Protein AF-A0A5C7UWZ4-F1 (afdb_monomer_lite)

Structure (mmCIF, N/CA/C/O backbone):
data_AF-A0A5C7UWZ4-F1
#
_entry.id   AF-A0A5C7UWZ4-F1
#
loop_
_atom_site.group_PDB
_atom_site.id
_atom_site.type_symbol
_atom_site.label_atom_id
_atom_site.label_alt_id
_atom_site.label_comp_id
_atom_site.label_asym_id
_atom_site.label_entity_id
_atom_site.label_seq_id
_atom_site.pdbx_PDB_ins_code
_atom_site.Cartn_x
_atom_site.Cartn_y
_atom_site.Cartn_z
_atom_site.occupancy
_atom_site.B_iso_or_equiv
_atom_site.auth_seq_id
_atom_site.auth_comp_id
_atom_site.auth_asym_id
_atom_site.auth_atom_id
_atom_site.pdbx_PDB_model_num
ATOM 1 N N . MET A 1 1 ? 68.567 -6.580 -58.707 1.00 51.47 1 MET A N 1
ATOM 2 C CA . MET A 1 1 ? 67.190 -7.127 -58.571 1.00 51.47 1 MET A CA 1
ATOM 3 C C . MET A 1 1 ? 66.677 -7.305 -57.125 1.00 51.47 1 MET A C 1
ATOM 5 O O . MET A 1 1 ? 65.548 -7.750 -56.970 1.00 51.47 1 MET A O 1
ATOM 9 N N . LYS A 1 2 ? 67.411 -6.923 -56.058 1.00 48.00 2 LYS A N 1
ATOM 10 C CA . LYS A 1 2 ? 66.908 -6.986 -54.661 1.00 48.00 2 LYS A CA 1
ATOM 11 C C . LYS A 1 2 ? 66.293 -5.674 -54.131 1.00 48.00 2 LYS A C 1
ATOM 13 O O . LYS A 1 2 ? 65.442 -5.738 -53.254 1.00 48.00 2 LYS A O 1
ATOM 18 N N . HIS A 1 3 ? 66.622 -4.516 -54.712 1.00 48.28 3 HIS A N 1
ATOM 19 C CA . HIS A 1 3 ? 66.069 -3.218 -54.284 1.00 48.28 3 HIS A CA 1
ATOM 20 C C . HIS A 1 3 ? 64.680 -2.884 -54.862 1.00 48.28 3 HIS A C 1
ATOM 22 O O . HIS A 1 3 ? 63.931 -2.142 -54.240 1.00 48.28 3 HIS A O 1
ATOM 28 N N . MET A 1 4 ? 64.275 -3.507 -55.976 1.00 47.12 4 MET A N 1
ATOM 29 C CA . MET A 1 4 ? 62.946 -3.289 -56.575 1.00 47.12 4 MET A CA 1
ATOM 30 C C . MET A 1 4 ? 61.809 -3.976 -55.788 1.00 47.12 4 MET A C 1
ATOM 32 O O . MET A 1 4 ? 60.672 -3.523 -55.819 1.00 47.12 4 MET A O 1
ATOM 36 N N . ARG A 1 5 ? 62.109 -5.057 -55.049 1.00 51.84 5 ARG A N 1
ATOM 37 C CA . ARG A 1 5 ? 61.116 -5.801 -54.247 1.00 51.84 5 ARG A CA 1
ATOM 38 C C . ARG A 1 5 ? 60.760 -5.111 -52.924 1.00 51.84 5 ARG A C 1
ATOM 40 O O . ARG A 1 5 ? 59.634 -5.247 -52.469 1.00 51.84 5 ARG A O 1
ATOM 47 N N . TRP A 1 6 ? 61.679 -4.340 -52.338 1.00 52.22 6 TRP A N 1
ATOM 48 C CA . TRP A 1 6 ? 61.420 -3.594 -51.098 1.00 52.22 6 TRP A CA 1
ATOM 49 C C . TRP A 1 6 ? 60.595 -2.323 -51.331 1.00 52.22 6 TRP A C 1
ATOM 51 O O . TRP A 1 6 ? 59.713 -2.018 -50.534 1.00 52.22 6 TRP A O 1
ATOM 61 N N . LEU A 1 7 ? 60.806 -1.638 -52.459 1.00 52.78 7 LEU A N 1
ATOM 62 C CA . LEU A 1 7 ? 59.995 -0.481 -52.852 1.00 52.78 7 LEU A CA 1
ATOM 63 C C . LEU A 1 7 ? 58.559 -0.872 -53.237 1.00 52.78 7 LEU A C 1
ATOM 65 O O . LEU A 1 7 ? 57.635 -0.140 -52.900 1.00 52.78 7 LEU A O 1
ATOM 69 N N . LEU A 1 8 ? 58.343 -2.050 -53.843 1.00 54.28 8 LEU A N 1
ATOM 70 C CA . LEU A 1 8 ? 56.986 -2.550 -54.104 1.00 54.28 8 LEU A CA 1
ATOM 71 C C . LEU A 1 8 ? 56.241 -2.967 -52.824 1.00 54.28 8 LEU A C 1
ATOM 73 O O . LEU A 1 8 ? 55.056 -2.675 -52.712 1.00 54.28 8 LEU A O 1
ATOM 77 N N . CYS A 1 9 ? 56.906 -3.583 -51.838 1.00 52.25 9 CYS A N 1
ATOM 78 C CA . CYS A 1 9 ? 56.262 -3.916 -50.557 1.00 52.25 9 CYS A CA 1
ATOM 79 C C . CYS A 1 9 ? 55.959 -2.673 -49.699 1.00 52.25 9 CYS A C 1
ATOM 81 O O . CYS A 1 9 ? 54.923 -2.633 -49.041 1.00 52.25 9 CYS A O 1
ATOM 83 N N . ALA A 1 10 ? 56.810 -1.639 -49.737 1.00 51.25 10 ALA A N 1
ATOM 84 C CA . ALA A 1 10 ? 56.544 -0.366 -49.062 1.00 51.25 10 ALA A CA 1
ATOM 85 C C . ALA A 1 10 ? 55.435 0.450 -49.759 1.00 51.25 10 ALA A C 1
ATOM 87 O O . ALA A 1 10 ? 54.615 1.066 -49.084 1.00 51.25 10 ALA A O 1
ATOM 88 N N . ALA A 1 11 ? 55.346 0.397 -51.094 1.00 51.34 11 ALA A N 1
ATOM 89 C CA . ALA A 1 11 ? 54.250 1.011 -51.847 1.00 51.34 11 ALA A CA 1
ATOM 90 C C . ALA A 1 11 ? 52.908 0.275 -51.655 1.00 51.34 11 ALA A C 1
ATOM 92 O O . ALA A 1 11 ? 51.866 0.919 -51.598 1.00 51.34 11 ALA A O 1
ATOM 93 N N . LEU A 1 12 ? 52.920 -1.054 -51.481 1.00 47.16 12 LEU A N 1
ATOM 94 C CA . LEU A 1 12 ? 51.721 -1.845 -51.160 1.00 47.16 12 LEU A CA 1
ATOM 95 C C . LEU A 1 12 ? 51.214 -1.617 -49.725 1.00 47.16 12 LEU A C 1
ATOM 97 O O . LEU A 1 12 ? 50.009 -1.674 -49.504 1.00 47.16 12 LEU A O 1
ATOM 101 N N . LEU A 1 13 ? 52.092 -1.288 -48.769 1.00 44.56 13 LEU A N 1
ATOM 102 C CA . LEU A 1 13 ? 51.699 -0.871 -47.412 1.00 44.56 13 LEU A CA 1
ATOM 103 C C . LEU A 1 13 ? 51.212 0.589 -47.339 1.00 44.56 13 LEU A C 1
ATOM 105 O O . LEU A 1 13 ? 50.428 0.913 -46.454 1.00 44.56 13 LEU A O 1
ATOM 109 N N . LEU A 1 14 ? 51.609 1.452 -48.283 1.00 42.88 14 LEU A N 1
ATOM 110 C CA . LEU A 1 14 ? 51.090 2.825 -48.420 1.00 42.88 14 LEU A CA 1
ATOM 111 C C . LEU A 1 14 ? 49.786 2.916 -49.239 1.00 42.88 14 LEU A C 1
ATOM 113 O O . LEU A 1 14 ? 49.142 3.961 -49.237 1.00 42.88 14 LEU A O 1
ATOM 117 N N . LEU A 1 15 ? 49.380 1.833 -49.911 1.00 42.22 15 LEU A N 1
ATOM 118 C CA . LEU A 1 15 ? 48.117 1.730 -50.661 1.00 42.22 15 LEU A CA 1
ATOM 119 C C . LEU A 1 15 ? 46.964 1.119 -49.853 1.00 42.22 15 LEU A C 1
ATOM 121 O O . LEU A 1 15 ? 45.820 1.155 -50.306 1.00 42.22 15 LEU A O 1
ATOM 125 N N . VAL A 1 16 ? 47.221 0.621 -48.640 1.00 42.59 16 VAL A N 1
ATOM 126 C CA . VAL A 1 16 ? 46.149 0.353 -47.675 1.00 42.59 16 VAL A CA 1
ATOM 127 C C . VAL A 1 16 ? 45.827 1.675 -46.989 1.00 42.59 16 VAL A C 1
ATOM 129 O O . VAL A 1 16 ? 46.252 1.943 -45.868 1.00 42.59 16 VAL A O 1
ATOM 132 N N . GLY A 1 17 ? 45.096 2.541 -47.694 1.00 42.06 17 GLY A N 1
ATOM 133 C CA . GLY A 1 17 ? 44.403 3.636 -47.034 1.00 42.06 17 GLY A CA 1
ATOM 134 C C . GLY A 1 17 ? 43.567 3.025 -45.917 1.00 42.06 17 GLY A C 1
ATOM 135 O O . GLY A 1 17 ? 42.716 2.177 -46.184 1.00 42.06 17 GLY A O 1
ATOM 136 N N . VAL A 1 18 ? 43.850 3.388 -44.665 1.00 45.47 18 VAL A N 1
ATOM 137 C CA . VAL A 1 18 ? 42.987 3.025 -43.542 1.00 45.47 18 VAL A CA 1
ATOM 138 C C . VAL A 1 18 ? 41.633 3.636 -43.875 1.00 45.47 18 VAL A C 1
ATOM 140 O O . VAL A 1 18 ? 41.477 4.855 -43.818 1.00 45.47 18 VAL A O 1
ATOM 143 N N . ALA A 1 19 ? 40.696 2.812 -44.346 1.00 62.25 19 ALA A N 1
ATOM 144 C CA . ALA A 1 19 ? 39.367 3.271 -44.704 1.00 62.25 19 ALA A CA 1
ATOM 145 C C . ALA A 1 19 ? 38.763 3.892 -43.444 1.00 62.25 19 ALA A C 1
ATOM 147 O O . ALA A 1 19 ? 38.513 3.196 -42.459 1.00 62.25 19 ALA A O 1
ATOM 148 N N . ARG A 1 20 ? 38.624 5.221 -43.449 1.00 82.31 20 ARG A N 1
ATOM 149 C CA . ARG A 1 20 ? 38.040 5.960 -42.335 1.00 82.31 20 ARG A CA 1
ATOM 150 C C . ARG A 1 20 ? 36.621 5.433 -42.125 1.00 82.31 20 ARG A C 1
ATOM 152 O O . ARG A 1 20 ? 35.856 5.354 -43.083 1.00 82.31 20 ARG A O 1
ATOM 159 N N . ALA A 1 21 ? 36.292 5.071 -40.887 1.00 87.62 21 ALA A N 1
ATOM 160 C CA . ALA A 1 21 ? 34.932 4.687 -40.540 1.00 87.62 21 ALA A CA 1
ATOM 161 C C . ALA A 1 21 ? 33.978 5.864 -40.800 1.00 87.62 21 ALA A C 1
ATOM 163 O O . ALA A 1 21 ? 34.313 7.013 -40.499 1.00 87.62 21 ALA A O 1
ATOM 164 N N . ALA A 1 22 ? 32.807 5.580 -41.366 1.00 93.94 22 ALA A N 1
ATOM 165 C CA . ALA A 1 22 ? 31.787 6.595 -41.584 1.00 93.94 22 ALA A CA 1
ATOM 166 C C . ALA A 1 22 ? 31.208 7.041 -40.233 1.00 93.94 22 ALA A C 1
ATOM 168 O O . ALA A 1 22 ? 30.812 6.203 -39.424 1.00 93.94 22 ALA A O 1
ATOM 169 N N . SER A 1 23 ? 31.154 8.348 -39.986 1.00 96.12 23 SER A N 1
ATOM 170 C CA . SER A 1 23 ? 30.637 8.937 -38.749 1.00 96.12 23 SER A CA 1
ATOM 171 C C . SER A 1 23 ? 29.131 9.163 -38.867 1.00 96.12 23 SER A C 1
ATOM 173 O O . SER A 1 23 ? 28.674 9.986 -39.664 1.00 96.12 23 SER A O 1
ATOM 175 N N . VAL A 1 24 ? 28.348 8.445 -38.062 1.00 97.69 24 VAL A N 1
ATOM 176 C CA . VAL A 1 24 ? 26.884 8.539 -38.034 1.00 97.69 24 VAL A CA 1
ATOM 177 C C . VAL A 1 24 ? 26.436 9.147 -36.713 1.00 97.69 24 VAL A C 1
ATOM 179 O O . VAL A 1 24 ? 26.690 8.590 -35.646 1.00 97.69 24 VAL A O 1
ATOM 182 N N . LEU A 1 25 ? 25.743 10.284 -36.785 1.00 97.38 25 LEU A N 1
ATOM 183 C CA . LEU A 1 25 ? 25.257 11.011 -35.614 1.00 97.38 25 LEU A CA 1
ATOM 184 C C . LEU A 1 25 ? 23.773 10.732 -35.359 1.00 97.38 25 LEU A C 1
ATOM 186 O O . LEU A 1 25 ? 22.934 10.966 -36.223 1.00 97.38 25 LEU A O 1
ATOM 190 N N . PHE A 1 26 ? 23.441 10.332 -34.139 1.00 97.25 26 PHE A N 1
ATOM 191 C CA . PHE A 1 26 ? 22.078 10.269 -33.630 1.00 97.25 26 PHE A CA 1
ATOM 192 C C . PHE A 1 26 ? 21.781 11.464 -32.724 1.00 97.25 26 PHE A C 1
ATOM 194 O O . PHE A 1 26 ? 22.539 11.766 -31.800 1.00 97.25 26 PHE A O 1
ATOM 201 N N . ILE A 1 27 ? 20.647 12.116 -32.956 1.00 96.06 27 ILE A N 1
ATOM 202 C CA . ILE A 1 27 ? 20.051 13.075 -32.027 1.00 96.06 27 ILE A CA 1
ATOM 203 C C . ILE A 1 27 ? 18.934 12.361 -31.276 1.00 96.06 27 ILE A C 1
ATOM 205 O O . ILE A 1 27 ? 18.006 11.857 -31.906 1.00 96.06 27 ILE A O 1
ATOM 209 N N . ALA A 1 28 ? 19.020 12.325 -29.947 1.00 94.50 28 ALA A N 1
ATOM 210 C CA . ALA A 1 28 ? 18.060 11.624 -29.098 1.00 94.50 28 ALA A CA 1
ATOM 211 C C . ALA A 1 28 ? 17.505 12.512 -27.978 1.00 94.50 28 ALA A C 1
ATOM 213 O O . ALA A 1 28 ? 18.140 13.477 -27.555 1.00 94.50 28 ALA A O 1
ATOM 214 N N . THR A 1 29 ? 16.329 12.179 -27.455 1.00 90.69 29 THR A N 1
ATOM 215 C CA . THR A 1 29 ? 15.738 12.833 -26.271 1.00 90.69 29 THR A CA 1
ATOM 216 C C . THR A 1 29 ? 15.932 11.992 -25.010 1.00 90.69 29 THR A C 1
ATOM 218 O O . THR A 1 29 ? 16.250 10.806 -25.075 1.00 90.69 29 THR A O 1
ATOM 221 N N . GLY A 1 30 ? 15.750 12.596 -23.829 1.00 81.12 30 GLY A N 1
ATOM 222 C CA . GLY A 1 30 ? 16.047 11.953 -22.536 1.00 81.12 30 GLY A CA 1
ATOM 223 C C . GLY A 1 30 ? 15.207 10.707 -22.203 1.00 81.12 30 GLY A C 1
ATOM 224 O O . GLY A 1 30 ? 15.515 9.992 -21.254 1.00 81.12 30 GLY A O 1
ATOM 225 N N . ASN A 1 31 ? 14.158 10.426 -22.975 1.00 78.62 31 ASN A N 1
ATOM 226 C CA . ASN A 1 31 ? 13.347 9.210 -22.882 1.00 78.62 31 ASN A CA 1
ATOM 227 C C . ASN A 1 31 ? 13.943 8.004 -23.640 1.00 78.62 31 ASN A C 1
ATOM 229 O O . ASN A 1 31 ? 13.460 6.887 -23.450 1.00 78.62 31 ASN A O 1
ATOM 233 N N . VAL A 1 32 ? 14.973 8.196 -24.473 1.00 85.75 32 VAL A N 1
ATOM 234 C CA . VAL A 1 32 ? 15.658 7.111 -25.191 1.00 85.75 32 VAL A CA 1
ATOM 235 C C . VAL A 1 32 ? 16.798 6.545 -24.330 1.00 85.75 32 VAL A C 1
ATOM 237 O O . VAL A 1 32 ? 17.709 7.296 -23.968 1.00 85.75 32 VAL A O 1
ATOM 240 N N . PRO A 1 33 ? 16.806 5.233 -24.018 1.00 84.19 33 PRO A N 1
ATOM 241 C CA . PRO A 1 33 ? 17.840 4.633 -23.174 1.00 84.19 33 PRO A CA 1
ATOM 242 C C . PRO A 1 33 ? 19.248 4.765 -23.767 1.00 84.19 33 PRO A C 1
ATOM 244 O O . PRO A 1 33 ? 19.465 4.402 -24.922 1.00 84.19 33 PRO A O 1
ATOM 247 N N . GLN A 1 34 ? 20.221 5.196 -22.959 1.00 87.12 34 GLN A N 1
ATOM 248 C CA . GLN A 1 34 ? 21.621 5.342 -23.389 1.00 87.12 34 GLN A CA 1
ATOM 249 C C . GLN A 1 34 ? 22.245 4.016 -23.833 1.00 87.12 34 GLN A C 1
ATOM 251 O O . GLN A 1 34 ? 22.913 3.971 -24.867 1.00 87.12 34 GLN A O 1
ATOM 256 N N . GLY A 1 35 ? 21.940 2.910 -23.145 1.00 87.94 35 GLY A N 1
ATOM 257 C CA . GLY A 1 35 ? 22.492 1.592 -23.486 1.00 87.94 35 GLY A CA 1
ATOM 258 C C . GLY A 1 35 ? 22.102 1.084 -24.872 1.00 87.94 35 GLY A C 1
ATOM 259 O O . GLY A 1 35 ? 22.798 0.241 -25.435 1.00 87.94 35 GLY A O 1
ATOM 260 N N . LYS A 1 36 ? 21.052 1.657 -25.484 1.00 92.00 36 LYS A N 1
ATOM 261 C CA . LYS A 1 36 ? 20.721 1.412 -26.894 1.00 92.00 36 LYS A CA 1
ATOM 262 C C . LYS A 1 36 ? 21.903 1.770 -27.798 1.00 92.00 36 LYS A C 1
ATOM 264 O O . LYS A 1 36 ? 22.273 0.981 -28.661 1.00 92.00 36 LYS A O 1
ATOM 269 N N . PHE A 1 37 ? 22.513 2.938 -27.599 1.00 93.62 37 PHE A N 1
ATOM 270 C CA . PHE A 1 37 ? 23.573 3.442 -28.477 1.00 93.62 37 PHE A CA 1
ATOM 271 C C . PHE A 1 37 ? 24.890 2.682 -28.311 1.00 93.62 37 PHE A C 1
ATOM 273 O O . PHE A 1 37 ? 25.613 2.524 -29.292 1.00 93.62 37 PHE A O 1
ATOM 280 N N . HIS A 1 38 ? 25.158 2.125 -27.127 1.00 91.62 38 HIS A N 1
ATOM 281 C CA . HIS A 1 38 ? 26.280 1.204 -26.926 1.00 91.62 38 HIS A CA 1
ATOM 282 C C . HIS A 1 38 ? 26.133 -0.059 -27.784 1.00 91.62 38 HIS A C 1
ATOM 284 O O . HIS A 1 38 ? 27.073 -0.452 -28.474 1.00 91.62 38 HIS A O 1
ATOM 290 N N . GLN A 1 39 ? 24.933 -0.646 -27.815 1.00 91.88 39 GLN A N 1
ATOM 291 C CA . GLN A 1 39 ? 24.650 -1.798 -28.671 1.00 91.88 39 GLN A CA 1
ATOM 292 C C . GLN A 1 39 ? 24.683 -1.432 -30.161 1.00 91.88 39 GLN A C 1
ATOM 294 O O . GLN A 1 39 ? 25.250 -2.169 -30.965 1.00 91.88 39 GLN A O 1
ATOM 299 N N . LEU A 1 40 ? 24.126 -0.277 -30.544 1.00 95.12 40 LEU A N 1
ATOM 300 C CA . LEU A 1 40 ? 24.199 0.198 -31.929 1.00 95.12 40 LEU A CA 1
ATOM 301 C C . LEU A 1 40 ? 25.650 0.385 -32.385 1.00 95.12 40 LEU A C 1
ATOM 303 O O . LEU A 1 40 ? 25.980 -0.017 -33.494 1.00 95.12 40 LEU A O 1
ATOM 307 N N . ALA A 1 41 ? 26.522 0.936 -31.538 1.00 94.69 41 ALA A N 1
ATOM 308 C CA . ALA A 1 41 ? 27.940 1.096 -31.850 1.00 94.69 41 ALA A CA 1
ATOM 309 C C . ALA A 1 41 ? 28.656 -0.252 -32.044 1.00 94.69 41 ALA A C 1
ATOM 311 O O . ALA A 1 41 ? 29.503 -0.379 -32.928 1.00 94.69 41 ALA A O 1
ATOM 312 N N . GLU A 1 42 ? 28.315 -1.270 -31.248 1.00 93.75 42 GLU A N 1
ATOM 313 C CA . GLU A 1 42 ? 28.838 -2.630 -31.426 1.00 93.75 42 GLU A CA 1
ATOM 314 C C . GLU A 1 42 ? 28.400 -3.231 -32.767 1.00 93.75 42 GLU A C 1
ATOM 316 O O . GLU A 1 42 ? 29.239 -3.743 -33.508 1.00 93.75 42 GLU A O 1
ATOM 321 N N . ILE A 1 43 ? 27.111 -3.115 -33.100 1.00 96.25 43 ILE A N 1
ATOM 322 C CA . ILE A 1 43 ? 26.530 -3.646 -34.341 1.00 96.25 43 ILE A CA 1
ATOM 323 C C . ILE A 1 43 ? 27.049 -2.894 -35.573 1.00 96.25 43 ILE A C 1
ATOM 325 O O . ILE A 1 43 ? 27.263 -3.497 -36.618 1.00 96.25 43 ILE A O 1
ATOM 329 N N . ALA A 1 44 ? 27.282 -1.587 -35.467 1.00 96.62 44 ALA A N 1
ATOM 330 C CA . ALA A 1 44 ? 27.763 -0.754 -36.565 1.00 96.62 44 ALA A CA 1
ATOM 331 C C . ALA A 1 44 ? 29.237 -1.009 -36.923 1.00 96.62 44 ALA A C 1
ATOM 333 O O . ALA A 1 44 ? 29.635 -0.851 -38.082 1.00 96.62 44 ALA A O 1
ATOM 334 N N . ARG A 1 45 ? 30.056 -1.427 -35.946 1.00 95.25 45 ARG A N 1
ATOM 335 C CA . ARG A 1 45 ? 31.516 -1.540 -36.089 1.00 95.25 45 ARG A CA 1
ATOM 336 C C . ARG A 1 45 ? 31.955 -2.460 -37.243 1.00 95.25 45 ARG A C 1
ATOM 338 O O . ARG A 1 45 ? 32.800 -2.019 -38.024 1.00 95.25 45 ARG A O 1
ATOM 345 N N . PRO A 1 46 ? 31.397 -3.675 -37.439 1.00 95.25 46 PRO A N 1
ATOM 346 C CA . PRO A 1 46 ? 31.723 -4.525 -38.591 1.00 95.25 46 PRO A CA 1
ATOM 347 C C . PRO A 1 46 ? 31.390 -3.899 -39.953 1.00 95.25 46 PRO A C 1
ATOM 349 O O . PRO A 1 46 ? 31.990 -4.266 -40.960 1.00 95.25 46 PRO A O 1
ATOM 352 N N . HIS A 1 47 ? 30.468 -2.934 -39.997 1.00 95.06 47 HIS A N 1
ATOM 353 C CA . HIS A 1 47 ? 30.095 -2.221 -41.221 1.00 95.06 47 HIS A CA 1
ATOM 354 C C . HIS A 1 47 ? 31.000 -1.014 -41.518 1.00 95.06 47 HIS A C 1
ATOM 356 O O . HIS A 1 47 ? 30.822 -0.352 -42.544 1.00 95.06 47 HIS A O 1
ATOM 362 N N . GLY A 1 48 ? 31.997 -0.749 -40.664 1.00 95.06 48 GLY A N 1
ATOM 363 C CA . GLY A 1 48 ? 32.879 0.411 -40.781 1.00 95.06 48 GLY A CA 1
ATOM 364 C C . GLY A 1 48 ? 32.162 1.721 -40.459 1.00 95.06 48 GLY A C 1
ATOM 365 O O . GLY A 1 48 ? 32.463 2.740 -41.073 1.00 95.06 48 GLY A O 1
ATOM 366 N N . ILE A 1 49 ? 31.192 1.681 -39.544 1.00 96.88 49 ILE A N 1
ATOM 367 C CA . ILE A 1 49 ? 30.429 2.844 -39.090 1.00 96.88 49 ILE A CA 1
ATOM 368 C C . ILE A 1 49 ? 30.750 3.109 -37.617 1.00 96.88 49 ILE A C 1
ATOM 370 O O . ILE A 1 49 ? 30.694 2.206 -36.782 1.00 96.88 49 ILE A O 1
ATOM 374 N N . GLU A 1 50 ? 31.060 4.361 -37.305 1.00 97.00 50 GLU A N 1
ATOM 375 C CA . GLU A 1 50 ? 31.181 4.879 -35.948 1.00 97.00 50 GLU A CA 1
ATOM 376 C C . GLU A 1 50 ? 29.873 5.576 -35.557 1.00 97.00 50 GLU A C 1
ATOM 378 O O . GLU A 1 50 ? 29.394 6.468 -36.260 1.00 97.00 50 GLU A O 1
ATOM 383 N N . VAL A 1 51 ? 29.279 5.146 -34.442 1.00 96.75 51 VAL A N 1
ATOM 384 C CA . VAL A 1 51 ? 28.022 5.697 -33.924 1.00 96.75 51 VAL A CA 1
ATOM 385 C C . VAL A 1 51 ? 28.326 6.745 -32.866 1.00 96.75 51 VAL A C 1
ATOM 387 O O . VAL A 1 51 ? 28.919 6.445 -31.832 1.00 96.75 51 VAL A O 1
ATOM 390 N N . GLU A 1 52 ? 27.838 7.957 -33.092 1.00 95.94 52 GLU A N 1
ATOM 391 C CA . GLU A 1 52 ? 27.835 9.034 -32.112 1.00 95.94 52 GLU A CA 1
ATOM 392 C C . GLU A 1 52 ? 26.404 9.397 -31.736 1.00 95.94 52 GLU A C 1
ATOM 394 O O . GLU A 1 52 ? 25.514 9.407 -32.579 1.00 95.94 52 GLU A O 1
ATOM 399 N N . VAL A 1 53 ? 26.178 9.748 -30.472 1.00 95.81 53 VAL A N 1
ATOM 400 C CA . VAL A 1 53 ? 24.884 10.248 -30.000 1.00 95.81 53 VAL A CA 1
ATOM 401 C C . VAL A 1 53 ? 25.052 11.602 -29.318 1.00 95.81 53 VAL A C 1
ATOM 403 O O . VAL A 1 53 ? 26.051 11.860 -28.635 1.00 95.81 53 VAL A O 1
ATOM 406 N N . ARG A 1 54 ? 24.080 12.493 -29.511 1.00 95.12 54 ARG A N 1
ATOM 407 C CA . ARG A 1 54 ? 23.911 13.723 -28.732 1.00 95.12 54 ARG A CA 1
ATOM 408 C C . ARG A 1 54 ? 22.484 13.794 -28.218 1.00 95.12 54 ARG A C 1
ATOM 410 O O . ARG A 1 54 ? 21.529 13.709 -28.987 1.00 95.12 54 ARG A O 1
ATOM 417 N N . TYR A 1 55 ? 22.355 13.959 -26.908 1.00 94.31 55 TYR A N 1
ATOM 418 C CA . TYR A 1 55 ? 21.057 14.123 -26.273 1.00 94.31 55 TYR A CA 1
ATOM 419 C C . TYR A 1 55 ? 20.619 15.584 -26.326 1.00 94.31 55 TYR A C 1
ATOM 421 O O . TYR A 1 55 ? 21.427 16.478 -26.076 1.00 94.31 55 TYR A O 1
ATOM 429 N N . LEU A 1 56 ? 19.345 15.831 -26.619 1.00 92.75 56 LEU A N 1
ATOM 430 C CA . LEU A 1 56 ? 18.801 17.167 -26.858 1.00 92.75 56 LEU A CA 1
ATOM 431 C C . LEU A 1 56 ? 19.073 18.141 -25.701 1.00 92.75 56 LEU A C 1
ATOM 433 O O . LEU A 1 56 ? 19.478 19.280 -25.916 1.00 92.75 56 LEU A O 1
ATOM 437 N N . ASN A 1 57 ? 18.924 17.657 -24.467 1.00 88.31 57 ASN A N 1
ATOM 438 C CA . ASN A 1 57 ? 19.171 18.414 -23.240 1.00 88.31 57 ASN A CA 1
ATOM 439 C C . ASN A 1 57 ? 20.656 18.728 -22.987 1.00 88.31 57 ASN A C 1
ATOM 441 O O . ASN A 1 57 ? 20.957 19.639 -22.223 1.00 88.31 57 ASN A O 1
ATOM 445 N N . SER A 1 58 ? 21.578 17.996 -23.617 1.00 90.81 58 SER A N 1
ATOM 446 C CA . SER A 1 58 ? 23.021 18.261 -23.533 1.00 90.81 58 SER A CA 1
ATOM 447 C C . SER A 1 58 ? 23.502 19.292 -24.558 1.00 90.81 58 SER A C 1
ATOM 449 O O . SER A 1 58 ? 24.629 19.777 -24.464 1.00 90.81 58 SER A O 1
ATOM 451 N N . LEU A 1 59 ? 22.666 19.628 -25.545 1.00 91.12 59 LEU A N 1
ATOM 452 C CA . LEU A 1 59 ? 22.998 20.614 -26.567 1.00 91.12 59 LEU A CA 1
ATOM 453 C C . LEU A 1 59 ? 22.740 22.040 -26.054 1.00 91.12 59 LEU A C 1
ATOM 455 O O . LEU A 1 59 ? 21.736 22.256 -25.370 1.00 91.12 59 LEU A O 1
ATOM 459 N N . PRO A 1 60 ? 23.581 23.030 -26.411 1.00 89.00 60 PRO A N 1
ATOM 460 C CA . PRO A 1 60 ? 23.312 24.446 -26.156 1.00 89.00 60 PRO A CA 1
ATOM 461 C C . PRO A 1 60 ? 21.987 24.914 -26.769 1.00 89.00 60 PRO A C 1
ATOM 463 O O . PRO A 1 60 ? 21.504 24.343 -27.747 1.00 89.00 60 PRO A O 1
ATOM 466 N N . ALA A 1 61 ? 21.393 25.967 -26.204 1.00 85.00 61 ALA A N 1
ATOM 467 C CA . ALA A 1 61 ? 20.131 26.526 -26.703 1.00 85.00 61 ALA A CA 1
ATOM 468 C C . ALA A 1 61 ? 20.250 27.212 -28.063 1.00 85.00 61 ALA A C 1
ATOM 470 O O . ALA A 1 61 ? 19.268 27.338 -28.786 1.00 85.00 61 ALA A O 1
ATOM 471 N N . ASP A 1 62 ? 21.456 27.635 -28.403 1.00 86.88 62 ASP A N 1
ATOM 472 C CA . ASP A 1 62 ? 21.828 28.356 -29.607 1.00 86.88 62 ASP A CA 1
ATOM 473 C C . ASP A 1 62 ? 22.664 27.499 -30.570 1.00 86.88 62 ASP A C 1
ATOM 475 O O . ASP A 1 62 ? 23.343 28.050 -31.434 1.00 86.88 62 ASP A O 1
ATOM 479 N N . VAL A 1 63 ? 22.603 26.167 -30.441 1.00 92.88 63 VAL A N 1
ATOM 480 C CA . VAL A 1 63 ? 23.349 25.230 -31.293 1.00 92.88 63 VAL A CA 1
ATOM 481 C C . VAL A 1 63 ? 23.112 25.504 -32.787 1.00 92.88 63 VAL A C 1
ATOM 483 O O . VAL A 1 63 ? 21.976 25.652 -33.243 1.00 92.88 63 VAL A O 1
ATOM 486 N N . ASP A 1 64 ? 24.201 25.584 -33.553 1.00 93.81 64 ASP A N 1
ATOM 487 C CA . ASP A 1 64 ? 24.201 25.970 -34.965 1.00 93.81 64 ASP A CA 1
ATOM 488 C C . ASP A 1 64 ? 24.517 24.793 -35.910 1.00 93.81 64 ASP A C 1
ATOM 490 O O . ASP A 1 64 ? 24.661 23.635 -35.503 1.00 93.81 64 ASP A O 1
ATOM 494 N N . ALA A 1 65 ? 24.628 25.085 -37.210 1.00 93.00 65 ALA A N 1
ATOM 495 C CA . ALA A 1 65 ? 24.926 24.091 -38.243 1.00 93.00 65 ALA A CA 1
ATOM 496 C C . ALA A 1 65 ? 26.304 23.410 -38.087 1.00 93.00 65 ALA A C 1
ATOM 498 O O . ALA A 1 65 ? 26.563 22.392 -38.733 1.00 93.00 65 ALA A O 1
ATOM 499 N N . GLY A 1 66 ? 27.187 23.924 -37.221 1.00 93.00 66 GLY A N 1
ATOM 500 C CA . GLY A 1 66 ? 28.453 23.285 -36.867 1.00 93.00 66 GLY A CA 1
ATOM 501 C C . GLY A 1 66 ? 28.275 21.882 -36.282 1.00 93.00 66 GLY A C 1
ATOM 502 O O . GLY A 1 66 ? 29.177 21.055 -36.426 1.00 93.00 66 GLY A O 1
ATOM 503 N N . LEU A 1 67 ? 27.096 21.581 -35.724 1.00 94.44 67 LEU A N 1
ATOM 504 C CA . LEU A 1 67 ? 26.715 20.255 -35.226 1.00 94.44 67 LEU A CA 1
ATOM 505 C C . LEU A 1 67 ? 26.856 19.140 -36.284 1.00 94.44 67 LEU A C 1
ATOM 507 O O . LEU A 1 67 ? 27.172 17.999 -35.939 1.00 94.44 67 LEU A O 1
ATOM 511 N N . TRP A 1 68 ? 26.670 19.466 -37.568 1.00 95.25 68 TRP A N 1
ATOM 512 C CA . TRP A 1 68 ? 26.673 18.499 -38.677 1.00 95.25 68 TRP A CA 1
ATOM 513 C C . TRP A 1 68 ? 28.041 18.303 -39.333 1.00 95.25 68 TRP A C 1
ATOM 515 O O . TRP A 1 68 ? 28.191 17.459 -40.218 1.00 95.25 68 TRP A O 1
ATOM 525 N N . ARG A 1 69 ? 29.051 19.088 -38.945 1.00 92.44 69 ARG A N 1
ATOM 526 C CA . ARG A 1 69 ? 30.355 19.078 -39.615 1.00 92.44 69 ARG A CA 1
ATOM 527 C C . ARG A 1 69 ? 31.047 17.723 -39.442 1.00 92.44 69 ARG A C 1
ATOM 529 O O . ARG A 1 69 ? 31.252 17.263 -38.324 1.00 92.44 69 ARG A O 1
ATOM 536 N N . GLY A 1 70 ? 31.461 17.121 -40.560 1.00 89.31 70 GLY A N 1
ATOM 537 C CA . GLY A 1 70 ? 32.208 15.858 -40.572 1.00 89.31 70 GLY A CA 1
ATOM 538 C C . GLY A 1 70 ? 31.365 14.608 -40.302 1.00 89.31 70 GLY A C 1
ATOM 539 O O . GLY A 1 70 ? 31.946 13.579 -39.961 1.00 89.31 70 GLY A O 1
ATOM 540 N N . ARG A 1 71 ? 30.032 14.706 -40.425 1.00 95.19 71 ARG A N 1
ATOM 541 C CA . ARG A 1 71 ? 29.087 13.586 -40.299 1.00 95.19 71 ARG A CA 1
ATOM 542 C C . ARG A 1 71 ? 28.710 13.056 -41.677 1.00 95.19 71 ARG A C 1
ATOM 544 O O . ARG A 1 71 ? 28.338 13.838 -42.548 1.00 95.19 71 ARG A O 1
ATOM 551 N N . ASP A 1 72 ? 28.768 11.741 -41.843 1.00 96.50 72 ASP A N 1
ATOM 552 C CA . ASP A 1 72 ? 28.417 11.047 -43.084 1.00 96.50 72 ASP A CA 1
ATOM 553 C C . ASP A 1 72 ? 26.916 10.718 -43.155 1.00 96.50 72 ASP A C 1
ATOM 555 O O . ASP A 1 72 ? 26.358 10.623 -44.244 1.00 96.50 72 ASP A O 1
ATOM 559 N N . ALA A 1 73 ? 26.238 10.594 -42.007 1.00 97.50 73 ALA A N 1
ATOM 560 C CA . ALA A 1 73 ? 24.777 10.551 -41.916 1.00 97.50 73 ALA A CA 1
ATOM 561 C C . ALA A 1 73 ? 24.277 11.060 -40.552 1.00 97.50 73 ALA A C 1
ATOM 563 O O . ALA A 1 73 ? 25.010 11.026 -39.558 1.00 97.50 73 ALA A O 1
ATOM 564 N N . VAL A 1 74 ? 23.021 11.515 -40.498 1.00 97.44 74 VAL A N 1
ATOM 565 C CA . VAL A 1 74 ? 22.379 12.027 -39.274 1.00 97.44 74 VAL A CA 1
ATOM 566 C C . VAL A 1 74 ? 20.987 11.428 -39.091 1.00 97.44 74 VAL A C 1
ATOM 568 O O . VAL A 1 74 ? 20.178 11.431 -40.010 1.00 97.44 74 VAL A O 1
ATOM 571 N N . PHE A 1 75 ? 20.659 10.962 -37.892 1.00 97.25 75 PHE A N 1
ATOM 572 C CA . PHE A 1 75 ? 19.353 10.381 -37.598 1.00 97.25 75 PHE A CA 1
ATOM 573 C C . PHE A 1 75 ? 18.728 10.959 -36.331 1.00 97.25 75 PHE A C 1
ATOM 575 O O . PHE A 1 75 ? 19.419 11.204 -35.344 1.00 97.25 75 PHE A O 1
ATOM 582 N N . PHE A 1 76 ? 17.406 11.134 -36.340 1.00 95.19 76 PHE A N 1
ATOM 583 C CA . PHE A 1 76 ? 16.652 11.666 -35.201 1.00 95.19 76 PHE A CA 1
ATOM 584 C C . PHE A 1 76 ? 15.840 10.550 -34.531 1.00 95.19 76 PHE A C 1
ATOM 586 O O . PHE A 1 76 ? 14.865 10.049 -35.099 1.00 95.19 76 PHE A O 1
ATOM 593 N N . ASP A 1 77 ? 16.255 10.162 -33.325 1.00 92.75 77 ASP A N 1
ATOM 594 C CA . ASP A 1 77 ? 15.628 9.154 -32.467 1.00 92.75 77 ASP A CA 1
ATOM 595 C C . ASP A 1 77 ? 14.829 9.844 -31.350 1.00 92.75 77 ASP A C 1
ATOM 597 O O . ASP A 1 77 ? 15.326 10.092 -30.251 1.00 92.75 77 ASP A O 1
ATOM 601 N N . SER A 1 78 ? 13.583 10.213 -31.649 1.00 88.44 78 SER A N 1
ATOM 602 C CA . SER A 1 78 ? 12.677 10.785 -30.656 1.00 88.44 78 SER A CA 1
ATOM 603 C C . SER A 1 78 ? 11.214 10.640 -31.063 1.00 88.44 78 SER A C 1
ATOM 605 O O . SER A 1 78 ? 10.880 10.709 -32.239 1.00 88.44 78 SER A O 1
ATOM 607 N N . TYR A 1 79 ? 10.322 10.499 -30.083 1.00 83.56 79 TYR A N 1
ATOM 608 C CA . TYR A 1 79 ? 8.883 10.721 -30.282 1.00 83.56 79 TYR A CA 1
ATOM 609 C C . TYR A 1 79 ? 8.490 12.201 -30.094 1.00 83.56 79 TYR A C 1
ATOM 611 O O . TYR A 1 79 ? 7.406 12.603 -30.501 1.00 83.56 79 TYR A O 1
ATOM 619 N N . GLN A 1 80 ? 9.362 13.019 -29.492 1.00 85.50 80 GLN A N 1
ATOM 620 C CA . GLN A 1 80 ? 9.166 14.448 -29.210 1.00 85.50 80 GLN A CA 1
ATOM 621 C C . GLN A 1 80 ? 9.749 15.298 -30.347 1.00 85.50 80 GLN A C 1
ATOM 623 O O . GLN A 1 80 ? 10.624 16.138 -30.144 1.00 85.50 80 GLN A O 1
ATOM 628 N N . GLN A 1 81 ? 9.301 15.040 -31.575 1.00 85.12 81 GLN A N 1
ATOM 629 C CA . GLN A 1 81 ? 9.927 15.629 -32.760 1.00 85.12 81 GLN A CA 1
ATOM 630 C C . GLN A 1 81 ? 9.808 17.155 -32.804 1.00 85.12 81 GLN A C 1
ATOM 632 O O . GLN A 1 81 ? 10.748 17.813 -33.240 1.00 85.12 81 GLN A O 1
ATOM 637 N N . ASP A 1 82 ? 8.704 17.718 -32.314 1.00 87.88 82 ASP A N 1
ATOM 638 C CA . ASP A 1 82 ? 8.512 19.171 -32.263 1.00 87.88 82 ASP A CA 1
ATOM 639 C C . ASP A 1 82 ? 9.533 19.837 -31.332 1.00 87.88 82 ASP A C 1
ATOM 641 O O . ASP A 1 82 ? 10.196 20.790 -31.727 1.00 87.88 82 ASP A O 1
ATOM 645 N N . GLU A 1 83 ? 9.780 19.255 -30.154 1.00 88.50 83 GLU A N 1
ATOM 646 C CA . GLU A 1 83 ? 10.806 19.739 -29.221 1.00 88.50 83 GLU A CA 1
ATOM 647 C C . GLU A 1 83 ? 12.207 19.691 -29.851 1.00 88.50 83 GLU A C 1
ATOM 649 O O . GLU A 1 83 ? 12.997 20.631 -29.727 1.00 88.50 83 GLU A O 1
ATOM 654 N N . VAL A 1 84 ? 12.513 18.609 -30.576 1.00 90.88 84 VAL A N 1
ATOM 655 C CA . VAL A 1 84 ? 13.780 18.471 -31.305 1.00 90.88 84 VAL A CA 1
ATOM 656 C C . VAL A 1 84 ? 13.897 19.532 -32.402 1.00 90.88 84 VAL A C 1
ATOM 658 O O . VAL A 1 84 ? 14.956 20.147 -32.542 1.00 90.88 84 VAL A O 1
ATOM 661 N N . ARG A 1 85 ? 12.826 19.773 -33.171 1.00 91.56 85 ARG A N 1
ATOM 662 C CA . ARG A 1 85 ? 12.789 20.786 -34.238 1.00 91.56 85 ARG A CA 1
ATOM 663 C C . ARG A 1 85 ? 12.985 22.190 -33.680 1.00 91.56 85 ARG A C 1
ATOM 665 O O . ARG A 1 85 ? 13.823 22.923 -34.204 1.00 91.56 85 ARG A O 1
ATOM 672 N N . ASP A 1 86 ? 12.291 22.526 -32.600 1.00 91.12 86 ASP A N 1
ATOM 673 C CA . ASP A 1 86 ? 12.382 23.831 -31.946 1.00 91.12 86 ASP A CA 1
ATOM 674 C C . ASP A 1 86 ? 13.789 24.081 -31.401 1.00 91.12 86 ASP A C 1
ATOM 676 O O . ASP A 1 86 ? 14.390 25.132 -31.641 1.00 91.12 86 ASP A O 1
ATOM 680 N N . ARG A 1 87 ? 14.370 23.083 -30.726 1.00 92.50 87 ARG A N 1
ATOM 681 C CA . ARG A 1 87 ? 15.727 23.187 -30.176 1.00 92.50 87 ARG A CA 1
ATOM 682 C C . ARG A 1 87 ? 16.796 23.313 -31.259 1.00 92.50 87 ARG A C 1
ATOM 684 O O . ARG A 1 87 ? 17.816 23.956 -31.029 1.00 92.50 87 ARG A O 1
ATOM 691 N N . LEU A 1 88 ? 16.584 22.696 -32.420 1.00 94.00 88 LEU A N 1
ATOM 692 C CA . LEU A 1 88 ? 17.551 22.660 -33.519 1.00 94.00 88 LEU A CA 1
ATOM 693 C C . LEU A 1 88 ? 17.217 23.624 -34.662 1.00 94.00 88 LEU A C 1
ATOM 695 O O . LEU A 1 88 ? 17.812 23.515 -35.735 1.00 94.00 88 LEU A O 1
ATOM 699 N N . VAL A 1 89 ? 16.322 24.592 -34.449 1.00 94.38 89 VAL A N 1
ATOM 700 C CA . VAL A 1 89 ? 15.832 25.510 -35.493 1.00 94.38 89 VAL A CA 1
ATOM 701 C C . VAL A 1 89 ? 16.954 26.247 -36.241 1.00 94.38 89 VAL A C 1
ATOM 703 O O . VAL A 1 89 ? 16.844 26.488 -37.441 1.00 94.38 89 VAL A O 1
ATOM 706 N N . ARG A 1 90 ? 18.071 26.557 -35.563 1.00 93.81 90 ARG A N 1
ATOM 707 C CA . ARG A 1 90 ? 19.256 27.205 -36.162 1.00 93.81 90 ARG A CA 1
ATOM 708 C C . ARG A 1 90 ? 20.216 26.227 -36.839 1.00 93.81 90 ARG A C 1
ATOM 710 O O . ARG A 1 90 ? 20.927 26.615 -37.762 1.00 93.81 90 ARG A O 1
ATOM 717 N N . ALA A 1 91 ? 20.244 24.973 -36.397 1.00 94.81 91 ALA A N 1
ATOM 718 C CA . ALA A 1 91 ? 21.129 23.949 -36.935 1.00 94.81 91 ALA A CA 1
ATOM 719 C C . ALA A 1 91 ? 20.527 23.271 -38.174 1.00 94.81 91 ALA A C 1
ATOM 721 O O . ALA A 1 91 ? 21.217 23.126 -39.183 1.00 94.81 91 ALA A O 1
ATOM 722 N N . LEU A 1 92 ? 19.248 22.878 -38.126 1.00 94.56 92 LEU A N 1
ATOM 723 C CA . LEU A 1 92 ? 18.573 22.071 -39.155 1.00 94.56 92 LEU A CA 1
ATOM 724 C C . LEU A 1 92 ? 18.715 22.596 -40.596 1.00 94.56 92 LEU A C 1
ATOM 726 O O . LEU A 1 92 ? 18.973 21.768 -41.470 1.00 94.56 92 LEU A O 1
ATOM 730 N N . PRO A 1 93 ? 18.628 23.913 -40.886 1.00 94.44 93 PRO A N 1
ATOM 731 C CA . PRO A 1 93 ? 18.796 24.417 -42.253 1.00 94.44 93 PRO A CA 1
ATOM 732 C C . PRO A 1 93 ? 20.154 24.080 -42.891 1.00 94.44 93 PRO A C 1
ATOM 734 O O . PRO A 1 93 ? 20.255 24.019 -44.113 1.00 94.44 93 PRO A O 1
ATOM 737 N N . GLY A 1 94 ? 21.196 23.853 -42.084 1.00 93.12 94 GLY A N 1
ATOM 738 C CA . GLY A 1 94 ? 22.532 23.478 -42.554 1.00 93.12 94 GLY A CA 1
ATOM 739 C C . GLY A 1 94 ? 22.764 21.971 -42.716 1.00 93.12 94 GLY A C 1
ATOM 740 O O . GLY A 1 94 ? 23.889 21.566 -43.014 1.00 93.12 94 GLY A O 1
ATOM 741 N N . LEU A 1 95 ? 21.755 21.123 -42.486 1.00 95.50 95 LEU A N 1
ATOM 742 C CA . LEU A 1 95 ? 21.899 19.668 -42.561 1.00 95.50 95 LEU A CA 1
ATOM 743 C C . LEU A 1 95 ? 21.836 19.170 -44.016 1.00 95.50 95 LEU A C 1
ATOM 745 O O . LEU A 1 95 ? 20.760 18.955 -44.569 1.00 95.50 95 LEU A O 1
ATOM 749 N N . ALA A 1 96 ? 23.007 18.947 -44.619 1.00 93.50 96 ALA A N 1
ATOM 750 C CA . ALA A 1 96 ? 23.136 18.421 -45.984 1.00 93.50 96 ALA A CA 1
ATOM 751 C C . ALA A 1 96 ? 23.432 16.910 -46.060 1.00 93.50 96 ALA A C 1
ATOM 753 O O . ALA A 1 96 ? 23.216 16.304 -47.106 1.00 93.50 96 ALA A O 1
ATOM 754 N N . ALA A 1 97 ? 23.928 16.300 -44.977 1.00 94.94 97 ALA A N 1
ATOM 755 C CA . ALA A 1 97 ? 24.229 14.868 -44.932 1.00 94.94 97 ALA A CA 1
ATOM 756 C C . ALA A 1 97 ? 22.943 14.016 -45.020 1.00 94.94 97 ALA A C 1
ATOM 758 O O . ALA A 1 97 ? 21.897 14.471 -44.532 1.00 94.94 97 ALA A O 1
ATOM 759 N N . PRO A 1 98 ? 23.001 12.790 -45.584 1.00 96.50 98 PRO A N 1
ATOM 760 C CA . PRO A 1 98 ? 21.888 11.844 -45.581 1.00 96.50 98 PRO A CA 1
ATOM 761 C C . PRO A 1 98 ? 21.252 11.731 -44.198 1.00 96.50 98 PRO A C 1
ATOM 763 O O . PRO A 1 98 ? 21.948 11.492 -43.208 1.00 96.50 98 PRO A O 1
ATOM 766 N N . ASN A 1 99 ? 19.937 11.934 -44.115 1.00 96.31 99 ASN A N 1
ATOM 767 C CA . ASN A 1 99 ? 19.257 11.957 -42.826 1.00 96.31 99 ASN A CA 1
ATOM 768 C C . ASN A 1 99 ? 17.834 11.415 -42.854 1.00 96.31 99 ASN A C 1
ATOM 770 O O . ASN A 1 99 ? 17.176 11.454 -43.892 1.00 96.31 99 ASN A O 1
ATOM 774 N N . ALA A 1 100 ? 17.366 10.926 -41.702 1.00 95.88 100 ALA A N 1
ATOM 775 C CA . ALA A 1 100 ? 15.988 10.484 -41.511 1.00 95.88 100 ALA A CA 1
ATOM 776 C C . ALA A 1 100 ? 15.491 10.669 -40.066 1.00 95.88 100 ALA A C 1
ATOM 778 O O . ALA A 1 100 ? 16.251 10.570 -39.098 1.00 95.88 100 ALA A O 1
ATOM 779 N N . TRP A 1 101 ? 14.184 10.892 -39.943 1.00 94.25 101 TRP A N 1
ATOM 780 C CA . TRP A 1 101 ? 13.445 11.007 -38.688 1.00 94.25 101 TRP A CA 1
ATOM 781 C C . TRP A 1 101 ? 12.762 9.669 -38.383 1.00 94.25 101 TRP A C 1
ATOM 783 O O . TRP A 1 101 ? 11.883 9.231 -39.125 1.00 94.25 101 TRP A O 1
ATOM 793 N N . LEU A 1 102 ? 13.206 8.983 -37.326 1.00 90.81 102 LEU A N 1
ATOM 794 C CA . LEU A 1 102 ? 13.028 7.529 -37.196 1.00 90.81 102 LEU A CA 1
ATOM 795 C C . LEU A 1 102 ? 11.703 7.089 -36.549 1.00 90.81 102 LEU A C 1
ATOM 797 O O . LEU A 1 102 ? 11.277 5.959 -36.769 1.00 90.81 102 LEU A O 1
ATOM 801 N N . TYR A 1 103 ? 11.040 7.967 -35.790 1.00 82.75 103 TYR A N 1
ATOM 802 C CA . TYR A 1 103 ? 9.784 7.674 -35.072 1.00 82.75 103 TYR A CA 1
ATOM 803 C C . TYR A 1 103 ? 8.658 8.688 -35.359 1.00 82.75 103 TYR A C 1
ATOM 805 O O . TYR A 1 103 ? 7.722 8.829 -34.575 1.00 82.75 103 TYR A O 1
ATOM 813 N N . ASP A 1 104 ? 8.744 9.423 -36.468 1.00 72.25 104 ASP A N 1
ATOM 814 C CA . ASP A 1 104 ? 7.727 10.406 -36.862 1.00 72.25 104 ASP A CA 1
ATOM 815 C C . ASP A 1 104 ? 6.488 9.707 -37.467 1.00 72.25 104 ASP A C 1
ATOM 817 O O . ASP A 1 104 ? 6.606 8.736 -38.218 1.00 72.25 104 ASP A O 1
ATOM 821 N N . ALA A 1 105 ? 5.289 10.212 -37.157 1.00 68.62 105 ALA A N 1
ATOM 822 C CA . ALA A 1 105 ? 4.036 9.746 -37.755 1.00 68.62 105 ALA A CA 1
ATOM 823 C C . ALA A 1 105 ? 4.017 9.957 -39.278 1.00 68.62 105 ALA A C 1
ATOM 825 O O . ALA A 1 105 ? 3.358 9.210 -40.008 1.00 68.62 105 ALA A O 1
ATOM 826 N N . ARG A 1 106 ? 4.754 10.966 -39.761 1.00 78.50 106 ARG A N 1
ATOM 827 C CA . ARG A 1 106 ? 5.050 11.191 -41.178 1.00 78.50 106 ARG A CA 1
ATOM 828 C C . ARG A 1 106 ? 6.566 11.310 -41.333 1.00 78.50 106 ARG A C 1
ATOM 830 O O . ARG A 1 106 ? 7.084 12.423 -41.307 1.00 78.50 106 ARG A O 1
ATOM 837 N N . PRO A 1 107 ? 7.281 10.181 -41.481 1.00 79.00 107 PRO A N 1
ATOM 838 C CA . PRO A 1 107 ? 8.734 10.180 -41.543 1.00 79.00 107 PRO A CA 1
ATOM 839 C C . PRO A 1 107 ? 9.255 11.155 -42.592 1.00 79.00 107 PRO A C 1
ATOM 841 O O . PRO A 1 107 ? 8.847 11.103 -43.751 1.00 79.00 107 PRO A O 1
ATOM 844 N N . ALA A 1 108 ? 10.158 12.034 -42.170 1.00 88.94 108 ALA A N 1
ATOM 845 C CA . ALA A 1 108 ? 10.903 12.920 -43.049 1.00 88.94 108 ALA A CA 1
ATOM 846 C C . ALA A 1 108 ? 12.320 12.371 -43.258 1.00 88.94 108 ALA A C 1
ATOM 848 O O . ALA A 1 108 ? 12.893 11.730 -42.374 1.00 88.94 108 ALA A O 1
ATOM 849 N N . TRP A 1 109 ? 12.898 12.635 -44.424 1.00 94.88 109 TRP A N 1
ATOM 850 C CA . TRP A 1 109 ? 14.288 12.321 -44.748 1.00 94.88 109 TRP A CA 1
ATOM 851 C C . TRP A 1 109 ? 14.844 13.358 -45.724 1.00 94.88 109 TRP A C 1
ATOM 853 O O . TRP A 1 109 ? 14.091 14.101 -46.355 1.00 94.88 109 TRP A O 1
ATOM 863 N N . GLY A 1 110 ? 16.167 13.428 -45.835 1.00 94.06 110 GLY A N 1
ATOM 864 C CA . GLY A 1 110 ? 16.842 14.434 -46.647 1.00 94.06 110 GLY A CA 1
ATOM 865 C C . GLY A 1 110 ? 18.301 14.098 -46.930 1.00 94.06 110 GLY A C 1
ATOM 866 O O . GLY A 1 110 ? 18.754 12.973 -46.717 1.00 94.06 110 GLY A O 1
ATOM 867 N N . GLY A 1 111 ? 19.036 15.084 -47.450 1.00 91.19 111 GLY A N 1
ATOM 868 C CA . GLY A 1 111 ? 20.476 14.961 -47.704 1.00 91.19 111 GLY A CA 1
ATOM 869 C C . GLY A 1 111 ? 20.849 13.937 -48.779 1.00 91.19 111 GLY A C 1
ATOM 870 O O . GLY A 1 111 ? 21.873 13.274 -48.672 1.00 91.19 111 GLY A O 1
ATOM 871 N N . GLY A 1 112 ? 19.993 13.763 -49.792 1.00 89.25 112 GLY A N 1
ATOM 872 C CA . GLY A 1 112 ? 20.240 12.842 -50.908 1.00 89.25 112 GLY A CA 1
ATOM 873 C C . GLY A 1 112 ? 19.924 11.370 -50.625 1.00 89.25 112 GLY A C 1
ATOM 874 O O . GLY A 1 112 ? 20.258 10.520 -51.446 1.00 89.25 112 GLY A O 1
ATOM 875 N N . LEU A 1 113 ? 19.273 11.050 -49.500 1.00 94.25 113 LEU A N 1
ATOM 876 C CA . LEU A 1 113 ? 18.841 9.688 -49.182 1.00 94.25 113 LEU A CA 1
ATOM 877 C C . LEU A 1 113 ? 17.652 9.262 -50.077 1.00 94.25 113 LEU A C 1
ATOM 879 O O . LEU A 1 113 ? 16.598 9.903 -50.006 1.00 94.25 113 LEU A O 1
ATOM 883 N N . PRO A 1 114 ? 17.769 8.199 -50.904 1.00 95.19 114 PRO A N 1
ATOM 884 C CA . PRO A 1 114 ? 16.666 7.737 -51.749 1.00 95.19 114 PRO A CA 1
ATOM 885 C C . PRO A 1 114 ? 15.469 7.272 -50.916 1.00 95.19 114 PRO A C 1
ATOM 887 O O . PRO A 1 114 ? 15.650 6.610 -49.896 1.00 95.19 114 PRO A O 1
ATOM 890 N N . GLU A 1 115 ? 14.242 7.546 -51.370 1.00 94.69 115 GLU A N 1
ATOM 891 C CA . GLU A 1 115 ? 13.017 7.242 -50.611 1.00 94.69 115 GLU A CA 1
ATOM 892 C C . GLU A 1 115 ? 12.914 5.768 -50.188 1.00 94.69 115 GLU A C 1
ATOM 894 O O . GLU A 1 115 ? 12.636 5.483 -49.024 1.00 94.69 115 GLU A O 1
ATOM 899 N N . ALA A 1 116 ? 13.171 4.825 -51.100 1.00 94.75 116 ALA A N 1
ATOM 900 C CA . ALA A 1 116 ? 13.095 3.397 -50.787 1.00 94.75 116 ALA A CA 1
ATOM 901 C C . ALA A 1 116 ? 14.092 2.994 -49.684 1.00 94.75 116 ALA A C 1
ATOM 903 O O . ALA A 1 116 ? 13.745 2.247 -48.769 1.00 94.75 116 ALA A O 1
ATOM 904 N N . VAL A 1 117 ? 15.309 3.548 -49.727 1.00 95.62 117 VAL A N 1
ATOM 905 C CA . VAL A 1 117 ? 16.351 3.313 -48.718 1.00 95.62 117 VAL A CA 1
ATOM 906 C C . VAL A 1 117 ? 15.968 3.969 -47.394 1.00 95.62 117 VAL A C 1
ATOM 908 O O . VAL A 1 117 ? 16.045 3.322 -46.353 1.00 95.62 117 VAL A O 1
ATOM 911 N N . ALA A 1 118 ? 15.485 5.215 -47.418 1.00 95.50 118 ALA A N 1
ATOM 912 C CA . ALA A 1 118 ? 15.025 5.926 -46.229 1.00 95.50 118 ALA A CA 1
ATOM 913 C C . ALA A 1 118 ? 13.918 5.151 -45.504 1.00 95.50 118 ALA A C 1
ATOM 915 O O . ALA A 1 118 ? 14.037 4.873 -44.311 1.00 95.50 118 ALA A O 1
ATOM 916 N N . ARG A 1 119 ? 12.875 4.729 -46.230 1.00 94.44 119 ARG A N 1
ATOM 917 C CA . ARG A 1 119 ? 11.766 3.938 -45.674 1.00 94.44 119 ARG A CA 1
ATOM 918 C C . ARG A 1 119 ? 12.247 2.621 -45.075 1.00 94.44 119 ARG A C 1
ATOM 920 O O . ARG A 1 119 ? 11.783 2.240 -43.999 1.00 94.44 119 ARG A O 1
ATOM 927 N N . ARG A 1 120 ? 13.193 1.945 -45.730 1.00 95.06 120 ARG A N 1
ATOM 928 C CA . ARG A 1 120 ? 13.770 0.695 -45.229 1.00 95.06 120 ARG A CA 1
ATOM 929 C C . ARG A 1 120 ? 14.575 0.906 -43.945 1.00 95.06 120 ARG A C 1
ATOM 931 O O . ARG A 1 120 ? 14.353 0.187 -42.974 1.00 95.06 120 ARG A O 1
ATOM 938 N N . LEU A 1 121 ? 15.433 1.927 -43.901 1.00 96.19 121 LEU A N 1
ATOM 939 C CA . LEU A 1 121 ? 16.181 2.315 -42.698 1.00 96.19 121 LEU A CA 1
ATOM 940 C C . LEU A 1 121 ? 15.241 2.675 -41.538 1.00 96.19 121 LEU A C 1
ATOM 942 O O . LEU A 1 121 ? 15.411 2.167 -40.432 1.00 96.19 121 LEU A O 1
ATOM 946 N N . ILE A 1 122 ? 14.209 3.482 -41.794 1.00 94.81 122 ILE A N 1
ATOM 947 C CA . ILE A 1 122 ? 13.186 3.823 -40.795 1.00 94.81 122 ILE A CA 1
ATOM 948 C C . ILE A 1 122 ? 12.498 2.554 -40.279 1.00 94.81 122 ILE A C 1
ATOM 950 O O . ILE A 1 122 ? 12.354 2.385 -39.072 1.00 94.81 122 ILE A O 1
ATOM 954 N N . THR A 1 123 ? 12.127 1.627 -41.166 1.00 92.81 123 THR A N 1
ATOM 955 C CA . THR A 1 123 ? 11.425 0.390 -40.784 1.00 92.81 123 THR A CA 1
ATOM 956 C C . THR A 1 123 ? 12.298 -0.528 -39.930 1.00 92.81 123 THR A C 1
ATOM 958 O O . THR A 1 123 ? 11.826 -1.024 -38.904 1.00 92.81 123 THR A O 1
ATOM 961 N N . TYR A 1 124 ? 13.571 -0.725 -40.297 1.00 94.31 124 TYR A N 1
ATOM 962 C CA . TYR A 1 124 ? 14.519 -1.458 -39.456 1.00 94.31 124 TYR A CA 1
ATOM 963 C C . TYR A 1 124 ? 14.637 -0.821 -38.074 1.00 94.31 124 TYR A C 1
ATOM 965 O O . TYR A 1 124 ? 14.518 -1.504 -37.059 1.00 94.31 124 TYR A O 1
ATOM 973 N N . TYR A 1 125 ? 14.845 0.494 -38.027 1.00 93.44 125 TYR A N 1
ATOM 974 C CA . TYR A 1 125 ? 15.095 1.179 -36.769 1.00 93.44 125 TYR A CA 1
ATOM 975 C C . TYR A 1 125 ? 13.869 1.194 -35.851 1.00 93.44 125 TYR A C 1
ATOM 977 O O . TYR A 1 125 ? 13.986 0.943 -34.652 1.00 93.44 125 TYR A O 1
ATOM 985 N N . ALA A 1 126 ? 12.688 1.455 -36.415 1.00 89.38 126 ALA A N 1
ATOM 986 C CA . ALA A 1 126 ? 11.432 1.473 -35.676 1.00 89.38 126 ALA A CA 1
ATOM 987 C C . ALA A 1 126 ? 11.064 0.085 -35.135 1.00 89.38 126 ALA A C 1
ATOM 989 O O . ALA A 1 126 ? 10.567 -0.027 -34.014 1.00 89.38 126 ALA A O 1
ATOM 990 N N . SER A 1 127 ? 11.353 -0.970 -35.903 1.00 88.62 127 SER A N 1
ATOM 991 C CA . SER A 1 127 ? 11.155 -2.352 -35.456 1.00 88.62 127 SER A CA 1
ATOM 992 C C . SER A 1 127 ? 12.167 -2.739 -34.373 1.00 88.62 127 SER A C 1
ATOM 994 O O . SER A 1 127 ? 11.800 -3.355 -33.375 1.00 88.62 127 SER A O 1
ATOM 996 N N . GLY A 1 128 ? 13.423 -2.313 -34.523 1.00 90.75 128 GLY A N 1
ATOM 997 C CA . GLY A 1 128 ? 14.495 -2.541 -33.559 1.00 90.75 128 GLY A CA 1
ATOM 998 C C . GLY A 1 128 ? 14.880 -4.016 -33.398 1.00 90.75 128 GLY A C 1
ATOM 999 O O . GLY A 1 128 ? 14.427 -4.888 -34.136 1.00 90.75 128 GLY A O 1
ATOM 1000 N N . GLY A 1 129 ? 15.736 -4.309 -32.423 1.00 91.06 129 GLY A N 1
ATOM 1001 C CA . GLY A 1 129 ? 16.337 -5.628 -32.232 1.00 91.06 129 GLY A CA 1
ATOM 1002 C C . GLY A 1 129 ? 17.561 -5.856 -33.125 1.00 91.06 129 GLY A C 1
ATOM 1003 O O . GLY A 1 129 ? 17.752 -5.188 -34.142 1.00 91.06 129 GLY A O 1
ATOM 1004 N N . ARG A 1 130 ? 18.412 -6.811 -32.729 1.00 91.69 130 ARG A N 1
ATOM 1005 C CA . ARG A 1 130 ? 19.749 -7.007 -33.317 1.00 91.69 130 ARG A CA 1
ATOM 1006 C C . ARG A 1 130 ? 19.720 -7.196 -34.834 1.00 91.69 130 ARG A C 1
ATOM 1008 O O . ARG A 1 130 ? 20.383 -6.443 -35.534 1.00 91.69 130 ARG A O 1
ATOM 1015 N N . GLN A 1 131 ? 18.892 -8.115 -35.335 1.00 92.06 131 GLN A N 1
ATOM 1016 C CA . GLN A 1 131 ? 18.782 -8.398 -36.772 1.00 92.06 131 GLN A CA 1
ATOM 1017 C C . GLN A 1 131 ? 18.381 -7.158 -37.585 1.00 92.06 131 GLN A C 1
ATOM 1019 O O . GLN A 1 131 ? 18.925 -6.911 -38.660 1.00 92.06 131 GLN A O 1
ATOM 1024 N N . ASN A 1 132 ? 17.439 -6.358 -37.079 1.00 94.62 132 ASN A N 1
ATOM 1025 C CA . ASN A 1 132 ? 17.020 -5.154 -37.781 1.00 94.62 132 ASN A CA 1
ATOM 1026 C C . ASN A 1 132 ? 18.099 -4.070 -37.738 1.00 94.62 132 ASN A C 1
ATOM 1028 O O . ASN A 1 132 ? 18.306 -3.397 -38.740 1.00 94.62 132 ASN A O 1
ATOM 1032 N N . TYR A 1 133 ? 18.823 -3.906 -36.627 1.00 95.81 133 TYR A N 1
ATOM 1033 C CA . TYR A 1 133 ? 19.932 -2.951 -36.574 1.00 95.81 133 TYR A CA 1
ATOM 1034 C C . TYR A 1 133 ? 21.124 -3.374 -37.439 1.00 95.81 133 TYR A C 1
ATOM 1036 O O . TYR A 1 133 ? 21.735 -2.520 -38.077 1.00 95.81 133 TYR A O 1
ATOM 1044 N N . GLU A 1 134 ? 21.422 -4.670 -37.534 1.00 96.31 134 GLU A N 1
ATOM 1045 C CA . GLU A 1 134 ? 22.391 -5.200 -38.503 1.00 96.31 134 GLU A CA 1
ATOM 1046 C C . GLU A 1 134 ? 21.947 -4.867 -39.934 1.00 96.31 134 GLU A C 1
ATOM 1048 O O . GLU A 1 134 ? 22.720 -4.312 -40.713 1.00 96.31 134 GLU A O 1
ATOM 1053 N N . GLY A 1 135 ? 20.667 -5.093 -40.255 1.00 96.62 135 GLY A N 1
ATOM 1054 C CA . GLY A 1 135 ? 20.081 -4.694 -41.536 1.00 96.62 135 GLY A CA 1
ATOM 1055 C C . GLY A 1 135 ? 20.151 -3.185 -41.796 1.00 96.62 135 GLY A C 1
ATOM 1056 O O . GLY A 1 135 ? 20.494 -2.770 -42.905 1.00 96.62 135 GLY A O 1
ATOM 1057 N N . PHE A 1 136 ? 19.902 -2.361 -40.773 1.00 97.38 136 PHE A N 1
ATOM 1058 C CA . PHE A 1 136 ? 20.021 -0.903 -40.827 1.00 97.38 136 PHE A CA 1
ATOM 1059 C C . PHE A 1 136 ? 21.443 -0.477 -41.198 1.00 97.38 136 PHE A C 1
ATOM 1061 O O . PHE A 1 136 ? 21.630 0.263 -42.164 1.00 97.38 136 PHE A O 1
ATOM 1068 N N . PHE A 1 137 ? 22.455 -0.962 -40.471 1.00 98.00 137 PHE A N 1
ATOM 1069 C CA . PHE A 1 137 ? 23.842 -0.562 -40.709 1.00 98.00 137 PHE A CA 1
ATOM 1070 C C . PHE A 1 137 ? 24.420 -1.166 -41.990 1.00 98.00 137 PHE A C 1
ATOM 1072 O O . PHE A 1 137 ? 25.176 -0.478 -42.674 1.00 98.00 137 PHE A O 1
ATOM 1079 N N . ALA A 1 138 ? 24.022 -2.379 -42.382 1.00 97.31 138 ALA A N 1
ATOM 1080 C CA . ALA A 1 138 ? 24.380 -2.955 -43.678 1.00 97.31 138 ALA A CA 1
ATOM 1081 C C . ALA A 1 138 ? 23.825 -2.122 -44.846 1.00 97.31 138 ALA A C 1
ATOM 1083 O O . ALA A 1 138 ? 24.571 -1.752 -45.755 1.00 97.31 138 ALA A O 1
ATOM 1084 N N . THR A 1 139 ? 22.537 -1.765 -44.781 1.00 97.31 139 THR A N 1
ATOM 1085 C CA . THR A 1 139 ? 21.853 -0.924 -45.780 1.00 97.31 139 THR A CA 1
ATOM 1086 C C . THR A 1 139 ? 22.488 0.465 -45.853 1.00 97.31 139 THR A C 1
ATOM 1088 O O . THR A 1 139 ? 22.797 0.956 -46.939 1.00 97.31 139 THR A O 1
ATOM 1091 N N . LEU A 1 140 ? 22.742 1.092 -44.699 1.00 97.12 140 LEU A N 1
ATOM 1092 C CA . LEU A 1 140 ? 23.370 2.409 -44.624 1.00 97.12 140 LEU A CA 1
ATOM 1093 C C . LEU A 1 140 ? 24.809 2.384 -45.153 1.00 97.12 140 LEU A C 1
ATOM 1095 O O . LEU A 1 140 ? 25.186 3.250 -45.936 1.00 97.12 140 LEU A O 1
ATOM 1099 N N . ALA A 1 141 ? 25.608 1.385 -44.778 1.00 96.25 141 ALA A N 1
ATOM 1100 C CA . ALA A 1 141 ? 26.984 1.259 -45.250 1.00 96.25 141 ALA A CA 1
ATOM 1101 C C . ALA A 1 141 ? 27.055 1.054 -46.768 1.00 96.25 141 ALA A C 1
ATOM 1103 O O . ALA A 1 141 ? 27.928 1.629 -47.419 1.00 96.25 141 ALA A O 1
ATOM 1104 N N . ALA A 1 142 ? 26.143 0.264 -47.342 1.00 95.38 142 ALA A N 1
ATOM 1105 C CA . ALA A 1 142 ? 26.035 0.098 -48.788 1.00 95.38 142 ALA A CA 1
ATOM 1106 C C . ALA A 1 142 ? 25.641 1.415 -49.477 1.00 95.38 142 ALA A C 1
ATOM 1108 O O . ALA A 1 142 ? 26.292 1.801 -50.449 1.00 95.38 142 ALA A O 1
ATOM 1109 N N . GLN A 1 143 ? 24.668 2.149 -48.923 1.00 95.06 143 GLN A N 1
ATOM 1110 C CA . GLN A 1 143 ? 24.262 3.465 -49.424 1.00 95.06 143 GLN A CA 1
ATOM 1111 C C . GLN A 1 143 ? 25.420 4.475 -49.410 1.00 95.06 143 GLN A C 1
ATOM 1113 O O . GLN A 1 143 ? 25.652 5.155 -50.407 1.00 95.06 143 GLN A O 1
ATOM 1118 N N . LEU A 1 144 ? 26.174 4.558 -48.309 1.00 93.31 144 LEU A N 1
ATOM 1119 C CA . LEU A 1 144 ? 27.306 5.486 -48.173 1.00 93.31 144 LEU A CA 1
ATOM 1120 C C . LEU A 1 144 ? 28.479 5.135 -49.104 1.00 93.31 144 LEU A C 1
ATOM 1122 O O . LEU A 1 144 ? 29.239 6.017 -49.494 1.00 93.31 144 LEU A O 1
ATOM 1126 N N . LYS A 1 145 ? 28.614 3.862 -49.498 1.00 91.75 145 LYS A N 1
ATOM 1127 C CA . LYS A 1 145 ? 29.619 3.389 -50.469 1.00 91.75 145 LYS A CA 1
ATOM 1128 C C . LYS A 1 145 ? 29.148 3.469 -51.928 1.00 91.75 145 LYS A C 1
ATOM 1130 O O . LYS A 1 145 ? 29.915 3.109 -52.817 1.00 91.75 145 LYS A O 1
ATOM 1135 N N . GLY A 1 146 ? 27.910 3.904 -52.182 1.00 89.06 146 GLY A N 1
ATOM 1136 C CA . GLY A 1 146 ? 27.314 3.941 -53.522 1.00 89.06 146 GLY A CA 1
ATOM 1137 C C . GLY A 1 146 ? 26.979 2.561 -54.110 1.00 89.06 146 GLY A C 1
ATOM 1138 O O . GLY A 1 146 ? 26.910 2.426 -55.329 1.00 89.06 146 GLY A O 1
ATOM 1139 N N . GLY A 1 147 ? 26.820 1.534 -53.268 1.00 87.31 147 GLY A N 1
ATOM 1140 C CA . GLY A 1 147 ? 26.405 0.185 -53.670 1.00 87.31 147 GLY A CA 1
ATOM 1141 C C . GLY A 1 147 ? 24.882 -0.003 -53.685 1.00 87.31 147 GLY A C 1
ATOM 1142 O O . GLY A 1 147 ? 24.124 0.919 -53.387 1.00 87.31 147 GLY A O 1
ATOM 1143 N N . ASP A 1 148 ? 24.421 -1.219 -53.996 1.00 90.81 148 ASP A N 1
ATOM 1144 C CA . ASP A 1 148 ? 22.994 -1.568 -53.926 1.00 90.81 148 ASP A CA 1
ATOM 1145 C C . ASP A 1 148 ? 22.544 -1.734 -52.464 1.00 90.81 148 ASP A C 1
ATOM 1147 O O . ASP A 1 148 ? 22.706 -2.789 -51.846 1.00 90.81 148 ASP A O 1
ATOM 1151 N N . ALA A 1 149 ? 21.995 -0.658 -51.899 1.00 91.81 149 ALA A N 1
ATOM 1152 C CA . ALA A 1 149 ? 21.560 -0.613 -50.509 1.00 91.81 149 ALA A CA 1
ATOM 1153 C C . ALA A 1 149 ? 20.397 -1.571 -50.198 1.00 91.81 149 ALA A C 1
ATOM 1155 O O . ALA A 1 149 ? 20.326 -2.093 -49.088 1.00 91.81 149 ALA A O 1
ATOM 1156 N N . LEU A 1 150 ? 19.496 -1.834 -51.152 1.00 92.88 150 LEU A N 1
ATOM 1157 C CA . LEU A 1 150 ? 18.311 -2.668 -50.911 1.00 92.88 150 LEU A CA 1
ATOM 1158 C C . LEU A 1 150 ? 18.638 -4.167 -50.945 1.00 92.88 150 LEU A C 1
ATOM 1160 O O . LEU A 1 150 ? 17.956 -4.955 -50.288 1.00 92.88 150 LEU A O 1
ATOM 1164 N N . ALA A 1 151 ? 19.697 -4.563 -51.652 1.00 93.31 151 ALA A N 1
ATOM 1165 C CA . ALA A 1 151 ? 20.192 -5.939 -51.660 1.00 93.31 151 ALA A CA 1
ATOM 1166 C C . ALA A 1 151 ? 21.161 -6.259 -50.500 1.00 93.31 151 ALA A C 1
ATOM 1168 O O . ALA A 1 151 ? 21.523 -7.418 -50.304 1.00 93.31 151 ALA A O 1
ATOM 1169 N N . ALA A 1 152 ? 21.587 -5.256 -49.722 1.00 92.25 152 ALA A N 1
ATOM 1170 C CA . ALA A 1 152 ? 22.639 -5.402 -48.711 1.00 92.25 152 ALA A CA 1
ATOM 1171 C C . ALA A 1 152 ? 22.234 -6.223 -47.469 1.00 92.25 152 ALA A C 1
ATOM 1173 O O . ALA A 1 152 ? 23.105 -6.665 -46.719 1.00 92.25 152 ALA A O 1
ATOM 1174 N N . ALA A 1 153 ? 20.934 -6.417 -47.232 1.00 93.75 153 ALA A N 1
ATOM 1175 C CA . ALA A 1 153 ? 20.399 -7.156 -46.089 1.00 93.75 153 ALA A CA 1
ATOM 1176 C C . ALA A 1 153 ? 19.043 -7.824 -46.419 1.00 93.75 153 ALA A C 1
ATOM 1178 O O . ALA A 1 153 ? 18.406 -7.445 -47.402 1.00 93.75 153 ALA A O 1
ATOM 1179 N N . PRO A 1 154 ? 18.556 -8.790 -45.613 1.00 93.62 154 PRO A N 1
ATOM 1180 C CA . PRO A 1 154 ? 17.189 -9.329 -45.712 1.00 93.62 154 PRO A CA 1
ATOM 1181 C C . PRO A 1 154 ? 16.127 -8.300 -45.309 1.00 93.62 154 PRO A C 1
ATOM 1183 O O . PRO A 1 154 ? 16.444 -7.399 -44.545 1.00 93.62 154 PRO A O 1
ATOM 1186 N N . GLU A 1 155 ? 14.874 -8.433 -45.749 1.00 93.19 155 GLU A N 1
ATOM 1187 C CA . GLU A 1 155 ? 13.788 -7.496 -45.390 1.00 93.19 155 GLU A CA 1
ATOM 1188 C C . GLU A 1 155 ? 13.602 -7.303 -43.862 1.00 93.19 155 GLU A C 1
ATOM 1190 O O . GLU A 1 155 ? 13.857 -8.237 -43.094 1.00 93.19 155 GLU A O 1
ATOM 1195 N N . PRO A 1 156 ? 13.163 -6.110 -43.398 1.00 91.44 156 PRO A N 1
ATOM 1196 C CA . PRO A 1 156 ? 12.940 -5.841 -41.977 1.00 91.44 156 PRO A CA 1
ATOM 1197 C C . PRO A 1 156 ? 11.937 -6.797 -41.324 1.00 91.44 156 PRO A C 1
ATOM 1199 O O . PRO A 1 156 ? 10.856 -7.058 -41.854 1.00 91.44 156 PRO A O 1
ATOM 1202 N N . VAL A 1 157 ? 12.259 -7.253 -40.114 1.00 90.56 157 VAL A N 1
ATOM 1203 C CA . VAL A 1 157 ? 11.336 -8.014 -39.268 1.00 90.56 157 VAL A CA 1
ATOM 1204 C C . VAL A 1 157 ? 10.490 -7.030 -38.470 1.00 90.56 157 VAL A C 1
ATOM 1206 O O . VAL A 1 157 ? 10.986 -6.398 -37.540 1.00 90.56 157 VAL A O 1
ATOM 1209 N N . VAL A 1 158 ? 9.211 -6.904 -38.818 1.00 89.44 158 VAL A N 1
ATOM 1210 C CA . VAL A 1 158 ? 8.288 -5.973 -38.156 1.00 89.44 158 VAL A CA 1
ATOM 1211 C C . VAL A 1 158 ? 7.594 -6.660 -36.985 1.00 89.44 158 VAL A C 1
ATOM 1213 O O . VAL A 1 158 ? 6.841 -7.617 -37.170 1.00 89.44 158 VAL A O 1
ATOM 1216 N N . PHE A 1 159 ? 7.813 -6.152 -35.772 1.00 88.12 159 PHE A N 1
ATOM 1217 C CA . PHE A 1 159 ? 7.078 -6.629 -34.605 1.00 88.12 159 PHE A CA 1
ATOM 1218 C C . PHE A 1 159 ? 5.611 -6.168 -34.652 1.00 88.12 159 PHE A C 1
ATOM 1220 O O . PHE A 1 159 ? 5.335 -5.021 -35.017 1.00 88.12 159 PHE A O 1
ATOM 1227 N N . PRO A 1 160 ? 4.649 -7.027 -34.267 1.00 90.19 160 PRO A N 1
ATOM 1228 C CA . PRO A 1 160 ? 3.255 -6.618 -34.152 1.00 90.19 160 PRO A CA 1
ATOM 1229 C C . PRO A 1 160 ? 3.099 -5.524 -33.086 1.00 90.19 160 PRO A C 1
ATOM 1231 O O . PRO A 1 160 ? 3.888 -5.431 -32.154 1.00 90.19 160 PRO A O 1
ATOM 1234 N N . LYS A 1 161 ? 2.048 -4.699 -33.174 1.00 88.50 161 LYS A N 1
ATOM 1235 C CA . LYS A 1 161 ? 1.771 -3.654 -32.161 1.00 88.50 161 LYS A CA 1
ATOM 1236 C C . LYS A 1 161 ? 1.430 -4.226 -30.781 1.00 88.50 161 LYS A C 1
ATOM 1238 O O . LYS A 1 161 ? 1.627 -3.565 -29.766 1.00 88.50 161 LYS A O 1
ATOM 1243 N N . THR A 1 162 ? 0.903 -5.443 -30.766 1.00 93.19 162 THR A N 1
ATOM 1244 C CA . THR A 1 162 ? 0.583 -6.218 -29.573 1.00 93.19 162 THR A CA 1
ATOM 1245 C C . THR A 1 162 ? 1.190 -7.594 -29.751 1.00 93.19 162 THR A C 1
ATOM 1247 O O . THR A 1 162 ? 0.984 -8.220 -30.790 1.00 93.19 162 THR A O 1
ATOM 1250 N N . GLY A 1 163 ? 1.948 -8.053 -28.764 1.00 94.94 163 GLY A N 1
ATOM 1251 C CA . GLY A 1 163 ? 2.669 -9.307 -28.893 1.00 94.94 163 GLY A CA 1
ATOM 1252 C C . GLY A 1 163 ? 3.165 -9.848 -27.567 1.00 94.94 163 GLY A C 1
ATOM 1253 O O . GLY A 1 163 ? 3.158 -9.165 -26.540 1.00 94.94 163 GLY A O 1
ATOM 1254 N N . ILE A 1 164 ? 3.597 -11.098 -27.630 1.00 97.75 164 ILE A N 1
ATOM 1255 C CA . ILE A 1 164 ? 4.218 -11.837 -26.540 1.00 97.75 164 ILE A CA 1
ATOM 1256 C C . ILE A 1 164 ? 5.683 -11.974 -26.859 1.00 97.75 164 ILE A C 1
ATOM 1258 O O . ILE A 1 164 ? 6.035 -12.400 -27.956 1.00 97.75 164 ILE A O 1
ATOM 1262 N N . TYR A 1 165 ? 6.507 -11.611 -25.894 1.00 97.19 165 TYR A N 1
ATOM 1263 C CA . TYR A 1 165 ? 7.946 -11.732 -25.958 1.00 97.19 165 TYR A CA 1
ATOM 1264 C C . TYR A 1 165 ? 8.402 -12.934 -25.145 1.00 97.19 165 TYR A C 1
ATOM 1266 O O . TYR A 1 165 ? 7.923 -13.154 -24.036 1.00 97.19 165 TYR A O 1
ATOM 1274 N N . HIS A 1 166 ? 9.370 -13.681 -25.660 1.00 97.00 166 HIS A N 1
ATOM 1275 C CA . HIS A 1 166 ? 10.085 -14.658 -24.856 1.00 97.00 166 HIS A CA 1
ATOM 1276 C C . HIS A 1 166 ? 11.492 -14.883 -25.431 1.00 97.00 166 HIS A C 1
ATOM 1278 O O . HIS A 1 166 ? 11.611 -15.143 -26.632 1.00 97.00 166 HIS A O 1
ATOM 1284 N N . PRO A 1 167 ? 12.563 -14.861 -24.610 1.00 94.94 167 PRO A N 1
ATOM 1285 C CA . PRO A 1 167 ? 13.948 -14.908 -25.100 1.00 94.94 167 PRO A CA 1
ATOM 1286 C C . PRO A 1 167 ? 14.286 -16.195 -25.866 1.00 94.94 167 PRO A C 1
ATOM 1288 O O . PRO A 1 167 ? 15.192 -16.215 -26.693 1.00 94.94 167 PRO A O 1
ATOM 1291 N N . ARG A 1 168 ? 13.546 -17.281 -25.605 1.00 94.38 168 ARG A N 1
ATOM 1292 C CA . ARG A 1 168 ? 13.709 -18.582 -26.282 1.00 94.38 168 ARG A CA 1
ATOM 1293 C C . ARG A 1 168 ? 12.685 -18.843 -27.393 1.00 94.38 168 ARG A C 1
ATOM 1295 O O . ARG A 1 168 ? 12.679 -19.934 -27.956 1.00 94.38 168 ARG A O 1
ATOM 1302 N N . TRP A 1 169 ? 11.783 -17.900 -27.677 1.00 93.88 169 TRP A N 1
ATOM 1303 C CA . TRP A 1 169 ? 10.804 -18.071 -28.752 1.00 93.88 169 TRP A CA 1
ATOM 1304 C C . TRP A 1 169 ? 11.439 -17.770 -30.118 1.00 93.88 169 TRP A C 1
ATOM 1306 O O . TRP A 1 169 ? 12.165 -16.779 -30.234 1.00 93.88 169 TRP A O 1
ATOM 1316 N N . PRO A 1 170 ? 11.178 -18.572 -31.168 1.00 88.88 170 PRO A N 1
ATOM 1317 C CA . PRO A 1 170 ? 11.670 -18.281 -32.513 1.00 88.88 170 PRO A CA 1
ATOM 1318 C C . PRO A 1 170 ? 11.233 -16.889 -32.991 1.00 88.88 170 PRO A C 1
ATOM 1320 O O . PRO A 1 170 ? 10.045 -16.582 -33.019 1.00 88.88 170 PRO A O 1
ATOM 1323 N N . GLY A 1 171 ? 12.194 -16.034 -33.350 1.00 85.19 171 GLY A N 1
ATOM 1324 C CA . GLY A 1 171 ? 11.917 -14.643 -33.735 1.00 85.19 171 GLY A CA 1
ATOM 1325 C C . GLY A 1 171 ? 11.551 -13.710 -32.571 1.00 85.19 171 GLY A C 1
ATOM 1326 O O . GLY A 1 171 ? 11.115 -12.589 -32.819 1.00 85.19 171 GLY A O 1
ATOM 1327 N N . LEU A 1 172 ? 11.734 -14.151 -31.317 1.00 90.25 172 LEU A N 1
ATOM 1328 C CA . LEU A 1 172 ? 11.493 -13.445 -30.044 1.00 90.25 172 LEU A CA 1
ATOM 1329 C C . LEU A 1 172 ? 10.038 -13.080 -29.733 1.00 90.25 172 LEU A C 1
ATOM 1331 O O . LEU A 1 172 ? 9.679 -13.009 -28.557 1.00 90.25 172 LEU A O 1
ATOM 1335 N N . VAL A 1 173 ? 9.212 -12.831 -30.751 1.00 94.12 173 VAL A N 1
ATOM 1336 C CA . VAL A 1 173 ? 7.859 -12.294 -30.603 1.00 94.12 173 VAL A CA 1
ATOM 1337 C C . VAL A 1 173 ? 6.832 -13.115 -31.380 1.00 94.12 173 VAL A C 1
ATOM 1339 O O . VAL A 1 173 ? 7.056 -13.482 -32.530 1.00 94.12 173 VAL A O 1
ATOM 1342 N N . THR A 1 174 ? 5.663 -13.335 -30.778 1.00 94.75 174 THR A N 1
ATOM 1343 C CA . THR A 1 174 ? 4.467 -13.859 -31.457 1.00 94.75 174 THR A CA 1
ATOM 1344 C C . THR A 1 174 ? 3.233 -13.013 -31.151 1.00 94.75 174 THR A C 1
ATOM 1346 O O . THR A 1 174 ? 3.100 -12.465 -30.058 1.00 94.75 174 THR A O 1
ATOM 1349 N N . GLY A 1 175 ? 2.323 -12.900 -32.121 1.00 93.75 175 GLY A N 1
ATOM 1350 C CA . GLY A 1 175 ? 1.011 -12.267 -31.939 1.00 93.75 175 GLY A CA 1
ATOM 1351 C C . GLY A 1 175 ? -0.083 -13.223 -31.445 1.00 93.75 175 GLY A C 1
ATOM 1352 O O . GLY A 1 175 ? -1.167 -12.766 -31.097 1.00 93.75 175 GLY A O 1
ATOM 1353 N N . ASP A 1 176 ? 0.176 -14.536 -31.409 1.00 94.19 176 ASP A N 1
ATOM 1354 C CA . ASP A 1 176 ? -0.812 -15.551 -31.020 1.00 94.19 176 ASP A CA 1
ATOM 1355 C C . ASP A 1 176 ? -0.558 -16.057 -29.591 1.00 94.19 176 ASP A C 1
ATOM 1357 O O . ASP A 1 176 ? 0.301 -16.911 -29.344 1.00 94.19 176 ASP A O 1
ATOM 1361 N N . VAL A 1 177 ? -1.347 -15.535 -28.645 1.00 95.38 177 VAL A N 1
ATOM 1362 C CA . VAL A 1 177 ? -1.296 -15.924 -27.228 1.00 95.38 177 VAL A CA 1
ATOM 1363 C C . VAL A 1 177 ? -1.687 -17.369 -26.977 1.00 95.38 177 VAL A C 1
ATOM 1365 O O . VAL A 1 177 ? -1.095 -18.030 -26.124 1.00 95.38 177 VAL A O 1
ATOM 1368 N N . HIS A 1 178 ? -2.638 -17.899 -27.738 1.00 94.38 178 HIS A N 1
ATOM 1369 C CA . HIS A 1 178 ? -3.086 -19.268 -27.545 1.00 94.38 178 HIS A CA 1
ATOM 1370 C C . HIS A 1 178 ? -2.053 -20.261 -28.080 1.00 94.38 178 HIS A C 1
ATOM 1372 O O . HIS A 1 178 ? -1.810 -21.281 -27.437 1.00 94.38 178 HIS A O 1
ATOM 1378 N N . ALA A 1 179 ? -1.404 -19.967 -29.212 1.00 94.88 179 ALA A N 1
ATOM 1379 C CA . ALA A 1 179 ? -0.291 -20.776 -29.707 1.00 94.88 179 ALA A CA 1
ATOM 1380 C C . ALA A 1 179 ? 0.896 -20.760 -28.741 1.00 94.88 179 ALA A C 1
ATOM 1382 O O . ALA A 1 179 ? 1.456 -21.821 -28.463 1.00 94.88 179 ALA A O 1
ATOM 1383 N N . TYR A 1 180 ? 1.230 -19.591 -28.186 1.00 96.69 180 TYR A N 1
ATOM 1384 C CA . TYR A 1 180 ? 2.270 -19.477 -27.167 1.00 96.69 180 TYR A CA 1
ATOM 1385 C C . TYR A 1 180 ? 1.960 -20.350 -25.942 1.00 96.69 180 TYR A C 1
ATOM 1387 O O . TYR A 1 180 ? 2.762 -21.203 -25.574 1.00 96.69 180 TYR A O 1
ATOM 1395 N N . LEU A 1 181 ? 0.771 -20.205 -25.346 1.00 96.50 181 LEU A N 1
ATOM 1396 C CA . LEU A 1 181 ? 0.388 -20.972 -24.155 1.00 96.50 181 LEU A CA 1
ATOM 1397 C C . LEU A 1 181 ? 0.345 -22.485 -24.417 1.00 96.50 181 LEU A C 1
ATOM 1399 O O . LEU A 1 181 ? 0.854 -23.253 -23.599 1.00 96.50 181 LEU A O 1
ATOM 1403 N N . ARG A 1 182 ? -0.166 -22.922 -25.578 1.00 94.75 182 ARG A N 1
ATOM 1404 C CA . ARG A 1 182 ? -0.132 -24.341 -25.976 1.00 94.75 182 ARG A CA 1
ATOM 1405 C C . ARG A 1 182 ? 1.297 -24.874 -26.076 1.00 94.75 182 ARG A C 1
ATOM 1407 O O . ARG A 1 182 ? 1.565 -25.962 -25.576 1.00 94.75 182 ARG A O 1
ATOM 1414 N N . ALA A 1 183 ? 2.216 -24.110 -26.667 1.00 95.25 183 ALA A N 1
ATOM 1415 C CA . ALA A 1 183 ? 3.626 -24.492 -26.761 1.00 95.25 183 ALA A CA 1
ATOM 1416 C C . ALA A 1 183 ? 4.310 -24.589 -25.383 1.00 95.25 183 ALA A C 1
ATOM 1418 O O . ALA A 1 183 ? 5.221 -25.393 -25.206 1.00 95.25 183 ALA A O 1
ATOM 1419 N N . GLN A 1 184 ? 3.829 -23.830 -24.394 1.00 94.94 184 GLN A N 1
ATOM 1420 C CA . GLN A 1 184 ? 4.274 -23.912 -22.996 1.00 94.94 184 GLN A CA 1
ATOM 1421 C C . GLN A 1 184 ? 3.583 -25.036 -22.192 1.00 94.94 184 GLN A C 1
ATOM 1423 O O . GLN A 1 184 ? 3.849 -25.221 -20.998 1.00 94.94 184 GLN A O 1
ATOM 1428 N N . GLY A 1 185 ? 2.698 -25.810 -22.832 1.00 93.25 185 GLY A N 1
ATOM 1429 C CA . GLY A 1 185 ? 1.934 -26.885 -22.198 1.00 93.25 185 GLY A CA 1
ATOM 1430 C C . GLY A 1 185 ? 0.824 -26.383 -21.273 1.00 93.25 185 GLY A C 1
ATOM 1431 O O . GLY A 1 185 ? 0.493 -27.056 -20.297 1.00 93.25 185 GLY A O 1
ATOM 1432 N N . VAL A 1 186 ? 0.279 -25.192 -21.536 1.00 93.69 186 VAL A N 1
ATOM 1433 C CA . VAL A 1 186 ? -0.852 -24.624 -20.793 1.00 93.69 186 VAL A CA 1
ATOM 1434 C C . VAL A 1 186 ? -2.134 -24.828 -21.587 1.00 93.69 186 VAL A C 1
ATOM 1436 O O . VAL A 1 186 ? -2.356 -24.185 -22.612 1.00 93.69 186 VAL A O 1
ATOM 1439 N N . ASP A 1 187 ? -3.009 -25.676 -21.057 1.00 87.19 187 ASP A N 1
ATOM 1440 C CA . ASP A 1 187 ? -4.424 -25.700 -21.409 1.00 87.19 187 ASP A CA 1
ATOM 1441 C C . ASP A 1 187 ? -5.219 -25.064 -20.263 1.00 87.19 187 ASP A C 1
ATOM 1443 O O . ASP A 1 187 ? -5.305 -25.625 -19.173 1.00 87.19 187 ASP A O 1
ATOM 1447 N N . ARG A 1 188 ? -5.784 -23.873 -20.494 1.00 84.00 188 ARG A N 1
ATOM 1448 C CA . ARG A 1 188 ? -6.557 -23.141 -19.474 1.00 84.00 188 ARG A CA 1
ATOM 1449 C C . ARG A 1 188 ? -7.866 -23.843 -19.102 1.00 84.00 188 ARG A C 1
ATOM 1451 O O . ARG A 1 188 ? -8.420 -23.520 -18.056 1.00 84.00 188 ARG A O 1
ATOM 1458 N N . ALA A 1 189 ? -8.357 -24.774 -19.922 1.00 80.75 189 ALA A N 1
ATOM 1459 C CA . ALA A 1 189 ? -9.531 -25.578 -19.592 1.00 80.75 189 ALA A CA 1
ATOM 1460 C C . ALA A 1 189 ? -9.189 -26.777 -18.686 1.00 80.75 189 ALA A C 1
ATOM 1462 O O . ALA A 1 189 ? -10.077 -27.322 -18.030 1.00 80.75 189 ALA A O 1
ATOM 1463 N N . ALA A 1 190 ? -7.917 -27.185 -18.620 1.00 84.19 190 ALA A N 1
ATOM 1464 C CA . ALA A 1 190 ? -7.494 -28.326 -17.822 1.00 84.19 190 ALA A CA 1
ATOM 1465 C C . ALA A 1 190 ? -7.434 -27.986 -16.324 1.00 84.19 190 ALA A C 1
ATOM 1467 O O . ALA A 1 190 ? -6.820 -27.001 -15.902 1.00 84.19 190 ALA A O 1
ATOM 1468 N N . ALA A 1 191 ? -8.016 -28.853 -15.493 1.00 80.69 191 ALA A N 1
ATOM 1469 C CA . ALA A 1 191 ? -7.866 -28.765 -14.046 1.00 80.69 191 ALA A CA 1
ATOM 1470 C C . ALA A 1 191 ? -6.382 -28.905 -13.658 1.00 80.69 191 ALA A C 1
ATOM 1472 O O . ALA A 1 191 ? -5.693 -29.817 -14.111 1.00 80.69 191 ALA A O 1
ATOM 1473 N N . GLY A 1 192 ? -5.883 -27.998 -12.814 1.00 82.75 192 GLY A N 1
ATOM 1474 C CA . GLY A 1 192 ? -4.495 -28.046 -12.346 1.00 82.75 192 GLY A CA 1
ATOM 1475 C C . GLY A 1 192 ? -3.443 -27.615 -13.376 1.00 82.75 192 GLY A C 1
ATOM 1476 O O . GLY A 1 192 ? -2.271 -27.936 -13.194 1.00 82.75 192 GLY A O 1
ATOM 1477 N N . HIS A 1 193 ? -3.821 -26.873 -14.427 1.00 89.69 193 HIS A N 1
ATOM 1478 C CA . HIS A 1 193 ? -2.869 -26.301 -15.389 1.00 89.69 193 HIS A CA 1
ATOM 1479 C C . HIS A 1 193 ? -1.723 -25.544 -14.696 1.00 89.69 193 HIS A C 1
ATOM 1481 O O . HIS A 1 193 ? -1.903 -24.977 -13.610 1.00 89.69 193 HIS A O 1
ATOM 1487 N N . LYS A 1 194 ? -0.552 -25.467 -15.344 1.00 93.94 194 LYS A N 1
ATOM 1488 C CA . LYS A 1 194 ? 0.576 -24.673 -14.830 1.00 93.94 194 LYS A CA 1
ATOM 1489 C C . LYS A 1 194 ? 0.148 -23.219 -14.594 1.00 93.94 194 LYS A C 1
ATOM 1491 O O . LYS A 1 194 ? -0.613 -22.682 -15.408 1.00 93.94 194 LYS A O 1
ATOM 1496 N N . PRO A 1 195 ? 0.603 -22.581 -13.505 1.00 96.19 195 PRO A N 1
ATOM 1497 C CA . PRO A 1 195 ? 0.285 -21.187 -13.268 1.00 96.19 195 PRO A CA 1
A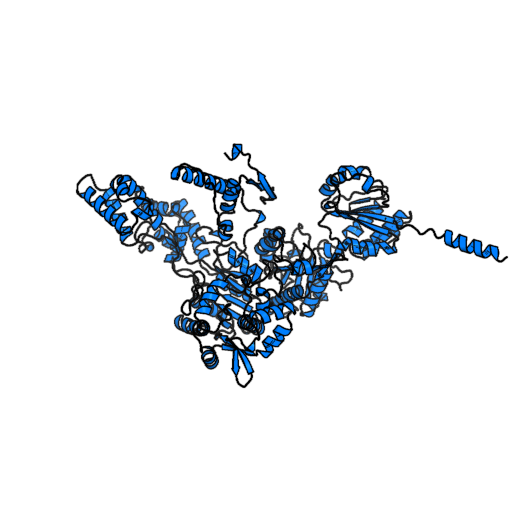TOM 1498 C C . PRO A 1 195 ? 0.883 -20.283 -14.330 1.00 96.19 195 PRO A C 1
ATOM 1500 O O . PRO A 1 195 ? 1.974 -20.558 -14.819 1.00 96.19 195 PRO A O 1
ATOM 1503 N N . VAL A 1 196 ? 0.169 -19.216 -14.682 1.00 98.06 196 VAL A N 1
ATOM 1504 C CA . VAL A 1 196 ? 0.621 -18.245 -15.687 1.00 98.06 196 VAL A CA 1
ATOM 1505 C C . VAL A 1 196 ? 0.816 -16.887 -15.025 1.00 98.06 196 VAL A C 1
ATOM 1507 O O . VAL A 1 196 ? -0.139 -16.307 -14.506 1.00 98.06 196 VAL A O 1
ATOM 1510 N N . ILE A 1 197 ? 2.046 -16.373 -15.068 1.00 98.69 197 ILE A N 1
ATOM 1511 C CA . ILE A 1 197 ? 2.395 -15.030 -14.593 1.00 98.69 197 ILE A CA 1
ATOM 1512 C C . ILE A 1 197 ? 2.605 -14.140 -15.812 1.00 98.69 197 ILE A C 1
ATOM 1514 O O . ILE A 1 197 ? 3.564 -14.313 -16.567 1.00 98.69 197 ILE A O 1
ATOM 1518 N N . ALA A 1 198 ? 1.705 -13.182 -16.002 1.00 98.69 198 ALA A N 1
ATOM 1519 C CA . ALA A 1 198 ? 1.860 -12.168 -17.029 1.00 98.69 198 ALA A CA 1
ATOM 1520 C C . ALA A 1 198 ? 2.907 -11.132 -16.602 1.00 98.69 198 ALA A C 1
ATOM 1522 O O . ALA A 1 198 ? 2.952 -10.737 -15.439 1.00 98.69 198 ALA A O 1
ATOM 1523 N N . ILE A 1 199 ? 3.739 -10.677 -17.539 1.00 98.75 199 ILE A N 1
ATOM 1524 C CA . ILE A 1 199 ? 4.744 -9.632 -17.308 1.00 98.75 199 ILE A CA 1
ATOM 1525 C C . ILE A 1 199 ? 4.498 -8.533 -18.344 1.00 98.75 199 ILE A C 1
ATOM 1527 O O . ILE A 1 199 ? 4.792 -8.722 -19.521 1.00 98.75 199 ILE A O 1
ATOM 1531 N N . ALA A 1 200 ? 3.920 -7.402 -17.941 1.00 97.31 200 ALA A N 1
ATOM 1532 C CA . ALA A 1 200 ? 3.660 -6.294 -18.863 1.00 97.31 200 ALA A CA 1
ATOM 1533 C C . ALA A 1 200 ? 4.927 -5.457 -19.058 1.00 97.31 200 ALA A C 1
ATOM 1535 O O . ALA A 1 200 ? 5.404 -4.864 -18.094 1.00 97.31 200 ALA A O 1
ATOM 1536 N N . LEU A 1 201 ? 5.440 -5.356 -20.288 1.00 95.50 201 LEU A N 1
ATOM 1537 C CA . LEU A 1 201 ? 6.651 -4.595 -20.630 1.00 95.50 201 LEU A CA 1
ATOM 1538 C C . LEU A 1 201 ? 6.415 -3.595 -21.768 1.00 95.50 201 LEU A C 1
ATOM 1540 O O . LEU A 1 201 ? 5.440 -3.694 -22.511 1.00 95.50 201 LEU A O 1
ATOM 1544 N N . HIS A 1 202 ? 7.308 -2.621 -21.939 1.00 91.50 202 HIS A N 1
ATOM 1545 C CA . HIS A 1 202 ? 7.300 -1.777 -23.134 1.00 91.50 202 HIS A CA 1
ATOM 1546 C C . HIS A 1 202 ? 8.005 -2.495 -24.293 1.00 91.50 202 HIS A C 1
ATOM 1548 O O . HIS A 1 202 ? 9.131 -2.963 -24.136 1.00 91.50 202 HIS A O 1
ATOM 1554 N N . GLN A 1 203 ? 7.392 -2.511 -25.483 1.00 91.69 203 GLN A N 1
ATOM 1555 C CA . GLN A 1 203 ? 7.997 -3.075 -26.703 1.00 91.69 203 GLN A CA 1
ATOM 1556 C C . GLN A 1 203 ? 9.364 -2.455 -27.022 1.00 91.69 203 GLN A C 1
ATOM 1558 O O . GLN A 1 203 ? 10.249 -3.133 -27.543 1.00 91.69 203 GLN A O 1
ATOM 1563 N N . GLN A 1 204 ? 9.574 -1.199 -26.617 1.00 88.25 204 GLN A N 1
ATOM 1564 C CA . GLN A 1 204 ? 10.858 -0.518 -26.738 1.00 88.25 204 GLN A CA 1
ATOM 1565 C C . GLN A 1 204 ? 12.005 -1.281 -26.055 1.00 88.25 204 GLN A C 1
ATOM 1567 O O . GLN A 1 204 ? 13.124 -1.210 -26.556 1.00 88.25 204 GLN A O 1
ATOM 1572 N N . TYR A 1 205 ? 11.779 -2.049 -24.980 1.00 90.81 205 TYR A N 1
ATOM 1573 C CA . TYR A 1 205 ? 12.849 -2.848 -24.364 1.00 90.81 205 TYR A CA 1
ATOM 1574 C C . TYR A 1 205 ? 13.378 -3.919 -25.316 1.00 90.81 205 TYR A C 1
ATOM 1576 O O . TYR A 1 205 ? 14.588 -4.085 -25.433 1.00 90.81 205 TYR A O 1
ATOM 1584 N N . ILE A 1 206 ? 12.494 -4.558 -26.081 1.00 92.12 206 ILE A N 1
ATOM 1585 C CA . ILE A 1 206 ? 12.871 -5.522 -27.122 1.00 92.12 206 ILE A CA 1
ATOM 1586 C C . ILE A 1 206 ? 13.587 -4.784 -28.254 1.00 92.12 206 ILE A C 1
ATOM 1588 O O . ILE A 1 206 ? 14.710 -5.126 -28.625 1.00 92.12 206 ILE A O 1
ATOM 1592 N N . GLY A 1 207 ? 12.960 -3.714 -28.754 1.00 90.00 207 GLY A N 1
ATOM 1593 C CA . GLY A 1 207 ? 13.493 -2.916 -29.853 1.00 90.00 207 GLY A CA 1
ATOM 1594 C C . GLY A 1 207 ? 14.877 -2.338 -29.554 1.00 90.00 207 GLY A C 1
ATOM 1595 O O . GLY A 1 207 ? 15.727 -2.314 -30.432 1.00 90.00 207 GLY A O 1
ATOM 1596 N N . SER A 1 208 ? 15.155 -1.908 -28.325 1.00 89.62 208 SER A N 1
ATOM 1597 C CA . SER A 1 208 ? 16.454 -1.349 -27.912 1.00 89.62 208 SER A CA 1
ATOM 1598 C C . SER A 1 208 ? 17.443 -2.378 -27.352 1.00 89.62 208 SER A C 1
ATOM 1600 O O . SER A 1 208 ? 18.534 -1.980 -26.954 1.00 89.62 208 SER A O 1
ATOM 1602 N N . MET A 1 209 ? 17.090 -3.671 -27.342 1.00 92.25 209 MET A N 1
ATOM 1603 C CA . MET A 1 209 ? 17.893 -4.754 -26.748 1.00 92.25 209 MET A CA 1
ATOM 1604 C C . MET A 1 209 ? 18.262 -4.475 -25.281 1.00 92.25 209 MET A C 1
ATOM 1606 O O . MET A 1 209 ? 19.406 -4.620 -24.856 1.00 92.25 209 MET A O 1
ATOM 1610 N N . GLN A 1 210 ? 17.263 -4.033 -24.524 1.00 92.25 210 GLN A N 1
ATOM 1611 C CA . GLN A 1 210 ? 17.307 -3.705 -23.098 1.00 92.25 210 GLN A CA 1
ATOM 1612 C C . GLN A 1 210 ? 16.425 -4.693 -22.316 1.00 92.25 210 GLN A C 1
ATOM 1614 O O . GLN A 1 210 ? 15.576 -4.302 -21.516 1.00 92.25 210 GLN A O 1
ATOM 1619 N N . THR A 1 211 ? 16.553 -5.989 -22.616 1.00 93.44 211 THR A N 1
ATOM 1620 C CA . THR A 1 211 ? 15.665 -7.045 -22.101 1.00 93.44 211 THR A CA 1
ATOM 1621 C C . THR A 1 211 ? 16.230 -7.800 -20.908 1.00 93.44 211 THR A C 1
ATOM 1623 O O . THR A 1 211 ? 15.485 -8.565 -20.311 1.00 93.44 211 THR A O 1
ATOM 1626 N N . ALA A 1 212 ? 17.486 -7.574 -20.507 1.00 95.06 212 ALA A N 1
ATOM 1627 C CA . ALA A 1 212 ? 18.171 -8.400 -19.507 1.00 95.06 212 AL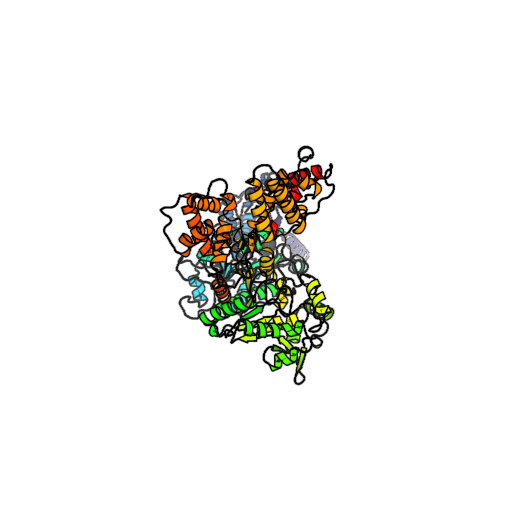A A CA 1
ATOM 1628 C C . ALA A 1 212 ? 17.378 -8.574 -18.196 1.00 95.06 212 ALA A C 1
ATOM 1630 O O . ALA A 1 212 ? 17.286 -9.677 -17.663 1.00 95.06 212 ALA A O 1
ATOM 1631 N N . TYR A 1 213 ? 16.746 -7.507 -17.702 1.00 95.94 213 TYR A N 1
ATOM 1632 C CA . TYR A 1 213 ? 15.843 -7.577 -16.552 1.00 95.94 213 TYR A CA 1
ATOM 1633 C C . TYR A 1 213 ? 14.562 -8.397 -16.811 1.00 95.94 213 TYR A C 1
ATOM 1635 O O . TYR A 1 213 ? 14.150 -9.180 -15.956 1.00 95.94 213 TYR A O 1
ATOM 1643 N N . ILE A 1 214 ? 13.937 -8.250 -17.982 1.00 97.75 214 ILE A N 1
ATOM 1644 C CA . ILE A 1 214 ? 12.753 -9.037 -18.360 1.00 97.75 214 ILE A CA 1
ATOM 1645 C C . ILE A 1 214 ? 13.122 -10.517 -18.496 1.00 97.75 214 ILE A C 1
ATOM 1647 O O . ILE A 1 214 ? 12.393 -11.372 -18.001 1.00 97.75 214 ILE A O 1
ATOM 1651 N N . ASP A 1 215 ? 14.267 -10.814 -19.107 1.00 98.12 215 ASP A N 1
ATOM 1652 C CA . ASP A 1 215 ? 14.776 -12.172 -19.296 1.00 98.12 215 ASP A CA 1
ATOM 1653 C C . ASP A 1 215 ? 15.084 -12.849 -17.947 1.00 98.12 215 ASP A C 1
ATOM 1655 O O . ASP A 1 215 ? 14.725 -14.010 -17.744 1.00 98.12 215 ASP A O 1
ATOM 1659 N N . ASP A 1 216 ? 15.667 -12.116 -16.989 1.00 98.38 216 ASP A N 1
ATOM 1660 C CA . ASP A 1 216 ? 15.867 -12.587 -15.610 1.00 98.38 216 ASP A CA 1
ATOM 1661 C C . ASP A 1 216 ? 14.531 -12.857 -14.897 1.00 98.38 216 ASP A C 1
ATOM 1663 O O . ASP A 1 216 ? 14.363 -13.913 -14.285 1.00 98.38 216 ASP A O 1
ATOM 1667 N N . MET A 1 217 ? 13.547 -11.958 -15.019 1.00 98.62 217 MET A N 1
ATOM 1668 C CA . MET A 1 217 ? 12.225 -12.160 -14.416 1.00 98.62 217 MET A CA 1
ATOM 1669 C C . MET A 1 217 ? 11.504 -13.379 -15.013 1.00 98.62 217 MET A C 1
ATOM 1671 O O . MET A 1 217 ? 10.929 -14.174 -14.269 1.00 98.62 217 MET A O 1
ATOM 1675 N N . VAL A 1 218 ? 11.586 -13.571 -16.336 1.00 98.69 218 VAL A N 1
ATOM 1676 C CA . VAL A 1 218 ? 11.101 -14.781 -17.024 1.00 98.69 218 VAL A CA 1
ATOM 1677 C C . VAL A 1 218 ? 11.761 -16.022 -16.435 1.00 98.69 218 VAL A C 1
ATOM 1679 O O . VAL A 1 218 ? 11.058 -16.933 -16.000 1.00 98.69 218 VAL A O 1
ATOM 1682 N N . ALA A 1 219 ? 13.092 -16.040 -16.346 1.00 98.69 219 ALA A N 1
ATOM 1683 C CA . ALA A 1 219 ? 13.831 -17.187 -15.830 1.00 98.69 219 ALA A CA 1
ATOM 1684 C C . ALA A 1 219 ? 13.456 -17.521 -14.375 1.00 98.69 219 ALA A C 1
ATOM 1686 O O . ALA A 1 219 ? 13.314 -18.694 -14.032 1.00 98.69 219 ALA A O 1
ATOM 1687 N N . ARG A 1 220 ? 13.244 -16.513 -13.516 1.00 98.50 220 ARG A N 1
ATOM 1688 C CA . ARG A 1 220 ? 12.808 -16.714 -12.120 1.00 98.50 220 ARG A CA 1
ATOM 1689 C C . ARG A 1 220 ? 11.404 -17.296 -12.026 1.00 98.50 220 ARG A C 1
ATOM 1691 O O . ARG A 1 220 ? 11.176 -18.207 -11.232 1.00 98.50 220 ARG A O 1
ATOM 1698 N N . VAL A 1 221 ? 10.477 -16.781 -12.831 1.00 98.56 221 VAL A N 1
ATOM 1699 C CA . VAL A 1 221 ? 9.102 -17.289 -12.919 1.00 98.56 221 VAL A CA 1
ATOM 1700 C C . VAL A 1 221 ? 9.097 -18.753 -13.369 1.00 98.56 221 VAL A C 1
ATOM 1702 O O . VAL A 1 221 ? 8.462 -19.589 -12.724 1.00 98.56 221 VAL A O 1
ATOM 1705 N N . GLU A 1 222 ? 9.857 -19.077 -14.418 1.00 98.12 222 GLU A N 1
ATOM 1706 C CA . GLU A 1 222 ? 9.980 -20.441 -14.945 1.00 98.12 222 GLU A CA 1
ATOM 1707 C C . GLU A 1 222 ? 10.647 -21.396 -13.947 1.00 98.12 222 GLU A C 1
ATOM 1709 O O . GLU A 1 222 ? 10.162 -22.511 -13.737 1.00 98.12 222 GLU A O 1
ATOM 1714 N N . ALA A 1 223 ? 11.709 -20.955 -13.266 1.00 98.12 223 ALA A N 1
ATOM 1715 C CA . ALA A 1 223 ? 12.369 -21.729 -12.213 1.00 98.12 223 ALA A CA 1
ATOM 1716 C C . ALA A 1 223 ? 11.445 -21.999 -11.011 1.00 98.12 223 ALA A C 1
ATOM 1718 O O . ALA A 1 223 ? 11.584 -23.022 -10.341 1.00 98.12 223 ALA A O 1
ATOM 1719 N N . GLY A 1 224 ? 10.476 -21.113 -10.763 1.00 97.06 224 GLY A N 1
ATOM 1720 C CA . GLY A 1 224 ? 9.413 -21.290 -9.774 1.00 97.06 224 GLY A CA 1
ATOM 1721 C C . GLY A 1 224 ? 8.292 -22.249 -10.194 1.00 97.06 224 GLY A C 1
ATOM 1722 O O . GLY A 1 224 ? 7.355 -22.454 -9.424 1.00 97.06 224 GLY A O 1
ATOM 1723 N N . GLY A 1 225 ? 8.358 -22.830 -11.398 1.00 96.00 225 GLY A N 1
ATOM 1724 C CA . GLY A 1 225 ? 7.368 -23.779 -11.917 1.00 96.00 225 GLY A CA 1
ATOM 1725 C C . GLY A 1 225 ? 6.142 -23.140 -12.580 1.00 96.00 225 GLY A C 1
ATOM 1726 O O . GLY A 1 225 ? 5.196 -23.853 -12.924 1.00 96.00 225 GLY A O 1
ATOM 1727 N N . ALA A 1 226 ? 6.146 -21.819 -12.778 1.00 97.69 226 ALA A N 1
ATOM 1728 C CA . ALA A 1 226 ? 5.110 -21.090 -13.504 1.00 97.69 226 ALA A CA 1
ATOM 1729 C C . ALA A 1 226 ? 5.515 -20.837 -14.965 1.00 97.69 226 ALA A C 1
ATOM 1731 O O . ALA A 1 226 ? 6.684 -20.892 -15.330 1.00 97.69 226 ALA A O 1
ATOM 1732 N N . VAL A 1 227 ? 4.539 -20.548 -15.820 1.00 98.25 227 VAL A N 1
ATOM 1733 C CA . VAL A 1 227 ? 4.754 -20.087 -17.192 1.00 98.25 227 VAL A CA 1
ATOM 1734 C C . VAL A 1 227 ? 4.790 -18.567 -17.190 1.00 98.25 227 VAL A C 1
ATOM 1736 O O . VAL A 1 227 ? 3.829 -17.916 -16.773 1.00 98.25 227 VAL A O 1
ATOM 1739 N N . ALA A 1 228 ? 5.888 -17.995 -17.674 1.00 98.56 228 ALA A N 1
ATOM 1740 C CA . ALA A 1 228 ? 5.972 -16.564 -17.912 1.00 98.56 228 ALA A CA 1
ATOM 1741 C C . ALA A 1 228 ? 5.209 -16.202 -19.195 1.00 98.56 228 ALA A C 1
ATOM 1743 O O . ALA A 1 228 ? 5.381 -16.843 -20.235 1.00 98.56 228 ALA A O 1
ATOM 1744 N N . LEU A 1 229 ? 4.404 -15.143 -19.141 1.00 98.56 229 LEU A N 1
ATOM 1745 C CA . LEU A 1 229 ? 3.739 -14.537 -20.296 1.00 98.56 229 LEU A CA 1
ATOM 1746 C C . LEU A 1 229 ? 4.157 -13.059 -20.411 1.00 98.56 229 LEU A C 1
ATOM 1748 O O . LEU A 1 229 ? 3.396 -12.175 -20.009 1.00 98.56 229 LEU A O 1
ATOM 1752 N N . PRO A 1 230 ? 5.370 -12.753 -20.909 1.00 98.44 230 PRO A N 1
ATOM 1753 C CA . PRO A 1 230 ? 5.784 -11.378 -21.149 1.00 98.44 230 PRO A CA 1
ATOM 1754 C C . PRO A 1 230 ? 5.043 -10.820 -22.354 1.00 98.44 230 PRO A C 1
ATOM 1756 O O . PRO A 1 230 ? 5.116 -11.382 -23.443 1.00 98.44 230 PRO A O 1
ATOM 1759 N N . PHE A 1 231 ? 4.330 -9.718 -22.181 1.00 98.00 231 PHE A N 1
ATOM 1760 C CA . PHE A 1 231 ? 3.529 -9.133 -23.247 1.00 98.00 231 PHE A CA 1
ATOM 1761 C C . PHE A 1 231 ? 3.631 -7.614 -23.269 1.00 98.00 231 PHE A C 1
ATOM 1763 O O . PHE A 1 231 ? 3.999 -6.966 -22.287 1.00 98.00 231 PHE A O 1
ATOM 1770 N N . TYR A 1 232 ? 3.270 -7.040 -24.410 1.00 95.81 232 TYR A N 1
ATOM 1771 C CA . TYR A 1 232 ? 3.161 -5.601 -24.574 1.00 95.81 232 TYR A CA 1
ATOM 1772 C C . TYR A 1 232 ? 1.936 -5.237 -25.410 1.00 95.81 232 TYR A C 1
ATOM 1774 O O . TYR A 1 232 ? 1.512 -5.968 -26.308 1.00 95.81 232 TYR A O 1
ATOM 1782 N N . THR A 1 233 ? 1.396 -4.057 -25.130 1.00 93.00 233 THR A N 1
ATOM 1783 C CA . THR A 1 233 ? 0.356 -3.392 -25.917 1.00 93.00 233 THR A CA 1
ATOM 1784 C C . THR A 1 233 ? 0.729 -1.917 -26.070 1.00 93.00 233 THR A C 1
ATOM 1786 O O . THR A 1 233 ? 1.501 -1.400 -25.255 1.00 93.00 233 THR A O 1
ATOM 1789 N N . PRO A 1 234 ? 0.207 -1.201 -27.080 1.00 87.06 234 PRO A N 1
ATOM 1790 C CA . PRO A 1 234 ? 0.400 0.242 -27.156 1.00 87.06 234 PRO A CA 1
ATOM 1791 C C . PRO A 1 234 ? -0.219 0.914 -25.923 1.00 87.06 234 PRO A C 1
ATOM 1793 O O . PRO A 1 234 ? -1.347 0.593 -25.560 1.00 87.06 234 PRO A O 1
ATOM 1796 N N . MET A 1 235 ? 0.501 1.849 -25.298 1.00 78.25 235 MET A N 1
ATOM 1797 C CA . MET A 1 235 ? 0.053 2.521 -24.065 1.00 78.25 235 MET A CA 1
ATOM 1798 C C . MET A 1 235 ? -1.226 3.346 -24.246 1.00 78.25 235 MET A C 1
ATOM 1800 O O . MET A 1 235 ? -2.003 3.451 -23.310 1.00 78.25 235 MET A O 1
ATOM 1804 N N . MET A 1 236 ? -1.423 3.914 -25.440 1.00 73.81 236 MET A N 1
ATOM 1805 C CA . MET A 1 236 ? -2.581 4.746 -25.806 1.00 73.81 236 MET A CA 1
ATOM 1806 C C . MET A 1 236 ? -3.449 4.064 -26.880 1.00 73.81 236 MET A C 1
ATOM 1808 O O . MET A 1 236 ? -4.138 4.727 -27.648 1.00 73.81 236 MET A O 1
ATOM 1812 N N . GLY A 1 237 ? -3.322 2.742 -27.034 1.00 72.56 237 GLY A N 1
ATOM 1813 C CA . GLY A 1 237 ? -4.096 1.977 -28.010 1.00 72.56 237 GLY A CA 1
ATOM 1814 C C . GLY A 1 237 ? -5.383 1.436 -27.401 1.00 72.56 237 GLY A C 1
ATOM 1815 O O . GLY A 1 237 ? -5.415 1.087 -26.225 1.00 72.56 237 GLY A O 1
ATOM 1816 N N . GLU A 1 238 ? -6.427 1.286 -28.215 1.00 74.38 238 GLU A N 1
ATOM 1817 C CA . GLU A 1 238 ? -7.696 0.716 -27.754 1.00 74.38 238 GLU A CA 1
ATOM 1818 C C . GLU A 1 238 ? -7.505 -0.676 -27.128 1.00 74.38 238 GLU A C 1
ATOM 1820 O O . GLU A 1 238 ? -6.736 -1.492 -27.642 1.00 74.38 238 GLU A O 1
ATOM 1825 N N . GLY A 1 239 ? -8.237 -0.980 -26.055 1.00 76.25 239 GLY A N 1
ATOM 1826 C CA . GLY A 1 239 ? -8.395 -2.327 -25.491 1.00 76.25 239 GLY A CA 1
ATOM 1827 C C . GLY A 1 239 ? -7.273 -2.862 -24.588 1.00 76.25 239 GLY A C 1
ATOM 1828 O O . GLY A 1 239 ? -7.470 -3.939 -24.025 1.00 76.25 239 GLY A O 1
ATOM 1829 N N . GLY A 1 240 ? -6.147 -2.148 -24.453 1.00 89.12 240 GLY A N 1
ATOM 1830 C CA . GLY A 1 240 ? -5.122 -2.335 -23.412 1.00 89.12 240 GLY A CA 1
ATOM 1831 C C . GLY A 1 240 ? -4.735 -3.778 -23.063 1.00 89.12 240 GLY A C 1
ATOM 1832 O O . GLY A 1 240 ? -4.651 -4.640 -23.940 1.00 89.12 240 GLY A O 1
ATOM 1833 N N . PHE A 1 241 ? -4.475 -4.063 -21.781 1.00 93.94 241 PHE A N 1
ATOM 1834 C CA . PHE A 1 241 ? -4.049 -5.403 -21.337 1.00 93.94 241 PHE A CA 1
ATOM 1835 C C . PHE A 1 241 ? -5.056 -6.521 -21.630 1.00 93.94 241 PHE A C 1
ATOM 1837 O O . PHE A 1 241 ? -4.623 -7.624 -21.996 1.00 93.94 241 PHE A O 1
ATOM 1844 N N . PRO A 1 242 ? -6.380 -6.289 -21.541 1.00 94.38 242 PRO A N 1
ATOM 1845 C CA . PRO A 1 242 ? -7.337 -7.337 -21.842 1.00 94.38 242 PRO A CA 1
ATOM 1846 C C . PRO A 1 242 ? -7.281 -7.872 -23.279 1.00 94.38 242 PRO A C 1
ATOM 1848 O O . PRO A 1 242 ? -7.685 -9.012 -23.487 1.00 94.38 242 PRO A O 1
ATOM 1851 N N . LYS A 1 243 ? -6.721 -7.137 -24.254 1.00 92.88 243 LYS A N 1
ATOM 1852 C CA . LYS A 1 243 ? -6.472 -7.680 -25.608 1.00 92.88 243 LYS A CA 1
ATOM 1853 C C . LYS A 1 243 ? -5.577 -8.919 -25.616 1.00 92.88 243 LYS A C 1
ATOM 1855 O O . LYS A 1 243 ? -5.729 -9.760 -26.495 1.00 92.88 243 LYS A O 1
ATOM 1860 N N . VAL A 1 244 ? -4.650 -9.026 -24.665 1.00 95.19 244 VAL A N 1
ATOM 1861 C CA . VAL A 1 244 ? -3.750 -10.184 -24.545 1.00 95.19 244 VAL A CA 1
ATOM 1862 C C . VAL A 1 244 ? -4.241 -11.146 -23.477 1.00 95.19 244 VAL A C 1
ATOM 1864 O O . VAL A 1 244 ? -4.219 -12.354 -23.682 1.00 95.19 244 VAL A O 1
ATOM 1867 N N . LEU A 1 245 ? -4.686 -10.620 -22.334 1.00 96.12 245 LEU A N 1
ATOM 1868 C CA . LEU A 1 245 ? -5.012 -11.445 -21.172 1.00 96.12 245 LEU A CA 1
ATOM 1869 C C . LEU A 1 245 ? -6.427 -12.032 -21.222 1.00 96.12 245 LEU A C 1
ATOM 1871 O O . LEU A 1 245 ? -6.689 -13.021 -20.548 1.00 96.12 245 LEU A O 1
ATOM 1875 N N . GLN A 1 246 ? -7.331 -11.461 -22.017 1.00 95.12 246 GLN A N 1
ATOM 1876 C CA . GLN A 1 246 ? -8.698 -11.949 -22.197 1.00 95.12 246 GLN A CA 1
ATOM 1877 C C . GLN A 1 246 ? -9.192 -11.638 -23.629 1.00 95.12 246 GLN A C 1
ATOM 1879 O O . GLN A 1 246 ? -10.145 -10.869 -23.807 1.00 95.12 246 GLN A O 1
ATOM 1884 N N . PRO A 1 247 ? -8.541 -12.203 -24.668 1.00 93.31 247 PRO A N 1
ATOM 1885 C CA . PRO A 1 247 ? -8.798 -11.857 -26.071 1.00 93.31 247 PRO A CA 1
ATOM 1886 C C . PRO A 1 247 ? -10.226 -12.191 -26.529 1.00 93.31 247 PRO A C 1
ATOM 1888 O O . PRO A 1 247 ? -10.733 -11.556 -27.448 1.00 93.31 247 PRO A O 1
ATOM 1891 N N . GLY A 1 248 ? -10.898 -13.145 -25.872 1.00 91.75 248 GLY A N 1
ATOM 1892 C CA . GLY A 1 248 ? -12.299 -13.489 -26.131 1.00 91.75 248 GLY A CA 1
ATOM 1893 C C . GLY A 1 248 ? -13.322 -12.498 -25.558 1.00 91.75 248 GLY A C 1
ATOM 1894 O O . GLY A 1 248 ? -14.516 -12.660 -25.791 1.00 91.75 248 GLY A O 1
ATOM 1895 N N . GLY A 1 249 ? -12.876 -11.474 -24.821 1.00 91.94 249 GLY A N 1
ATOM 1896 C CA . GLY A 1 249 ? -13.736 -10.458 -24.214 1.00 91.94 249 GLY A CA 1
ATOM 1897 C C . GLY A 1 249 ? -14.325 -10.855 -22.851 1.00 91.94 249 GLY A C 1
ATOM 1898 O O . GLY A 1 249 ? -14.007 -11.924 -22.312 1.00 91.94 249 GLY A O 1
ATOM 1899 N N . PRO A 1 250 ? -15.152 -9.974 -22.254 1.00 90.69 250 PRO A N 1
ATOM 1900 C CA . PRO A 1 250 ? -15.804 -10.234 -20.972 1.00 90.69 250 PRO A CA 1
ATOM 1901 C C . PRO A 1 250 ? -16.580 -11.558 -20.969 1.00 90.69 250 PRO A C 1
ATOM 1903 O O . PRO A 1 250 ? -17.235 -11.907 -21.946 1.00 90.69 250 PRO A O 1
ATOM 1906 N N . GLY A 1 251 ? -16.494 -12.302 -19.865 1.00 88.81 251 GLY A N 1
ATOM 1907 C CA . GLY A 1 251 ? -17.114 -13.626 -19.718 1.00 88.81 251 GLY A CA 1
ATOM 1908 C C . GLY A 1 251 ? -16.266 -14.800 -20.222 1.00 88.81 251 GLY A C 1
ATOM 1909 O O . GLY A 1 251 ? -16.596 -15.946 -19.928 1.00 88.81 251 GLY A O 1
ATOM 1910 N N . THR A 1 252 ? -15.150 -14.545 -20.915 1.00 91.62 252 THR A N 1
ATOM 1911 C CA . THR A 1 252 ? -14.183 -15.598 -21.273 1.00 91.62 252 THR A CA 1
ATOM 1912 C C . THR A 1 252 ? -13.080 -15.743 -20.217 1.00 91.62 252 THR A C 1
ATOM 1914 O O . THR A 1 252 ? -12.807 -14.782 -19.487 1.00 91.62 252 THR A O 1
ATOM 1917 N N . PRO A 1 253 ? -12.429 -16.918 -20.100 1.00 90.56 253 PRO A N 1
ATOM 1918 C CA . PRO A 1 253 ? -11.368 -17.120 -19.119 1.00 90.56 253 PRO A CA 1
ATOM 1919 C C . PRO A 1 253 ? -10.208 -16.143 -19.309 1.00 90.56 253 PRO A C 1
ATOM 1921 O O . PRO A 1 253 ? -9.692 -15.971 -20.413 1.00 90.56 253 PRO A O 1
ATOM 1924 N N . VAL A 1 254 ? -9.755 -15.548 -18.208 1.00 94.19 254 VAL A N 1
ATOM 1925 C CA . VAL A 1 254 ? -8.514 -14.773 -18.196 1.00 94.19 254 VAL A CA 1
ATOM 1926 C C . VAL A 1 254 ? -7.330 -15.739 -18.279 1.00 94.19 254 VAL A C 1
ATOM 1928 O O . VAL A 1 254 ? -7.325 -16.795 -17.641 1.00 94.19 254 VAL A O 1
ATOM 1931 N N . LEU A 1 255 ? -6.343 -15.408 -19.110 1.00 95.25 255 LEU A N 1
ATOM 1932 C CA . LEU A 1 255 ? -5.233 -16.290 -19.478 1.00 95.25 255 LEU A CA 1
ATOM 1933 C C . LEU A 1 255 ? -4.071 -16.283 -18.472 1.00 95.25 255 LEU A C 1
ATOM 1935 O O . LEU A 1 255 ? -3.168 -17.109 -18.593 1.00 95.25 255 LEU A O 1
ATOM 1939 N N . ALA A 1 256 ? -4.104 -15.388 -17.483 1.00 96.50 256 ALA A N 1
ATOM 1940 C CA . ALA A 1 256 ? -3.102 -15.253 -16.429 1.00 96.50 256 ALA A CA 1
ATOM 1941 C C . ALA A 1 256 ? -3.727 -15.361 -15.032 1.00 96.50 256 ALA A C 1
ATOM 1943 O O . ALA A 1 256 ? -4.902 -15.050 -14.848 1.00 96.50 256 ALA A O 1
ATOM 1944 N N . ASP A 1 257 ? -2.918 -15.780 -14.059 1.00 96.69 257 ASP A N 1
ATOM 1945 C CA . ASP A 1 257 ? -3.302 -15.898 -12.646 1.00 96.69 257 ASP A CA 1
ATOM 1946 C C . ASP A 1 257 ? -2.813 -14.688 -11.817 1.00 96.69 257 ASP A C 1
ATOM 1948 O O . ASP A 1 257 ? -3.366 -14.374 -10.763 1.00 96.69 257 ASP A O 1
ATOM 1952 N N . LEU A 1 258 ? -1.772 -13.994 -12.297 1.00 98.19 258 LEU A N 1
ATOM 1953 C CA . LEU A 1 258 ? -1.175 -12.799 -11.693 1.00 98.19 258 LEU A CA 1
ATOM 1954 C C . LEU A 1 258 ? -0.474 -11.955 -12.767 1.00 98.19 258 LEU A C 1
ATOM 1956 O O . LEU A 1 258 ? 0.015 -12.496 -13.763 1.00 98.19 258 LEU A O 1
ATOM 1960 N N . LEU A 1 259 ? -0.397 -10.641 -12.547 1.00 98.62 259 LEU A N 1
ATOM 1961 C CA . LEU A 1 259 ? 0.325 -9.702 -13.403 1.00 98.62 259 LEU A CA 1
ATOM 1962 C C . LEU A 1 259 ? 1.462 -9.006 -12.646 1.00 98.62 259 LEU A C 1
ATOM 1964 O O . LEU A 1 259 ? 1.244 -8.372 -11.617 1.00 98.62 259 LEU A O 1
ATOM 1968 N N . ILE A 1 260 ? 2.669 -9.077 -13.204 1.00 98.69 260 ILE A N 1
ATOM 1969 C CA . ILE A 1 260 ? 3.809 -8.239 -12.837 1.00 98.69 260 ILE A CA 1
ATOM 1970 C C . ILE A 1 260 ? 3.855 -7.067 -13.819 1.00 98.69 260 ILE A C 1
ATOM 1972 O O . ILE A 1 260 ? 4.146 -7.235 -15.005 1.00 98.69 260 ILE A O 1
ATOM 1976 N N . ASN A 1 261 ? 3.566 -5.866 -13.330 1.00 97.19 261 ASN A N 1
ATOM 1977 C CA . ASN A 1 261 ? 3.707 -4.642 -14.098 1.00 97.19 261 ASN A CA 1
ATOM 1978 C C . ASN A 1 261 ? 5.156 -4.134 -14.042 1.00 97.19 261 ASN A C 1
ATOM 1980 O O . ASN A 1 261 ? 5.709 -3.895 -12.968 1.00 97.19 261 ASN A O 1
ATOM 1984 N N . THR A 1 262 ? 5.757 -3.933 -15.210 1.00 95.62 262 THR A N 1
ATOM 1985 C CA . THR A 1 262 ? 7.096 -3.348 -15.383 1.00 95.62 262 THR A CA 1
ATOM 1986 C C . THR A 1 262 ? 7.027 -1.942 -16.000 1.00 95.62 262 THR A C 1
ATOM 1988 O O . THR A 1 262 ? 8.062 -1.300 -16.186 1.00 95.62 262 THR A O 1
ATOM 1991 N N . GLN A 1 263 ? 5.826 -1.459 -16.326 1.00 91.31 263 GLN A N 1
ATOM 1992 C CA . GLN A 1 263 ? 5.581 -0.187 -17.002 1.00 91.31 263 GLN A CA 1
ATOM 1993 C C . GLN A 1 263 ? 5.256 0.938 -16.008 1.00 91.31 263 GLN A C 1
ATOM 1995 O O . GLN A 1 263 ? 4.826 0.705 -14.877 1.00 91.31 263 GLN A O 1
ATOM 2000 N N . ILE A 1 264 ? 5.403 2.181 -16.465 1.00 88.38 264 ILE A N 1
ATOM 2001 C CA . ILE A 1 264 ? 4.825 3.353 -15.797 1.00 88.38 264 ILE A CA 1
ATOM 2002 C C . ILE A 1 264 ? 3.290 3.275 -15.815 1.00 88.38 264 ILE A C 1
ATOM 2004 O O . ILE A 1 264 ? 2.702 2.891 -16.828 1.00 88.38 264 ILE A O 1
ATOM 2008 N N . THR A 1 265 ? 2.629 3.679 -14.725 1.00 88.00 265 THR A N 1
ATOM 2009 C CA . THR A 1 265 ? 1.163 3.767 -14.709 1.00 88.00 265 THR A CA 1
ATOM 2010 C C . THR A 1 265 ? 0.729 5.146 -15.188 1.00 88.00 265 THR A C 1
ATOM 2012 O O . THR A 1 265 ? 0.922 6.158 -14.515 1.00 88.00 265 THR A O 1
ATOM 2015 N N . LEU A 1 266 ? 0.147 5.170 -16.383 1.00 82.00 266 LEU A N 1
ATOM 2016 C CA . LEU A 1 266 ? -0.535 6.322 -16.967 1.00 82.00 266 LEU A CA 1
ATOM 2017 C C . LEU A 1 266 ? -2.026 5.993 -17.074 1.00 82.00 266 LEU A C 1
ATOM 2019 O O . LEU A 1 266 ? -2.371 4.821 -17.219 1.00 82.00 266 LEU A O 1
ATOM 2023 N N . ASN A 1 267 ? -2.873 7.023 -17.020 1.00 83.19 267 ASN A N 1
ATOM 2024 C CA . ASN A 1 267 ? -4.332 6.910 -17.094 1.00 83.19 267 ASN A CA 1
ATOM 2025 C C . ASN A 1 267 ? -4.905 5.867 -16.118 1.00 83.19 267 ASN A C 1
ATOM 2027 O O . ASN A 1 267 ? -5.373 4.795 -16.505 1.00 83.19 267 ASN A O 1
ATOM 2031 N N . ALA A 1 268 ? -4.790 6.151 -14.821 1.00 87.19 268 ALA A N 1
ATOM 2032 C CA . ALA A 1 268 ? -5.089 5.154 -13.806 1.00 87.19 268 ALA A CA 1
ATOM 2033 C C . ALA A 1 268 ? -6.574 4.751 -13.752 1.00 87.19 268 ALA A C 1
ATOM 2035 O O . ALA A 1 268 ? -6.852 3.648 -13.298 1.00 87.19 268 ALA A O 1
ATOM 2036 N N . ASP A 1 269 ? -7.499 5.563 -14.274 1.00 88.12 269 ASP A N 1
ATOM 2037 C CA . ASP A 1 269 ? -8.919 5.210 -14.432 1.00 88.12 269 ASP A CA 1
ATOM 2038 C C . ASP A 1 269 ? -9.130 4.044 -15.398 1.00 88.12 269 ASP A C 1
ATOM 2040 O O . ASP A 1 269 ? -9.719 3.025 -15.035 1.00 88.12 269 ASP A O 1
ATOM 2044 N N . GLU A 1 270 ? -8.589 4.150 -16.614 1.00 89.25 270 GLU A N 1
ATOM 2045 C CA . GLU A 1 270 ? -8.639 3.053 -17.585 1.00 89.25 270 GLU A CA 1
ATOM 2046 C C . GLU A 1 270 ? -7.934 1.815 -17.033 1.00 89.25 270 GLU A C 1
ATOM 2048 O O . GLU A 1 270 ? -8.457 0.702 -17.114 1.00 89.25 270 GLU A O 1
ATOM 2053 N N . ARG A 1 271 ? -6.773 2.009 -16.396 1.00 91.75 271 ARG A N 1
ATOM 2054 C CA . ARG A 1 271 ? -6.002 0.905 -15.825 1.00 91.75 271 ARG A CA 1
ATOM 2055 C C . ARG A 1 271 ? -6.746 0.192 -14.697 1.00 91.75 271 ARG A C 1
ATOM 2057 O O . ARG A 1 271 ? -6.724 -1.035 -14.624 1.00 91.75 271 ARG A O 1
ATOM 2064 N N . ARG A 1 272 ? -7.431 0.953 -13.846 1.00 93.31 272 ARG A N 1
ATOM 2065 C CA . ARG A 1 272 ? -8.299 0.433 -12.791 1.00 93.31 272 ARG A CA 1
ATOM 2066 C C . ARG A 1 272 ? -9.421 -0.415 -13.380 1.00 93.31 272 ARG A C 1
ATOM 2068 O O . ARG A 1 272 ? -9.601 -1.549 -12.947 1.00 93.31 272 ARG A O 1
ATOM 2075 N N . ALA A 1 273 ? -10.120 0.096 -14.394 1.00 92.88 273 ALA A N 1
ATOM 2076 C CA . ALA A 1 273 ? -11.197 -0.633 -15.061 1.00 92.88 273 ALA A CA 1
ATOM 2077 C C . ALA A 1 273 ? -10.696 -1.936 -15.714 1.00 92.88 273 ALA A C 1
ATOM 2079 O O . ALA A 1 273 ? -11.373 -2.965 -15.655 1.00 92.88 273 ALA A O 1
ATOM 2080 N N . GLU A 1 274 ? -9.492 -1.929 -16.297 1.00 93.06 274 GLU A N 1
ATOM 2081 C CA . GLU A 1 274 ? -8.843 -3.141 -16.811 1.00 93.06 274 GLU A CA 1
ATOM 2082 C C . GLU A 1 274 ? -8.585 -4.167 -15.704 1.00 93.06 274 GLU A C 1
ATOM 2084 O O . GLU A 1 274 ? -8.905 -5.344 -15.876 1.00 93.06 274 GLU A O 1
ATOM 2089 N N . PHE A 1 275 ? -8.014 -3.746 -14.573 1.00 95.00 275 PHE A N 1
ATOM 2090 C CA . PHE A 1 275 ? -7.678 -4.653 -13.474 1.00 95.00 275 PHE A CA 1
ATOM 2091 C C . PHE A 1 275 ? -8.923 -5.191 -12.764 1.00 95.00 275 PHE A C 1
ATOM 2093 O O . PHE A 1 275 ? -8.991 -6.393 -12.508 1.00 95.00 275 PHE A O 1
ATOM 2100 N N . GLU A 1 276 ? -9.937 -4.351 -12.540 1.00 94.31 276 GLU A N 1
ATOM 2101 C CA . GLU A 1 276 ? -11.246 -4.766 -12.018 1.00 94.31 276 GLU A CA 1
ATOM 2102 C C . GLU A 1 276 ? -11.907 -5.802 -12.937 1.00 94.31 276 GLU A C 1
ATOM 2104 O O . GLU A 1 276 ? -12.388 -6.833 -12.466 1.00 94.31 276 GLU A O 1
ATOM 2109 N N . ARG A 1 277 ? -11.862 -5.586 -14.259 1.00 93.00 277 ARG A N 1
ATOM 2110 C CA . ARG A 1 277 ? -12.381 -6.539 -15.251 1.00 93.00 277 ARG A CA 1
ATOM 2111 C C . ARG A 1 277 ? -11.621 -7.867 -15.248 1.00 93.00 277 ARG A C 1
ATOM 2113 O O . ARG A 1 277 ? -12.234 -8.919 -15.425 1.00 93.00 277 ARG A O 1
ATOM 2120 N N . LEU A 1 278 ? -10.293 -7.824 -15.137 1.00 94.69 278 LEU A N 1
ATOM 2121 C CA . LEU A 1 278 ? -9.444 -9.018 -15.177 1.00 94.69 278 LEU A CA 1
ATOM 2122 C C . LEU A 1 278 ? -9.481 -9.809 -13.860 1.00 94.69 278 LEU A C 1
ATOM 2124 O O . LEU A 1 278 ? -9.280 -11.021 -13.880 1.00 94.69 278 LEU A O 1
ATOM 2128 N N . GLY A 1 279 ? -9.718 -9.145 -12.724 1.00 93.56 279 GLY A N 1
ATOM 2129 C CA . GLY A 1 279 ? -9.887 -9.778 -11.412 1.00 93.56 279 GLY A CA 1
ATOM 2130 C C . GLY A 1 279 ? -8.638 -10.470 -10.844 1.00 93.56 279 GLY A C 1
ATOM 2131 O O . GLY A 1 279 ? -8.740 -11.207 -9.861 1.00 93.56 279 GLY A O 1
ATOM 2132 N N . LEU A 1 280 ? -7.460 -10.249 -11.435 1.00 94.19 280 LEU A N 1
ATOM 2133 C CA . LEU A 1 280 ? -6.189 -10.855 -11.024 1.00 94.19 280 LEU A CA 1
ATOM 2134 C C . LEU A 1 280 ? -5.307 -9.865 -10.251 1.00 94.19 280 LEU A C 1
ATOM 2136 O O . LEU A 1 280 ? -5.308 -8.673 -10.566 1.00 94.19 280 LEU A O 1
ATOM 2140 N N . PRO A 1 281 ? -4.543 -10.325 -9.244 1.00 97.00 281 PRO A N 1
ATOM 2141 C CA . PRO A 1 281 ? -3.640 -9.459 -8.498 1.00 97.00 281 PRO A CA 1
ATOM 2142 C C . PRO A 1 281 ? -2.574 -8.860 -9.420 1.00 97.00 281 PRO A C 1
ATOM 2144 O O . PRO A 1 281 ? -1.981 -9.557 -10.251 1.00 97.00 281 PRO A O 1
ATOM 2147 N N . VAL A 1 282 ? -2.303 -7.571 -9.228 1.00 98.12 282 VAL A N 1
ATOM 2148 C CA . VAL A 1 282 ? -1.263 -6.842 -9.953 1.00 98.12 282 VAL A CA 1
ATOM 2149 C C . VAL A 1 282 ? -0.201 -6.382 -8.963 1.00 98.12 282 VAL A C 1
ATOM 2151 O O . VAL A 1 282 ? -0.511 -5.646 -8.022 1.00 98.12 282 VAL A O 1
ATOM 2154 N N . ILE A 1 283 ? 1.041 -6.815 -9.178 1.00 98.31 283 ILE A N 1
ATOM 2155 C CA . ILE A 1 283 ? 2.221 -6.324 -8.453 1.00 98.31 283 ILE A CA 1
ATOM 2156 C C . ILE A 1 283 ? 3.136 -5.543 -9.389 1.00 98.31 283 ILE A C 1
ATOM 2158 O O . ILE A 1 283 ? 3.013 -5.676 -10.607 1.00 98.31 283 ILE A O 1
ATOM 2162 N N . GLN A 1 284 ? 4.056 -4.735 -8.861 1.00 97.12 284 GLN A N 1
ATOM 2163 C CA . GLN A 1 284 ? 4.923 -3.912 -9.707 1.00 97.12 284 GLN A CA 1
ATOM 2164 C C . GLN A 1 284 ? 6.400 -4.066 -9.391 1.00 97.12 284 GLN A C 1
ATOM 2166 O O . GLN A 1 284 ? 6.830 -4.079 -8.242 1.00 97.12 284 GLN A O 1
ATOM 2171 N N . ALA A 1 285 ? 7.173 -4.125 -10.467 1.00 97.25 285 ALA A N 1
ATOM 2172 C CA . ALA A 1 285 ? 8.597 -4.366 -10.448 1.00 97.25 285 ALA A CA 1
ATOM 2173 C C . ALA A 1 285 ? 9.275 -3.304 -11.325 1.00 97.25 285 ALA A C 1
ATOM 2175 O O . ALA A 1 285 ? 9.456 -3.475 -12.532 1.00 97.25 285 ALA A O 1
ATOM 2176 N N . MET A 1 286 ? 9.563 -2.155 -10.714 1.00 93.94 286 MET A N 1
ATOM 2177 C CA . MET A 1 286 ? 9.992 -0.938 -11.402 1.00 93.94 286 MET A CA 1
ATOM 2178 C C . MET A 1 286 ? 11.514 -0.818 -11.508 1.00 93.94 286 MET A C 1
ATOM 2180 O O . MET A 1 286 ? 12.262 -1.316 -10.666 1.00 93.94 286 MET A O 1
ATOM 2184 N N . THR A 1 287 ? 11.973 -0.081 -12.516 1.00 93.19 287 THR A N 1
ATOM 2185 C CA . THR A 1 287 ? 13.383 0.290 -12.672 1.00 93.19 287 THR A CA 1
ATOM 2186 C C . THR A 1 287 ? 13.698 1.563 -11.890 1.00 93.19 287 THR A C 1
ATOM 2188 O O . THR A 1 287 ? 12.974 2.555 -11.995 1.00 93.19 287 THR A O 1
ATOM 2191 N N . TYR A 1 288 ? 14.801 1.572 -11.144 1.00 93.81 288 TYR A N 1
ATOM 2192 C CA . TYR A 1 288 ? 15.377 2.785 -10.575 1.00 93.81 288 TYR A CA 1
ATOM 2193 C C . TYR A 1 288 ? 15.936 3.676 -11.689 1.00 93.81 288 TYR A C 1
ATOM 2195 O O . TYR A 1 288 ? 16.772 3.251 -12.483 1.00 93.81 288 TYR A O 1
ATOM 2203 N N . ARG A 1 289 ? 15.456 4.922 -11.761 1.00 84.06 289 ARG A N 1
ATOM 2204 C CA . ARG A 1 289 ? 15.694 5.815 -12.912 1.00 84.06 289 ARG A CA 1
ATOM 2205 C C . ARG A 1 289 ? 16.750 6.893 -12.686 1.00 84.06 289 ARG A C 1
ATOM 2207 O O . ARG A 1 289 ? 16.974 7.707 -13.576 1.00 84.06 289 ARG A O 1
ATOM 2214 N N . ARG A 1 290 ? 17.351 6.956 -11.498 1.00 86.44 290 ARG A N 1
ATOM 2215 C CA . ARG A 1 290 ? 18.297 8.021 -11.122 1.00 86.44 290 ARG A CA 1
ATOM 2216 C C . ARG A 1 290 ? 19.750 7.562 -11.098 1.00 86.44 290 ARG A C 1
ATOM 2218 O O . ARG A 1 290 ? 20.595 8.332 -10.661 1.00 86.44 290 ARG A O 1
ATOM 2225 N N . GLY A 1 291 ? 20.024 6.340 -11.548 1.00 90.00 291 GLY A N 1
ATOM 2226 C CA . GLY A 1 291 ? 21.366 5.789 -11.517 1.00 90.00 291 GLY A CA 1
ATOM 2227 C C . GLY A 1 291 ? 21.411 4.267 -11.517 1.00 90.00 291 GLY A C 1
ATOM 2228 O O . GLY A 1 291 ? 20.477 3.593 -11.968 1.00 90.00 291 GLY A O 1
ATOM 2229 N N . ASP A 1 292 ? 22.510 3.758 -10.978 1.00 94.25 292 ASP A N 1
ATOM 2230 C CA . ASP A 1 292 ? 22.798 2.341 -10.816 1.00 94.25 292 ASP A CA 1
ATOM 2231 C C . ASP A 1 292 ? 22.308 1.751 -9.482 1.00 94.25 292 ASP A C 1
ATOM 2233 O O . ASP A 1 292 ? 21.678 2.416 -8.653 1.00 94.25 292 ASP A O 1
ATOM 2237 N N . GLU A 1 293 ? 22.558 0.452 -9.298 1.00 95.44 293 GLU A N 1
ATOM 2238 C CA . GLU A 1 293 ? 22.204 -0.276 -8.076 1.00 95.44 293 GLU A CA 1
ATOM 2239 C C . GLU A 1 293 ? 22.879 0.317 -6.832 1.00 95.44 293 GLU A C 1
ATOM 2241 O O . GLU A 1 293 ? 22.243 0.405 -5.781 1.00 95.44 293 GLU A O 1
ATOM 2246 N N . ALA A 1 294 ? 24.137 0.758 -6.936 1.00 95.38 294 ALA A N 1
ATOM 2247 C CA . ALA A 1 294 ? 24.874 1.322 -5.809 1.00 95.38 294 ALA A CA 1
ATOM 2248 C C . ALA A 1 294 ? 24.303 2.689 -5.395 1.00 95.38 294 ALA A C 1
ATOM 2250 O O . ALA A 1 294 ? 24.168 2.974 -4.203 1.00 95.38 294 ALA A O 1
ATOM 2251 N N . GLU A 1 295 ? 23.902 3.512 -6.363 1.00 95.88 295 GLU A N 1
ATOM 2252 C CA . GLU A 1 295 ? 23.248 4.803 -6.136 1.00 95.88 295 GLU A CA 1
ATOM 2253 C C . GLU A 1 295 ? 21.867 4.635 -5.492 1.00 95.88 295 GLU A C 1
ATOM 2255 O O . GLU A 1 295 ? 21.531 5.361 -4.553 1.00 95.88 295 GLU A O 1
ATOM 2260 N N . TRP A 1 296 ? 21.078 3.646 -5.923 1.00 96.00 296 TRP A N 1
ATOM 2261 C CA . TRP A 1 296 ? 19.830 3.300 -5.234 1.00 96.00 296 TRP A CA 1
ATOM 2262 C C . TRP A 1 296 ? 20.084 2.770 -3.816 1.00 96.00 296 TRP A C 1
ATOM 2264 O O . TRP A 1 296 ? 19.417 3.187 -2.861 1.00 96.00 296 TRP A O 1
ATOM 2274 N N . ALA A 1 297 ? 21.077 1.892 -3.647 1.00 94.50 297 ALA A N 1
ATOM 2275 C CA . ALA A 1 297 ? 21.440 1.332 -2.349 1.00 94.50 297 ALA A CA 1
ATOM 2276 C C . ALA A 1 297 ? 21.858 2.426 -1.350 1.00 94.50 297 ALA A C 1
ATOM 2278 O O . ALA A 1 297 ? 21.451 2.362 -0.189 1.00 94.50 297 ALA A O 1
ATOM 2279 N N . ALA A 1 298 ? 22.566 3.465 -1.801 1.00 94.00 298 ALA A N 1
ATOM 2280 C CA . ALA A 1 298 ? 22.965 4.612 -0.981 1.00 94.00 298 ALA A CA 1
ATOM 2281 C C . ALA A 1 298 ? 21.834 5.630 -0.721 1.00 94.00 298 ALA A C 1
ATOM 2283 O O . ALA A 1 298 ? 21.909 6.411 0.231 1.00 94.00 298 ALA A O 1
ATOM 2284 N N . SER A 1 299 ? 20.776 5.635 -1.538 1.00 94.19 299 SER A N 1
ATOM 2285 C CA . SER A 1 299 ? 19.666 6.587 -1.416 1.00 94.19 299 SER A CA 1
ATOM 2286 C C . SER A 1 299 ? 18.854 6.369 -0.136 1.00 94.19 299 SER A C 1
ATOM 2288 O O . SER A 1 299 ? 18.343 5.273 0.094 1.00 94.19 299 SER A O 1
ATOM 2290 N N . GLN A 1 300 ? 18.672 7.425 0.664 1.00 91.75 300 GLN A N 1
ATOM 2291 C CA . GLN A 1 300 ? 17.779 7.416 1.836 1.00 91.75 300 GLN A CA 1
ATOM 2292 C C . GLN A 1 300 ? 16.296 7.465 1.442 1.00 91.75 300 GLN A C 1
ATOM 2294 O O . GLN A 1 300 ? 15.438 6.946 2.149 1.00 91.75 300 GLN A O 1
ATOM 2299 N N . GLN A 1 301 ? 15.981 8.056 0.289 1.00 91.19 301 GLN A N 1
ATOM 2300 C CA . GLN A 1 301 ? 14.605 8.118 -0.205 1.00 91.19 301 GLN A CA 1
ATOM 2301 C C . GLN A 1 301 ? 14.200 6.821 -0.908 1.00 91.19 301 GLN A C 1
ATOM 2303 O O . GLN A 1 301 ? 13.043 6.431 -0.817 1.00 91.19 301 GLN A O 1
ATOM 2308 N N . GLY A 1 302 ? 15.138 6.167 -1.604 1.00 93.50 302 GLY A N 1
ATOM 2309 C CA . GLY A 1 302 ? 14.876 5.074 -2.541 1.00 93.50 302 GLY A CA 1
ATOM 2310 C C . GLY A 1 302 ? 14.258 5.598 -3.839 1.00 93.50 302 GLY A C 1
ATOM 2311 O O . GLY A 1 302 ? 14.993 5.915 -4.771 1.00 93.50 302 GLY A O 1
ATOM 2312 N N . ILE A 1 303 ? 12.930 5.733 -3.905 1.00 92.81 303 ILE A N 1
ATOM 2313 C CA . ILE A 1 303 ? 12.227 6.344 -5.055 1.00 92.81 303 ILE A CA 1
ATOM 2314 C C . ILE A 1 303 ? 12.217 7.874 -4.918 1.00 92.81 303 ILE A C 1
ATOM 2316 O O . ILE A 1 303 ? 11.833 8.409 -3.877 1.00 92.81 303 ILE A O 1
ATOM 2320 N N . ALA A 1 304 ? 12.595 8.584 -5.984 1.00 89.00 304 ALA A N 1
ATOM 2321 C CA . ALA A 1 304 ? 12.616 10.045 -5.998 1.00 89.00 304 ALA A CA 1
ATOM 2322 C C . ALA A 1 304 ? 11.198 10.642 -5.964 1.00 89.00 304 ALA A C 1
ATOM 2324 O O . ALA A 1 304 ? 10.274 10.115 -6.584 1.00 89.00 304 ALA A O 1
ATOM 2325 N N . THR A 1 305 ? 11.032 11.795 -5.310 1.00 86.00 305 THR A N 1
ATOM 2326 C CA . THR A 1 305 ? 9.728 12.471 -5.152 1.00 86.00 305 THR A CA 1
ATOM 2327 C C . THR A 1 305 ? 8.998 12.706 -6.477 1.00 86.00 305 THR A C 1
ATOM 2329 O O . THR A 1 305 ? 7.794 12.485 -6.558 1.00 86.00 305 THR A O 1
ATOM 2332 N N . MET A 1 306 ? 9.723 13.080 -7.536 1.00 83.44 306 MET A N 1
ATOM 2333 C CA . MET A 1 306 ? 9.145 13.313 -8.870 1.00 83.44 306 MET A CA 1
ATOM 2334 C C . MET A 1 306 ? 8.552 12.052 -9.516 1.00 83.44 306 MET A C 1
ATOM 2336 O O . MET A 1 306 ? 7.692 12.161 -10.384 1.00 83.44 306 MET A O 1
ATOM 2340 N N . ASP A 1 307 ? 8.990 10.863 -9.095 1.00 87.25 307 ASP A N 1
ATOM 2341 C CA . ASP A 1 307 ? 8.518 9.582 -9.627 1.00 87.25 307 ASP A CA 1
ATOM 2342 C C . ASP A 1 307 ? 7.292 9.053 -8.849 1.00 87.25 307 ASP A C 1
ATOM 2344 O O . ASP A 1 307 ? 6.585 8.164 -9.329 1.00 87.25 307 ASP A O 1
ATOM 2348 N N . VAL A 1 308 ? 6.993 9.621 -7.669 1.00 89.62 308 VAL A N 1
ATOM 2349 C CA . VAL A 1 308 ? 5.891 9.191 -6.786 1.00 89.62 308 VAL A CA 1
ATOM 2350 C C . VAL A 1 308 ? 4.520 9.249 -7.468 1.00 89.62 308 VAL A C 1
ATOM 2352 O O . VAL A 1 308 ? 3.809 8.246 -7.372 1.00 89.62 308 VAL A O 1
ATOM 2355 N N . PRO A 1 309 ? 4.121 10.333 -8.170 1.00 86.50 309 PRO A N 1
ATOM 2356 C CA . PRO A 1 309 ? 2.830 10.365 -8.855 1.00 86.50 309 PRO A CA 1
ATOM 2357 C C . PRO A 1 309 ? 2.654 9.185 -9.813 1.00 86.50 309 PRO A C 1
ATOM 2359 O O . PRO A 1 309 ? 1.620 8.532 -9.805 1.00 86.50 309 PRO A O 1
ATOM 2362 N N . PHE A 1 310 ? 3.686 8.861 -10.590 1.00 83.81 310 PHE A N 1
ATOM 2363 C CA . PHE A 1 310 ? 3.580 7.939 -11.720 1.00 83.81 310 PHE A CA 1
ATOM 2364 C C . PHE A 1 310 ? 3.772 6.465 -11.360 1.00 83.81 310 PHE A C 1
ATOM 2366 O O . PHE A 1 310 ? 3.167 5.591 -11.981 1.00 83.81 310 PHE A O 1
ATOM 2373 N N . TYR A 1 311 ? 4.638 6.180 -10.387 1.00 88.12 311 TYR A N 1
ATOM 2374 C CA . TYR A 1 311 ? 4.984 4.807 -10.021 1.00 88.12 311 TYR A CA 1
ATOM 2375 C C . TYR A 1 311 ? 4.352 4.349 -8.715 1.00 88.12 311 TYR A C 1
ATOM 2377 O O . TYR A 1 311 ? 4.257 3.143 -8.526 1.00 88.12 311 TYR A O 1
ATOM 2385 N N . LEU A 1 312 ? 3.915 5.268 -7.843 1.00 92.50 312 LEU A N 1
ATOM 2386 C CA . LEU A 1 312 ? 3.237 4.934 -6.589 1.00 92.50 312 LEU A CA 1
ATOM 2387 C C . LEU A 1 312 ? 1.771 5.362 -6.621 1.00 92.50 312 LEU A C 1
ATOM 2389 O O . LEU A 1 312 ? 0.910 4.500 -6.691 1.00 92.50 312 LEU A O 1
ATOM 2393 N N . ALA A 1 313 ? 1.463 6.660 -6.633 1.00 91.44 313 ALA A N 1
ATOM 2394 C CA . ALA A 1 313 ? 0.090 7.135 -6.422 1.00 91.44 313 ALA A CA 1
ATOM 2395 C C . ALA A 1 313 ? -0.895 6.649 -7.505 1.00 91.44 313 ALA A C 1
ATOM 2397 O O . ALA A 1 313 ? -1.939 6.087 -7.186 1.00 91.44 313 ALA A O 1
ATOM 2398 N N . GLN A 1 314 ? -0.549 6.805 -8.788 1.00 90.88 314 GLN A N 1
ATOM 2399 C CA . GLN A 1 314 ? -1.385 6.346 -9.908 1.00 90.88 314 GLN A CA 1
ATOM 2400 C C . GLN A 1 314 ? -1.451 4.808 -9.984 1.00 90.88 314 GLN A C 1
ATOM 2402 O O . GLN A 1 314 ? -2.484 4.241 -10.329 1.00 90.88 314 GLN A O 1
ATOM 2407 N N . ALA A 1 315 ? -0.374 4.114 -9.608 1.00 94.12 315 ALA A N 1
ATOM 2408 C CA . ALA A 1 315 ? -0.353 2.653 -9.521 1.00 94.12 315 ALA A CA 1
ATOM 2409 C C . ALA A 1 315 ? -1.281 2.143 -8.399 1.00 94.12 315 ALA A C 1
ATOM 2411 O O . ALA A 1 315 ? -2.099 1.249 -8.618 1.00 94.12 315 ALA A O 1
ATOM 2412 N N . GLU A 1 316 ? -1.205 2.754 -7.216 1.00 95.50 316 GLU A N 1
ATOM 2413 C CA . GLU A 1 316 ? -2.067 2.468 -6.065 1.00 95.50 316 GLU A CA 1
ATOM 2414 C C . GLU A 1 316 ? -3.539 2.734 -6.391 1.00 95.50 316 GLU A C 1
ATOM 2416 O O . GLU A 1 316 ? -4.384 1.913 -6.035 1.00 95.50 316 GLU A O 1
ATOM 2421 N N . TYR A 1 317 ? -3.831 3.831 -7.100 1.00 93.25 317 TYR A N 1
ATOM 2422 C CA . TYR A 1 317 ? -5.164 4.164 -7.610 1.00 93.25 317 TYR A CA 1
ATOM 2423 C C . TYR A 1 317 ? -5.722 3.070 -8.528 1.00 93.25 317 TYR A C 1
ATOM 2425 O O . TYR A 1 317 ? -6.859 2.628 -8.355 1.00 93.25 317 TYR A O 1
ATOM 2433 N N . ALA A 1 318 ? -4.902 2.592 -9.472 1.00 94.06 318 ALA A N 1
ATOM 2434 C CA . ALA A 1 318 ? -5.281 1.525 -10.395 1.00 94.06 318 ALA A CA 1
ATOM 2435 C C . ALA A 1 318 ? -5.522 0.176 -9.687 1.00 94.06 318 ALA A C 1
ATOM 2437 O O . ALA A 1 318 ? -6.236 -0.684 -10.200 1.00 94.06 318 ALA A O 1
ATOM 2438 N N . GLY A 1 319 ? -4.954 -0.017 -8.494 1.00 95.06 319 GLY A N 1
ATOM 2439 C CA . GLY A 1 319 ? -5.056 -1.256 -7.718 1.00 95.06 319 GLY A CA 1
ATOM 2440 C C . GLY A 1 319 ? -3.825 -2.146 -7.794 1.00 95.06 319 GLY A C 1
ATOM 2441 O O . GLY A 1 319 ? -3.897 -3.328 -7.460 1.00 95.06 319 GLY A O 1
ATOM 2442 N N . ILE A 1 320 ? -2.685 -1.581 -8.190 1.00 97.00 320 ILE A N 1
ATOM 2443 C CA . ILE A 1 320 ? -1.387 -2.235 -8.060 1.00 97.00 320 ILE A CA 1
ATOM 2444 C C . ILE A 1 320 ? -1.002 -2.289 -6.578 1.00 97.00 320 ILE A C 1
ATOM 2446 O O . ILE A 1 320 ? -1.139 -1.317 -5.830 1.00 97.00 320 ILE A O 1
ATOM 2450 N N . THR A 1 321 ? -0.501 -3.445 -6.157 1.00 96.31 321 THR A N 1
ATOM 2451 C CA . THR A 1 321 ? 0.028 -3.698 -4.811 1.00 96.31 321 THR A CA 1
ATOM 2452 C C . THR A 1 321 ? 1.513 -4.048 -4.889 1.00 96.31 321 THR A C 1
ATOM 2454 O O . THR A 1 321 ? 2.044 -4.228 -5.976 1.00 96.31 321 THR A O 1
ATOM 2457 N N . ASP A 1 322 ? 2.206 -4.103 -3.751 1.00 96.56 322 ASP A N 1
ATOM 2458 C CA . ASP A 1 322 ? 3.620 -4.500 -3.673 1.00 96.56 322 ASP A CA 1
ATOM 2459 C C . ASP A 1 322 ? 4.531 -3.868 -4.750 1.00 96.56 322 ASP A C 1
ATOM 2461 O O . ASP A 1 322 ? 5.071 -4.544 -5.626 1.00 96.56 322 ASP A O 1
ATOM 2465 N N . ILE A 1 323 ? 4.665 -2.541 -4.708 1.00 96.19 323 ILE A N 1
ATOM 2466 C CA . ILE A 1 323 ? 5.450 -1.789 -5.689 1.00 96.19 323 ILE A CA 1
ATOM 2467 C C . ILE A 1 323 ? 6.923 -1.775 -5.266 1.00 96.19 323 ILE A C 1
ATOM 2469 O O . ILE A 1 323 ? 7.299 -1.061 -4.335 1.00 96.19 323 ILE A O 1
ATOM 2473 N N . GLN A 1 324 ? 7.759 -2.544 -5.965 1.00 96.81 324 GLN A N 1
ATOM 2474 C CA . GLN A 1 324 ? 9.176 -2.726 -5.641 1.00 96.81 324 GLN A CA 1
ATOM 2475 C C . GLN A 1 324 ? 10.096 -2.194 -6.736 1.00 96.81 324 GLN A C 1
ATOM 2477 O O . GLN A 1 324 ? 9.871 -2.425 -7.924 1.00 96.81 324 GLN A O 1
ATOM 2482 N N . VAL A 1 325 ? 11.190 -1.544 -6.332 1.00 97.44 325 VAL A N 1
ATOM 2483 C CA . VAL A 1 325 ? 12.345 -1.335 -7.217 1.00 97.44 325 VAL A CA 1
ATOM 2484 C C . VAL A 1 325 ? 13.001 -2.693 -7.441 1.00 97.44 325 VAL A C 1
ATOM 2486 O O . VAL A 1 325 ? 13.396 -3.323 -6.468 1.00 97.44 325 VAL A O 1
ATOM 2489 N N . ALA A 1 326 ? 13.103 -3.140 -8.691 1.00 97.69 326 ALA A N 1
ATOM 2490 C CA . ALA A 1 326 ? 13.569 -4.480 -9.060 1.00 97.69 326 ALA A CA 1
ATOM 2491 C C . ALA A 1 326 ? 14.755 -4.480 -10.036 1.00 97.69 326 ALA A C 1
ATOM 2493 O O . ALA A 1 326 ? 15.439 -5.493 -10.175 1.00 97.69 326 ALA A O 1
ATOM 2494 N N . SER A 1 327 ? 15.023 -3.355 -10.698 1.00 97.19 327 SER A N 1
ATOM 2495 C CA . SER A 1 327 ? 16.142 -3.204 -11.629 1.00 97.19 327 SER A CA 1
ATOM 2496 C C . SER A 1 327 ? 16.754 -1.811 -11.556 1.00 97.19 327 SER A C 1
ATOM 2498 O O . SER A 1 327 ? 16.128 -0.873 -11.062 1.00 97.19 327 SER A O 1
ATOM 2500 N N . ALA A 1 328 ? 17.984 -1.676 -12.039 1.00 95.94 328 ALA A N 1
ATOM 2501 C CA . ALA A 1 328 ? 18.691 -0.408 -12.174 1.00 95.94 328 ALA A CA 1
ATOM 2502 C C . ALA A 1 328 ? 19.574 -0.432 -13.425 1.00 95.94 328 ALA A C 1
ATOM 2504 O O . ALA A 1 328 ? 19.772 -1.479 -14.046 1.00 95.94 328 ALA A O 1
ATOM 2505 N N . THR A 1 329 ? 20.094 0.729 -13.808 1.00 93.62 329 THR A N 1
ATOM 2506 C CA . THR A 1 329 ? 20.985 0.830 -14.969 1.00 93.62 329 THR A CA 1
ATOM 2507 C C . THR A 1 329 ? 22.405 0.441 -14.565 1.00 93.62 329 THR A C 1
ATOM 2509 O O . THR A 1 329 ? 22.889 0.880 -13.529 1.00 93.62 329 THR A O 1
ATOM 2512 N N . ARG A 1 330 ? 23.105 -0.382 -15.346 1.00 93.06 330 ARG A N 1
ATOM 2513 C CA . ARG A 1 330 ? 24.515 -0.700 -15.085 1.00 93.06 330 ARG A CA 1
ATOM 2514 C C . ARG A 1 330 ? 25.425 0.329 -15.751 1.00 93.06 330 ARG A C 1
ATOM 2516 O O . ARG A 1 330 ? 25.384 0.482 -16.967 1.00 93.06 330 ARG A O 1
ATOM 2523 N N . LYS A 1 331 ? 26.312 0.953 -14.971 1.00 89.38 331 LYS A N 1
ATOM 2524 C CA . LYS A 1 331 ? 27.338 1.859 -15.506 1.00 89.38 331 LYS A CA 1
ATOM 2525 C C . LYS A 1 331 ? 28.235 1.162 -16.528 1.00 89.38 331 LYS A C 1
ATOM 2527 O O . LYS A 1 331 ? 28.735 0.063 -16.282 1.00 89.38 331 LYS A O 1
ATOM 2532 N N . GLY A 1 332 ? 28.487 1.846 -17.639 1.00 86.44 332 GLY A N 1
ATOM 2533 C CA . GLY A 1 332 ? 29.460 1.450 -18.660 1.00 86.44 332 GLY A CA 1
ATOM 2534 C C . GLY A 1 332 ? 28.822 0.966 -19.959 1.00 86.44 332 GLY A C 1
ATOM 2535 O O . GLY A 1 332 ? 29.270 1.371 -21.028 1.00 86.44 332 GLY A O 1
ATOM 2536 N N . ASP A 1 333 ? 27.770 0.150 -19.879 1.00 86.31 333 ASP A N 1
ATOM 2537 C CA . ASP A 1 333 ? 26.962 -0.241 -21.044 1.00 86.31 333 ASP A CA 1
ATOM 2538 C C . ASP A 1 333 ? 25.492 0.181 -20.946 1.00 86.31 333 ASP A C 1
ATOM 2540 O O . ASP A 1 333 ? 24.722 -0.031 -21.885 1.00 86.31 333 ASP A O 1
ATOM 2544 N N . GLU A 1 334 ? 25.117 0.808 -19.829 1.00 89.88 334 GLU A N 1
ATOM 2545 C CA . GLU A 1 334 ? 23.808 1.401 -19.571 1.00 89.88 334 GLU A CA 1
ATOM 2546 C C . GLU A 1 334 ? 22.648 0.415 -19.817 1.00 89.88 334 GLU A C 1
ATOM 2548 O O . GLU A 1 334 ? 21.562 0.783 -20.281 1.00 89.88 334 GLU A O 1
ATOM 2553 N N . GLN A 1 335 ? 22.897 -0.869 -19.539 1.00 90.69 335 GLN A N 1
ATOM 2554 C CA . GLN A 1 335 ? 21.896 -1.930 -19.603 1.00 90.69 335 GLN A CA 1
ATOM 2555 C C . GLN A 1 335 ? 20.995 -1.910 -18.367 1.00 90.69 335 GLN A C 1
ATOM 2557 O O . GLN A 1 335 ? 21.470 -1.716 -17.246 1.00 90.69 335 GLN A O 1
ATOM 2562 N N . ILE A 1 336 ? 19.699 -2.161 -18.553 1.00 93.38 336 ILE A N 1
ATOM 2563 C CA . ILE A 1 336 ? 18.757 -2.333 -17.440 1.00 93.38 336 ILE A CA 1
ATOM 2564 C C . ILE A 1 336 ? 18.929 -3.741 -16.867 1.00 93.38 336 ILE A C 1
ATOM 2566 O O . ILE A 1 336 ? 18.502 -4.731 -17.466 1.00 93.38 336 ILE A O 1
ATOM 2570 N N . MET A 1 337 ? 19.537 -3.822 -15.686 1.00 95.69 337 MET A N 1
ATOM 2571 C CA . MET A 1 337 ? 19.888 -5.076 -15.025 1.00 95.69 337 MET A CA 1
ATOM 2572 C C . MET A 1 337 ? 19.031 -5.311 -13.778 1.00 95.69 337 MET A C 1
ATOM 2574 O O . MET A 1 337 ? 18.708 -4.355 -13.066 1.00 95.69 337 MET A O 1
ATOM 2578 N N . PRO A 1 338 ? 18.667 -6.571 -13.477 1.00 97.62 338 PRO A N 1
ATOM 2579 C CA . PRO A 1 338 ? 17.983 -6.901 -12.236 1.00 97.62 338 PRO A CA 1
ATOM 2580 C C . PRO A 1 338 ? 18.864 -6.553 -11.033 1.00 97.62 338 PRO A C 1
ATOM 2582 O O . PRO A 1 338 ? 20.041 -6.911 -10.984 1.00 97.62 338 PRO A O 1
ATOM 2585 N N . ILE A 1 339 ? 18.263 -5.938 -10.017 1.00 98.06 339 ILE A N 1
ATOM 2586 C CA . ILE A 1 339 ? 18.833 -5.927 -8.671 1.00 98.06 339 ILE A CA 1
ATOM 2587 C C . ILE A 1 339 ? 18.492 -7.288 -8.076 1.00 98.06 339 ILE A C 1
ATOM 2589 O O . ILE A 1 339 ? 17.341 -7.555 -7.726 1.00 98.06 339 ILE A O 1
ATOM 2593 N N . THR A 1 340 ? 19.487 -8.169 -8.006 1.00 97.19 340 THR A N 1
ATOM 2594 C CA . THR A 1 340 ? 19.282 -9.621 -7.843 1.00 97.19 340 THR A CA 1
ATOM 2595 C C . THR A 1 340 ? 18.338 -9.981 -6.690 1.00 97.19 340 THR A C 1
ATOM 2597 O O . THR A 1 340 ? 17.413 -10.772 -6.872 1.00 97.19 340 THR A O 1
ATOM 2600 N N . ALA A 1 341 ? 18.542 -9.393 -5.506 1.00 97.12 341 ALA A N 1
ATOM 2601 C CA . ALA A 1 341 ? 17.732 -9.696 -4.326 1.00 97.12 341 ALA A CA 1
ATOM 2602 C C . ALA A 1 341 ? 16.297 -9.141 -4.429 1.00 97.12 341 ALA A C 1
ATOM 2604 O O . ALA A 1 341 ? 15.349 -9.799 -4.003 1.00 97.12 341 ALA A O 1
ATOM 2605 N N . GLN A 1 342 ? 16.122 -7.972 -5.051 1.00 98.12 342 GLN A N 1
ATOM 2606 C CA . GLN A 1 342 ? 14.806 -7.364 -5.256 1.00 98.12 342 GLN A CA 1
ATOM 2607 C C . GLN A 1 342 ? 13.981 -8.125 -6.297 1.00 98.12 342 GLN A C 1
ATOM 2609 O O . GLN A 1 342 ? 12.818 -8.444 -6.059 1.00 98.12 342 GLN A O 1
ATOM 2614 N N . ALA A 1 343 ? 14.585 -8.450 -7.445 1.00 98.50 343 ALA A N 1
ATOM 2615 C CA . ALA A 1 343 ? 13.925 -9.215 -8.501 1.00 98.50 343 ALA A CA 1
ATOM 2616 C C . ALA A 1 343 ? 13.499 -10.606 -7.998 1.00 98.50 343 ALA A C 1
ATOM 2618 O O . ALA A 1 343 ? 12.401 -11.072 -8.310 1.00 98.50 343 ALA A O 1
ATOM 2619 N N . ALA A 1 344 ? 14.321 -11.238 -7.148 1.00 98.44 344 ALA A N 1
ATOM 2620 C CA . ALA A 1 344 ? 13.958 -12.475 -6.459 1.00 98.44 344 ALA A CA 1
ATOM 2621 C C . ALA A 1 344 ? 12.721 -12.308 -5.560 1.00 98.44 344 ALA A C 1
ATOM 2623 O O . ALA A 1 344 ? 11.815 -13.135 -5.632 1.00 98.44 344 ALA A O 1
ATOM 2624 N N . ALA A 1 345 ? 12.657 -11.238 -4.763 1.00 98.38 345 ALA A N 1
ATOM 2625 C CA . ALA A 1 345 ? 11.542 -10.964 -3.855 1.00 98.38 345 ALA A CA 1
ATOM 2626 C C . ALA A 1 345 ? 10.214 -10.691 -4.586 1.00 98.38 345 ALA A C 1
ATOM 2628 O O . ALA A 1 345 ? 9.148 -11.126 -4.143 1.00 98.38 345 ALA A O 1
ATOM 2629 N N . VAL A 1 346 ? 10.261 -10.013 -5.738 1.00 98.69 346 VAL A N 1
ATOM 2630 C CA . VAL A 1 346 ? 9.086 -9.822 -6.608 1.00 98.69 346 VAL A CA 1
ATOM 2631 C C . VAL A 1 346 ? 8.581 -11.169 -7.131 1.00 98.69 346 VAL A C 1
ATOM 2633 O O . VAL A 1 346 ? 7.398 -11.485 -6.981 1.00 98.69 346 VAL A O 1
ATOM 2636 N N . ALA A 1 347 ? 9.467 -11.986 -7.711 1.00 98.69 347 ALA A N 1
ATOM 2637 C CA . ALA A 1 347 ? 9.093 -13.299 -8.237 1.00 98.69 347 ALA A CA 1
ATOM 2638 C C . ALA A 1 347 ? 8.563 -14.225 -7.127 1.00 98.69 347 ALA A C 1
ATOM 2640 O O . ALA A 1 347 ? 7.544 -14.891 -7.303 1.00 98.69 347 ALA A O 1
ATOM 2641 N N . ALA A 1 348 ? 9.203 -14.222 -5.955 1.00 98.56 348 ALA A N 1
ATOM 2642 C CA . ALA A 1 348 ? 8.775 -15.002 -4.798 1.00 98.56 348 ALA A CA 1
ATOM 2643 C C . ALA A 1 348 ? 7.389 -14.575 -4.292 1.00 98.56 348 ALA A C 1
ATOM 2645 O O . ALA A 1 348 ? 6.547 -15.437 -4.036 1.00 98.56 348 ALA A O 1
ATOM 2646 N N . LYS A 1 349 ? 7.101 -13.266 -4.213 1.00 98.62 349 LYS A N 1
ATOM 2647 C CA . LYS A 1 349 ? 5.761 -12.773 -3.853 1.00 98.62 349 LYS A CA 1
ATOM 2648 C C . LYS A 1 349 ? 4.708 -13.229 -4.858 1.00 98.62 349 LYS A C 1
ATOM 2650 O O . LYS A 1 349 ? 3.655 -13.709 -4.443 1.00 98.62 349 LYS A O 1
ATOM 2655 N N . ALA A 1 350 ? 4.995 -13.120 -6.157 1.00 98.69 350 ALA A N 1
ATOM 2656 C CA . ALA A 1 350 ? 4.089 -13.577 -7.208 1.00 98.69 350 ALA A CA 1
ATOM 2657 C C . ALA A 1 350 ? 3.757 -15.073 -7.070 1.00 98.69 350 ALA A C 1
ATOM 2659 O O . ALA A 1 350 ? 2.589 -15.466 -7.089 1.00 98.69 350 ALA A O 1
ATOM 2660 N N . LEU A 1 351 ? 4.779 -15.905 -6.857 1.00 98.62 351 LEU A N 1
ATOM 2661 C CA . LEU A 1 351 ? 4.618 -17.346 -6.655 1.00 98.62 351 LEU A CA 1
ATOM 2662 C C . LEU A 1 351 ? 3.858 -17.668 -5.360 1.00 98.62 351 LEU A C 1
ATOM 2664 O O . LEU A 1 351 ? 3.008 -18.557 -5.361 1.00 98.62 351 LEU A O 1
ATOM 2668 N N . ASN A 1 352 ? 4.098 -16.930 -4.273 1.00 98.50 352 ASN A N 1
ATOM 2669 C CA . ASN A 1 352 ? 3.369 -17.108 -3.015 1.00 98.50 352 ASN A CA 1
ATOM 2670 C C . ASN A 1 352 ? 1.888 -16.720 -3.136 1.00 98.50 352 ASN A C 1
ATOM 2672 O O . ASN A 1 352 ? 1.038 -17.410 -2.577 1.00 98.50 352 ASN A O 1
ATOM 2676 N N . LEU A 1 353 ? 1.560 -15.668 -3.893 1.00 98.50 353 LEU A N 1
ATOM 2677 C CA . LEU A 1 353 ? 0.170 -15.303 -4.190 1.00 98.50 353 LEU A CA 1
ATOM 2678 C C . LEU A 1 353 ? -0.532 -16.398 -5.002 1.00 98.50 353 LEU A C 1
ATOM 2680 O O . LEU A 1 353 ? -1.639 -16.797 -4.658 1.00 98.50 353 LEU A O 1
ATOM 2684 N N . ILE A 1 354 ? 0.129 -16.959 -6.016 1.00 97.69 354 ILE A N 1
ATOM 2685 C CA . ILE A 1 354 ? -0.407 -18.088 -6.793 1.00 97.69 354 ILE A CA 1
ATOM 2686 C C . ILE A 1 354 ? -0.573 -19.344 -5.933 1.00 97.69 354 ILE A C 1
ATOM 2688 O O . ILE A 1 354 ? -1.581 -20.046 -6.040 1.00 97.69 354 ILE A O 1
ATOM 2692 N N . LYS A 1 355 ? 0.398 -19.636 -5.061 1.00 97.44 355 LYS A N 1
ATOM 2693 C CA . LYS A 1 355 ? 0.292 -20.732 -4.093 1.00 97.44 355 LYS A CA 1
ATOM 2694 C C . LYS A 1 355 ? -0.943 -20.534 -3.215 1.00 97.44 355 LYS A C 1
ATOM 2696 O O . LYS A 1 355 ? -1.695 -21.484 -3.021 1.00 97.44 355 LYS A O 1
ATOM 2701 N N . LEU A 1 356 ? -1.176 -19.311 -2.740 1.00 97.25 356 LEU A N 1
ATOM 2702 C CA . LEU A 1 356 ? -2.346 -18.959 -1.941 1.00 97.25 356 LEU A CA 1
ATOM 2703 C C . LEU A 1 356 ? -3.658 -19.114 -2.731 1.00 97.25 356 LEU A C 1
ATOM 2705 O O . LEU A 1 356 ? -4.596 -19.699 -2.204 1.00 97.25 356 LEU A O 1
ATOM 2709 N N . GLN A 1 357 ? -3.713 -18.689 -3.999 1.00 96.44 357 GLN A N 1
ATOM 2710 C CA . GLN A 1 357 ? -4.886 -18.867 -4.874 1.00 96.44 357 GLN A CA 1
ATOM 2711 C C . GLN A 1 357 ? -5.263 -20.340 -5.082 1.00 96.44 357 GLN A C 1
ATOM 2713 O O . GLN A 1 357 ? -6.440 -20.679 -5.186 1.00 96.44 357 GLN A O 1
ATOM 2718 N N . ARG A 1 358 ? -4.260 -21.219 -5.195 1.00 95.00 358 ARG A N 1
ATOM 2719 C CA . ARG A 1 358 ? -4.446 -22.631 -5.571 1.00 95.00 358 ARG A CA 1
ATOM 2720 C C . ARG A 1 358 ? -4.613 -23.565 -4.383 1.00 95.00 358 ARG A C 1
ATOM 2722 O O . ARG A 1 358 ? -5.104 -24.679 -4.552 1.00 95.00 358 ARG A O 1
ATOM 2729 N N . LYS A 1 359 ? -4.171 -23.151 -3.197 1.00 97.50 359 LYS A N 1
ATOM 2730 C CA . LYS A 1 359 ? -4.269 -23.965 -1.990 1.00 97.50 359 LYS A CA 1
ATOM 2731 C C . LYS A 1 359 ? -5.730 -24.023 -1.522 1.00 97.50 359 LYS A C 1
ATOM 2733 O O . LYS A 1 359 ? -6.334 -22.964 -1.360 1.00 97.50 359 LYS A O 1
ATOM 2738 N N . PRO A 1 360 ? -6.306 -25.212 -1.269 1.00 97.94 360 PRO A N 1
ATOM 2739 C CA . PRO A 1 360 ? -7.642 -25.317 -0.688 1.00 97.94 360 PRO A CA 1
ATOM 2740 C C . PRO A 1 360 ? -7.726 -24.580 0.652 1.00 97.94 360 PRO A C 1
ATOM 2742 O O . PRO A 1 360 ? -6.792 -24.654 1.452 1.00 97.94 360 PRO A O 1
ATOM 2745 N N . ASN A 1 361 ? -8.850 -23.911 0.934 1.00 98.56 361 ASN A N 1
ATOM 2746 C CA . ASN A 1 361 ? -9.026 -23.135 2.172 1.00 98.56 361 ASN A CA 1
ATOM 2747 C C . ASN A 1 361 ? -8.778 -23.968 3.438 1.00 98.56 361 ASN A C 1
ATOM 2749 O O . ASN A 1 361 ? -8.147 -23.480 4.373 1.00 98.56 361 ASN A O 1
ATOM 2753 N N . ALA A 1 362 ? -9.172 -25.244 3.436 1.00 98.50 362 ALA A N 1
ATOM 2754 C CA . ALA A 1 362 ? -8.946 -26.163 4.551 1.00 98.50 362 ALA A CA 1
ATOM 2755 C C . ALA A 1 362 ? -7.455 -26.347 4.899 1.00 98.50 362 ALA A C 1
ATOM 2757 O O . ALA A 1 362 ? -7.117 -26.593 6.059 1.00 98.50 362 ALA A O 1
ATOM 2758 N N . ASP A 1 363 ? -6.561 -26.175 3.922 1.00 98.50 363 ASP A N 1
ATOM 2759 C CA . ASP A 1 363 ? -5.119 -26.371 4.073 1.00 98.50 363 ASP A CA 1
ATOM 2760 C C . ASP A 1 363 ? -4.347 -25.056 4.253 1.00 98.50 363 ASP A C 1
ATOM 2762 O O . ASP A 1 363 ? -3.168 -25.083 4.626 1.00 98.50 363 ASP A O 1
ATOM 2766 N N . LYS A 1 364 ? -4.969 -23.902 3.971 1.00 98.75 364 LYS A N 1
ATOM 2767 C CA . LYS A 1 364 ? -4.341 -22.583 4.132 1.00 98.75 364 LYS A CA 1
ATOM 2768 C C . LYS A 1 364 ? -4.020 -22.325 5.602 1.00 98.75 364 LYS A C 1
ATOM 2770 O O . LYS A 1 364 ? -4.890 -22.446 6.460 1.00 98.75 364 LYS A O 1
ATOM 2775 N N . ARG A 1 365 ? -2.773 -21.933 5.868 1.00 98.81 365 ARG A N 1
ATOM 2776 C CA . ARG A 1 365 ? -2.308 -21.488 7.184 1.00 98.81 365 ARG A CA 1
ATOM 2777 C C . ARG A 1 365 ? -2.169 -19.979 7.197 1.00 98.81 365 ARG A C 1
ATOM 2779 O O . ARG A 1 365 ? -1.478 -19.429 6.337 1.00 98.81 365 ARG A O 1
ATOM 2786 N N . VAL A 1 366 ? -2.820 -19.317 8.144 1.00 98.81 366 VAL A N 1
ATOM 2787 C CA . VAL A 1 366 ? -2.862 -17.853 8.208 1.00 98.81 366 VAL A CA 1
ATOM 2788 C C . VAL A 1 366 ? -2.472 -17.400 9.603 1.00 98.81 366 VAL A C 1
ATOM 2790 O O . VAL A 1 366 ? -3.115 -17.768 10.584 1.00 98.81 366 VAL A O 1
ATOM 2793 N N . ALA A 1 367 ? -1.443 -16.562 9.679 1.00 98.75 367 ALA A N 1
ATOM 2794 C CA . ALA A 1 367 ? -1.107 -15.860 10.908 1.00 98.75 367 ALA A CA 1
ATOM 2795 C C . ALA A 1 367 ? -1.894 -14.551 10.981 1.00 98.75 367 ALA A C 1
ATOM 2797 O O . ALA A 1 367 ? -1.972 -13.831 9.990 1.00 98.75 367 ALA A O 1
ATOM 2798 N N . VAL A 1 368 ? -2.434 -14.221 12.147 1.00 98.50 368 VAL A N 1
ATOM 2799 C CA . VAL A 1 368 ? -3.157 -12.980 12.426 1.00 98.50 368 VAL A CA 1
ATOM 2800 C C . VAL A 1 368 ? -2.434 -12.253 13.554 1.00 98.50 368 VAL A C 1
ATOM 2802 O O . VAL A 1 368 ? -2.565 -12.605 14.729 1.00 98.50 368 VAL A O 1
ATOM 2805 N N . MET A 1 369 ? -1.635 -11.257 13.179 1.00 97.38 369 MET A N 1
ATOM 2806 C CA . MET A 1 369 ? -0.929 -10.387 14.112 1.00 97.38 369 MET A CA 1
ATOM 2807 C C . MET A 1 369 ? -1.856 -9.267 14.566 1.00 97.38 369 MET A C 1
ATOM 2809 O O . MET A 1 369 ? -2.199 -8.411 13.756 1.00 97.38 369 MET A O 1
ATOM 2813 N N . PHE A 1 370 ? -2.259 -9.270 15.835 1.00 94.31 370 PHE A N 1
ATOM 2814 C CA . PHE A 1 370 ? -3.131 -8.232 16.389 1.00 94.31 370 PHE A CA 1
ATOM 2815 C C . PHE A 1 370 ? -2.345 -7.165 17.153 1.00 94.31 370 PHE A C 1
ATOM 2817 O O . PHE A 1 370 ? -1.254 -7.420 17.678 1.00 94.31 370 PHE A O 1
ATOM 2824 N N . TRP A 1 371 ? -2.952 -5.981 17.249 1.00 83.75 371 TRP A N 1
ATOM 2825 C CA . TRP A 1 371 ? -2.421 -4.842 17.989 1.00 83.75 371 TRP A CA 1
ATOM 2826 C C . TRP A 1 371 ? -3.261 -4.469 19.191 1.00 83.75 371 TRP A C 1
ATOM 2828 O O . TRP A 1 371 ? -4.474 -4.670 19.233 1.00 83.75 371 TRP A O 1
ATOM 2838 N N . ASN A 1 372 ? -2.574 -3.880 20.160 1.00 78.94 372 ASN A N 1
ATOM 2839 C CA . ASN A 1 372 ? -3.166 -3.207 21.294 1.00 78.94 372 ASN A CA 1
ATOM 2840 C C . ASN A 1 372 ? -2.653 -1.767 21.345 1.00 78.94 372 ASN A C 1
ATOM 2842 O O . ASN A 1 372 ? -1.668 -1.475 22.023 1.00 78.94 372 ASN A O 1
ATOM 2846 N N . TYR A 1 373 ? -3.309 -0.859 20.623 1.00 72.06 373 TYR A N 1
ATOM 2847 C CA . TYR A 1 373 ? -2.986 0.564 20.687 1.00 72.06 373 TYR A CA 1
ATOM 2848 C C . TYR A 1 373 ? -4.204 1.396 21.122 1.00 72.06 373 TYR A C 1
ATOM 2850 O O . TYR A 1 373 ? -5.245 1.312 20.471 1.00 72.06 373 TYR A O 1
ATOM 2858 N N . PRO A 1 374 ? -4.097 2.231 22.181 1.00 73.81 374 PRO A N 1
ATOM 2859 C CA . PRO A 1 374 ? -2.909 2.492 23.012 1.00 73.81 374 PRO A CA 1
ATOM 2860 C C . PRO A 1 374 ? -2.367 1.267 23.767 1.00 73.81 374 PRO A C 1
ATOM 2862 O O . PRO A 1 374 ? -3.125 0.384 24.158 1.00 73.81 374 PRO A O 1
ATOM 2865 N N . ALA A 1 375 ? -1.053 1.214 23.996 1.00 77.00 375 ALA A N 1
ATOM 2866 C CA . ALA A 1 375 ? -0.411 0.057 24.620 1.00 77.00 375 ALA A CA 1
ATOM 2867 C C . ALA A 1 375 ? -0.978 -0.253 26.017 1.00 77.00 375 ALA A C 1
ATOM 2869 O O . ALA A 1 375 ? -1.022 0.607 26.898 1.00 77.00 375 ALA A O 1
ATOM 2870 N N . GLY A 1 376 ? -1.328 -1.515 26.256 1.00 80.25 376 GLY A N 1
ATOM 2871 C CA . GLY A 1 376 ? -1.728 -1.997 27.575 1.00 80.25 376 GLY A CA 1
ATOM 2872 C C . GLY A 1 376 ? -2.093 -3.476 27.569 1.00 80.25 376 GLY A C 1
ATOM 2873 O O . GLY A 1 376 ? -2.732 -3.944 26.635 1.00 80.25 376 GLY A O 1
ATOM 2874 N N . GLU A 1 377 ? -1.734 -4.200 28.635 1.00 83.00 377 GLU A N 1
ATOM 2875 C CA . GLU A 1 377 ? -2.044 -5.634 28.783 1.00 83.00 377 GLU A CA 1
ATOM 2876 C C . GLU A 1 377 ? -3.549 -5.903 28.669 1.00 83.00 377 GLU A C 1
ATOM 2878 O O . GLU A 1 377 ? -3.962 -6.895 28.087 1.00 83.00 377 GLU A O 1
ATOM 2883 N N . LYS A 1 378 ? -4.370 -4.992 29.207 1.00 85.62 378 LYS A N 1
ATOM 2884 C CA . LYS A 1 378 ? -5.833 -5.107 29.234 1.00 85.62 378 LYS A CA 1
ATOM 2885 C C . LYS A 1 378 ? -6.535 -4.386 28.083 1.00 85.62 378 LYS A C 1
ATOM 2887 O O . LYS A 1 378 ? -7.754 -4.488 27.987 1.00 85.62 378 LYS A O 1
ATOM 2892 N N . ASN A 1 379 ? -5.803 -3.644 27.251 1.00 83.75 379 ASN A N 1
ATOM 2893 C CA . ASN A 1 379 ? -6.394 -2.936 26.121 1.00 83.75 379 ASN A CA 1
ATOM 2894 C C . ASN A 1 379 ? -6.307 -3.814 24.869 1.00 83.75 379 ASN A C 1
ATOM 2896 O O . ASN A 1 379 ? -5.224 -4.261 24.515 1.00 83.75 379 ASN A O 1
ATOM 2900 N N . LEU A 1 380 ? -7.432 -4.051 24.201 1.00 86.75 380 LEU A N 1
ATOM 2901 C CA . LEU A 1 380 ? -7.509 -4.812 22.950 1.00 86.75 380 LEU A CA 1
ATOM 2902 C C . LEU A 1 380 ? -8.354 -4.014 21.951 1.00 86.75 380 LEU A C 1
ATOM 2904 O O . LEU A 1 380 ? -9.488 -4.365 21.633 1.00 86.75 380 LEU A O 1
ATOM 2908 N N . SER A 1 381 ? -7.801 -2.886 21.515 1.00 84.81 381 SER A N 1
ATOM 2909 C CA . SER A 1 381 ? -8.398 -1.982 20.533 1.00 84.81 381 SER A CA 1
ATOM 2910 C C . SER A 1 381 ? -7.339 -1.475 19.550 1.00 84.81 381 SER A C 1
ATOM 2912 O O . SER A 1 381 ? -6.138 -1.535 19.832 1.00 84.81 381 SER A O 1
ATOM 2914 N N . ALA A 1 382 ? -7.806 -1.019 18.388 1.00 86.81 382 ALA A N 1
ATOM 2915 C CA . ALA A 1 382 ? -6.980 -0.541 17.282 1.00 86.81 382 ALA A CA 1
ATOM 2916 C C . ALA A 1 382 ? -7.758 0.516 16.477 1.00 86.81 382 ALA A C 1
ATOM 2918 O O . ALA A 1 382 ? -8.632 0.149 15.701 1.00 86.81 382 ALA A O 1
ATOM 2919 N N . SER A 1 383 ? -7.522 1.813 16.728 1.00 86.56 383 SER A N 1
ATOM 2920 C CA . SER A 1 383 ? -8.265 2.954 16.138 1.00 86.56 383 SER A CA 1
ATOM 2921 C C . SER A 1 383 ? -9.766 2.692 15.983 1.00 86.56 383 SER A C 1
ATOM 2923 O O . SER A 1 383 ? -10.265 2.481 14.884 1.00 86.56 383 SER A O 1
ATOM 2925 N N . PHE A 1 384 ? -10.491 2.673 17.100 1.00 89.31 384 PHE A N 1
ATOM 2926 C CA . PHE A 1 384 ? -11.928 2.385 17.147 1.00 89.31 384 PHE A CA 1
ATOM 2927 C C . PHE A 1 384 ? -12.370 0.989 16.671 1.00 89.31 384 PHE A C 1
ATOM 2929 O O . PHE A 1 384 ? -13.567 0.728 16.640 1.00 89.31 384 PHE A O 1
ATOM 2936 N N . LEU A 1 385 ? -11.470 0.052 16.368 1.00 93.19 385 LEU A N 1
ATOM 2937 C CA . LEU A 1 385 ? -11.836 -1.347 16.133 1.00 93.19 385 LEU A CA 1
ATOM 2938 C C . LEU A 1 385 ? -11.933 -2.117 17.460 1.00 93.19 385 LEU A C 1
ATOM 2940 O O . LEU A 1 385 ? -10.987 -2.127 18.255 1.00 93.19 385 LEU A O 1
ATOM 2944 N N . ASN A 1 386 ? -13.045 -2.822 17.680 1.00 93.19 386 ASN A N 1
ATOM 2945 C CA . ASN A 1 386 ? -13.155 -3.848 18.718 1.00 93.19 386 ASN A CA 1
ATOM 2946 C C . ASN A 1 386 ? -12.415 -5.103 18.231 1.00 93.19 386 ASN 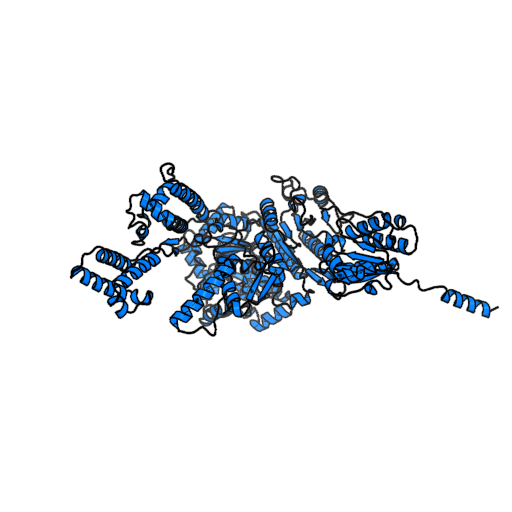A C 1
ATOM 2948 O O . ASN A 1 386 ? -12.968 -5.902 17.471 1.00 93.19 386 ASN A O 1
ATOM 2952 N N . VAL A 1 387 ? -11.157 -5.268 18.645 1.00 93.75 387 VAL A N 1
ATOM 2953 C CA . VAL A 1 387 ? -10.292 -6.358 18.167 1.00 93.75 387 VAL A CA 1
ATOM 2954 C C . VAL A 1 387 ? -10.854 -7.744 18.525 1.00 93.75 387 VAL A C 1
ATOM 2956 O O . VAL A 1 387 ? -11.012 -8.542 17.600 1.00 93.75 387 VAL A O 1
ATOM 2959 N N . PRO A 1 388 ? -11.221 -8.062 19.786 1.00 94.50 388 PRO A N 1
ATOM 2960 C CA . PRO A 1 388 ? -11.720 -9.393 20.142 1.00 94.50 388 PRO A CA 1
ATOM 2961 C C . PRO A 1 388 ? -12.965 -9.808 19.356 1.00 94.50 388 PRO A C 1
ATOM 2963 O O . PRO A 1 388 ? -12.984 -10.875 18.740 1.00 94.50 388 PRO A O 1
ATOM 2966 N N . ARG A 1 389 ? -13.989 -8.949 19.309 1.00 94.06 389 ARG A N 1
ATOM 2967 C CA . ARG A 1 389 ? -15.236 -9.267 18.604 1.00 94.06 389 ARG A CA 1
ATOM 2968 C C . ARG A 1 389 ? -15.020 -9.385 17.099 1.00 94.06 389 ARG A C 1
ATOM 2970 O O . ARG A 1 389 ? -15.582 -10.276 16.468 1.00 94.06 389 ARG A O 1
ATOM 2977 N N . SER A 1 390 ? -14.165 -8.534 16.535 1.00 96.06 390 SER A N 1
ATOM 2978 C CA . SER A 1 390 ? -13.812 -8.592 15.114 1.00 96.06 390 SER A CA 1
ATOM 2979 C C . SER A 1 390 ? -13.014 -9.856 14.763 1.00 96.06 390 SER A C 1
ATOM 2981 O O . SER A 1 390 ? -13.183 -10.421 13.685 1.00 96.06 390 SER A O 1
ATOM 2983 N N . LEU A 1 391 ? -12.160 -10.344 15.667 1.00 97.25 391 LEU A N 1
ATOM 2984 C CA . LEU A 1 391 ? -11.477 -11.626 15.486 1.00 97.25 391 LEU A CA 1
ATOM 2985 C C . LEU A 1 391 ? -12.473 -12.791 15.506 1.00 97.25 391 LEU A C 1
ATOM 2987 O O . LEU A 1 391 ? -12.371 -13.674 14.659 1.00 97.25 391 LEU A O 1
ATOM 2991 N N . GLN A 1 392 ? -13.473 -12.783 16.396 1.00 96.19 392 GLN A N 1
ATOM 2992 C CA . GLN A 1 392 ? -14.525 -13.808 16.386 1.00 96.19 392 GLN A CA 1
ATOM 2993 C C . GLN A 1 392 ? -15.327 -13.805 15.078 1.00 96.19 392 GLN A C 1
ATOM 2995 O O . GLN A 1 392 ? -15.537 -14.873 14.500 1.00 96.19 392 GLN A O 1
ATOM 3000 N N . THR A 1 393 ? -15.738 -12.633 14.574 1.00 96.06 393 THR A N 1
ATOM 3001 C CA . THR A 1 393 ? -16.455 -12.544 13.287 1.00 96.06 393 THR A CA 1
ATOM 3002 C C . THR A 1 393 ? -15.576 -12.983 12.118 1.00 96.06 393 THR A C 1
ATOM 3004 O O . THR A 1 393 ? -16.050 -13.695 11.232 1.00 96.06 393 THR A O 1
ATOM 3007 N N . THR A 1 394 ? -14.284 -12.645 12.146 1.00 97.94 394 THR A N 1
ATOM 3008 C CA . THR A 1 394 ? -13.303 -13.100 11.152 1.00 97.94 394 THR A CA 1
ATOM 3009 C C . THR A 1 394 ? -13.153 -14.618 11.163 1.00 97.94 394 THR A C 1
ATOM 3011 O O . THR A 1 394 ? -13.316 -15.247 10.120 1.00 97.94 394 THR A O 1
ATOM 3014 N N . LEU A 1 395 ? -12.910 -15.231 12.325 1.00 98.31 395 LEU A N 1
ATOM 3015 C CA . LEU A 1 395 ? -12.768 -16.685 12.457 1.00 98.31 395 LEU A CA 1
ATOM 3016 C C . LEU A 1 395 ? -14.040 -17.417 12.010 1.00 98.31 395 LEU A C 1
ATOM 3018 O O . LEU A 1 395 ? -13.952 -18.415 11.296 1.00 98.31 395 LEU A O 1
ATOM 3022 N N . ALA A 1 396 ? -15.222 -16.892 12.350 1.00 97.88 396 ALA A N 1
ATOM 3023 C CA . ALA A 1 396 ? -16.496 -17.446 11.899 1.00 97.88 396 ALA A CA 1
ATOM 3024 C C . ALA A 1 396 ? -16.657 -17.372 10.370 1.00 97.88 396 ALA A C 1
ATOM 3026 O O . ALA A 1 396 ? -17.056 -18.356 9.745 1.00 97.88 396 ALA A O 1
ATOM 3027 N N . ALA A 1 397 ? -16.298 -16.246 9.745 1.00 98.19 397 ALA A N 1
ATOM 3028 C CA . ALA A 1 397 ? -16.339 -16.101 8.289 1.00 98.19 397 ALA A CA 1
ATOM 3029 C C . ALA A 1 397 ? -15.315 -17.001 7.576 1.00 98.19 397 ALA A C 1
ATOM 3031 O O . ALA A 1 397 ? -15.615 -17.569 6.522 1.00 98.19 397 ALA A O 1
ATOM 3032 N N . MET A 1 398 ? -14.128 -17.182 8.161 1.00 98.62 398 MET A N 1
ATOM 3033 C CA . MET A 1 398 ? -13.121 -18.119 7.660 1.00 98.62 398 MET A CA 1
ATOM 3034 C C . MET A 1 398 ? -13.616 -19.568 7.762 1.00 98.62 398 MET A C 1
ATOM 3036 O O . MET A 1 398 ? -13.549 -20.298 6.772 1.00 98.62 398 MET A O 1
ATOM 3040 N N . ALA A 1 399 ? -14.186 -19.976 8.900 1.00 98.56 399 ALA A N 1
ATOM 3041 C CA . ALA A 1 399 ? -14.788 -21.301 9.066 1.00 98.56 399 ALA A CA 1
ATOM 3042 C C . ALA A 1 399 ? -15.908 -21.549 8.039 1.00 98.56 399 ALA A C 1
ATOM 3044 O O . ALA A 1 399 ? -15.907 -22.575 7.358 1.00 98.56 399 ALA A O 1
ATOM 3045 N N . ALA A 1 400 ? -16.810 -20.577 7.853 1.00 98.38 400 ALA A N 1
ATOM 3046 C CA . ALA A 1 400 ? -17.880 -20.641 6.853 1.00 98.38 400 ALA A CA 1
ATOM 3047 C C . ALA A 1 400 ? -17.352 -20.737 5.408 1.00 98.38 400 ALA A C 1
ATOM 3049 O O . ALA A 1 400 ? -18.003 -21.323 4.547 1.00 98.38 400 ALA A O 1
ATOM 3050 N N . SER A 1 401 ? -16.151 -20.211 5.154 1.00 98.06 401 SER A N 1
ATOM 3051 C CA . SER A 1 401 ? -15.460 -20.288 3.859 1.00 98.06 401 SER A CA 1
ATOM 3052 C C . SER A 1 401 ? -14.591 -21.545 3.705 1.00 98.06 401 SER A C 1
ATOM 3054 O O . SER A 1 401 ? -13.827 -21.658 2.744 1.00 98.06 401 SER A O 1
ATOM 3056 N N . GLY A 1 402 ? -14.680 -22.494 4.643 1.00 98.38 402 GLY A N 1
ATOM 3057 C CA . GLY A 1 402 ? -14.001 -23.788 4.584 1.00 98.38 402 GLY A CA 1
ATOM 3058 C C . GLY A 1 402 ? -12.566 -23.797 5.115 1.00 98.38 402 GLY A C 1
ATOM 3059 O O . GLY A 1 402 ? -11.853 -24.774 4.888 1.00 98.38 402 GLY A O 1
ATOM 3060 N N . TYR A 1 403 ? -12.117 -22.746 5.806 1.00 98.75 403 TYR A N 1
ATOM 3061 C CA . TYR A 1 403 ? -10.835 -22.785 6.512 1.00 98.75 403 TYR A CA 1
ATOM 3062 C C . TYR A 1 403 ? -10.925 -23.716 7.721 1.00 98.75 403 TYR A C 1
ATOM 3064 O O . TYR A 1 403 ? -11.917 -23.722 8.451 1.00 98.75 403 TYR A O 1
ATOM 3072 N N . ARG A 1 404 ? -9.853 -24.469 7.982 1.00 98.69 404 ARG A N 1
ATOM 3073 C CA . ARG A 1 404 ? -9.729 -25.230 9.227 1.00 98.69 404 ARG A CA 1
ATOM 3074 C C . ARG A 1 404 ? -9.431 -24.259 10.367 1.00 98.69 404 ARG A C 1
ATOM 3076 O O . ARG A 1 404 ? -8.288 -23.840 10.533 1.00 98.69 404 ARG A O 1
ATOM 3083 N N . THR A 1 405 ? -10.443 -23.918 11.153 1.00 98.38 405 THR A N 1
ATOM 3084 C CA . THR A 1 405 ? -10.284 -23.045 12.316 1.00 98.38 405 THR A CA 1
ATOM 3085 C C . THR A 1 405 ? -11.291 -23.345 13.418 1.00 98.38 405 THR A C 1
ATOM 3087 O O . THR A 1 405 ? -12.244 -24.094 13.211 1.00 98.38 405 THR A O 1
ATOM 3090 N N . GLU A 1 406 ? -11.056 -22.761 14.586 1.00 96.81 406 GLU A N 1
ATOM 3091 C CA . GLU A 1 406 ? -11.897 -22.862 15.771 1.00 96.81 406 GLU A CA 1
ATOM 3092 C C . GLU A 1 406 ? -12.351 -21.455 16.164 1.00 96.81 406 GLU A C 1
ATOM 3094 O O . GLU A 1 406 ? -11.552 -20.517 16.174 1.00 96.81 406 GLU A O 1
ATOM 3099 N N . VAL A 1 407 ? -13.637 -21.300 16.482 1.00 96.12 407 VAL A N 1
ATOM 3100 C CA . VAL A 1 407 ? -14.199 -20.028 16.946 1.00 96.12 407 VAL A CA 1
ATOM 3101 C C . VAL A 1 407 ? -14.345 -20.102 18.467 1.00 96.12 407 VAL A C 1
ATOM 3103 O O . VAL A 1 407 ? -15.108 -20.941 18.949 1.00 96.12 407 VAL A O 1
ATOM 3106 N N . PRO A 1 408 ? -13.636 -19.255 19.236 1.00 94.12 408 PRO A N 1
ATOM 3107 C CA . PRO A 1 408 ? -13.814 -19.169 20.681 1.00 94.12 408 PRO A CA 1
ATOM 3108 C C . PRO A 1 408 ? -15.287 -18.937 21.060 1.00 94.12 408 PRO A C 1
ATOM 3110 O O . PRO A 1 408 ? -15.949 -18.132 20.394 1.00 94.12 408 PRO A O 1
ATOM 3113 N N . PRO A 1 409 ? -15.793 -19.584 22.128 1.00 91.25 409 PRO A N 1
ATOM 3114 C CA . PRO A 1 409 ? -17.224 -19.622 22.446 1.00 91.25 409 PRO A CA 1
ATOM 3115 C C . PRO A 1 409 ? -17.817 -18.247 22.776 1.00 91.25 409 PRO A C 1
ATOM 3117 O O . PRO A 1 409 ? -18.980 -17.992 22.472 1.00 91.25 409 PRO A O 1
ATOM 3120 N N . ASP A 1 410 ? -17.024 -17.354 23.369 1.00 92.19 410 ASP A N 1
ATOM 3121 C CA . ASP A 1 410 ? -17.442 -16.007 23.741 1.00 92.19 410 ASP A CA 1
ATOM 3122 C C . ASP A 1 410 ? -16.260 -15.018 23.758 1.00 92.19 410 ASP A C 1
ATOM 3124 O O . ASP A 1 410 ? -15.083 -15.394 23.727 1.00 92.19 410 ASP A O 1
ATOM 3128 N N . GLU A 1 411 ? -16.599 -13.726 23.778 1.00 91.50 411 GLU A N 1
ATOM 3129 C CA . GLU A 1 411 ? -15.641 -12.616 23.733 1.00 91.50 411 GLU A CA 1
ATOM 3130 C C . GLU A 1 411 ? -14.718 -12.607 24.965 1.00 91.50 411 GLU A C 1
ATOM 3132 O O . GLU A 1 411 ? -13.528 -12.320 24.845 1.00 91.50 411 GLU A O 1
ATOM 3137 N N . THR A 1 412 ? -15.223 -12.983 26.145 1.00 94.25 412 THR A N 1
ATOM 3138 C CA . THR A 1 412 ? -14.449 -12.986 27.401 1.00 94.25 412 THR A CA 1
ATOM 3139 C C . THR A 1 412 ? -13.381 -14.076 27.401 1.00 94.25 412 THR A C 1
ATOM 3141 O O . THR A 1 412 ? -12.246 -13.839 27.834 1.00 94.25 412 THR A O 1
ATOM 3144 N N . HIS A 1 413 ? -13.701 -15.252 26.866 1.00 94.75 413 HIS A N 1
ATOM 3145 C CA . HIS A 1 413 ? -12.745 -16.334 26.685 1.00 94.75 413 HIS A CA 1
ATOM 3146 C C . HIS A 1 413 ? -11.604 -15.911 25.753 1.00 94.75 413 HIS A C 1
ATOM 3148 O O . HIS A 1 413 ? -10.430 -16.066 26.102 1.00 94.75 413 HIS A O 1
ATOM 3154 N N . LEU A 1 414 ? -11.931 -15.304 24.605 1.00 95.25 414 LEU A N 1
ATOM 3155 C CA . LEU A 1 414 ? -10.915 -14.809 23.676 1.00 95.25 414 LEU A CA 1
ATOM 3156 C C . LEU A 1 414 ? -10.069 -13.693 24.303 1.00 95.25 414 LEU A C 1
ATOM 3158 O O . LEU A 1 414 ? -8.845 -13.768 24.237 1.00 95.25 414 LEU A O 1
ATOM 3162 N N . ILE A 1 415 ? -10.683 -12.707 24.967 1.00 95.31 415 ILE A N 1
ATOM 3163 C CA . ILE A 1 415 ? -9.957 -11.645 25.687 1.00 95.31 415 ILE A CA 1
ATOM 3164 C C . ILE A 1 415 ? -8.951 -12.253 26.664 1.00 95.31 415 ILE A C 1
ATOM 3166 O O . ILE A 1 415 ? -7.787 -11.857 26.664 1.00 95.31 415 ILE A O 1
ATOM 3170 N N . THR A 1 416 ? -9.369 -13.248 27.447 1.00 95.31 416 THR A N 1
ATOM 3171 C CA . THR A 1 416 ? -8.494 -13.917 28.416 1.00 95.31 416 THR A CA 1
ATOM 3172 C C . THR A 1 416 ? -7.276 -14.531 27.726 1.00 95.31 416 THR A C 1
ATOM 3174 O O . THR A 1 416 ? -6.148 -14.314 28.165 1.00 95.31 416 THR A O 1
ATOM 3177 N N . LEU A 1 417 ? -7.469 -15.254 26.618 1.00 95.75 417 LEU A N 1
ATOM 3178 C CA . LEU A 1 417 ? -6.363 -15.845 25.861 1.00 95.75 417 LEU A CA 1
ATOM 3179 C C . LEU A 1 417 ? -5.437 -14.777 25.262 1.00 95.75 417 LEU A C 1
ATOM 3181 O O . LEU A 1 417 ? -4.223 -14.881 25.419 1.00 95.75 417 LEU A O 1
ATOM 3185 N N . LEU A 1 418 ? -5.980 -13.729 24.636 1.00 95.69 418 LEU A N 1
ATOM 3186 C CA . LEU A 1 418 ? -5.181 -12.653 24.034 1.00 95.69 418 LEU A CA 1
ATOM 3187 C C . LEU A 1 418 ? -4.352 -11.896 25.084 1.00 95.69 418 LEU A C 1
ATOM 3189 O O . LEU A 1 418 ? -3.174 -11.622 24.854 1.00 95.69 418 LEU A O 1
ATOM 3193 N N . GLN A 1 419 ? -4.921 -11.627 26.263 1.00 94.75 419 GLN A N 1
ATOM 3194 C CA . GLN A 1 419 ? -4.199 -11.015 27.384 1.00 94.75 419 GLN A CA 1
ATOM 3195 C C . GLN A 1 419 ? -3.048 -11.900 27.871 1.00 94.75 419 GLN A C 1
ATOM 3197 O O . GLN A 1 419 ? -1.965 -11.392 28.162 1.00 94.75 419 GLN A O 1
ATOM 3202 N N . ARG A 1 420 ? -3.231 -13.228 27.898 1.00 95.25 420 ARG A N 1
ATOM 3203 C CA . ARG A 1 420 ? -2.136 -14.159 28.214 1.00 95.25 420 ARG A CA 1
ATOM 3204 C C . ARG A 1 420 ? -0.997 -14.068 27.202 1.00 95.25 420 ARG A C 1
ATOM 3206 O O . ARG A 1 420 ? 0.157 -14.085 27.614 1.00 95.25 420 ARG A O 1
ATOM 3213 N N . LEU A 1 421 ? -1.297 -13.929 25.909 1.00 95.44 421 LEU A N 1
ATOM 3214 C CA . LEU A 1 421 ? -0.258 -13.762 24.884 1.00 95.44 421 LEU A CA 1
ATOM 3215 C C . LEU A 1 421 ? 0.509 -12.439 25.036 1.00 95.44 421 LEU A C 1
ATOM 3217 O O . LEU A 1 421 ? 1.701 -12.391 24.743 1.00 95.44 421 LEU A O 1
ATOM 3221 N N . LEU A 1 422 ? -0.161 -11.379 25.502 1.00 92.38 422 LEU A N 1
ATOM 3222 C CA . LEU A 1 422 ? 0.450 -10.073 25.771 1.00 92.38 422 LEU A CA 1
ATOM 3223 C C . LEU A 1 422 ? 1.243 -10.037 27.083 1.00 92.38 422 LEU A C 1
ATOM 3225 O O . LEU A 1 422 ? 2.189 -9.257 27.191 1.00 92.38 422 LEU A O 1
ATOM 3229 N N . ALA A 1 423 ? 0.882 -10.862 28.070 1.00 91.81 423 ALA A N 1
ATOM 3230 C CA . ALA A 1 423 ? 1.434 -10.826 29.423 1.00 91.81 423 ALA A CA 1
ATOM 3231 C C . ALA A 1 423 ? 2.973 -10.763 29.496 1.00 91.81 423 ALA A C 1
ATOM 3233 O O . ALA A 1 423 ? 3.459 -9.941 30.275 1.00 91.81 423 ALA A O 1
ATOM 3234 N N . PRO A 1 424 ? 3.763 -11.496 28.679 1.00 90.25 424 PRO A N 1
ATOM 3235 C CA . PRO A 1 424 ? 5.222 -11.382 28.708 1.00 90.25 424 PRO A CA 1
ATOM 3236 C C . PRO A 1 424 ? 5.740 -9.961 28.441 1.00 90.25 424 PRO A C 1
ATOM 3238 O O . PRO A 1 424 ? 6.737 -9.541 29.016 1.00 90.25 424 PRO A O 1
ATOM 3241 N N . ALA A 1 425 ? 5.059 -9.152 27.626 1.00 85.44 425 ALA A N 1
ATOM 3242 C CA . ALA A 1 425 ? 5.480 -7.767 27.404 1.00 85.44 425 ALA A CA 1
ATOM 3243 C C . ALA A 1 425 ? 5.321 -6.885 28.664 1.00 85.44 425 ALA A C 1
ATOM 3245 O O . ALA A 1 425 ? 5.997 -5.864 28.794 1.00 85.44 425 ALA A O 1
ATOM 3246 N N . TYR A 1 426 ? 4.466 -7.284 29.612 1.00 85.50 426 TYR A N 1
ATOM 3247 C CA . TYR A 1 426 ? 4.102 -6.502 30.800 1.00 85.50 426 TYR A CA 1
ATOM 3248 C C . TYR A 1 426 ? 4.571 -7.117 32.122 1.00 85.50 426 TYR A C 1
ATOM 3250 O O . TYR A 1 426 ? 4.701 -6.388 33.108 1.00 85.50 426 TYR A O 1
ATOM 3258 N N . ARG A 1 427 ? 4.873 -8.420 32.149 1.00 87.19 427 ARG A N 1
ATOM 3259 C CA . ARG A 1 427 ? 5.293 -9.172 33.337 1.00 87.19 427 ARG A CA 1
ATOM 3260 C C . ARG A 1 427 ? 6.423 -10.151 32.996 1.00 87.19 427 ARG A C 1
ATOM 3262 O O . ARG A 1 427 ? 6.402 -10.799 31.955 1.00 87.19 427 ARG A O 1
ATOM 3269 N N . GLY A 1 428 ? 7.411 -10.263 33.884 1.00 86.06 428 GLY A N 1
ATOM 3270 C CA . GLY A 1 428 ? 8.500 -11.238 33.749 1.00 86.06 428 GLY A CA 1
ATOM 3271 C C . GLY A 1 428 ? 8.067 -12.657 34.144 1.00 86.06 428 GLY A C 1
ATOM 3272 O O . GLY A 1 428 ? 7.158 -12.821 34.952 1.00 86.06 428 GLY A O 1
ATOM 3273 N N . GLY A 1 429 ? 8.739 -13.680 33.602 1.00 89.56 429 GLY A N 1
ATOM 3274 C CA . GLY A 1 429 ? 8.500 -15.093 33.951 1.00 89.56 429 GLY A CA 1
ATOM 3275 C C . GLY A 1 429 ? 7.274 -15.741 33.292 1.00 89.56 429 GLY A C 1
ATOM 3276 O O . GLY A 1 429 ? 6.861 -16.823 33.696 1.00 89.56 429 GLY A O 1
ATOM 3277 N N . GLU A 1 430 ? 6.681 -15.093 32.288 1.00 94.00 430 GLU A N 1
ATOM 3278 C CA . GLU A 1 430 ? 5.474 -15.579 31.598 1.00 94.00 430 GLU A CA 1
ATOM 3279 C C . GLU A 1 430 ? 5.778 -16.508 30.404 1.00 94.00 430 GLU A C 1
ATOM 3281 O O . GLU A 1 430 ? 4.872 -17.146 29.874 1.00 94.00 430 GLU A O 1
ATOM 3286 N N . LEU A 1 431 ? 7.042 -16.639 29.978 1.00 94.25 431 LEU A N 1
ATOM 3287 C CA . LEU A 1 431 ? 7.408 -17.437 28.798 1.00 94.25 431 LEU A CA 1
ATOM 3288 C C . LEU A 1 431 ? 7.240 -18.951 29.027 1.00 94.25 431 LEU A C 1
ATOM 3290 O O . LEU A 1 431 ? 6.640 -19.639 28.198 1.00 94.25 431 LEU A O 1
ATOM 3294 N N . GLU A 1 432 ? 7.726 -19.480 30.151 1.00 94.62 432 GLU A N 1
ATOM 3295 C CA . GLU A 1 432 ? 7.588 -20.893 30.519 1.00 94.62 432 GLU A CA 1
ATOM 3296 C C . GLU A 1 432 ? 6.119 -21.307 30.721 1.00 94.62 432 GLU A C 1
ATOM 3298 O O . GLU A 1 432 ? 5.725 -22.340 30.164 1.00 94.62 432 GLU A O 1
ATOM 3303 N N . PRO A 1 433 ? 5.277 -20.534 31.448 1.00 95.94 433 PRO A N 1
ATOM 3304 C CA . PRO A 1 433 ? 3.841 -20.794 31.521 1.00 95.94 433 PRO A CA 1
ATOM 3305 C C . PRO A 1 433 ? 3.156 -20.876 30.155 1.00 95.94 433 PRO A C 1
ATOM 3307 O O . PRO A 1 433 ? 2.349 -21.780 29.946 1.00 95.94 433 PRO A O 1
ATOM 3310 N N . LEU A 1 434 ? 3.474 -19.977 29.214 1.00 96.56 434 LEU A N 1
ATOM 3311 C CA . LEU A 1 434 ? 2.874 -20.019 27.877 1.00 96.56 434 LEU A CA 1
ATOM 3312 C C . LEU A 1 434 ? 3.243 -21.294 27.119 1.00 96.56 434 LEU A C 1
ATOM 3314 O O . LEU A 1 434 ? 2.374 -21.894 26.492 1.00 96.56 434 LEU A O 1
ATOM 3318 N N . LEU A 1 435 ? 4.500 -21.739 27.194 1.00 95.06 435 LEU A N 1
ATOM 3319 C CA . LEU A 1 435 ? 4.927 -22.980 26.542 1.00 95.06 435 LEU A CA 1
ATOM 3320 C C . LEU A 1 435 ? 4.235 -24.210 27.121 1.00 95.06 435 LEU A C 1
ATOM 3322 O O . LEU A 1 435 ? 3.746 -25.045 26.361 1.00 95.06 435 LEU A O 1
ATOM 3326 N N . ARG A 1 436 ? 4.171 -24.311 28.454 1.00 96.06 436 ARG A N 1
ATOM 3327 C CA . ARG A 1 436 ? 3.498 -25.423 29.140 1.00 96.06 436 ARG A CA 1
ATOM 3328 C C . ARG A 1 436 ? 2.031 -25.529 28.728 1.00 96.06 436 ARG A C 1
ATOM 3330 O O . ARG A 1 436 ? 1.526 -26.633 28.551 1.00 96.06 436 ARG A O 1
ATOM 3337 N N . ASP A 1 437 ? 1.380 -24.387 28.551 1.00 97.06 437 ASP A N 1
ATOM 3338 C CA . ASP A 1 437 ? -0.051 -24.315 28.280 1.00 97.06 437 ASP A CA 1
ATOM 3339 C C . ASP A 1 437 ? -0.360 -24.291 26.766 1.00 97.06 437 ASP A C 1
ATOM 3341 O O . ASP A 1 437 ? -1.500 -24.063 26.368 1.00 97.06 437 ASP A O 1
ATOM 3345 N N . GLY A 1 438 ? 0.644 -24.520 25.907 1.00 96.62 438 GLY A N 1
ATOM 3346 C CA . GLY A 1 438 ? 0.473 -24.600 24.453 1.00 96.62 438 GLY A CA 1
ATOM 3347 C C . GLY A 1 438 ? 0.209 -23.257 23.761 1.00 96.62 438 GLY A C 1
ATOM 3348 O O . GLY A 1 438 ? -0.230 -23.246 22.611 1.00 96.62 438 GLY A O 1
ATOM 3349 N N . LEU A 1 439 ? 0.494 -22.138 24.432 1.00 98.06 439 LEU A N 1
ATOM 3350 C CA . LEU A 1 439 ? 0.284 -20.758 23.975 1.00 98.06 439 LEU A CA 1
ATOM 3351 C C . LEU A 1 439 ? 1.563 -20.081 23.457 1.00 98.06 439 LEU A C 1
ATOM 3353 O O . LEU A 1 439 ? 1.638 -18.854 23.364 1.00 98.06 439 LEU A O 1
ATOM 3357 N N . ALA A 1 440 ? 2.589 -20.860 23.128 1.00 97.75 440 ALA A N 1
ATOM 3358 C CA . ALA A 1 440 ? 3.784 -20.356 22.474 1.00 97.75 440 ALA A CA 1
ATOM 3359 C C . ALA A 1 440 ? 4.360 -21.372 21.483 1.00 97.75 440 ALA A C 1
ATOM 3361 O O . ALA A 1 440 ? 4.285 -22.584 21.686 1.00 97.75 440 ALA A O 1
ATOM 3362 N N . ALA A 1 441 ? 4.949 -20.858 20.407 1.00 97.69 441 ALA A N 1
ATOM 3363 C CA . ALA A 1 441 ? 5.789 -21.609 19.488 1.00 97.69 441 ALA A CA 1
ATOM 3364 C C . ALA A 1 441 ? 7.273 -21.415 19.827 1.00 97.69 441 ALA A C 1
ATOM 3366 O O . ALA A 1 441 ? 7.656 -20.469 20.518 1.00 97.69 441 ALA A O 1
ATOM 3367 N N . LEU A 1 442 ? 8.107 -22.318 19.312 1.00 97.44 442 LEU A N 1
ATOM 3368 C CA . LEU A 1 442 ? 9.555 -22.284 19.473 1.00 97.44 442 LEU A CA 1
ATOM 3369 C C . LEU A 1 442 ? 10.231 -22.153 18.107 1.00 97.44 442 LEU A C 1
ATOM 3371 O O . LEU A 1 442 ? 9.927 -22.913 17.186 1.00 97.44 442 LEU A O 1
ATOM 3375 N N . LEU A 1 443 ? 11.189 -21.234 17.998 1.00 98.31 443 LEU A N 1
ATOM 3376 C CA . LEU A 1 443 ? 12.140 -21.185 16.887 1.00 98.31 443 LEU A CA 1
ATOM 3377 C C . LEU A 1 443 ? 13.548 -21.467 17.430 1.00 98.31 443 LEU A C 1
ATOM 3379 O O . LEU A 1 443 ? 14.040 -20.670 18.234 1.00 98.31 443 LEU A O 1
ATOM 3383 N N . PRO A 1 444 ? 14.228 -22.550 17.001 1.00 98.25 444 PRO A N 1
ATOM 3384 C CA . PRO A 1 444 ? 15.604 -22.803 17.413 1.00 98.25 444 PRO A CA 1
ATOM 3385 C C . PRO A 1 444 ? 16.503 -21.610 17.079 1.00 98.25 444 PRO A C 1
ATOM 3387 O O . PRO A 1 444 ? 16.546 -21.152 15.932 1.00 98.25 444 PRO A O 1
ATOM 3390 N N . VAL A 1 445 ? 17.284 -21.128 18.050 1.00 98.62 445 VAL A N 1
ATOM 3391 C CA . VAL A 1 445 ? 18.215 -20.006 17.821 1.00 98.62 445 VAL A CA 1
ATOM 3392 C C . VAL A 1 445 ? 19.248 -20.368 16.747 1.00 98.62 445 VAL A C 1
ATOM 3394 O O . VAL A 1 445 ? 19.655 -19.513 15.963 1.00 98.62 445 VAL A O 1
ATOM 3397 N N . LYS A 1 446 ? 19.605 -21.654 16.626 1.00 98.19 446 LYS A N 1
ATOM 3398 C CA . LYS A 1 446 ? 20.448 -22.177 15.538 1.00 98.19 446 LYS A CA 1
ATOM 3399 C C . LYS A 1 446 ? 19.873 -21.871 14.149 1.00 98.19 446 LYS A C 1
ATOM 3401 O O . LYS A 1 446 ? 20.619 -21.449 13.266 1.00 98.19 446 LYS A O 1
ATOM 3406 N N . ASP A 1 447 ? 18.567 -22.040 13.959 1.00 98.44 447 ASP A N 1
ATOM 3407 C CA . ASP A 1 447 ? 17.908 -21.815 12.667 1.00 98.44 447 ASP A CA 1
ATOM 3408 C C . ASP A 1 447 ? 17.798 -20.322 12.352 1.00 98.44 447 ASP A C 1
ATOM 3410 O O . ASP A 1 447 ? 17.934 -19.912 11.195 1.00 98.44 447 ASP A O 1
ATOM 3414 N N . TYR A 1 448 ? 17.595 -19.500 13.387 1.00 98.62 448 TYR A N 1
ATOM 3415 C CA . TYR A 1 448 ? 17.676 -18.046 13.278 1.00 98.62 448 TYR A CA 1
ATOM 3416 C C . TYR A 1 448 ? 19.091 -17.591 12.900 1.00 98.62 448 TYR A C 1
ATOM 3418 O O . TYR A 1 448 ? 19.252 -16.769 12.002 1.00 98.62 448 TYR A O 1
ATOM 3426 N N . ARG A 1 449 ? 20.131 -18.162 13.518 1.00 98.25 449 ARG A N 1
ATOM 3427 C CA . ARG A 1 449 ? 21.533 -17.865 13.185 1.00 98.25 449 ARG A CA 1
ATOM 3428 C C . ARG A 1 449 ? 21.897 -18.266 11.765 1.00 98.25 449 ARG A C 1
ATOM 3430 O O . ARG A 1 449 ? 22.598 -17.512 11.101 1.00 98.25 449 ARG A O 1
ATOM 3437 N N . ALA A 1 450 ? 21.412 -19.413 11.293 1.00 98.44 450 ALA A N 1
ATOM 3438 C CA . ALA A 1 450 ? 21.606 -19.831 9.907 1.00 98.44 450 ALA A CA 1
ATOM 3439 C C . ALA A 1 450 ? 20.967 -18.836 8.925 1.00 98.44 450 ALA A C 1
ATOM 3441 O O . ALA A 1 450 ? 21.568 -18.503 7.908 1.00 98.44 450 ALA A O 1
ATOM 3442 N N . TRP A 1 451 ? 19.782 -18.312 9.254 1.00 98.06 451 TRP A N 1
ATOM 3443 C CA . TRP A 1 451 ? 19.159 -17.241 8.478 1.00 98.06 451 TRP A CA 1
ATOM 3444 C C . TRP A 1 451 ? 19.960 -15.930 8.538 1.00 98.06 451 TRP A C 1
ATOM 3446 O O . TRP A 1 451 ? 20.240 -15.350 7.493 1.00 98.06 451 TRP A O 1
ATOM 3456 N N . LEU A 1 452 ? 20.369 -15.496 9.734 1.00 98.06 452 LEU A N 1
ATOM 3457 C CA . LEU A 1 452 ? 21.150 -14.274 9.948 1.00 98.06 452 LEU A CA 1
ATOM 3458 C C . LEU A 1 452 ? 22.476 -14.309 9.172 1.00 98.06 452 LEU A C 1
ATOM 3460 O O . LEU A 1 452 ? 22.837 -13.325 8.535 1.00 98.06 452 LEU A O 1
ATOM 3464 N N . ALA A 1 453 ? 23.158 -15.457 9.159 1.00 97.94 453 ALA A N 1
ATOM 3465 C CA . ALA A 1 453 ? 24.409 -15.656 8.427 1.00 97.94 453 ALA A CA 1
ATOM 3466 C C . ALA A 1 453 ? 24.252 -15.557 6.897 1.00 97.94 453 ALA A C 1
ATOM 3468 O O . ALA A 1 453 ? 25.236 -15.311 6.202 1.00 97.94 453 ALA A O 1
ATOM 3469 N N . GLY A 1 454 ? 23.032 -15.734 6.374 1.00 96.94 454 GLY A N 1
ATOM 3470 C CA . GLY A 1 454 ? 22.715 -15.568 4.954 1.00 96.94 454 GLY A CA 1
ATOM 3471 C C . GLY A 1 454 ? 22.449 -14.120 4.525 1.00 96.94 454 GLY A C 1
ATOM 3472 O O . GLY A 1 454 ? 22.281 -13.870 3.335 1.00 96.94 454 GLY A O 1
ATOM 3473 N N . LEU A 1 455 ? 22.385 -13.166 5.462 1.00 97.44 455 LEU A N 1
ATOM 3474 C CA . LEU A 1 455 ? 22.162 -11.748 5.155 1.00 97.44 455 LEU A CA 1
ATOM 3475 C C . LEU A 1 455 ? 23.456 -11.054 4.693 1.00 97.44 455 LEU A C 1
ATOM 3477 O O . LEU A 1 455 ? 24.549 -11.549 4.968 1.00 97.44 455 LEU A O 1
ATOM 3481 N N . PRO A 1 456 ? 23.389 -9.876 4.048 1.00 96.38 456 PRO A N 1
ATOM 3482 C CA . PRO A 1 456 ? 24.581 -9.090 3.752 1.00 96.38 456 PRO A CA 1
ATOM 3483 C C . PRO A 1 456 ? 25.378 -8.761 5.016 1.00 96.38 456 PRO A C 1
ATOM 3485 O O . PRO A 1 456 ? 24.812 -8.447 6.064 1.00 96.38 456 PRO A O 1
ATOM 3488 N N . ARG A 1 457 ? 26.710 -8.779 4.903 1.00 97.38 457 ARG A N 1
ATOM 3489 C CA . ARG A 1 457 ? 27.621 -8.513 6.025 1.00 97.38 457 ARG A CA 1
ATOM 3490 C C . ARG A 1 457 ? 27.321 -7.198 6.774 1.00 97.38 457 ARG A C 1
ATOM 3492 O O . ARG A 1 457 ? 27.249 -7.265 7.999 1.00 97.38 457 ARG A O 1
ATOM 3499 N N . PRO A 1 458 ? 27.040 -6.056 6.107 1.00 95.44 458 PRO A N 1
ATOM 3500 C CA . PRO A 1 458 ? 26.669 -4.827 6.814 1.00 95.44 458 PRO A CA 1
ATOM 3501 C C . PRO A 1 458 ? 25.404 -4.971 7.674 1.00 95.44 458 PRO A C 1
ATOM 3503 O O . PRO A 1 458 ? 25.339 -4.436 8.776 1.00 95.44 458 PRO A O 1
ATOM 3506 N N . THR A 1 459 ? 24.410 -5.735 7.209 1.00 95.62 459 THR A N 1
ATOM 3507 C CA . THR A 1 459 ? 23.180 -6.010 7.969 1.00 95.62 459 THR A CA 1
ATOM 3508 C C . THR A 1 459 ? 23.471 -6.861 9.205 1.00 95.62 459 THR A C 1
ATOM 3510 O O . THR A 1 459 ? 22.944 -6.584 10.281 1.00 95.62 459 THR A O 1
ATOM 3513 N N . GLN A 1 460 ? 24.332 -7.876 9.073 1.00 97.50 460 GLN A N 1
ATOM 3514 C CA . GLN A 1 460 ? 24.752 -8.713 10.202 1.00 97.50 460 GLN A CA 1
ATOM 3515 C C . GLN A 1 460 ? 25.489 -7.891 11.268 1.00 97.50 460 GLN A C 1
ATOM 3517 O O . GLN A 1 460 ? 25.170 -7.992 12.452 1.00 97.50 460 GLN A O 1
ATOM 3522 N N . GLU A 1 461 ? 26.444 -7.058 10.848 1.00 97.31 461 GLU A N 1
ATOM 3523 C CA . GLU A 1 461 ? 27.241 -6.205 11.736 1.00 97.31 461 GLU A CA 1
ATOM 3524 C C . GLU A 1 461 ? 26.372 -5.161 12.450 1.00 97.31 461 GLU A C 1
ATOM 3526 O O . GLU A 1 461 ? 26.514 -4.977 13.659 1.00 97.31 461 GLU A O 1
ATOM 3531 N N . ALA A 1 462 ? 25.418 -4.542 11.746 1.00 95.44 462 ALA A N 1
ATOM 3532 C CA . ALA A 1 462 ? 24.488 -3.582 12.338 1.00 95.44 462 ALA A CA 1
ATOM 3533 C C . ALA A 1 462 ? 23.607 -4.220 13.428 1.00 95.44 462 ALA A C 1
ATOM 3535 O O . ALA A 1 462 ? 23.471 -3.666 14.520 1.00 95.44 462 ALA A O 1
ATOM 3536 N N . LEU A 1 463 ? 23.058 -5.414 13.173 1.00 95.62 463 LEU A N 1
ATOM 3537 C CA . LEU A 1 463 ? 22.264 -6.148 14.164 1.00 95.62 463 LEU A CA 1
ATOM 3538 C C . LEU A 1 463 ? 23.113 -6.601 15.357 1.00 95.62 463 LEU A C 1
ATOM 3540 O O . LEU A 1 463 ? 22.680 -6.453 16.498 1.00 95.62 463 LEU A O 1
ATOM 3544 N N . ALA A 1 464 ? 24.327 -7.102 15.114 1.00 95.44 464 ALA A N 1
ATOM 3545 C CA . ALA A 1 464 ? 25.245 -7.507 16.178 1.00 95.44 464 ALA A CA 1
ATOM 3546 C C . ALA A 1 464 ? 25.682 -6.316 17.047 1.00 95.44 464 ALA A C 1
ATOM 3548 O O . ALA A 1 464 ? 25.771 -6.448 18.266 1.00 95.44 464 ALA A O 1
ATOM 3549 N N . SER A 1 465 ? 25.915 -5.147 16.442 1.00 95.25 465 SER A N 1
ATOM 3550 C CA . SER A 1 465 ? 26.251 -3.920 17.171 1.00 95.25 465 SER A CA 1
ATOM 3551 C C . SER A 1 465 ? 25.081 -3.404 18.006 1.00 95.25 465 SER A C 1
ATOM 3553 O O . SER A 1 465 ? 25.306 -2.889 19.098 1.00 95.25 465 SER A O 1
ATOM 3555 N N . ALA A 1 466 ? 23.850 -3.513 17.500 1.00 92.06 466 ALA A N 1
ATOM 3556 C CA . ALA A 1 466 ? 22.663 -3.038 18.205 1.00 92.06 466 ALA A CA 1
ATOM 3557 C C . ALA A 1 466 ? 22.230 -3.987 19.336 1.00 92.06 466 ALA A C 1
ATOM 3559 O O . ALA A 1 466 ? 21.834 -3.526 20.403 1.00 92.06 466 ALA A O 1
ATOM 3560 N N . TRP A 1 467 ? 22.311 -5.305 19.116 1.00 93.38 467 TRP A N 1
ATOM 3561 C CA . TRP A 1 467 ? 21.636 -6.296 19.967 1.00 93.38 467 TRP A CA 1
ATOM 3562 C C . TRP A 1 467 ? 22.529 -7.432 20.480 1.00 93.38 467 TRP A C 1
ATOM 3564 O O . TRP A 1 467 ? 22.091 -8.232 21.309 1.00 93.38 467 TRP A O 1
ATOM 3574 N N . GLY A 1 468 ? 23.788 -7.504 20.048 1.00 94.62 468 GLY A N 1
ATOM 3575 C CA . GLY A 1 468 ? 24.723 -8.542 20.467 1.00 94.62 468 GLY A CA 1
ATOM 3576 C C . GLY A 1 468 ? 24.399 -9.921 19.887 1.00 94.62 468 GLY A C 1
ATOM 3577 O O . GLY A 1 468 ? 24.044 -10.062 18.722 1.00 94.62 468 GLY A O 1
ATOM 3578 N N . ALA A 1 469 ? 24.600 -10.967 20.693 1.00 96.06 469 ALA A N 1
ATOM 3579 C CA . ALA A 1 469 ? 24.356 -12.347 20.276 1.00 96.06 469 ALA A CA 1
ATOM 3580 C C . ALA A 1 469 ? 22.861 -12.711 20.414 1.00 96.06 469 ALA A C 1
ATOM 3582 O O . ALA A 1 469 ? 22.287 -12.432 21.472 1.00 96.06 469 ALA A O 1
ATOM 3583 N N . PRO A 1 470 ? 22.240 -13.392 19.428 1.00 96.69 470 PRO A N 1
ATOM 3584 C CA . PRO A 1 470 ? 20.828 -13.786 19.482 1.00 96.69 470 PRO A CA 1
ATOM 3585 C C . PRO A 1 470 ? 20.441 -14.585 20.734 1.00 96.69 470 PRO A C 1
ATOM 3587 O O . PRO A 1 470 ? 19.358 -14.384 21.277 1.00 96.69 470 PRO A O 1
ATOM 3590 N N . GLU A 1 471 ? 21.340 -15.440 21.225 1.00 95.94 471 GLU A N 1
ATOM 3591 C CA . GLU A 1 471 ? 21.168 -16.275 22.421 1.00 95.94 471 GLU A CA 1
ATOM 3592 C C . GLU A 1 471 ? 20.978 -15.457 23.704 1.00 95.94 471 GLU A C 1
ATOM 3594 O O . GLU A 1 471 ? 20.410 -15.953 24.671 1.00 95.94 471 GLU A O 1
ATOM 3599 N N . LYS A 1 472 ? 21.453 -14.205 23.728 1.00 94.25 472 LYS A N 1
ATOM 3600 C CA . LYS A 1 472 ? 21.315 -13.304 24.883 1.00 94.25 472 LYS A CA 1
ATOM 3601 C C . LYS A 1 472 ? 19.982 -12.560 24.900 1.00 94.25 472 LYS A C 1
ATOM 3603 O O . LYS A 1 472 ? 19.751 -11.757 25.801 1.00 94.25 472 LYS A O 1
ATOM 3608 N N . SER A 1 473 ? 19.122 -12.775 23.904 1.00 94.00 473 SER A N 1
ATOM 3609 C CA . SER A 1 473 ? 17.811 -12.143 23.876 1.00 94.00 473 SER A CA 1
ATOM 3610 C C . SER A 1 473 ? 16.979 -12.588 25.085 1.00 94.00 473 SER A C 1
ATOM 3612 O O . SER A 1 473 ? 16.921 -13.780 25.377 1.00 94.00 473 SER A O 1
ATOM 3614 N N . PRO A 1 474 ? 16.263 -11.671 25.757 1.00 91.44 474 PRO A N 1
ATOM 3615 C CA . PRO A 1 474 ? 15.452 -12.022 26.922 1.00 91.44 474 PRO A CA 1
ATOM 3616 C C . PRO A 1 474 ? 14.172 -12.805 26.567 1.00 91.44 474 PRO A C 1
ATOM 3618 O O . PRO A 1 474 ? 13.402 -13.162 27.451 1.00 91.44 474 PRO A O 1
ATOM 3621 N N . TRP A 1 475 ? 13.948 -13.071 25.277 1.00 94.50 475 TRP A N 1
ATOM 3622 C CA . TRP A 1 475 ? 12.880 -13.926 24.748 1.00 94.50 475 TRP A CA 1
ATOM 3623 C C . TRP A 1 475 ? 13.366 -15.345 24.418 1.00 94.50 475 TRP A C 1
ATOM 3625 O O . TRP A 1 475 ? 12.651 -16.109 23.766 1.00 94.50 475 TRP A O 1
ATOM 3635 N N . VAL A 1 476 ? 14.593 -15.689 24.819 1.00 96.12 476 VAL A N 1
ATOM 3636 C CA . VAL A 1 476 ? 15.179 -17.013 24.617 1.00 96.12 476 VAL A CA 1
ATOM 3637 C C . VAL A 1 476 ? 15.066 -17.841 25.888 1.00 96.12 476 VAL A C 1
ATOM 3639 O O . VAL A 1 476 ? 15.455 -17.396 26.964 1.00 96.12 476 VAL A O 1
ATOM 3642 N N . LEU A 1 477 ? 14.584 -19.074 25.740 1.00 95.50 477 LEU A N 1
ATOM 3643 C CA . LEU A 1 477 ? 14.621 -20.094 26.782 1.00 95.50 477 LEU A CA 1
ATOM 3644 C C . LEU A 1 477 ? 15.476 -21.277 26.345 1.00 95.50 477 LEU A C 1
ATOM 3646 O O . LEU A 1 477 ? 15.476 -21.673 25.177 1.00 95.50 477 LEU A O 1
ATOM 3650 N N . ARG A 1 478 ? 16.166 -21.882 27.313 1.00 95.00 478 ARG A N 1
ATOM 3651 C CA . ARG A 1 478 ? 16.936 -23.107 27.104 1.00 95.00 478 ARG A CA 1
ATOM 3652 C C . ARG A 1 478 ? 16.118 -24.318 27.533 1.00 95.00 478 ARG A C 1
ATOM 3654 O O . ARG A 1 478 ? 15.780 -24.454 28.705 1.00 95.00 478 ARG A O 1
ATOM 3661 N N . GLN A 1 479 ? 15.847 -25.226 26.601 1.00 91.75 479 GLN A N 1
ATOM 3662 C CA . GLN A 1 479 ? 15.186 -26.504 26.870 1.00 91.75 479 GLN A CA 1
ATOM 3663 C C . GLN A 1 479 ? 16.047 -27.655 26.359 1.00 91.75 479 GLN A C 1
ATOM 3665 O O . GLN A 1 479 ? 16.461 -27.663 25.201 1.00 91.75 479 GLN A O 1
ATOM 3670 N N . ASN A 1 480 ? 16.334 -28.631 27.226 1.00 91.31 480 ASN A N 1
ATOM 3671 C CA . ASN A 1 480 ? 17.133 -29.820 26.894 1.00 91.31 480 ASN A CA 1
ATOM 3672 C C . ASN A 1 480 ? 18.477 -29.490 26.214 1.00 91.31 480 ASN A C 1
ATOM 3674 O O . ASN A 1 480 ? 18.911 -30.169 25.289 1.00 91.31 480 ASN A O 1
ATOM 3678 N N . GLY A 1 481 ? 19.128 -28.409 26.656 1.00 93.06 481 GLY A N 1
ATOM 3679 C CA . GLY A 1 481 ? 20.411 -27.963 26.109 1.00 93.06 481 GLY A CA 1
ATOM 3680 C C . GLY A 1 481 ? 20.333 -27.182 24.791 1.00 93.06 481 GLY A C 1
ATOM 3681 O O . GLY A 1 481 ? 21.383 -26.802 24.278 1.00 93.06 481 GLY A O 1
ATOM 3682 N N . VAL A 1 482 ? 19.134 -26.913 24.267 1.00 96.56 482 VAL A N 1
ATOM 3683 C CA . VAL A 1 482 ? 18.911 -26.134 23.041 1.00 96.56 482 VAL A CA 1
ATOM 3684 C C . VAL A 1 482 ? 18.248 -24.802 23.386 1.00 96.56 482 VAL A C 1
ATOM 3686 O O . VAL A 1 482 ? 17.305 -24.762 24.175 1.00 96.56 482 VAL A O 1
ATOM 3689 N N . ASP A 1 483 ? 18.745 -23.719 22.793 1.00 98.12 483 ASP A N 1
ATOM 3690 C CA . ASP A 1 483 ? 18.201 -22.372 22.964 1.00 98.12 483 ASP A CA 1
ATOM 3691 C C . ASP A 1 483 ? 17.125 -22.094 21.902 1.00 98.12 483 ASP A C 1
ATOM 3693 O O . ASP A 1 483 ? 17.343 -22.313 20.702 1.00 98.12 483 ASP A O 1
ATOM 3697 N N . TYR A 1 484 ? 15.970 -21.590 22.335 1.00 98.31 484 TYR A N 1
ATOM 3698 C CA . TYR A 1 484 ? 14.826 -21.281 21.477 1.00 98.31 484 TYR A CA 1
ATOM 3699 C C . TYR A 1 484 ? 14.309 -19.873 21.731 1.00 98.31 484 TYR A C 1
ATOM 3701 O O . TYR A 1 484 ? 14.099 -19.497 22.881 1.00 98.31 484 TYR A O 1
ATOM 3709 N N . PHE A 1 485 ? 14.001 -19.138 20.663 1.00 98.00 485 PHE A N 1
ATOM 3710 C CA . PHE A 1 485 ? 13.098 -17.996 20.765 1.00 98.00 485 PHE A CA 1
ATOM 3711 C C . PHE A 1 485 ? 11.687 -18.494 21.076 1.00 98.00 485 PHE A C 1
ATOM 3713 O O . PHE A 1 485 ? 11.170 -19.363 20.367 1.00 98.00 485 PHE A O 1
ATOM 3720 N N . VAL A 1 486 ? 11.073 -17.924 22.110 1.00 97.62 486 VAL A N 1
ATOM 3721 C CA . VAL A 1 486 ? 9.685 -18.191 22.498 1.00 97.62 486 VAL A CA 1
ATOM 3722 C C . VAL A 1 486 ? 8.776 -17.168 21.835 1.00 97.62 486 VAL A C 1
ATOM 3724 O O . VAL A 1 486 ? 8.980 -15.964 21.978 1.00 97.62 486 VAL A O 1
ATOM 3727 N N . ILE A 1 487 ? 7.771 -17.652 21.113 1.00 97.62 487 ILE A N 1
ATOM 3728 C CA . ILE A 1 487 ? 6.865 -16.825 20.316 1.00 97.62 487 ILE A CA 1
ATOM 3729 C C . ILE A 1 487 ? 5.443 -17.021 20.849 1.00 97.62 487 ILE A C 1
ATOM 3731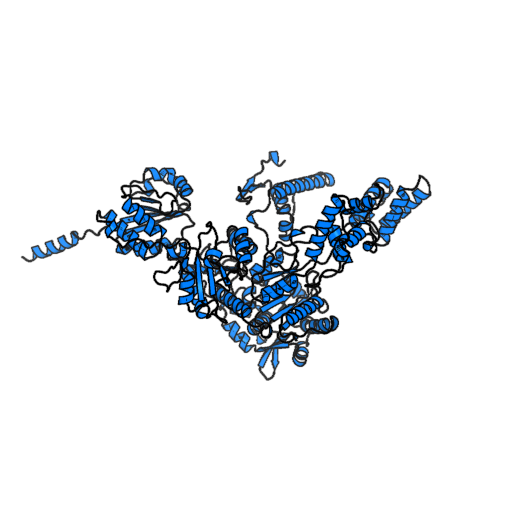 O O . ILE A 1 487 ? 4.838 -18.049 20.538 1.00 97.62 487 ILE A O 1
ATOM 3735 N N . PRO A 1 488 ? 4.897 -16.088 21.654 1.00 97.56 488 PRO A N 1
ATOM 3736 C CA . PRO A 1 488 ? 3.518 -16.167 22.131 1.00 97.56 488 PRO A CA 1
ATOM 3737 C C . PRO A 1 488 ? 2.534 -16.272 20.967 1.00 97.56 488 PRO A C 1
ATOM 3739 O O . PRO A 1 488 ? 2.541 -15.429 20.072 1.00 97.56 488 PRO A O 1
ATOM 3742 N N . ARG A 1 489 ? 1.704 -17.316 20.965 1.00 97.94 489 ARG A N 1
ATOM 3743 C CA . ARG A 1 489 ? 0.730 -17.575 19.901 1.00 97.94 489 ARG A CA 1
ATOM 3744 C C . ARG A 1 489 ? -0.374 -18.534 20.340 1.00 97.94 489 ARG A C 1
ATOM 3746 O O . ARG A 1 489 ? -0.111 -19.554 20.977 1.00 97.94 489 ARG A O 1
ATOM 3753 N N . LEU A 1 490 ? -1.593 -18.277 19.893 1.00 98.25 490 LEU A N 1
ATOM 3754 C CA . LEU A 1 490 ? -2.740 -19.173 20.009 1.00 98.25 490 LEU A CA 1
ATOM 3755 C C . LEU A 1 490 ? -2.997 -19.842 18.652 1.00 98.25 490 LEU A C 1
ATOM 3757 O O . LEU A 1 490 ? -3.202 -19.147 17.664 1.00 98.25 490 LEU A O 1
ATOM 3761 N N . GLU A 1 491 ? -2.992 -21.175 18.599 1.00 98.00 491 GLU A N 1
ATOM 3762 C CA . GLU A 1 491 ? -3.401 -21.928 17.399 1.00 98.00 491 GLU A CA 1
ATOM 3763 C C . GLU A 1 491 ? -4.880 -22.281 17.493 1.00 98.00 491 GLU A C 1
ATOM 3765 O O . GLU A 1 491 ? -5.315 -22.852 18.490 1.00 98.00 491 GLU A O 1
ATOM 3770 N N . LEU A 1 492 ? -5.625 -21.977 16.435 1.00 98.00 492 LEU A N 1
ATOM 3771 C CA . LEU A 1 492 ? -7.037 -22.300 16.249 1.00 98.00 492 LEU A CA 1
ATOM 3772 C C . LEU A 1 492 ? -7.161 -23.027 14.905 1.00 98.00 492 LEU A C 1
ATOM 3774 O O . LEU A 1 492 ? -7.454 -22.422 13.867 1.00 98.00 492 LEU A O 1
ATOM 3778 N N . GLY A 1 493 ? -6.853 -24.326 14.900 1.00 97.56 493 GLY A N 1
ATOM 3779 C CA . GLY A 1 493 ? -6.725 -25.128 13.681 1.00 97.56 493 GLY A CA 1
ATOM 3780 C C . GLY A 1 493 ? -5.499 -24.743 12.842 1.00 97.56 493 GLY A C 1
ATOM 3781 O O . GLY A 1 493 ? -4.368 -25.045 13.210 1.00 97.56 493 GLY A O 1
ATOM 3782 N N . HIS A 1 494 ? -5.724 -24.136 11.676 1.00 98.62 494 HIS A N 1
ATOM 3783 C CA . HIS A 1 494 ? -4.683 -23.591 10.794 1.00 98.62 494 HIS A CA 1
ATOM 3784 C C . HIS A 1 494 ? -4.582 -22.057 10.866 1.00 98.62 494 HIS A C 1
ATOM 3786 O O . HIS A 1 494 ? -3.856 -21.451 10.076 1.00 98.62 494 HIS A O 1
ATOM 3792 N N . ILE A 1 495 ? -5.310 -21.426 11.790 1.00 98.69 495 ILE A N 1
ATOM 3793 C CA . ILE A 1 495 ? -5.256 -19.983 12.016 1.00 98.69 495 ILE A CA 1
ATOM 3794 C C . ILE A 1 495 ? -4.507 -19.722 13.312 1.00 98.69 495 ILE A C 1
ATOM 3796 O O . ILE A 1 495 ? -4.907 -20.199 14.372 1.00 98.69 495 ILE A O 1
ATOM 3800 N N . THR A 1 496 ? -3.433 -18.948 13.229 1.00 98.69 496 THR A N 1
ATOM 3801 C CA . THR A 1 496 ? -2.612 -18.604 14.386 1.00 98.69 496 THR A CA 1
ATOM 3802 C C . THR A 1 496 ? -2.851 -17.150 14.773 1.00 98.69 496 THR A C 1
ATOM 3804 O O . THR A 1 496 ? -2.559 -16.258 13.984 1.00 98.69 496 THR A O 1
ATOM 3807 N N . LEU A 1 497 ? -3.312 -16.881 15.995 1.00 98.50 497 LEU A N 1
ATOM 3808 C CA . LEU A 1 497 ? -3.361 -15.524 16.549 1.00 98.50 497 LEU A CA 1
ATOM 3809 C C . LEU A 1 497 ? -2.089 -15.248 17.353 1.00 98.50 497 LEU A C 1
ATOM 3811 O O . LEU A 1 497 ? -1.689 -16.067 18.181 1.00 98.50 497 LEU A O 1
ATOM 3815 N N . LEU A 1 498 ? -1.464 -14.092 17.157 1.00 97.62 498 LEU A N 1
ATOM 3816 C CA . LEU A 1 498 ? -0.285 -13.683 17.922 1.00 97.62 498 LEU A CA 1
ATOM 3817 C C . LEU A 1 498 ? -0.207 -12.158 18.059 1.00 97.62 498 LEU A C 1
ATOM 3819 O O . LEU A 1 498 ? -0.628 -11.450 17.147 1.00 97.62 498 LEU A O 1
ATOM 3823 N N . PRO A 1 499 ? 0.315 -11.619 19.171 1.00 94.88 499 PRO A N 1
ATOM 3824 C CA . PRO A 1 499 ? 0.604 -10.196 19.255 1.00 94.88 499 PRO A CA 1
ATOM 3825 C C . PRO A 1 499 ? 1.783 -9.857 18.338 1.00 94.88 499 PRO A C 1
ATOM 3827 O O . PRO A 1 499 ? 2.705 -10.663 18.170 1.00 94.88 499 PRO A O 1
ATOM 3830 N N . GLN A 1 500 ? 1.796 -8.653 17.768 1.00 93.06 500 GLN A N 1
ATOM 3831 C CA . GLN A 1 500 ? 3.023 -8.168 17.138 1.00 93.06 500 GLN A CA 1
ATOM 3832 C C . GLN A 1 500 ? 4.123 -8.013 18.214 1.00 93.06 500 GLN A C 1
ATOM 3834 O O . GLN A 1 500 ? 3.853 -7.445 19.275 1.00 93.06 500 GLN A O 1
ATOM 3839 N N . PRO A 1 501 ? 5.355 -8.508 17.983 1.00 91.69 501 PRO A N 1
ATOM 3840 C CA . PRO A 1 501 ? 6.440 -8.374 18.955 1.00 91.69 501 PRO A CA 1
ATOM 3841 C C . PRO A 1 501 ? 6.829 -6.903 19.169 1.00 91.69 501 PRO A C 1
ATOM 3843 O O . PRO A 1 501 ? 6.792 -6.104 18.234 1.00 91.69 501 PRO A O 1
ATOM 3846 N N . GLY A 1 502 ? 7.245 -6.562 20.391 1.00 87.75 502 GLY A N 1
ATOM 3847 C CA . GLY A 1 502 ? 7.711 -5.215 20.737 1.00 87.75 502 GLY A CA 1
ATOM 3848 C C . GLY A 1 502 ? 9.090 -4.879 20.156 1.00 87.75 502 GLY A C 1
ATOM 3849 O O . GLY A 1 502 ? 9.919 -5.754 19.890 1.00 87.75 502 GLY A O 1
ATOM 3850 N N . ARG A 1 503 ? 9.365 -3.588 19.974 1.00 89.00 503 ARG A N 1
ATOM 3851 C CA . ARG A 1 503 ? 10.605 -3.054 19.391 1.00 89.00 503 ARG A CA 1
ATOM 3852 C C . ARG A 1 503 ? 11.697 -2.764 20.418 1.00 89.00 503 ARG A C 1
ATOM 3854 O O . ARG A 1 503 ? 12.858 -2.685 20.034 1.00 89.00 503 ARG A O 1
ATOM 3861 N N . SER A 1 504 ? 11.366 -2.607 21.701 1.00 80.00 504 SER A N 1
ATOM 3862 C CA . SER A 1 504 ? 12.320 -2.130 22.721 1.00 80.00 504 SER A CA 1
ATOM 3863 C C . SER A 1 504 ? 13.532 -3.041 22.939 1.00 80.00 504 SER A C 1
ATOM 3865 O O . SER A 1 504 ? 14.562 -2.578 23.424 1.00 80.00 504 SER A O 1
ATOM 3867 N N . GLY A 1 505 ? 13.415 -4.339 22.640 1.00 71.00 505 GLY A N 1
ATOM 3868 C CA . GLY A 1 505 ? 14.479 -5.330 22.860 1.00 71.00 505 GLY A CA 1
ATOM 3869 C C . GLY A 1 505 ? 14.823 -5.584 24.333 1.00 71.00 505 GLY A C 1
ATOM 3870 O O . GLY A 1 505 ? 15.658 -6.440 24.626 1.00 71.00 505 GLY A O 1
ATOM 3871 N N . MET A 1 506 ? 14.166 -4.874 25.251 1.00 77.25 506 MET A N 1
ATOM 3872 C CA . MET A 1 506 ? 14.349 -4.986 26.691 1.00 77.25 506 MET A CA 1
ATOM 3873 C C . MET A 1 506 ? 13.652 -6.225 27.258 1.00 77.25 506 MET A C 1
ATOM 3875 O O . MET A 1 506 ? 12.834 -6.872 26.600 1.00 77.25 506 MET A O 1
ATOM 3879 N N . ALA A 1 507 ? 14.010 -6.570 28.496 1.00 71.62 507 ALA A N 1
ATOM 3880 C CA . ALA A 1 507 ? 13.466 -7.738 29.169 1.00 71.62 507 ALA A CA 1
ATOM 3881 C C . ALA A 1 507 ? 11.930 -7.656 29.331 1.00 71.62 507 ALA A C 1
ATOM 3883 O O . ALA A 1 507 ? 11.425 -6.597 29.721 1.00 71.62 507 ALA A O 1
ATOM 3884 N N . PRO A 1 508 ? 11.207 -8.772 29.090 1.00 71.25 508 PRO A N 1
ATOM 3885 C CA . PRO A 1 508 ? 9.794 -8.953 29.416 1.00 71.25 508 PRO A CA 1
ATOM 3886 C C . PRO A 1 508 ? 9.391 -8.318 30.758 1.00 71.25 508 PRO A C 1
ATOM 3888 O O . PRO A 1 508 ? 9.972 -8.617 31.802 1.00 71.25 508 PRO A O 1
ATOM 3891 N N . GLY A 1 509 ? 8.404 -7.418 30.726 1.00 63.69 509 GLY A N 1
ATOM 3892 C CA . GLY A 1 509 ? 7.809 -6.791 31.909 1.00 63.69 509 GLY A CA 1
ATOM 3893 C C . GLY A 1 509 ? 8.586 -5.666 32.598 1.00 63.69 509 GLY A C 1
ATOM 3894 O O . GLY A 1 509 ? 8.175 -5.228 33.677 1.00 63.69 509 GLY A O 1
ATOM 3895 N N . SER A 1 510 ? 9.670 -5.145 32.012 1.00 73.06 510 SER A N 1
ATOM 3896 C CA . SER A 1 510 ? 10.367 -3.989 32.595 1.00 73.06 510 SER A CA 1
ATOM 3897 C C . SER A 1 510 ? 9.586 -2.673 32.392 1.00 73.06 510 SER A C 1
ATOM 3899 O O . SER A 1 510 ? 8.921 -2.451 31.376 1.00 73.06 510 SER A O 1
ATOM 3901 N N . LYS A 1 511 ? 9.633 -1.760 33.377 1.00 68.94 511 LYS A N 1
ATOM 3902 C CA . LYS A 1 511 ? 9.023 -0.419 33.239 1.00 68.94 511 LYS A CA 1
ATOM 3903 C C . LYS A 1 511 ? 9.705 0.396 32.136 1.00 68.94 511 LYS A C 1
ATOM 3905 O O . LYS A 1 511 ? 9.015 1.091 31.393 1.00 68.94 511 LYS A O 1
ATOM 3910 N N . ASP A 1 512 ? 11.017 0.235 31.999 1.00 72.06 512 ASP A N 1
ATOM 3911 C CA . ASP A 1 512 ? 11.834 0.921 30.999 1.00 72.06 512 ASP A CA 1
ATOM 3912 C C . ASP A 1 512 ? 11.501 0.460 29.574 1.00 72.06 512 ASP A C 1
ATOM 3914 O O . ASP A 1 512 ? 11.453 1.288 28.667 1.00 72.06 512 ASP A O 1
ATOM 3918 N N . ALA A 1 513 ? 11.147 -0.821 29.382 1.00 71.50 513 ALA A N 1
ATOM 3919 C CA . ALA A 1 513 ? 10.719 -1.351 28.087 1.00 71.50 513 ALA A CA 1
ATOM 3920 C C . ALA A 1 513 ? 9.506 -0.592 27.543 1.00 71.50 513 ALA A C 1
ATOM 3922 O O . ALA A 1 513 ? 9.481 -0.222 26.376 1.00 71.50 513 ALA A O 1
ATOM 3923 N N . ARG A 1 514 ? 8.516 -0.302 28.398 1.00 71.19 514 ARG A N 1
ATOM 3924 C CA . ARG A 1 514 ? 7.293 0.413 27.994 1.00 71.19 514 ARG A CA 1
ATOM 3925 C C . ARG A 1 514 ? 7.556 1.872 27.641 1.00 71.19 514 ARG A C 1
ATOM 3927 O O . ARG A 1 514 ? 6.991 2.373 26.673 1.00 71.19 514 ARG A O 1
ATOM 3934 N N . ALA A 1 515 ? 8.395 2.548 28.425 1.00 75.81 515 ALA A N 1
ATOM 3935 C CA . ALA A 1 515 ? 8.800 3.917 28.124 1.00 75.81 515 ALA A CA 1
ATOM 3936 C C . ALA A 1 515 ? 9.556 3.973 26.789 1.00 75.81 515 ALA A C 1
ATOM 3938 O O . ALA A 1 515 ? 9.225 4.796 25.935 1.00 75.81 515 ALA A O 1
ATOM 3939 N N . LYS A 1 516 ? 10.488 3.035 26.578 1.00 78.38 516 LYS A N 1
ATOM 3940 C CA . LYS A 1 516 ? 11.254 2.935 25.336 1.00 78.38 516 LYS A CA 1
ATOM 3941 C C . LYS A 1 516 ? 10.370 2.594 24.138 1.00 78.38 516 LYS A C 1
ATOM 3943 O O . LYS A 1 516 ? 10.534 3.209 23.096 1.00 78.38 516 LYS A O 1
ATOM 3948 N N . GLU A 1 517 ? 9.403 1.685 24.278 1.00 81.00 517 GLU A N 1
ATOM 3949 C CA . GLU A 1 517 ? 8.455 1.330 23.208 1.00 81.00 517 GLU A CA 1
ATOM 3950 C C . GLU A 1 517 ? 7.670 2.554 22.716 1.00 81.00 517 GLU A C 1
ATOM 3952 O O . GLU A 1 517 ? 7.532 2.767 21.513 1.00 81.00 517 GLU A O 1
ATOM 3957 N N . LYS A 1 518 ? 7.208 3.399 23.649 1.00 79.25 518 LYS A N 1
ATOM 3958 C CA . LYS A 1 518 ? 6.517 4.653 23.324 1.00 79.25 518 LYS A CA 1
ATOM 3959 C C . LYS A 1 518 ? 7.437 5.643 22.604 1.00 79.25 518 LYS A C 1
ATOM 3961 O O . LYS A 1 518 ? 6.994 6.311 21.677 1.00 79.25 518 LYS A O 1
ATOM 3966 N N . GLU A 1 519 ? 8.693 5.741 23.031 1.00 82.06 519 GLU A N 1
ATOM 3967 C CA . GLU A 1 519 ? 9.701 6.616 22.421 1.00 82.06 519 GLU A CA 1
ATOM 3968 C C . GLU A 1 519 ? 10.017 6.205 20.975 1.00 82.06 519 GLU A C 1
ATOM 3970 O O . GLU A 1 519 ? 10.095 7.058 20.094 1.00 82.06 519 GLU A O 1
ATOM 3975 N N . ILE A 1 520 ? 10.160 4.901 20.714 1.00 82.19 520 ILE A N 1
ATOM 3976 C CA . ILE A 1 520 ? 10.629 4.390 19.416 1.00 82.19 520 ILE A CA 1
ATOM 3977 C C . ILE A 1 520 ? 9.511 3.936 18.478 1.00 82.19 520 ILE A C 1
ATOM 3979 O O . ILE A 1 520 ? 9.809 3.387 17.417 1.00 82.19 520 ILE A O 1
ATOM 3983 N N . TYR A 1 521 ? 8.242 4.152 18.834 1.00 75.56 521 TYR A N 1
ATOM 3984 C CA . TYR A 1 521 ? 7.090 3.607 18.107 1.00 75.56 521 TYR A CA 1
ATOM 3985 C C . TYR A 1 521 ? 7.147 3.912 16.600 1.00 75.56 521 TYR A C 1
ATOM 3987 O O . TYR A 1 521 ? 7.025 3.007 15.772 1.00 75.56 521 TYR A O 1
ATOM 3995 N N . HIS A 1 522 ? 7.463 5.167 16.260 1.00 73.31 522 HIS A N 1
ATOM 3996 C CA . HIS A 1 522 ? 7.670 5.650 14.890 1.00 73.31 522 HIS A CA 1
ATOM 3997 C C . HIS A 1 522 ? 9.148 5.935 14.562 1.00 73.31 522 HIS A C 1
ATOM 3999 O O . HIS A 1 522 ? 9.438 6.651 13.605 1.00 73.31 522 HIS A O 1
ATOM 4005 N N . SER A 1 523 ? 10.097 5.408 15.348 1.00 80.31 523 SER A N 1
ATOM 4006 C CA . SER A 1 523 ? 11.525 5.641 15.104 1.00 80.31 523 SER A CA 1
ATOM 4007 C C . SER A 1 523 ? 11.964 5.002 13.794 1.00 80.31 523 SER A C 1
ATOM 4009 O O . SER A 1 523 ? 11.795 3.798 13.586 1.00 80.31 523 SER A O 1
ATOM 4011 N N . THR A 1 524 ? 12.594 5.801 12.939 1.00 78.56 524 THR A N 1
ATOM 4012 C CA . THR A 1 524 ? 13.158 5.363 11.660 1.00 78.56 524 THR A CA 1
ATOM 4013 C C . THR A 1 524 ? 14.635 4.980 11.765 1.00 78.56 524 THR A C 1
ATOM 4015 O O . THR A 1 524 ? 15.262 4.732 10.737 1.00 78.56 524 THR A O 1
ATOM 4018 N N . THR A 1 525 ? 15.205 4.931 12.975 1.00 84.12 525 THR A N 1
ATOM 4019 C CA . THR A 1 525 ? 16.632 4.638 13.213 1.00 84.12 525 THR A CA 1
ATOM 4020 C C . THR A 1 525 ? 16.869 3.438 14.132 1.00 84.12 525 THR A C 1
ATOM 4022 O O . THR A 1 525 ? 17.868 2.743 13.965 1.00 84.12 525 THR A O 1
ATOM 4025 N N . ASP A 1 526 ? 15.955 3.138 15.060 1.00 87.25 526 ASP A N 1
ATOM 4026 C CA . ASP A 1 526 ? 16.096 2.014 15.997 1.00 87.25 526 ASP A CA 1
ATOM 4027 C C . ASP A 1 526 ? 15.777 0.662 15.332 1.00 87.25 526 ASP A C 1
ATOM 4029 O O . ASP A 1 526 ? 14.615 0.362 15.021 1.00 87.25 526 ASP A O 1
ATOM 4033 N N . LEU A 1 527 ? 16.818 -0.153 15.107 1.00 92.56 527 LEU A N 1
ATOM 4034 C CA . LEU A 1 527 ? 16.717 -1.480 14.485 1.00 92.56 527 LEU A CA 1
ATOM 4035 C C . LEU A 1 527 ? 15.867 -2.443 15.324 1.00 92.56 527 LEU A C 1
ATOM 4037 O O . LEU A 1 527 ? 15.987 -2.444 16.545 1.00 92.56 527 LEU A O 1
ATOM 4041 N N . PRO A 1 528 ? 15.078 -3.339 14.704 1.00 94.19 528 PRO A N 1
ATOM 4042 C CA . PRO A 1 528 ? 14.314 -4.330 15.450 1.00 94.19 528 PRO A CA 1
ATOM 4043 C C . PRO A 1 528 ? 15.241 -5.335 16.165 1.00 94.19 528 PRO A C 1
ATOM 4045 O O . PRO A 1 528 ? 16.239 -5.773 15.582 1.00 94.19 528 PRO A O 1
ATOM 4048 N N . PRO A 1 529 ? 14.910 -5.758 17.396 1.00 95.12 529 PRO A N 1
ATOM 4049 C CA . PRO A 1 529 ? 15.675 -6.753 18.142 1.00 95.12 529 PRO A CA 1
ATOM 4050 C C . PRO A 1 529 ? 15.537 -8.159 17.545 1.00 95.12 529 PRO A C 1
ATOM 4052 O O . PRO A 1 529 ? 14.597 -8.463 16.807 1.00 95.12 529 PRO A O 1
ATOM 4055 N N . HIS A 1 530 ? 16.443 -9.069 17.921 1.00 97.06 530 HIS A N 1
ATOM 4056 C CA . HIS A 1 530 ? 16.454 -10.438 17.389 1.00 97.06 530 HIS A CA 1
ATOM 4057 C C . HIS A 1 530 ? 15.121 -11.184 17.558 1.00 97.06 530 HIS A C 1
ATOM 4059 O O . HIS A 1 530 ? 14.705 -11.868 16.629 1.00 97.06 530 HIS A O 1
ATOM 4065 N N . HIS A 1 531 ? 14.417 -11.019 18.684 1.00 96.06 531 HIS A N 1
ATOM 4066 C CA . HIS A 1 531 ? 13.125 -11.678 18.916 1.00 96.06 531 HIS A CA 1
ATOM 4067 C C . HIS A 1 531 ? 12.013 -11.186 17.970 1.00 96.06 531 HIS A C 1
ATOM 4069 O O . HIS A 1 531 ? 11.170 -11.978 17.544 1.00 96.06 531 HIS A O 1
ATOM 4075 N N . TYR A 1 532 ? 12.043 -9.904 17.582 1.00 97.06 532 TYR A N 1
ATOM 4076 C CA . TYR A 1 532 ? 11.131 -9.336 16.590 1.00 97.06 532 TYR A CA 1
ATOM 4077 C C . TYR A 1 532 ? 11.344 -10.031 15.243 1.00 97.06 532 TYR A C 1
ATOM 4079 O O . TYR A 1 532 ? 10.421 -10.606 14.667 1.00 97.06 532 TYR A O 1
ATOM 4087 N N . LEU A 1 533 ? 12.597 -10.069 14.778 1.00 98.25 533 LEU A N 1
ATOM 4088 C CA . LEU A 1 533 ? 12.968 -10.732 13.526 1.00 98.25 533 LEU A CA 1
ATOM 4089 C C . LEU A 1 533 ? 12.701 -12.245 13.566 1.00 98.25 533 LEU A C 1
ATOM 4091 O O . LEU A 1 533 ? 12.233 -12.806 12.580 1.00 98.25 533 LEU A O 1
ATOM 4095 N N . ALA A 1 534 ? 12.960 -12.906 14.695 1.00 98.38 534 ALA A N 1
ATOM 4096 C CA . ALA A 1 534 ? 12.683 -14.326 14.898 1.00 98.38 534 ALA A CA 1
ATOM 4097 C C . ALA A 1 534 ? 11.184 -14.641 14.788 1.00 98.38 534 ALA A C 1
ATOM 4099 O O . ALA A 1 534 ? 10.809 -15.606 14.124 1.00 98.38 534 ALA A O 1
ATOM 4100 N N . THR A 1 535 ? 10.327 -13.799 15.370 1.00 98.25 535 THR A N 1
ATOM 4101 C CA . THR A 1 535 ? 8.865 -13.952 15.310 1.00 98.25 535 THR A CA 1
ATOM 4102 C C . THR A 1 535 ? 8.350 -13.849 13.875 1.00 98.25 535 THR A C 1
ATOM 4104 O O . THR A 1 535 ? 7.579 -14.701 13.429 1.00 98.25 535 THR A O 1
ATOM 4107 N N . TYR A 1 536 ? 8.819 -12.864 13.103 1.00 98.44 536 TYR A N 1
ATOM 4108 C CA . TYR A 1 536 ? 8.458 -12.750 11.687 1.00 98.44 536 TYR A CA 1
ATOM 4109 C C . TYR A 1 536 ? 9.052 -13.871 10.826 1.00 98.44 536 TYR A C 1
ATOM 4111 O O . TYR A 1 536 ? 8.371 -14.395 9.943 1.00 98.44 536 TYR A O 1
ATOM 4119 N N . LEU A 1 537 ? 10.291 -14.293 11.104 1.00 98.56 537 LEU A N 1
ATOM 4120 C CA . LEU A 1 537 ? 10.923 -15.416 10.412 1.00 98.56 537 LEU A CA 1
ATOM 4121 C C . LEU A 1 537 ? 10.138 -16.715 10.619 1.00 98.56 537 LEU A C 1
ATOM 4123 O O . LEU A 1 537 ? 9.926 -17.456 9.661 1.00 98.56 537 LEU A O 1
ATOM 4127 N N . TRP A 1 538 ? 9.701 -16.982 11.850 1.00 98.56 538 TRP A N 1
ATOM 4128 C CA . TRP A 1 538 ? 8.812 -18.098 12.158 1.00 98.56 538 TRP A CA 1
ATOM 4129 C C . TRP A 1 538 ? 7.483 -17.943 11.412 1.00 98.56 538 TRP A C 1
ATOM 4131 O O . TRP A 1 538 ? 7.088 -18.834 10.660 1.00 98.56 538 TRP A O 1
ATOM 4141 N N . THR A 1 539 ? 6.853 -16.771 11.514 1.00 98.44 539 THR A N 1
ATOM 4142 C CA . THR A 1 539 ? 5.564 -16.482 10.871 1.00 98.44 539 THR A CA 1
ATOM 4143 C C . THR A 1 539 ? 5.594 -16.810 9.379 1.00 98.44 539 THR A C 1
ATOM 4145 O O . THR A 1 539 ? 4.773 -17.602 8.916 1.00 98.44 539 THR A O 1
ATOM 4148 N N . ARG A 1 540 ? 6.583 -16.293 8.637 1.00 96.38 540 ARG A N 1
ATOM 4149 C CA . ARG A 1 540 ? 6.681 -16.497 7.182 1.00 96.38 540 ARG A CA 1
ATOM 4150 C C . ARG A 1 540 ? 7.118 -17.900 6.754 1.00 96.38 540 ARG A C 1
ATOM 4152 O O . ARG A 1 540 ? 6.972 -18.247 5.588 1.00 96.38 540 ARG A O 1
ATOM 4159 N N . ARG A 1 541 ? 7.687 -18.700 7.662 1.00 97.19 541 ARG A N 1
ATOM 4160 C CA . ARG A 1 541 ? 8.060 -20.102 7.393 1.00 97.19 541 ARG A CA 1
ATOM 4161 C C . ARG A 1 541 ? 6.908 -21.073 7.639 1.00 97.19 541 ARG A C 1
ATOM 4163 O O . ARG A 1 541 ? 6.876 -22.130 7.017 1.00 97.19 541 ARG A O 1
ATOM 4170 N N . HIS A 1 542 ? 5.989 -20.729 8.540 1.00 97.31 542 HIS A N 1
ATOM 4171 C CA . HIS A 1 542 ? 4.919 -21.625 8.982 1.00 97.31 542 HIS A CA 1
ATOM 4172 C C . HIS A 1 542 ? 3.534 -21.291 8.410 1.00 97.31 542 HIS A C 1
ATOM 4174 O O . HIS A 1 542 ? 2.634 -22.128 8.513 1.00 97.31 542 HIS A O 1
ATOM 4180 N N . ASN A 1 543 ? 3.371 -20.124 7.777 1.00 98.50 543 ASN A N 1
ATOM 4181 C CA . ASN A 1 543 ? 2.091 -19.630 7.267 1.00 98.50 543 ASN A CA 1
ATOM 4182 C C . ASN A 1 543 ? 2.163 -19.265 5.781 1.00 98.50 543 ASN A C 1
ATOM 4184 O O . ASN A 1 543 ? 3.216 -18.886 5.271 1.00 98.50 543 ASN A O 1
ATOM 4188 N N . ASP A 1 544 ? 1.029 -19.376 5.089 1.00 98.69 544 ASP A N 1
ATOM 4189 C CA . ASP A 1 544 ? 0.885 -19.002 3.678 1.00 98.69 544 ASP A CA 1
ATOM 4190 C C . ASP A 1 544 ? 0.520 -17.520 3.499 1.00 98.69 544 ASP A C 1
ATOM 4192 O O . ASP A 1 544 ? 0.775 -16.960 2.436 1.00 98.69 544 ASP A O 1
ATOM 4196 N N . ALA A 1 545 ? -0.071 -16.890 4.518 1.00 98.69 545 ALA A N 1
ATOM 4197 C CA . ALA A 1 545 ? -0.420 -15.473 4.526 1.00 98.69 545 ALA A CA 1
ATOM 4198 C C . ALA A 1 545 ? -0.336 -14.884 5.942 1.00 98.69 545 ALA A C 1
ATOM 4200 O O . ALA A 1 545 ? -0.468 -15.599 6.942 1.00 98.69 545 ALA A O 1
ATOM 4201 N N . LEU A 1 546 ? -0.125 -13.572 6.005 1.00 98.75 546 LEU A N 1
ATOM 4202 C CA . LEU A 1 546 ? -0.161 -12.775 7.222 1.00 98.75 546 LEU A CA 1
ATOM 4203 C C . LEU A 1 546 ? -1.331 -11.792 7.144 1.00 98.75 546 LEU A C 1
ATOM 4205 O O . LEU A 1 546 ? -1.456 -11.040 6.179 1.00 98.75 546 LEU A O 1
ATOM 4209 N N . VAL A 1 547 ? -2.170 -11.786 8.172 1.00 98.56 547 VAL A N 1
ATOM 4210 C CA . VAL A 1 547 ? -3.136 -10.728 8.431 1.00 98.56 547 VAL A CA 1
ATOM 4211 C C . VAL A 1 547 ? -2.573 -9.851 9.528 1.00 98.56 547 VAL A C 1
ATOM 4213 O O . VAL A 1 547 ? -2.435 -10.255 10.679 1.00 98.56 547 VAL A O 1
ATOM 4216 N N . HIS A 1 548 ? -2.245 -8.636 9.150 1.00 97.06 548 HIS A N 1
ATOM 4217 C CA . HIS A 1 548 ? -1.996 -7.551 10.070 1.00 97.06 548 HIS A CA 1
ATOM 4218 C C . HIS A 1 548 ? -3.367 -7.016 10.501 1.00 97.06 548 HIS A C 1
ATOM 4220 O O . HIS A 1 548 ? -4.108 -6.490 9.682 1.00 97.06 548 HIS A O 1
ATOM 4226 N N . TYR A 1 549 ? -3.766 -7.235 11.754 1.00 94.06 549 TYR A N 1
ATOM 4227 C CA . TYR A 1 549 ? -5.132 -7.027 12.234 1.00 94.06 549 TYR A CA 1
ATOM 4228 C C . TYR A 1 549 ? -5.354 -5.746 13.060 1.00 94.06 549 TYR A C 1
ATOM 4230 O O . TYR A 1 549 ? -5.247 -5.763 14.290 1.00 94.06 549 TYR A O 1
ATOM 4238 N N . GLY A 1 550 ? -5.758 -4.664 12.383 1.00 82.56 550 GLY A N 1
ATOM 4239 C CA . GLY A 1 550 ? -6.046 -3.353 12.981 1.00 82.56 550 GLY A CA 1
ATOM 4240 C C . GLY A 1 550 ? -4.845 -2.404 12.957 1.00 82.56 550 GLY A C 1
ATOM 4241 O O . GLY A 1 550 ? -3.709 -2.819 12.815 1.00 82.56 550 GLY A O 1
ATOM 4242 N N . THR A 1 551 ? -5.060 -1.105 13.086 1.00 81.31 551 THR A N 1
ATOM 4243 C CA . THR A 1 551 ? -3.976 -0.110 13.196 1.00 81.31 551 THR A CA 1
ATOM 4244 C C . THR A 1 551 ? -3.292 -0.190 14.577 1.00 81.31 551 THR A C 1
ATOM 4246 O O . THR A 1 551 ? -3.889 -0.615 15.561 1.00 81.31 551 THR A O 1
ATOM 4249 N N . HIS A 1 552 ? -2.032 0.179 14.795 1.00 75.56 552 HIS A N 1
ATOM 4250 C CA . HIS A 1 552 ? -1.015 0.824 13.972 1.00 75.56 552 HIS A CA 1
ATOM 4251 C C . HIS A 1 552 ? 0.236 -0.063 13.991 1.00 75.56 552 HIS A C 1
ATOM 4253 O O . HIS A 1 552 ? 1.074 0.071 14.888 1.00 75.56 552 HIS A O 1
ATOM 4259 N N . GLY A 1 553 ? 0.346 -0.999 13.053 1.00 87.19 553 GLY A N 1
ATOM 4260 C CA . GLY A 1 553 ? 1.489 -1.898 12.953 1.00 87.19 553 GLY A CA 1
ATOM 4261 C C . GLY A 1 553 ? 2.827 -1.188 13.052 1.00 87.19 553 GLY A C 1
ATOM 4262 O O . GLY A 1 553 ? 2.983 -0.077 12.572 1.00 87.19 553 GLY A O 1
ATOM 4263 N N . THR A 1 554 ? 3.807 -1.806 13.714 1.00 91.19 554 THR A N 1
ATOM 4264 C CA . THR A 1 554 ? 5.147 -1.218 13.867 1.00 91.19 554 THR A CA 1
ATOM 4265 C C . THR A 1 554 ? 6.128 -1.644 12.773 1.00 91.19 554 THR A C 1
ATOM 4267 O O . THR A 1 554 ? 7.205 -1.061 12.661 1.00 91.19 554 THR A O 1
ATOM 4270 N N . GLN A 1 555 ? 5.783 -2.646 11.957 1.00 94.75 555 GLN A N 1
ATOM 4271 C CA . GLN A 1 555 ? 6.687 -3.250 10.969 1.00 94.75 555 GLN A CA 1
ATOM 4272 C C . GLN A 1 555 ? 6.970 -2.286 9.823 1.00 94.75 555 GLN A C 1
ATOM 4274 O O . GLN A 1 555 ? 8.116 -2.110 9.413 1.00 94.75 555 GLN A O 1
ATOM 4279 N N . GLU A 1 556 ? 5.929 -1.613 9.357 1.00 94.00 556 GLU A N 1
ATOM 4280 C CA . GLU A 1 556 ? 5.966 -0.574 8.344 1.00 94.00 556 GLU A CA 1
ATOM 4281 C C . GLU A 1 556 ? 6.738 0.676 8.804 1.00 94.00 556 GLU A C 1
ATOM 4283 O O . GLU A 1 556 ? 7.210 1.432 7.961 1.00 94.00 556 GLU A O 1
ATOM 4288 N N . TRP A 1 557 ? 6.957 0.869 10.110 1.00 92.88 557 TRP A N 1
ATOM 4289 C CA . TRP A 1 557 ? 7.724 1.993 10.674 1.00 92.88 557 TRP A CA 1
ATOM 4290 C C . TRP A 1 557 ? 9.157 1.637 11.077 1.00 92.88 557 TRP A C 1
ATOM 4292 O O . TRP A 1 557 ? 9.863 2.488 11.617 1.00 92.88 557 TRP A O 1
ATOM 4302 N N . LEU A 1 558 ? 9.613 0.404 10.834 1.00 94.44 558 LEU A N 1
ATOM 4303 C CA . LEU A 1 558 ? 11.001 0.027 11.111 1.00 94.44 558 LEU A CA 1
ATOM 4304 C C . LEU A 1 558 ? 11.994 0.816 10.227 1.00 94.44 558 LEU A C 1
ATOM 4306 O O . LEU A 1 558 ? 11.613 1.281 9.148 1.00 94.44 558 LEU A O 1
ATOM 4310 N N . PRO A 1 559 ? 13.275 0.940 10.633 1.00 93.94 559 PRO A N 1
ATOM 4311 C CA . PRO A 1 559 ? 14.291 1.704 9.902 1.00 93.94 559 PRO A CA 1
ATOM 4312 C C . PRO A 1 559 ? 14.530 1.252 8.459 1.00 93.94 559 PRO A C 1
ATOM 4314 O O . PRO A 1 559 ? 14.561 0.057 8.163 1.00 93.94 559 PRO A O 1
ATOM 4317 N N . GLY A 1 560 ? 14.768 2.209 7.564 1.00 94.00 560 GLY A N 1
ATOM 4318 C CA . GLY A 1 560 ? 15.060 1.953 6.151 1.00 94.00 560 GLY A CA 1
ATOM 4319 C C . GLY A 1 560 ? 14.609 3.095 5.247 1.00 94.00 560 GLY A C 1
ATOM 4320 O O . GLY A 1 560 ? 14.018 4.065 5.729 1.00 94.00 560 GLY A O 1
ATOM 4321 N N . LYS A 1 561 ? 14.842 2.953 3.937 1.00 94.75 561 LYS A N 1
ATOM 4322 C CA . LYS A 1 561 ? 14.532 3.979 2.921 1.00 94.75 561 LYS A CA 1
ATOM 4323 C C . LYS A 1 561 ? 13.094 4.446 3.007 1.00 94.75 561 LYS A C 1
ATOM 4325 O O . LYS A 1 561 ? 12.247 3.599 3.224 1.00 94.75 561 LYS A O 1
ATOM 4330 N N . GLU A 1 562 ? 12.776 5.717 2.768 1.00 92.06 562 GLU A N 1
ATOM 4331 C CA . GLU A 1 562 ? 11.391 6.230 2.846 1.00 92.06 562 GLU A CA 1
ATOM 4332 C C . GLU A 1 562 ? 10.391 5.432 1.981 1.00 92.06 562 GLU A C 1
ATOM 4334 O O . GLU A 1 562 ? 9.290 5.119 2.440 1.00 92.06 562 GLU A O 1
ATOM 4339 N N . ARG A 1 563 ? 10.784 5.086 0.745 1.00 92.75 563 ARG A N 1
ATOM 4340 C CA . ARG A 1 563 ? 9.962 4.433 -0.294 1.00 92.75 563 ARG A CA 1
ATOM 4341 C C . ARG A 1 563 ? 10.835 3.613 -1.248 1.00 92.75 563 ARG A C 1
ATOM 4343 O O . ARG A 1 563 ? 11.976 3.971 -1.503 1.00 92.75 563 ARG A O 1
ATOM 4350 N N . GLY A 1 564 ? 10.309 2.529 -1.822 1.00 94.31 564 GLY A N 1
ATOM 4351 C CA . GLY A 1 564 ? 11.111 1.636 -2.676 1.00 94.31 564 GLY A CA 1
ATOM 4352 C C . GLY A 1 564 ? 12.263 0.997 -1.902 1.00 94.31 564 GLY A C 1
ATOM 4353 O O . GLY A 1 564 ? 13.430 1.145 -2.273 1.00 94.31 564 GLY A O 1
ATOM 4354 N N . LEU A 1 565 ? 11.899 0.369 -0.784 1.00 96.25 565 LEU A N 1
ATOM 4355 C CA . LEU A 1 565 ? 12.809 -0.204 0.198 1.00 96.25 565 LEU A CA 1
ATOM 4356 C C . LEU A 1 565 ? 13.659 -1.317 -0.411 1.00 96.25 565 LEU A C 1
ATOM 4358 O O . LEU A 1 565 ? 13.243 -2.030 -1.327 1.00 96.25 565 LEU A O 1
ATOM 4362 N N . SER A 1 566 ? 14.845 -1.488 0.160 1.00 96.81 566 SER A N 1
ATOM 4363 C CA . SER A 1 566 ? 15.623 -2.706 -0.022 1.00 96.81 566 SER A CA 1
ATOM 4364 C C . SER A 1 566 ? 14.982 -3.853 0.755 1.00 96.81 566 SER A C 1
ATOM 4366 O O . SER A 1 566 ? 14.493 -3.658 1.865 1.00 96.81 566 SER A O 1
ATOM 4368 N N . VAL A 1 567 ? 15.058 -5.080 0.239 1.00 97.19 567 VAL A N 1
ATOM 4369 C CA . VAL A 1 567 ? 14.694 -6.309 0.969 1.00 97.19 567 VAL A CA 1
ATOM 4370 C C . VAL A 1 567 ? 15.513 -6.502 2.249 1.00 97.19 567 VAL A C 1
ATOM 4372 O O . VAL A 1 567 ? 15.153 -7.315 3.096 1.00 97.19 567 VAL A O 1
ATOM 4375 N N . TYR A 1 568 ? 16.609 -5.752 2.400 1.00 96.62 568 TYR A N 1
ATOM 4376 C CA . TYR A 1 568 ? 17.439 -5.724 3.601 1.00 96.62 568 TYR A CA 1
ATOM 4377 C C . TYR A 1 568 ? 17.118 -4.563 4.551 1.00 96.62 568 TYR A C 1
ATOM 4379 O O . TYR A 1 568 ? 17.646 -4.546 5.663 1.00 96.62 568 TYR A O 1
ATOM 4387 N N . ASP A 1 569 ? 16.254 -3.622 4.153 1.00 97.06 569 ASP A N 1
ATOM 4388 C CA . ASP A 1 569 ? 15.693 -2.642 5.083 1.00 97.06 569 ASP A CA 1
ATOM 4389 C C . ASP A 1 569 ? 14.801 -3.371 6.093 1.00 97.06 569 ASP A C 1
ATOM 4391 O O . ASP A 1 569 ? 14.092 -4.318 5.745 1.00 97.06 569 ASP A O 1
ATOM 4395 N N . ALA A 1 570 ? 14.814 -2.932 7.353 1.00 96.75 570 ALA A N 1
ATOM 4396 C CA . ALA A 1 570 ? 14.212 -3.675 8.457 1.00 96.75 570 ALA A CA 1
ATOM 4397 C C . ALA A 1 570 ? 12.725 -4.051 8.254 1.00 96.75 570 ALA A C 1
ATOM 4399 O O . ALA A 1 570 ? 12.382 -5.190 8.596 1.00 96.75 570 ALA A O 1
ATOM 4400 N N . PRO A 1 571 ? 11.858 -3.195 7.660 1.00 96.75 571 PRO A N 1
ATOM 4401 C CA . PRO A 1 571 ? 10.493 -3.581 7.320 1.00 96.75 571 PRO A CA 1
ATOM 4402 C C . PRO A 1 571 ? 10.441 -4.835 6.439 1.00 96.75 571 PRO A C 1
ATOM 4404 O O . PRO A 1 571 ? 9.780 -5.814 6.794 1.00 96.75 571 PRO A O 1
ATOM 4407 N N . LEU A 1 572 ? 11.153 -4.833 5.309 1.00 97.31 572 LEU A N 1
ATOM 4408 C CA . LEU A 1 572 ? 11.087 -5.924 4.336 1.00 97.31 572 LEU A CA 1
ATOM 4409 C C . LEU A 1 572 ? 11.900 -7.139 4.778 1.00 97.31 572 LEU A C 1
ATOM 4411 O O . LEU A 1 572 ? 11.498 -8.270 4.511 1.00 97.31 572 LEU A O 1
ATOM 4415 N N . LEU A 1 573 ? 12.989 -6.923 5.517 1.00 97.69 573 LEU A N 1
ATOM 4416 C CA . LEU A 1 573 ? 13.813 -7.988 6.074 1.00 97.69 573 LEU A CA 1
ATOM 4417 C C . LEU A 1 573 ? 13.002 -8.891 7.011 1.00 97.69 573 LEU A C 1
ATOM 4419 O O . LEU A 1 573 ? 13.092 -10.123 6.915 1.00 97.69 573 LEU A O 1
ATOM 4423 N N . ALA A 1 574 ? 12.206 -8.275 7.894 1.00 97.19 574 ALA A N 1
ATOM 4424 C CA . ALA A 1 574 ? 11.292 -8.981 8.782 1.00 97.19 574 ALA A CA 1
ATOM 4425 C C . ALA A 1 574 ? 10.242 -9.740 7.960 1.00 97.19 574 ALA A C 1
ATOM 4427 O O . ALA A 1 574 ? 10.128 -10.963 8.058 1.00 97.19 574 ALA A O 1
ATOM 4428 N N . LEU A 1 575 ? 9.530 -9.030 7.086 1.00 96.75 575 LEU A N 1
ATOM 4429 C CA . LEU A 1 575 ? 8.371 -9.570 6.387 1.00 96.75 575 LEU A CA 1
ATOM 4430 C C . LEU A 1 575 ? 8.720 -10.674 5.373 1.00 96.75 575 LEU A C 1
ATOM 4432 O O . LEU A 1 575 ? 8.061 -11.712 5.316 1.00 96.75 575 LEU A O 1
ATOM 4436 N N . GLY A 1 576 ? 9.785 -10.491 4.593 1.00 97.19 576 GLY A N 1
ATOM 4437 C CA . GLY A 1 576 ? 10.068 -11.307 3.413 1.00 97.19 576 GLY A CA 1
ATOM 4438 C C . GLY A 1 576 ? 8.952 -11.201 2.371 1.00 97.19 576 GLY A C 1
ATOM 4439 O O . GLY A 1 576 ? 8.383 -10.128 2.166 1.00 97.19 576 GLY A O 1
ATOM 4440 N N . ASP A 1 577 ? 8.631 -12.326 1.729 1.00 97.56 577 ASP A N 1
ATOM 4441 C CA . ASP A 1 577 ? 7.728 -12.393 0.569 1.00 97.56 577 ASP A CA 1
ATOM 4442 C C . ASP A 1 577 ? 6.339 -12.968 0.882 1.00 97.56 577 ASP A C 1
ATOM 4444 O O . ASP A 1 577 ? 5.610 -13.371 -0.028 1.00 97.56 577 ASP A O 1
ATOM 4448 N N . ILE A 1 578 ? 5.958 -13.037 2.162 1.00 98.38 578 ILE A N 1
ATOM 4449 C CA . ILE A 1 578 ? 4.629 -13.515 2.562 1.00 98.38 578 ILE A CA 1
ATOM 4450 C C . ILE A 1 578 ? 3.532 -12.555 2.048 1.00 98.38 578 ILE A C 1
ATOM 4452 O O . ILE A 1 578 ? 3.696 -11.332 2.119 1.00 98.38 578 ILE A O 1
ATOM 4456 N N . PRO A 1 579 ? 2.415 -13.048 1.483 1.00 98.44 579 PRO A N 1
ATOM 4457 C CA . PRO A 1 579 ? 1.218 -12.250 1.226 1.00 98.44 579 PRO A CA 1
ATOM 4458 C C . PRO A 1 579 ? 0.699 -11.583 2.506 1.00 98.44 579 PRO A C 1
ATOM 4460 O O . PRO A 1 579 ? 0.609 -12.239 3.542 1.00 98.44 579 PRO A O 1
ATOM 4463 N N . VAL A 1 580 ? 0.364 -10.291 2.431 1.00 98.31 580 VAL A N 1
ATOM 4464 C CA . VAL A 1 580 ? -0.102 -9.507 3.586 1.00 98.31 580 VAL A CA 1
ATOM 4465 C C . VAL A 1 580 ? -1.466 -8.905 3.289 1.00 98.31 580 VAL A C 1
ATOM 4467 O O . VAL A 1 580 ? -1.605 -8.114 2.352 1.00 98.31 580 VAL A O 1
ATOM 4470 N N . ALA A 1 581 ? -2.447 -9.270 4.106 1.00 98.44 581 ALA A N 1
ATOM 4471 C CA . ALA A 1 581 ? -3.750 -8.626 4.186 1.00 98.44 581 ALA A CA 1
ATOM 4472 C C . ALA A 1 581 ? -3.778 -7.715 5.414 1.00 98.44 581 ALA A C 1
ATOM 4474 O O . ALA A 1 581 ? -3.245 -8.081 6.462 1.00 98.44 581 ALA A O 1
ATOM 4475 N N . TYR A 1 582 ? -4.395 -6.544 5.299 1.00 97.81 582 TYR A N 1
ATOM 4476 C CA . TYR A 1 582 ? -4.394 -5.578 6.391 1.00 97.81 582 TYR A CA 1
ATOM 4477 C C . TYR A 1 582 ? -5.731 -4.824 6.474 1.00 97.81 582 TYR A C 1
ATOM 4479 O O . TYR A 1 582 ? -5.924 -3.840 5.754 1.00 97.81 582 TYR A O 1
ATOM 4487 N N . PRO A 1 583 ? -6.680 -5.276 7.319 1.00 96.75 583 PRO A N 1
ATOM 4488 C CA . PRO A 1 583 ? -7.850 -4.485 7.674 1.00 96.75 583 PRO A CA 1
ATOM 4489 C C . PRO A 1 583 ? -7.437 -3.149 8.301 1.00 96.75 583 PRO A C 1
ATOM 4491 O O . PRO A 1 583 ? -6.700 -3.136 9.287 1.00 96.75 583 PRO A O 1
ATOM 4494 N N . TYR A 1 584 ? -7.899 -2.040 7.723 1.00 95.25 584 TYR A N 1
ATOM 4495 C CA . TYR A 1 584 ? -7.470 -0.686 8.084 1.00 95.25 584 TYR A CA 1
ATOM 4496 C C . TYR A 1 584 ? -8.657 0.280 8.093 1.00 95.25 584 TYR A C 1
ATOM 4498 O O . TYR A 1 584 ? -9.529 0.191 7.229 1.00 95.25 584 TYR A O 1
ATOM 4506 N N . ILE A 1 585 ? -8.693 1.218 9.040 1.00 93.56 585 ILE A N 1
ATOM 4507 C CA . ILE A 1 585 ? -9.798 2.176 9.160 1.00 93.56 585 ILE A CA 1
ATOM 4508 C C . ILE A 1 585 ? -9.853 3.120 7.950 1.00 93.56 585 ILE A C 1
ATOM 4510 O O . ILE A 1 585 ? -8.824 3.628 7.495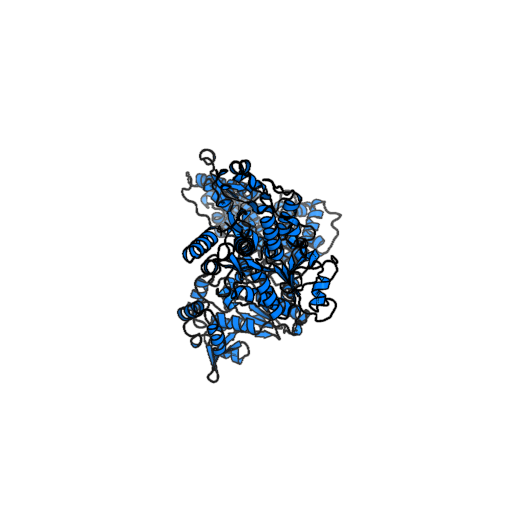 1.00 93.56 585 ILE A O 1
ATOM 4514 N N . ALA A 1 586 ? -11.056 3.337 7.413 1.00 91.62 586 ALA A N 1
ATOM 4515 C CA . ALA A 1 586 ? -11.268 4.075 6.169 1.00 91.62 586 ALA A CA 1
ATOM 4516 C C . ALA A 1 586 ? -10.756 5.525 6.208 1.00 91.62 586 ALA A C 1
ATOM 4518 O O . ALA A 1 586 ? -10.334 6.039 5.175 1.00 91.62 586 ALA A O 1
ATOM 4519 N N . ASP A 1 587 ? -10.758 6.185 7.366 1.00 88.12 587 ASP A N 1
ATOM 4520 C CA . ASP A 1 587 ? -10.396 7.599 7.510 1.00 88.12 587 ASP A CA 1
ATOM 4521 C C . ASP A 1 587 ? -8.900 7.856 7.785 1.00 88.12 587 ASP A C 1
ATOM 4523 O O . ASP A 1 587 ? -8.486 9.019 7.812 1.00 88.12 587 ASP A O 1
ATOM 4527 N N . ASN A 1 588 ? -8.073 6.805 7.907 1.00 89.38 588 ASN A N 1
ATOM 4528 C CA . ASN A 1 588 ? -6.623 6.906 8.129 1.00 89.38 588 ASN A CA 1
ATOM 4529 C C . ASN A 1 588 ? -5.801 6.499 6.888 1.00 89.38 588 ASN A C 1
ATOM 4531 O O . ASN A 1 588 ? -4.986 5.571 6.902 1.00 89.38 588 ASN A O 1
ATOM 4535 N N . ILE A 1 589 ? -6.010 7.222 5.784 1.00 87.81 589 ILE A N 1
ATOM 4536 C CA . ILE A 1 589 ? -5.347 6.963 4.490 1.00 87.81 589 ILE A CA 1
ATOM 4537 C C . ILE A 1 589 ? -3.826 7.162 4.567 1.00 87.81 589 ILE A C 1
ATOM 4539 O O . ILE A 1 589 ? -3.070 6.436 3.912 1.00 87.81 589 ILE A O 1
ATOM 4543 N N . GLY A 1 590 ? -3.369 8.149 5.346 1.00 85.56 590 GLY A N 1
ATOM 4544 C CA . GLY A 1 590 ? -1.950 8.488 5.467 1.00 85.56 590 GLY A CA 1
ATOM 4545 C C . GLY A 1 590 ? -1.119 7.289 5.920 1.00 85.56 590 GLY A C 1
ATOM 4546 O O . GLY A 1 590 ? -0.131 6.932 5.275 1.00 85.56 590 GLY A O 1
ATOM 4547 N N . GLU A 1 591 ? -1.568 6.603 6.969 1.00 90.12 591 GLU A N 1
ATOM 4548 C CA . GLU A 1 591 ? -0.874 5.420 7.472 1.00 90.12 591 GLU A CA 1
ATOM 4549 C C . GLU A 1 591 ? -1.182 4.149 6.677 1.00 90.12 591 GLU A C 1
ATOM 4551 O O . GLU A 1 591 ? -0.280 3.339 6.463 1.00 90.12 591 GLU A O 1
ATOM 4556 N N . ALA A 1 592 ? -2.394 4.003 6.129 1.00 92.56 592 ALA A N 1
ATOM 4557 C CA . ALA A 1 592 ? -2.684 2.917 5.192 1.00 92.56 592 ALA A CA 1
ATOM 4558 C C . ALA A 1 592 ? -1.704 2.936 4.001 1.00 92.56 592 ALA A C 1
ATOM 4560 O O . ALA A 1 592 ? -1.199 1.900 3.569 1.00 92.56 592 ALA A O 1
ATOM 4561 N N . THR A 1 593 ? -1.356 4.130 3.508 1.00 92.25 593 THR A N 1
ATOM 4562 C CA . THR A 1 593 ? -0.357 4.315 2.445 1.00 92.25 593 THR A CA 1
ATOM 4563 C C . THR A 1 593 ? 1.046 3.889 2.894 1.00 92.25 593 THR A C 1
ATOM 4565 O O . THR A 1 593 ? 1.783 3.278 2.116 1.00 92.25 593 THR A O 1
ATOM 4568 N N . GLN A 1 594 ? 1.418 4.148 4.152 1.00 92.94 594 GLN A N 1
ATOM 4569 C CA . GLN A 1 594 ? 2.679 3.674 4.732 1.00 92.94 594 GLN A CA 1
ATOM 4570 C C . GLN A 1 594 ? 2.733 2.138 4.764 1.00 92.94 594 GLN A C 1
ATOM 4572 O O . GLN A 1 594 ? 3.707 1.543 4.293 1.00 92.94 594 GLN A O 1
ATOM 4577 N N . ALA A 1 595 ? 1.661 1.490 5.228 1.00 94.81 595 ALA A N 1
ATOM 4578 C CA . ALA A 1 595 ? 1.535 0.034 5.237 1.00 94.81 595 ALA A CA 1
ATOM 4579 C C . ALA A 1 595 ? 1.593 -0.571 3.819 1.00 94.81 595 ALA A C 1
ATOM 4581 O O . ALA A 1 595 ? 2.228 -1.607 3.611 1.00 94.81 595 ALA A O 1
ATOM 4582 N N . LYS A 1 596 ? 1.040 0.101 2.799 1.00 95.25 596 LYS A N 1
ATOM 4583 C CA . LYS A 1 596 ? 1.187 -0.322 1.390 1.00 95.25 596 LYS A CA 1
ATOM 4584 C C . LYS A 1 596 ? 2.636 -0.243 0.912 1.00 95.25 596 LYS A C 1
ATOM 4586 O O . LYS A 1 596 ? 3.164 -1.216 0.374 1.00 95.25 596 LYS A O 1
ATOM 4591 N N . ARG A 1 597 ? 3.289 0.904 1.123 1.00 94.94 597 ARG A N 1
ATOM 4592 C CA . ARG A 1 597 ? 4.613 1.213 0.551 1.00 94.94 597 ARG A CA 1
ATOM 4593 C C . ARG A 1 597 ? 5.781 0.559 1.289 1.00 94.94 597 ARG A C 1
ATOM 4595 O O . ARG A 1 597 ? 6.811 0.306 0.670 1.00 94.94 597 ARG A O 1
ATOM 4602 N N . ARG A 1 598 ? 5.636 0.285 2.590 1.00 96.06 598 ARG A N 1
ATOM 4603 C CA . ARG A 1 598 ? 6.693 -0.295 3.447 1.00 96.06 598 ARG A CA 1
ATOM 4604 C C . ARG A 1 598 ? 6.328 -1.642 4.067 1.00 96.06 598 ARG A C 1
ATOM 4606 O O . ARG A 1 598 ? 7.222 -2.399 4.434 1.00 96.06 598 ARG A O 1
ATOM 4613 N N . GLY A 1 599 ? 5.038 -1.951 4.172 1.00 95.00 599 GLY A N 1
ATOM 4614 C CA . GLY A 1 599 ? 4.524 -3.222 4.696 1.00 95.00 599 GLY A CA 1
ATOM 4615 C C . GLY A 1 599 ? 4.116 -4.233 3.621 1.00 95.00 599 GLY A C 1
ATOM 4616 O O . GLY A 1 599 ? 3.687 -5.332 3.955 1.00 95.00 599 GLY A O 1
ATOM 4617 N N . ARG A 1 600 ? 4.231 -3.894 2.324 1.00 95.38 600 ARG A N 1
ATOM 4618 C CA . ARG A 1 600 ? 3.819 -4.752 1.186 1.00 95.38 600 ARG A CA 1
ATOM 4619 C C . ARG A 1 600 ? 2.379 -5.285 1.332 1.00 95.38 600 ARG A C 1
ATOM 4621 O O . ARG A 1 600 ? 2.080 -6.404 0.892 1.00 95.38 600 ARG A O 1
ATOM 4628 N N . ALA A 1 601 ? 1.518 -4.501 1.984 1.00 96.38 601 ALA A N 1
ATOM 4629 C CA . ALA A 1 601 ? 0.165 -4.883 2.360 1.00 96.38 601 ALA A CA 1
ATOM 4630 C C . ALA A 1 601 ? -0.858 -4.585 1.261 1.00 96.38 601 ALA A C 1
ATOM 4632 O O . ALA A 1 601 ? -0.786 -3.561 0.578 1.00 96.38 601 ALA A O 1
ATOM 4633 N N . THR A 1 602 ? -1.851 -5.466 1.139 1.00 97.75 602 THR A N 1
ATOM 4634 C CA . THR A 1 602 ? -3.128 -5.128 0.503 1.00 97.75 602 THR A CA 1
ATOM 4635 C C . THR A 1 602 ? -4.081 -4.671 1.595 1.00 97.75 602 THR A C 1
ATOM 4637 O O . THR A 1 602 ? -4.377 -5.433 2.517 1.00 97.75 602 THR A O 1
ATOM 4640 N N . ILE A 1 603 ? -4.520 -3.418 1.507 1.00 97.31 603 ILE A N 1
ATOM 4641 C CA . ILE A 1 603 ? -5.396 -2.810 2.507 1.00 97.31 603 ILE A CA 1
ATOM 4642 C C . ILE A 1 603 ? -6.828 -3.278 2.279 1.00 97.31 603 ILE A C 1
ATOM 4644 O O . ILE A 1 603 ? -7.267 -3.379 1.137 1.00 97.31 603 ILE A O 1
ATOM 4648 N N . ILE A 1 604 ? -7.556 -3.534 3.361 1.00 97.25 604 ILE A N 1
ATOM 4649 C CA . ILE A 1 604 ? -8.995 -3.788 3.343 1.00 97.25 604 ILE A CA 1
ATOM 4650 C C . ILE A 1 604 ? -9.638 -2.727 4.227 1.00 97.25 604 ILE A C 1
ATOM 4652 O O . ILE A 1 604 ? -9.500 -2.780 5.447 1.00 97.25 604 ILE A O 1
ATOM 4656 N N . SER A 1 605 ? -10.302 -1.740 3.631 1.00 96.31 605 SER A N 1
ATOM 4657 C CA . SER A 1 605 ? -10.954 -0.688 4.409 1.00 96.31 605 SER A CA 1
ATOM 4658 C C . SER A 1 605 ? -12.016 -1.278 5.335 1.00 96.31 605 SER A C 1
ATOM 4660 O O . SER A 1 605 ? -12.788 -2.144 4.922 1.00 96.31 605 SER A O 1
ATOM 4662 N N . HIS A 1 606 ? -12.072 -0.801 6.572 1.00 95.81 606 HIS A N 1
ATOM 4663 C CA . HIS A 1 606 ? -13.187 -1.027 7.482 1.00 95.81 606 HIS A CA 1
ATOM 4664 C C . HIS A 1 606 ? -13.775 0.300 7.952 1.00 95.81 606 HIS A C 1
ATOM 4666 O O . HIS A 1 606 ? -13.111 1.339 7.882 1.00 95.81 606 HIS A O 1
ATOM 4672 N N . GLN A 1 607 ? -15.019 0.273 8.422 1.00 93.69 607 GLN A N 1
ATOM 4673 C CA . GLN A 1 607 ? -15.710 1.488 8.836 1.00 93.69 607 GLN A CA 1
ATOM 4674 C C . GLN A 1 607 ? -15.025 2.147 10.028 1.00 93.69 607 GLN A C 1
ATOM 4676 O O . GLN A 1 607 ? -14.406 1.490 10.873 1.00 93.69 607 GLN A O 1
ATOM 4681 N N . THR A 1 608 ? -15.193 3.461 10.098 1.00 92.12 608 THR A N 1
ATOM 4682 C CA . THR A 1 608 ? -15.136 4.197 11.360 1.00 92.12 608 THR A CA 1
ATOM 4683 C C . THR A 1 608 ? -16.246 3.688 12.296 1.00 92.12 608 THR A C 1
ATOM 4685 O O . THR A 1 608 ? -17.182 3.029 11.835 1.00 92.12 608 THR A O 1
ATOM 4688 N N . PRO A 1 609 ? -16.210 3.987 13.605 1.00 92.06 609 PRO A N 1
ATOM 4689 C CA . PRO A 1 609 ? -17.395 3.795 14.433 1.00 92.06 609 PRO A CA 1
ATOM 4690 C C . PRO A 1 609 ? -18.568 4.610 13.854 1.00 92.06 609 PRO A C 1
ATOM 4692 O O . PRO A 1 609 ? -18.339 5.598 13.144 1.00 92.06 609 PRO A O 1
ATOM 4695 N N . PRO A 1 610 ? -19.821 4.218 14.130 1.00 92.94 610 PRO A N 1
ATOM 4696 C CA . PRO A 1 610 ? -20.966 5.042 13.769 1.00 92.94 610 PRO A CA 1
ATOM 4697 C C . PRO A 1 610 ? -20.929 6.372 14.530 1.00 92.94 610 PRO A C 1
ATOM 4699 O O . PRO A 1 610 ? -20.347 6.464 15.608 1.00 92.94 610 PRO A O 1
ATOM 4702 N N . PHE A 1 611 ? -21.582 7.393 13.991 1.00 92.25 611 PHE A N 1
ATOM 4703 C CA . PHE A 1 611 ? -21.701 8.712 14.602 1.00 92.25 611 PHE A CA 1
ATOM 4704 C C . PHE A 1 611 ? -23.151 9.017 14.979 1.00 92.25 611 PHE A C 1
ATOM 4706 O O . PHE A 1 611 ? -24.087 8.536 14.341 1.00 92.25 611 PHE A O 1
ATOM 4713 N N . ALA A 1 612 ? -23.329 9.852 15.995 1.00 90.62 612 ALA A N 1
ATOM 4714 C CA . ALA A 1 612 ? -24.608 10.459 16.348 1.00 90.62 612 ALA A CA 1
ATOM 4715 C C . ALA A 1 612 ? -24.388 11.930 16.737 1.00 90.62 612 ALA A C 1
ATOM 4717 O O . ALA A 1 612 ? -23.266 12.278 17.120 1.00 90.62 612 ALA A O 1
ATOM 4718 N N . PRO A 1 613 ? -25.409 12.799 16.628 1.00 88.94 613 PRO A N 1
ATOM 4719 C CA . PRO A 1 613 ? -25.349 14.124 17.236 1.00 88.94 613 PRO A CA 1
ATOM 4720 C C . PRO A 1 613 ? -25.010 13.999 18.726 1.00 88.94 613 PRO A C 1
ATOM 4722 O O . PRO A 1 613 ? -25.473 13.067 19.386 1.00 88.94 613 PRO A O 1
ATOM 4725 N N . GLY A 1 614 ? -24.197 14.914 19.252 1.00 88.31 614 GLY A N 1
ATOM 4726 C CA . GLY A 1 614 ? -23.795 14.901 20.657 1.00 88.31 614 GLY A CA 1
ATOM 4727 C C . GLY A 1 614 ? -24.974 15.051 21.616 1.00 88.31 614 GLY A C 1
ATOM 4728 O O . GLY A 1 614 ? -24.940 14.497 22.714 1.00 88.31 614 GLY A O 1
ATOM 4729 N N . GLY A 1 615 ? -26.022 15.758 21.180 1.00 90.06 615 GLY A N 1
ATOM 4730 C CA . GLY A 1 615 ? -27.137 16.161 22.025 1.00 90.06 615 GLY A CA 1
ATOM 4731 C C . GLY A 1 615 ? -26.682 17.012 23.213 1.00 90.06 615 GLY A C 1
ATOM 4732 O O . GLY A 1 615 ? -25.520 17.396 23.345 1.00 90.06 615 GLY A O 1
ATOM 4733 N N . LEU A 1 616 ? -27.618 17.310 24.104 1.00 91.19 616 LEU A N 1
ATOM 4734 C CA . LEU A 1 616 ? -27.341 17.980 25.368 1.00 91.19 616 LEU A CA 1
ATOM 4735 C C . LEU A 1 616 ? -27.399 16.959 26.505 1.00 91.19 616 LEU A C 1
ATOM 4737 O O . LEU A 1 616 ? -28.266 16.082 26.529 1.00 91.19 616 LEU A O 1
ATOM 4741 N N . HIS A 1 617 ? -26.476 17.068 27.459 1.00 88.62 617 HIS A N 1
ATOM 4742 C CA . HIS A 1 617 ? -26.516 16.284 28.691 1.00 88.62 617 HIS A CA 1
ATOM 4743 C C . HIS A 1 617 ? -27.050 17.137 29.844 1.00 88.62 617 HIS A C 1
ATOM 4745 O O . HIS A 1 617 ? -26.665 18.295 29.966 1.00 88.62 617 HIS A O 1
ATOM 4751 N N . GLU A 1 618 ? -27.868 16.552 30.719 1.00 89.06 618 GLU A N 1
ATOM 4752 C CA . GLU A 1 618 ? -28.281 17.060 32.041 1.00 89.06 618 GLU A CA 1
ATOM 4753 C C . GLU A 1 618 ? -28.203 18.593 32.225 1.00 89.06 618 GLU A C 1
ATOM 4755 O O . GLU A 1 618 ? -29.165 19.300 31.935 1.00 89.06 618 GLU A O 1
ATOM 4760 N N . ALA A 1 619 ? -27.057 19.114 32.683 1.00 92.31 619 ALA A N 1
ATOM 4761 C CA . ALA A 1 619 ? -26.857 20.536 32.953 1.00 92.31 619 ALA A CA 1
ATOM 4762 C C . ALA A 1 619 ? -27.004 21.435 31.710 1.00 92.31 619 ALA A C 1
ATOM 4764 O O . ALA A 1 619 ? -27.569 22.521 31.810 1.00 92.31 619 ALA A O 1
ATOM 4765 N N . LEU A 1 620 ? -26.537 20.991 30.540 1.00 93.56 620 LEU A N 1
ATOM 4766 C CA . LEU A 1 620 ? -26.698 21.721 29.281 1.00 93.56 620 LEU A CA 1
ATOM 4767 C C . LEU A 1 620 ? -28.165 21.747 28.836 1.00 93.56 620 LEU A C 1
ATOM 4769 O O . LEU A 1 620 ? -28.632 22.779 28.366 1.00 93.56 620 LEU A O 1
ATOM 4773 N N . THR A 1 621 ? -28.905 20.652 29.043 1.00 92.94 621 THR A N 1
ATOM 4774 C CA . THR A 1 621 ? -30.355 20.608 28.792 1.00 92.94 621 THR A CA 1
ATOM 4775 C C . THR A 1 621 ? -31.089 21.587 29.704 1.00 92.94 621 THR A C 1
ATOM 4777 O O . THR A 1 621 ? -31.881 22.385 29.227 1.00 92.94 621 THR A O 1
ATOM 4780 N N . GLN A 1 622 ? -30.769 21.599 31.002 1.00 93.75 622 GLN A N 1
ATOM 4781 C CA . GLN A 1 622 ? -31.370 22.544 31.951 1.00 93.75 622 GLN A CA 1
ATOM 4782 C C . GLN A 1 622 ? -31.062 24.003 31.588 1.00 93.75 622 GLN A C 1
ATOM 4784 O O . GLN A 1 622 ? -31.926 24.863 31.738 1.00 93.75 622 GLN A O 1
ATOM 4789 N N . MET A 1 623 ? -29.845 24.296 31.113 1.00 94.88 623 MET A N 1
ATOM 4790 C CA . MET A 1 623 ? -29.489 25.635 30.634 1.00 94.88 623 MET A CA 1
ATOM 4791 C C . MET A 1 623 ? -30.262 26.023 29.376 1.00 94.88 623 MET A C 1
ATOM 4793 O O . MET A 1 623 ? -30.723 27.157 29.294 1.00 94.88 623 MET A O 1
ATOM 4797 N N . HIS A 1 624 ? -30.424 25.098 28.428 1.00 95.06 624 HIS A N 1
ATOM 4798 C CA . HIS A 1 624 ? -31.213 25.309 27.212 1.00 95.06 624 HIS A CA 1
ATOM 4799 C C . HIS A 1 624 ? -32.694 25.560 27.539 1.00 95.06 624 HIS A C 1
ATOM 4801 O O . HIS A 1 624 ? -33.244 26.574 27.113 1.00 95.06 624 HIS A O 1
ATOM 4807 N N . ASP A 1 625 ? -33.298 24.747 28.411 1.00 93.56 625 ASP A N 1
ATOM 4808 C CA . ASP A 1 625 ? -34.677 24.940 28.880 1.00 93.56 625 ASP A CA 1
ATOM 4809 C C . ASP A 1 625 ? -34.856 26.292 29.593 1.00 93.56 625 ASP A C 1
ATOM 4811 O O . ASP A 1 625 ? -35.824 27.017 29.352 1.00 93.56 625 ASP A O 1
ATOM 4815 N N . LEU A 1 626 ? -33.923 26.649 30.484 1.00 95.12 626 LEU A N 1
ATOM 4816 C CA . LEU A 1 626 ? -33.975 27.898 31.248 1.00 95.12 626 LEU A CA 1
ATOM 4817 C C . LEU A 1 626 ? -33.790 29.129 30.351 1.00 95.12 626 LEU A C 1
ATOM 4819 O O . LEU A 1 626 ? -34.409 30.167 30.591 1.00 95.12 626 LEU A O 1
ATOM 4823 N N . LEU A 1 627 ? -32.957 29.016 29.317 1.00 94.62 627 LEU A N 1
ATOM 4824 C CA . LEU A 1 627 ? -32.763 30.047 28.304 1.00 94.62 627 LEU A CA 1
ATOM 4825 C C . LEU A 1 627 ? -34.059 30.308 27.528 1.00 94.62 627 LEU A C 1
ATOM 4827 O O . LEU A 1 627 ? -34.469 31.463 27.414 1.00 94.62 627 LEU A O 1
ATOM 4831 N N . HIS A 1 628 ? -34.739 29.253 27.074 1.00 92.88 628 HIS A N 1
ATOM 4832 C CA . HIS A 1 628 ? -36.024 29.363 26.372 1.00 92.88 628 HIS A CA 1
ATOM 4833 C C . HIS A 1 628 ? -37.126 29.932 27.264 1.00 92.88 628 HIS A C 1
ATOM 4835 O O . HIS A 1 628 ? -37.866 30.830 26.857 1.00 92.88 628 HIS A O 1
ATOM 4841 N N . GLN A 1 629 ? -37.191 29.487 28.523 1.00 93.12 629 GLN A N 1
ATOM 4842 C CA . GLN A 1 629 ? -38.097 30.070 29.517 1.00 93.12 629 GLN A CA 1
ATOM 4843 C C . GLN A 1 629 ? -37.833 31.566 29.702 1.00 93.12 629 GLN A C 1
ATOM 4845 O O . GLN A 1 629 ? -38.777 32.348 29.750 1.00 93.12 629 GLN A O 1
ATOM 4850 N N . TRP A 1 630 ? -36.565 31.983 29.755 1.00 95.12 630 TRP A N 1
ATOM 4851 C CA . TRP A 1 630 ? -36.209 33.396 29.861 1.00 95.12 630 TRP A CA 1
ATOM 4852 C C . TRP A 1 630 ? -36.604 34.207 28.617 1.00 95.12 630 TRP A C 1
ATOM 4854 O O . TRP A 1 630 ? -37.068 35.340 28.761 1.00 95.12 630 TRP A O 1
ATOM 4864 N N . GLN A 1 631 ? -36.435 33.653 27.412 1.00 91.81 631 GLN A N 1
ATOM 4865 C CA . GLN A 1 631 ? -36.816 34.311 26.155 1.00 91.81 631 GLN A CA 1
ATOM 4866 C C . GLN A 1 631 ? -38.336 34.499 26.042 1.00 91.81 631 GLN A C 1
ATOM 4868 O O . GLN A 1 631 ? -38.787 35.550 25.588 1.00 91.81 631 GLN A O 1
ATOM 4873 N N . ALA A 1 632 ? -39.114 33.512 26.494 1.00 90.88 632 ALA A N 1
ATOM 4874 C CA . ALA A 1 632 ? -40.576 33.543 26.475 1.00 90.88 632 ALA A CA 1
ATOM 4875 C C . ALA A 1 632 ? -41.202 34.380 27.609 1.00 90.88 632 ALA A C 1
ATOM 4877 O O . ALA A 1 632 ? -42.399 34.664 27.573 1.00 90.88 632 ALA A O 1
ATOM 4878 N N . GLN A 1 633 ? -40.425 34.755 28.630 1.00 94.44 633 GLN A N 1
ATOM 4879 C CA . GLN A 1 633 ? -40.924 35.441 29.822 1.00 94.44 633 GLN A CA 1
ATOM 4880 C C . GLN A 1 633 ? -40.989 36.969 29.639 1.00 94.44 633 GLN A C 1
ATOM 4882 O O . GLN A 1 633 ? -40.028 37.614 29.210 1.00 94.44 633 GLN A O 1
ATOM 4887 N N . ASP A 1 634 ? -42.100 37.575 30.065 1.00 90.88 634 ASP A N 1
ATOM 4888 C CA . ASP A 1 634 ? -42.259 39.036 30.120 1.00 90.88 634 ASP A CA 1
ATOM 4889 C C . ASP A 1 634 ? -41.303 39.700 31.131 1.00 90.88 634 ASP A C 1
ATOM 4891 O O . ASP A 1 634 ? -40.798 39.062 32.061 1.00 90.88 634 ASP A O 1
ATOM 4895 N N . GLU A 1 635 ? -41.050 41.003 30.974 1.00 88.44 635 GLU A N 1
ATOM 4896 C CA . GLU A 1 635 ? -40.202 41.773 31.894 1.00 88.44 635 GLU A CA 1
ATOM 4897 C C . GLU A 1 635 ? -40.707 41.714 33.350 1.00 88.44 635 GLU A C 1
ATOM 4899 O O . GLU A 1 635 ? -41.895 41.876 33.630 1.00 88.44 635 GLU A O 1
ATOM 4904 N N . GLY A 1 636 ? -39.792 41.499 34.303 1.00 90.62 636 GLY A N 1
ATOM 4905 C CA . GLY A 1 636 ? -40.104 41.474 35.733 1.00 90.62 636 GLY A CA 1
ATOM 4906 C C . GLY A 1 636 ? -39.150 40.614 36.567 1.00 90.62 636 GLY A C 1
ATOM 4907 O O . GLY A 1 636 ? -38.222 39.991 36.051 1.00 90.62 636 GLY A O 1
ATOM 4908 N N . ALA A 1 637 ? -39.413 40.535 37.877 1.00 90.62 637 ALA A N 1
ATOM 4909 C CA . ALA A 1 637 ? -38.542 39.862 38.850 1.00 90.62 637 ALA A CA 1
ATOM 4910 C C . ALA A 1 637 ? -38.296 38.369 38.547 1.00 90.62 637 ALA A C 1
ATOM 4912 O O . ALA A 1 637 ? -37.231 37.837 38.856 1.00 90.62 637 ALA A O 1
ATOM 4913 N N . VAL A 1 638 ? -39.262 37.686 37.921 1.00 91.94 638 VAL A N 1
ATOM 4914 C CA . VAL A 1 638 ? -39.108 36.285 37.490 1.00 91.94 638 VAL A CA 1
ATOM 4915 C C . VAL A 1 638 ? -38.062 36.177 36.380 1.00 91.94 638 VAL A C 1
ATOM 4917 O O . VAL A 1 638 ? -37.160 35.347 36.471 1.00 91.94 638 VAL A O 1
ATOM 4920 N N . ARG A 1 639 ? -38.120 37.065 35.379 1.00 93.00 639 ARG A N 1
ATOM 4921 C CA . ARG A 1 639 ? -37.151 37.117 34.278 1.00 93.00 639 ARG A CA 1
ATOM 4922 C C . ARG A 1 639 ? -35.747 37.476 34.770 1.00 93.00 639 ARG A C 1
ATOM 4924 O O . ARG A 1 639 ? -34.767 36.881 34.328 1.00 93.00 639 ARG A O 1
ATOM 4931 N N . GLU A 1 640 ? -35.636 38.396 35.729 1.00 92.81 640 GLU A N 1
ATOM 4932 C CA . GLU A 1 640 ? -34.360 38.729 36.384 1.00 92.81 640 GLU A CA 1
ATOM 4933 C C . GLU A 1 640 ? -33.782 37.542 37.164 1.00 92.81 640 GLU A C 1
ATOM 4935 O O . GLU A 1 640 ? -32.574 37.287 37.124 1.00 92.81 640 GLU A O 1
ATOM 4940 N N . ARG A 1 641 ? -34.642 36.781 37.854 1.00 95.00 641 ARG A N 1
ATOM 4941 C CA . ARG A 1 641 ? -34.226 35.579 38.575 1.00 95.00 641 ARG A CA 1
ATOM 4942 C C . ARG A 1 641 ? -33.723 34.499 37.619 1.00 95.00 641 ARG A C 1
ATOM 4944 O O . ARG A 1 641 ? -32.630 33.985 37.844 1.00 95.00 641 ARG A O 1
ATOM 4951 N N . MET A 1 642 ? -34.460 34.229 36.541 1.00 95.88 642 MET A N 1
ATOM 4952 C CA . MET A 1 642 ? -34.042 33.301 35.482 1.00 95.88 642 MET A CA 1
ATOM 4953 C C . MET A 1 642 ? -32.689 33.704 34.883 1.00 95.88 642 MET A C 1
ATOM 4955 O O . MET A 1 642 ? -31.820 32.853 34.720 1.00 95.88 642 MET A O 1
ATOM 4959 N N . ALA A 1 643 ? -32.460 35.001 34.643 1.00 95.25 643 ALA A N 1
ATOM 4960 C CA . ALA A 1 643 ? -31.169 35.494 34.165 1.00 95.25 643 ALA A CA 1
ATOM 4961 C C . ALA A 1 643 ? -30.026 35.207 35.155 1.00 95.25 643 ALA A C 1
ATOM 4963 O O . ALA A 1 643 ? -28.947 34.756 34.766 1.00 95.25 643 ALA A O 1
ATOM 4964 N N . SER A 1 644 ? -30.264 35.428 36.453 1.00 95.12 644 SER A N 1
ATOM 4965 C CA . SER A 1 644 ? -29.287 35.114 37.501 1.00 95.12 644 SER A CA 1
ATOM 4966 C C . SER A 1 644 ? -29.002 33.615 37.603 1.00 95.12 644 SER A C 1
ATOM 4968 O O . SER A 1 644 ? -27.849 33.233 37.808 1.00 95.12 644 SER A O 1
ATOM 4970 N N . ASP A 1 645 ? -30.032 32.777 37.491 1.00 96.50 645 ASP A N 1
ATOM 4971 C CA . ASP A 1 645 ? -29.895 31.323 37.565 1.00 96.50 645 ASP A CA 1
ATOM 4972 C C . ASP A 1 645 ? -29.158 30.782 36.322 1.00 96.50 645 ASP A C 1
ATOM 4974 O O . ASP A 1 645 ? -28.263 29.947 36.464 1.00 96.50 645 ASP A O 1
ATOM 4978 N N . LEU A 1 646 ? -29.414 31.340 35.130 1.00 97.00 646 LEU A N 1
ATOM 4979 C CA . LEU A 1 646 ? -28.705 30.983 33.895 1.00 97.00 646 LEU A CA 1
ATOM 4980 C C . LEU A 1 646 ? -27.220 31.368 33.952 1.00 97.00 646 LEU A C 1
ATOM 4982 O O . LEU A 1 646 ? -26.362 30.552 33.620 1.00 97.00 646 LEU A O 1
ATOM 4986 N N . LEU A 1 647 ? -26.887 32.570 34.444 1.00 96.69 647 LEU A N 1
ATOM 4987 C CA . LEU A 1 647 ? -25.489 32.974 34.666 1.00 96.69 647 LEU A CA 1
ATOM 4988 C C . LEU A 1 647 ? -24.784 32.064 35.679 1.00 96.69 647 LEU A C 1
ATOM 4990 O O . LEU A 1 647 ? -23.614 31.724 35.496 1.00 96.69 647 LEU A O 1
ATOM 4994 N N . ALA A 1 648 ? -25.479 31.663 36.748 1.00 96.25 648 ALA A N 1
ATOM 4995 C CA . ALA A 1 648 ? -24.924 30.760 37.749 1.00 96.25 648 ALA A CA 1
ATOM 4996 C C . ALA A 1 648 ? -24.655 29.363 37.167 1.00 96.25 648 ALA A C 1
ATOM 4998 O O . ALA A 1 648 ? -23.582 28.805 37.410 1.00 96.25 648 ALA A O 1
ATOM 4999 N N . ALA A 1 649 ? -25.585 28.830 36.369 1.00 96.00 649 ALA A N 1
ATOM 5000 C CA . ALA A 1 649 ? -25.427 27.552 35.681 1.00 96.00 649 ALA A CA 1
ATOM 5001 C C . ALA A 1 649 ? -24.268 27.595 34.669 1.00 96.00 649 ALA A C 1
ATOM 5003 O O . ALA A 1 649 ? -23.343 26.785 34.762 1.00 96.00 649 ALA A O 1
ATOM 5004 N N . ALA A 1 650 ? -24.238 28.605 33.794 1.00 96.06 650 ALA A N 1
ATOM 5005 C CA . ALA A 1 650 ? -23.189 28.763 32.786 1.00 96.06 650 ALA A CA 1
ATOM 5006 C C . ALA A 1 650 ? -21.799 28.982 33.407 1.00 96.06 650 ALA A C 1
ATOM 5008 O O . ALA A 1 650 ? -20.790 28.532 32.865 1.00 96.06 650 ALA A O 1
ATOM 5009 N N . LYS A 1 651 ? -21.720 29.642 34.569 1.00 95.88 651 LYS A N 1
ATOM 5010 C CA . LYS A 1 651 ? -20.475 29.757 35.340 1.00 95.88 651 LYS A CA 1
ATOM 5011 C C . LYS A 1 651 ? -20.037 28.411 35.911 1.00 95.88 651 LYS A C 1
ATOM 5013 O O . LYS A 1 651 ? -18.860 28.065 35.818 1.00 95.88 651 LYS A O 1
ATOM 5018 N N . LYS A 1 652 ? -20.963 27.681 36.538 1.00 96.31 652 LYS A N 1
ATOM 5019 C CA . LYS A 1 652 ? -20.689 26.398 37.197 1.00 96.31 652 LYS A CA 1
ATOM 5020 C C . LYS A 1 652 ? -20.137 25.373 36.206 1.00 96.31 652 LYS A C 1
ATOM 5022 O O . LYS A 1 652 ? -19.123 24.747 36.500 1.00 96.31 652 LYS A O 1
ATOM 5027 N N . GLU A 1 653 ? -20.760 25.273 35.034 1.00 95.19 653 GLU A N 1
ATOM 5028 C CA . GLU A 1 653 ? -20.347 24.365 33.954 1.00 95.19 653 GLU A CA 1
ATOM 5029 C C . GLU A 1 653 ? -19.249 24.964 33.054 1.00 95.19 653 GLU A C 1
ATOM 5031 O O . GLU A 1 653 ? -18.851 24.354 32.073 1.00 95.19 653 GLU A O 1
ATOM 5036 N N . ARG A 1 654 ? -18.723 26.149 33.403 1.00 95.25 654 ARG A N 1
ATOM 5037 C CA . ARG A 1 654 ? -17.633 26.870 32.714 1.00 95.25 654 ARG A CA 1
ATOM 5038 C C . ARG A 1 654 ? -17.923 27.335 31.280 1.00 95.25 654 ARG A C 1
ATOM 5040 O O . ARG A 1 654 ? -17.035 27.922 30.668 1.00 95.25 654 ARG A O 1
ATOM 5047 N N . VAL A 1 655 ? -19.164 27.238 30.812 1.00 95.00 655 VAL A N 1
ATOM 5048 C CA . VAL A 1 655 ? -19.601 27.676 29.474 1.00 95.00 655 VAL A CA 1
ATOM 5049 C C . VAL A 1 655 ? -19.280 29.150 29.193 1.00 95.00 655 VAL A C 1
ATOM 5051 O O . VAL A 1 655 ? -18.891 29.500 28.084 1.00 95.00 655 VAL A O 1
ATOM 5054 N N . ILE A 1 656 ? -19.351 30.030 30.205 1.00 95.50 656 ILE A N 1
ATOM 5055 C CA . ILE A 1 656 ? -18.946 31.444 30.045 1.00 95.50 656 ILE A CA 1
ATOM 5056 C C . ILE A 1 656 ? -17.491 31.544 29.559 1.00 95.50 656 ILE A C 1
ATOM 5058 O O . ILE A 1 656 ? -17.186 32.342 28.676 1.00 95.50 656 ILE A O 1
ATOM 5062 N N . ALA A 1 657 ? -16.594 30.739 30.134 1.00 93.38 657 ALA A N 1
ATOM 5063 C CA . ALA A 1 657 ? -15.185 30.746 29.764 1.00 93.38 657 ALA A CA 1
ATOM 5064 C C . ALA A 1 657 ? -14.949 30.068 28.407 1.00 93.38 657 ALA A C 1
ATOM 5066 O O . ALA A 1 657 ? -14.126 30.560 27.637 1.00 93.38 657 ALA A O 1
ATOM 5067 N N . ASP A 1 658 ? -15.681 28.992 28.105 1.00 92.00 658 ASP A N 1
ATOM 5068 C CA . ASP A 1 658 ? -15.554 28.249 26.844 1.00 92.00 658 ASP A CA 1
ATOM 5069 C C . ASP A 1 658 ? -15.959 29.101 25.631 1.00 92.00 658 ASP A C 1
ATOM 5071 O O . ASP A 1 658 ? -15.303 29.050 24.593 1.00 92.00 658 ASP A O 1
ATOM 5075 N N . MET A 1 659 ? -16.955 29.981 25.791 1.00 94.06 659 MET A N 1
ATOM 5076 C CA . MET A 1 659 ? -17.340 30.973 24.776 1.00 94.06 659 MET A CA 1
ATOM 5077 C C . MET A 1 659 ? -16.411 32.205 24.736 1.00 94.06 659 MET A C 1
ATOM 5079 O O . MET A 1 659 ? -16.639 33.136 23.967 1.00 94.06 659 MET A O 1
ATOM 5083 N N . GLY A 1 660 ? -15.376 32.272 25.583 1.00 92.19 660 GLY A N 1
ATOM 5084 C CA . GLY A 1 660 ? -14.458 33.417 25.650 1.00 92.19 660 GLY A CA 1
ATOM 5085 C C . GLY A 1 660 ? -15.051 34.675 26.301 1.00 92.19 660 GLY A C 1
ATOM 5086 O O . GLY A 1 660 ? -14.531 35.781 26.118 1.00 92.19 660 GLY A O 1
ATOM 5087 N N . TRP A 1 661 ? -16.131 34.538 27.071 1.00 94.94 661 TRP A N 1
ATOM 5088 C CA . TRP A 1 661 ? -16.740 35.634 27.820 1.00 94.94 661 TRP A CA 1
ATOM 5089 C C . TRP A 1 661 ? -16.116 35.793 29.209 1.00 94.94 661 TRP A C 1
ATOM 5091 O O . TRP A 1 661 ? -15.510 34.888 29.780 1.00 94.94 661 TRP A O 1
ATOM 5101 N N . THR A 1 662 ? -16.302 36.977 29.793 1.00 95.31 662 THR A N 1
ATOM 5102 C CA . THR A 1 662 ? -16.091 37.185 31.232 1.00 95.31 662 THR A CA 1
ATOM 5103 C C . THR A 1 662 ? -17.442 37.260 31.925 1.00 95.31 662 THR A C 1
ATOM 5105 O O . THR A 1 662 ? -18.405 37.756 31.341 1.00 95.31 662 THR A O 1
ATOM 5108 N N . GLU A 1 663 ? -17.519 36.840 33.190 1.00 93.75 663 GLU A N 1
ATOM 5109 C CA . GLU A 1 663 ? -18.760 36.939 33.977 1.00 93.75 663 GLU A CA 1
ATOM 5110 C C . GLU A 1 663 ? -19.305 38.376 34.014 1.00 93.75 663 GLU A C 1
ATOM 5112 O O . GLU A 1 663 ? -20.510 38.599 33.909 1.00 93.75 663 GLU A O 1
ATOM 5117 N N . ALA A 1 664 ? -18.409 39.365 34.112 1.00 94.50 664 ALA A N 1
ATOM 5118 C CA . ALA A 1 664 ? -18.775 40.776 34.098 1.00 94.50 664 ALA A CA 1
ATOM 5119 C C . ALA A 1 664 ? -19.410 41.193 32.761 1.00 94.50 664 ALA A C 1
ATOM 5121 O O . ALA A 1 664 ? -20.438 41.870 32.766 1.00 94.50 664 ALA A O 1
ATOM 5122 N N . ARG A 1 665 ? -18.839 40.758 31.627 1.00 95.31 665 ARG A N 1
ATOM 5123 C CA . ARG A 1 665 ? -19.399 41.018 30.291 1.00 95.31 665 ARG A CA 1
ATOM 5124 C C . ARG A 1 665 ? -20.737 40.304 30.106 1.00 95.31 665 ARG A C 1
ATOM 5126 O O . ARG A 1 665 ? -21.682 40.944 29.666 1.00 95.31 665 ARG A O 1
ATOM 5133 N N . ALA A 1 666 ? -20.837 39.034 30.503 1.00 94.88 666 ALA A N 1
ATOM 5134 C CA . ALA A 1 666 ? -22.062 38.239 30.379 1.00 94.88 666 ALA A CA 1
ATOM 5135 C C . ALA A 1 666 ? -23.220 38.859 31.169 1.00 94.88 666 ALA A C 1
ATOM 5137 O O . ALA A 1 666 ? -24.343 38.922 30.687 1.00 94.88 666 ALA A O 1
ATOM 5138 N N . LYS A 1 667 ? -22.937 39.402 32.358 1.00 94.56 667 LYS A N 1
ATOM 5139 C CA . LYS A 1 667 ? -23.933 40.132 33.148 1.00 94.56 667 LYS A CA 1
ATOM 5140 C C . LYS A 1 667 ? -24.311 41.482 32.530 1.00 94.56 667 LYS A C 1
ATOM 5142 O O . LYS A 1 667 ? -25.476 41.860 32.574 1.00 94.56 667 LYS A O 1
ATOM 5147 N N . ALA A 1 668 ? -23.339 42.226 32.000 1.00 94.44 668 ALA A N 1
ATOM 5148 C CA . ALA A 1 668 ? -23.573 43.555 31.430 1.00 94.44 668 ALA A CA 1
ATOM 5149 C C . ALA A 1 668 ? -24.295 43.511 30.071 1.00 94.44 668 ALA A C 1
ATOM 5151 O O . ALA A 1 668 ? -25.054 44.422 29.755 1.00 94.44 668 ALA A O 1
ATOM 5152 N N . GLN A 1 669 ? -24.057 42.464 29.281 1.00 95.38 669 GLN A N 1
ATOM 5153 C CA . GLN A 1 669 ? -24.584 42.258 27.928 1.00 95.38 669 GLN A CA 1
ATOM 5154 C C . GLN A 1 669 ? -25.390 40.953 27.881 1.00 95.38 669 GLN A C 1
ATOM 5156 O O . GLN A 1 669 ? -25.115 40.065 27.081 1.00 95.38 669 GLN A O 1
ATOM 5161 N N . PHE A 1 670 ? -26.354 40.801 28.795 1.00 94.50 670 PHE A N 1
ATOM 5162 C CA . PHE A 1 670 ? -27.014 39.512 29.022 1.00 94.50 670 PHE A CA 1
ATOM 5163 C C . PHE A 1 670 ? -27.805 38.993 27.814 1.00 94.50 670 PHE A C 1
ATOM 5165 O O . PHE A 1 670 ? -27.768 37.799 27.543 1.00 94.50 670 PHE A O 1
ATOM 5172 N N . ALA A 1 671 ? -28.478 39.867 27.061 1.00 92.00 671 ALA A N 1
ATOM 5173 C CA . ALA A 1 671 ? -29.210 39.456 25.860 1.00 92.00 671 ALA A CA 1
ATOM 5174 C C . ALA A 1 671 ? -28.269 38.909 24.768 1.00 92.00 671 ALA A C 1
ATOM 5176 O O . ALA A 1 671 ? -28.526 37.840 24.221 1.00 92.00 671 ALA A O 1
ATOM 5177 N N . ASP A 1 672 ? -27.149 39.594 24.519 1.00 93.88 672 ASP A N 1
ATOM 5178 C CA . ASP A 1 672 ? -26.125 39.143 23.568 1.00 93.88 672 ASP A CA 1
ATOM 5179 C C . ASP A 1 672 ? -25.490 37.822 24.031 1.00 93.88 672 ASP A C 1
ATOM 5181 O O . ASP A 1 672 ? -25.303 36.902 23.238 1.00 93.88 672 ASP A O 1
ATOM 5185 N N . PHE A 1 673 ? -25.220 37.700 25.337 1.00 95.94 673 PHE A N 1
ATOM 5186 C CA . PHE A 1 673 ? -24.731 36.463 25.944 1.00 95.94 673 PHE A CA 1
ATOM 5187 C C . PHE A 1 673 ? -25.711 35.303 25.751 1.00 95.94 673 PHE A C 1
ATOM 5189 O O . PHE A 1 673 ? -25.281 34.206 25.419 1.00 95.94 673 PHE A O 1
ATOM 5196 N N . VAL A 1 674 ? -27.013 35.531 25.945 1.00 95.50 674 VAL A N 1
ATOM 5197 C CA . VAL A 1 674 ? -28.053 34.516 25.733 1.00 95.50 674 VAL A CA 1
ATOM 5198 C C . VAL A 1 674 ? -28.093 34.068 24.274 1.00 95.50 674 VAL A C 1
ATOM 5200 O O . VAL A 1 674 ? -28.170 32.870 24.024 1.00 95.50 674 VAL A O 1
ATOM 5203 N N . GLN A 1 675 ? -27.987 34.989 23.313 1.00 93.25 675 GLN A N 1
ATOM 5204 C CA . GLN A 1 675 ? -27.965 34.620 21.896 1.00 93.25 675 GLN A CA 1
ATOM 5205 C C . GLN A 1 675 ? -26.732 33.777 21.539 1.00 93.25 675 GLN A C 1
ATOM 5207 O O . GLN A 1 675 ? -26.858 32.764 20.852 1.00 93.25 675 GLN A O 1
ATOM 5212 N N . GLU A 1 676 ? -25.543 34.162 22.015 1.00 94.19 676 GLU A N 1
ATOM 5213 C CA . GLU A 1 676 ? -24.327 33.367 21.799 1.00 94.19 676 GLU A CA 1
ATOM 5214 C C . GLU A 1 676 ? -24.383 32.019 22.539 1.00 94.19 676 GLU A C 1
ATOM 5216 O O . GLU A 1 676 ? -23.966 31.006 21.982 1.00 94.19 676 GLU A O 1
ATOM 5221 N N . LEU A 1 677 ? -24.960 31.975 23.746 1.00 95.31 677 LEU A N 1
ATOM 5222 C CA . LEU A 1 677 ? -25.169 30.743 24.510 1.00 95.31 677 LEU A CA 1
ATOM 5223 C C . LEU A 1 677 ? -26.121 29.781 23.792 1.00 95.31 677 LEU A C 1
ATOM 5225 O O . LEU A 1 677 ? -25.851 28.583 23.759 1.00 95.31 677 LEU A O 1
ATOM 5229 N N . HIS A 1 678 ? -27.209 30.288 23.209 1.00 94.25 678 HIS A N 1
ATOM 5230 C CA . HIS A 1 678 ? -28.155 29.487 22.427 1.00 94.25 678 HIS A CA 1
ATOM 5231 C C . HIS A 1 678 ? -27.448 28.814 21.247 1.00 94.25 678 HIS A C 1
ATOM 5233 O O . HIS A 1 678 ? -27.466 27.586 21.148 1.00 94.25 678 HIS A O 1
ATOM 5239 N N . ASN A 1 679 ? -26.717 29.599 20.448 1.00 91.38 679 ASN A N 1
ATOM 5240 C CA . ASN A 1 679 ? -25.931 29.096 19.319 1.00 91.38 679 ASN A CA 1
ATOM 5241 C C . ASN A 1 679 ? -24.873 28.076 19.771 1.00 91.38 679 ASN A C 1
ATOM 5243 O O . ASN A 1 679 ? -24.721 27.024 19.158 1.00 91.38 679 ASN A O 1
ATOM 5247 N N . HIS A 1 680 ? -24.166 28.355 20.869 1.00 93.25 680 HIS A N 1
ATOM 5248 C CA . HIS A 1 680 ? -23.133 27.464 21.389 1.00 93.25 680 HIS A CA 1
ATOM 5249 C C . HIS A 1 680 ? -23.702 26.112 21.844 1.00 93.25 680 HIS A C 1
ATOM 5251 O O . HIS A 1 680 ? -23.143 25.062 21.530 1.00 93.25 680 HIS A O 1
ATOM 5257 N N . LEU A 1 681 ? -24.835 26.111 22.555 1.00 93.31 681 LEU A N 1
ATOM 5258 C CA . LEU A 1 681 ? -25.510 24.874 22.961 1.00 93.31 681 LEU A CA 1
ATOM 5259 C C . LEU A 1 681 ? -26.002 24.083 21.742 1.00 93.31 681 LEU A C 1
ATOM 5261 O O . LEU A 1 681 ? -25.870 22.859 21.717 1.00 93.31 681 LEU A O 1
ATOM 5265 N N . HIS A 1 682 ? -26.508 24.764 20.712 1.00 92.06 682 HIS A N 1
ATOM 5266 C CA . HIS A 1 682 ? -26.880 24.131 19.446 1.00 92.06 682 HIS A CA 1
ATOM 5267 C C . HIS A 1 682 ? -25.685 23.483 18.745 1.00 92.06 682 HIS A C 1
ATOM 5269 O O . HIS A 1 682 ? -25.757 22.311 18.375 1.00 92.06 682 HIS A O 1
ATOM 5275 N N . GLU A 1 683 ? -24.564 24.195 18.621 1.00 89.69 683 GLU A N 1
ATOM 5276 C CA . GLU A 1 683 ? -23.327 23.663 18.036 1.00 89.69 683 GLU A CA 1
ATOM 5277 C C . GLU A 1 683 ? -22.837 22.413 18.785 1.00 89.69 683 GLU A C 1
ATOM 5279 O O . GLU A 1 683 ? -22.496 21.400 18.163 1.00 89.69 683 GLU A O 1
ATOM 5284 N N . LEU A 1 684 ? -22.853 22.442 20.123 1.00 90.44 684 LEU A N 1
ATOM 5285 C CA . LEU A 1 684 ? -22.500 21.283 20.948 1.00 90.44 684 LEU A CA 1
ATOM 5286 C C . LEU A 1 684 ? -23.435 20.095 20.683 1.00 90.44 684 LEU A C 1
ATOM 5288 O O . LEU A 1 684 ? -22.959 18.979 20.461 1.00 90.44 684 LEU A O 1
ATOM 5292 N N . ALA A 1 685 ? -24.748 20.332 20.648 1.00 90.44 685 ALA A N 1
ATOM 5293 C CA . ALA A 1 685 ? -25.741 19.287 20.415 1.00 90.44 685 ALA A CA 1
ATOM 5294 C C . ALA A 1 685 ? -25.642 18.663 19.014 1.00 90.44 685 ALA A C 1
ATOM 5296 O O . ALA A 1 685 ? -25.835 17.456 18.856 1.00 90.44 685 ALA A O 1
ATOM 5297 N N . GLN A 1 686 ? -25.312 19.461 17.999 1.00 88.25 686 GLN A N 1
ATOM 5298 C CA . GLN A 1 686 ? -25.195 19.014 16.609 1.00 88.25 686 GLN A CA 1
ATOM 5299 C C . GLN A 1 686 ? -23.831 18.386 16.287 1.00 88.25 686 GLN A C 1
ATOM 5301 O O . GLN A 1 686 ? -23.680 17.742 15.245 1.00 88.25 686 GLN A O 1
ATOM 5306 N N . THR A 1 687 ? -22.832 18.537 17.163 1.00 89.25 687 THR A N 1
ATOM 5307 C CA . THR A 1 687 ? -21.487 17.995 16.941 1.00 89.25 687 THR A CA 1
ATOM 5308 C C . THR A 1 687 ? -21.537 16.476 16.774 1.00 89.25 687 THR A C 1
ATOM 5310 O O . THR A 1 687 ? -22.041 15.762 17.637 1.00 89.25 687 THR A O 1
ATOM 5313 N N . ALA A 1 688 ? -20.971 15.960 15.681 1.00 89.69 688 ALA A N 1
ATOM 5314 C CA . ALA A 1 688 ? -20.896 14.524 15.433 1.00 89.69 688 ALA A CA 1
ATOM 5315 C C . ALA A 1 688 ? -19.970 13.831 16.448 1.00 89.69 688 ALA A C 1
ATOM 5317 O O . ALA A 1 688 ? -18.766 14.091 16.483 1.00 89.69 688 ALA A O 1
ATOM 5318 N N . GLN A 1 689 ? -20.522 12.911 17.237 1.00 90.88 689 GLN A N 1
ATOM 5319 C CA . GLN A 1 689 ? -19.799 12.129 18.238 1.00 90.88 689 GLN A CA 1
ATOM 5320 C C . GLN A 1 689 ? -19.698 10.658 17.814 1.00 90.88 689 GLN A C 1
ATOM 5322 O O . GLN A 1 689 ? -20.730 10.055 17.492 1.00 90.88 689 GLN A O 1
ATOM 5327 N N . PRO A 1 690 ? -18.494 10.050 17.823 1.00 91.75 690 PRO A N 1
ATOM 5328 C CA . PRO A 1 690 ? -18.334 8.628 17.544 1.00 91.75 690 PRO A CA 1
ATOM 5329 C C . PRO A 1 690 ? -18.968 7.783 18.656 1.00 91.75 690 PRO A C 1
ATOM 5331 O O . PRO A 1 690 ? -18.746 8.016 19.843 1.00 91.75 690 PRO A O 1
ATOM 5334 N N . GLN A 1 691 ? -19.726 6.764 18.267 1.00 89.94 691 GLN A N 1
ATOM 5335 C CA . GLN A 1 691 ? -20.473 5.886 19.160 1.00 89.94 691 GLN A CA 1
ATOM 5336 C C . GLN A 1 691 ? -19.796 4.511 19.228 1.00 89.94 691 GLN A C 1
ATOM 5338 O O . GLN A 1 691 ? -19.994 3.639 18.380 1.00 89.94 691 GLN A O 1
ATOM 5343 N N . GLY A 1 692 ? -18.983 4.311 20.266 1.00 89.62 692 GLY A N 1
ATOM 5344 C CA . GLY A 1 692 ? -18.368 3.020 20.575 1.00 89.62 692 GLY A CA 1
ATOM 5345 C C . GLY A 1 692 ? -17.245 2.598 19.620 1.00 89.62 692 GLY A C 1
ATOM 5346 O O . GLY A 1 692 ? -16.419 3.407 19.203 1.00 89.62 692 GLY A O 1
ATOM 5347 N N . LEU A 1 693 ? -17.176 1.292 19.339 1.00 91.75 693 LEU A N 1
ATOM 5348 C CA . LEU A 1 693 ? -16.144 0.660 18.514 1.00 91.75 693 LEU A CA 1
ATOM 5349 C C . LEU A 1 693 ? -16.782 -0.110 17.352 1.00 91.75 693 LEU A C 1
ATOM 5351 O O . LEU A 1 693 ? -17.789 -0.798 17.533 1.00 91.75 693 LEU A O 1
ATOM 5355 N N . HIS A 1 694 ? -16.146 -0.065 16.185 1.00 94.75 694 HIS A N 1
ATOM 5356 C CA . HIS A 1 694 ? -16.507 -0.873 15.025 1.00 94.75 694 HIS A CA 1
ATOM 5357 C C . HIS A 1 694 ? -16.204 -2.359 15.253 1.00 94.75 694 HIS A C 1
ATOM 5359 O O . HIS A 1 694 ? -15.238 -2.722 15.925 1.00 94.75 694 HIS A O 1
ATOM 5365 N N . THR A 1 695 ? -17.014 -3.235 14.661 1.00 95.00 695 THR A N 1
ATOM 5366 C CA . THR A 1 695 ? -16.767 -4.681 14.605 1.00 95.00 695 THR A CA 1
ATOM 5367 C C . THR A 1 695 ? -16.671 -5.109 13.145 1.00 95.00 695 THR A C 1
ATOM 5369 O O . THR A 1 695 ? -17.645 -4.978 12.407 1.00 95.00 695 THR A O 1
ATOM 5372 N N . LEU A 1 696 ? -15.524 -5.659 12.734 1.00 95.88 696 LEU A N 1
ATOM 5373 C CA . LEU A 1 696 ? -15.259 -6.007 11.335 1.00 95.88 696 LEU A CA 1
ATOM 5374 C C . LEU A 1 696 ? -16.343 -6.940 10.768 1.00 95.88 696 LEU A C 1
ATOM 5376 O O . LEU A 1 696 ? -16.616 -8.011 11.323 1.00 95.88 696 LEU A O 1
ATOM 5380 N N . GLY A 1 697 ? -16.946 -6.530 9.652 1.00 95.06 697 GLY A N 1
ATOM 5381 C CA . GLY A 1 697 ? -18.003 -7.267 8.958 1.00 95.06 697 GLY A CA 1
ATOM 5382 C C . GLY A 1 697 ? -19.390 -7.197 9.593 1.00 95.06 697 GLY A C 1
ATOM 5383 O O . GLY A 1 697 ? -20.289 -7.899 9.130 1.00 95.06 697 GLY A O 1
ATOM 5384 N N . ARG A 1 698 ? -19.585 -6.391 10.643 1.00 94.94 698 ARG A N 1
ATOM 5385 C CA . ARG A 1 698 ? -20.878 -6.220 11.313 1.00 94.94 698 ARG A CA 1
ATOM 5386 C C . ARG A 1 698 ? -21.347 -4.777 11.175 1.00 94.94 698 ARG A C 1
ATOM 5388 O O . ARG A 1 698 ? -20.630 -3.852 11.542 1.00 94.94 698 ARG A O 1
ATOM 5395 N N . ALA A 1 699 ? -22.566 -4.602 10.670 1.00 93.75 699 ALA A N 1
ATOM 5396 C CA . ALA A 1 699 ? -23.200 -3.293 10.613 1.00 93.75 699 ALA A CA 1
ATOM 5397 C C . ALA A 1 699 ? -23.332 -2.692 12.025 1.00 93.75 699 ALA A C 1
ATOM 5399 O O . ALA A 1 699 ? -23.577 -3.444 12.981 1.00 93.75 699 ALA A O 1
ATOM 5400 N N . PRO A 1 700 ? -23.244 -1.358 12.161 1.00 93.50 700 PRO A N 1
ATOM 5401 C CA . PRO A 1 700 ? -23.651 -0.688 13.384 1.00 93.50 700 PRO A CA 1
ATOM 5402 C C . PRO A 1 700 ? -25.091 -1.044 13.771 1.00 93.50 700 PRO A C 1
ATOM 5404 O O . PRO A 1 700 ? -25.921 -1.361 12.914 1.00 93.50 700 PRO A O 1
ATOM 5407 N N . GLU A 1 701 ? -25.392 -0.967 15.067 1.00 93.19 701 GLU A N 1
ATOM 5408 C CA . GLU A 1 701 ? -26.768 -1.078 15.558 1.00 93.19 701 GLU A CA 1
ATOM 5409 C C . GLU A 1 701 ? -27.660 -0.022 14.900 1.00 93.19 701 GLU A C 1
ATOM 5411 O O . GLU A 1 701 ? -27.195 1.073 14.580 1.00 93.19 701 GLU A O 1
ATOM 5416 N N . GLU A 1 702 ? -28.938 -0.352 14.695 1.00 94.38 702 GLU A N 1
ATOM 5417 C CA . GLU A 1 702 ? -29.878 0.464 13.914 1.00 94.38 702 GLU A CA 1
ATOM 5418 C C . GLU A 1 702 ? -29.885 1.932 14.349 1.00 94.38 702 GLU A C 1
ATOM 5420 O O . GLU A 1 702 ? -29.742 2.809 13.498 1.00 94.38 702 GLU A O 1
ATOM 5425 N N . LEU A 1 703 ? -29.954 2.177 15.662 1.00 93.44 703 LEU A N 1
ATOM 5426 C CA . LEU A 1 703 ? -29.929 3.515 16.250 1.00 93.44 703 LEU A CA 1
ATOM 5427 C C . LEU A 1 703 ? -28.715 4.325 15.794 1.00 93.44 703 LEU A C 1
ATOM 5429 O O . LEU A 1 703 ? -28.854 5.443 15.303 1.00 93.44 703 LEU A O 1
ATOM 5433 N N . HIS A 1 704 ? -27.522 3.748 15.910 1.00 93.25 704 HIS A N 1
ATOM 5434 C CA . HIS A 1 704 ? -26.279 4.432 15.565 1.00 93.25 704 HIS A CA 1
ATOM 5435 C C . HIS A 1 704 ? -26.084 4.545 14.046 1.00 93.25 704 HIS A C 1
ATOM 5437 O O . HIS A 1 704 ? -25.565 5.549 13.555 1.00 93.25 704 HIS A O 1
ATOM 5443 N N . ARG A 1 705 ? -26.539 3.545 13.279 1.00 94.81 705 ARG A N 1
ATOM 5444 C CA . ARG A 1 705 ? -26.488 3.575 11.812 1.00 94.81 705 ARG A CA 1
ATOM 5445 C C . ARG A 1 705 ? -27.384 4.681 11.261 1.00 94.81 705 ARG A C 1
ATOM 5447 O O . ARG A 1 705 ? -26.923 5.485 10.456 1.00 94.81 705 ARG A O 1
ATOM 5454 N N . LEU A 1 706 ? -28.631 4.761 11.729 1.00 95.25 706 LEU A N 1
ATOM 5455 C CA . LEU A 1 706 ? -29.554 5.839 11.371 1.00 95.25 706 LEU A CA 1
ATOM 5456 C C . LEU A 1 706 ? -29.077 7.197 11.891 1.00 95.25 706 LEU A C 1
ATOM 5458 O O . LEU A 1 706 ? -29.201 8.175 11.163 1.00 95.25 706 LEU A O 1
ATOM 5462 N N . GLY A 1 707 ? -28.463 7.263 13.076 1.00 94.12 707 GLY A N 1
ATOM 5463 C CA . GLY A 1 707 ? -27.814 8.482 13.575 1.00 94.12 707 GLY A CA 1
ATOM 5464 C C . GLY A 1 707 ? -26.721 9.004 12.635 1.00 94.12 707 GLY A C 1
ATOM 5465 O O . GLY A 1 707 ? -26.645 10.204 12.378 1.00 94.12 707 GLY A O 1
ATOM 5466 N N . THR A 1 708 ? -25.939 8.106 12.030 1.00 94.50 708 THR A N 1
ATOM 5467 C CA . THR A 1 708 ? -24.917 8.488 11.041 1.00 94.50 708 THR A CA 1
ATOM 5468 C C . THR A 1 708 ? -25.567 8.989 9.753 1.00 94.50 708 THR A C 1
ATOM 5470 O O . THR A 1 708 ? -25.189 10.043 9.247 1.00 94.50 708 THR A O 1
ATOM 5473 N N . VAL A 1 709 ? -26.584 8.279 9.244 1.00 95.06 709 VAL A N 1
ATOM 5474 C CA . VAL A 1 709 ? -27.354 8.711 8.061 1.00 95.06 709 VAL A CA 1
ATOM 5475 C C . VAL A 1 709 ? -27.974 10.088 8.289 1.00 95.06 709 VAL A C 1
ATOM 5477 O O . VAL A 1 709 ? -27.915 10.944 7.413 1.00 95.06 709 VAL A O 1
ATOM 5480 N N . LEU A 1 710 ? -28.521 10.327 9.477 1.00 93.44 710 LEU A N 1
ATOM 5481 C CA . LEU A 1 710 ? -29.116 11.597 9.862 1.00 93.44 710 LEU A CA 1
ATOM 5482 C C . LEU A 1 710 ? -28.097 12.744 9.797 1.00 93.44 710 LEU A C 1
ATOM 5484 O O . LEU A 1 710 ? -28.397 13.779 9.203 1.00 93.44 710 LEU A O 1
ATOM 5488 N N . LEU A 1 711 ? -26.883 12.539 10.320 1.00 91.38 711 LEU A N 1
ATOM 5489 C CA . LEU A 1 711 ? -25.778 13.500 10.206 1.00 91.38 711 LEU A CA 1
ATOM 5490 C C . LEU A 1 711 ? -25.346 13.737 8.750 1.00 91.38 711 LEU A C 1
ATOM 5492 O O . LEU A 1 711 ? -25.049 14.866 8.375 1.00 91.38 711 LEU A O 1
ATOM 5496 N N . MET A 1 712 ? -25.353 12.697 7.913 1.00 90.56 712 MET A N 1
ATOM 5497 C CA . MET A 1 712 ? -25.003 12.790 6.487 1.00 90.56 712 MET A CA 1
ATOM 5498 C C . MET A 1 712 ? -26.031 13.547 5.639 1.00 90.56 712 MET A C 1
ATOM 5500 O O . MET A 1 712 ? -25.699 14.044 4.558 1.00 90.56 712 MET A O 1
ATOM 5504 N N . LEU A 1 713 ? -27.289 13.589 6.080 1.00 91.19 713 LEU A N 1
ATOM 5505 C CA . LEU A 1 713 ? -28.348 14.346 5.414 1.00 91.19 713 LEU A CA 1
ATOM 5506 C C . LEU A 1 713 ? -28.358 15.824 5.824 1.00 91.19 713 LEU A C 1
ATOM 5508 O O . LEU A 1 713 ? -28.753 16.655 5.010 1.00 91.19 713 LEU A O 1
ATOM 5512 N N . GLY A 1 714 ? -27.884 16.141 7.034 1.00 88.94 714 GLY A N 1
ATOM 5513 C CA . GLY A 1 714 ? -27.728 17.511 7.529 1.00 88.94 714 GLY A CA 1
ATOM 5514 C C . GLY A 1 714 ? -29.042 18.236 7.849 1.00 88.94 714 GLY A C 1
ATOM 5515 O O . GLY A 1 714 ? -30.136 17.682 7.713 1.00 88.94 714 GLY A O 1
ATOM 5516 N N . SER A 1 715 ? -28.917 19.498 8.272 1.00 88.31 715 SER A N 1
ATOM 5517 C CA . SER A 1 715 ? -30.019 20.348 8.755 1.00 88.31 715 SER A CA 1
ATOM 5518 C C . SER A 1 715 ? -31.160 20.508 7.754 1.00 88.31 715 SER A C 1
ATOM 5520 O O . SER A 1 715 ? -32.322 20.441 8.150 1.00 88.31 715 SER A O 1
ATOM 5522 N N . ASP A 1 716 ? -30.853 20.594 6.456 1.00 90.06 716 ASP A N 1
ATOM 5523 C CA . ASP A 1 716 ? -31.857 20.689 5.388 1.00 90.06 716 ASP A CA 1
ATOM 5524 C C . ASP A 1 716 ? -32.894 19.558 5.457 1.00 90.06 716 ASP A C 1
ATOM 5526 O O . ASP A 1 716 ? -34.084 19.770 5.209 1.00 90.06 716 ASP A O 1
ATOM 5530 N N . PHE A 1 717 ? -32.456 18.340 5.794 1.00 93.62 717 PHE A N 1
ATOM 5531 C CA . PHE A 1 717 ? -33.357 17.206 5.974 1.00 93.62 717 PHE A CA 1
ATOM 5532 C C . PHE A 1 717 ? -34.107 17.280 7.305 1.00 93.62 717 PHE A C 1
ATOM 5534 O O . PHE A 1 717 ? -35.305 16.991 7.340 1.00 93.62 717 PHE A O 1
ATOM 5541 N N . TRP A 1 718 ? -33.429 17.667 8.388 1.00 93.06 718 TRP A N 1
ATOM 5542 C CA . TRP A 1 718 ? -34.020 17.738 9.728 1.00 93.06 718 TRP A CA 1
ATOM 5543 C C . TRP A 1 718 ? -35.188 18.726 9.763 1.00 93.06 718 TRP A C 1
ATOM 5545 O O . TRP A 1 718 ? -36.295 18.361 10.164 1.00 93.06 718 TRP A O 1
ATOM 5555 N N . GLU A 1 719 ? -34.970 19.934 9.244 1.00 93.38 719 GLU A N 1
ATOM 5556 C CA . GLU A 1 719 ? -35.986 20.982 9.163 1.00 93.38 719 GLU A CA 1
ATOM 5557 C C . GLU A 1 719 ? -37.130 20.595 8.223 1.00 93.38 719 GLU A C 1
ATOM 5559 O O . GLU A 1 719 ? -38.299 20.842 8.524 1.00 93.38 719 GLU A O 1
ATOM 5564 N N . ALA A 1 720 ? -36.827 19.967 7.081 1.00 94.12 720 ALA A N 1
ATOM 5565 C CA . ALA A 1 720 ? -37.857 19.511 6.151 1.00 94.12 720 ALA A CA 1
ATOM 5566 C C . ALA A 1 720 ? -38.752 18.429 6.780 1.00 94.12 720 ALA A C 1
ATOM 5568 O O . ALA A 1 720 ? -39.973 18.464 6.602 1.00 94.12 720 ALA A O 1
ATOM 5569 N N . ALA A 1 721 ? -38.166 17.500 7.540 1.00 94.50 721 ALA A N 1
ATOM 5570 C CA . ALA A 1 721 ? -38.904 16.469 8.261 1.00 94.50 721 ALA A CA 1
ATOM 5571 C C . ALA A 1 721 ? -39.765 17.071 9.385 1.00 94.50 721 ALA A C 1
ATOM 5573 O O . ALA A 1 721 ? -40.950 16.752 9.484 1.00 94.50 721 ALA A O 1
ATOM 5574 N N . ALA A 1 722 ? -39.206 17.987 10.182 1.00 93.88 722 ALA A N 1
ATOM 5575 C CA . ALA A 1 722 ? -39.927 18.698 11.238 1.00 93.88 722 ALA A CA 1
ATOM 5576 C C . ALA A 1 722 ? -41.104 19.515 10.680 1.00 93.88 722 ALA A C 1
ATOM 5578 O O . ALA A 1 722 ? -42.235 19.397 11.156 1.00 93.88 722 ALA A O 1
ATOM 5579 N N . ARG A 1 723 ? -40.875 20.263 9.595 1.00 94.94 723 ARG A N 1
ATOM 5580 C CA . ARG A 1 723 ? -41.914 21.031 8.895 1.00 94.94 723 ARG A CA 1
ATOM 5581 C C . ARG A 1 723 ? -43.036 20.132 8.383 1.00 94.94 723 ARG A C 1
ATOM 5583 O O . ARG A 1 723 ? -44.205 20.484 8.509 1.00 94.94 723 ARG A O 1
ATOM 5590 N N . HIS A 1 724 ? -42.697 18.964 7.834 1.00 93.38 724 HIS A N 1
ATOM 5591 C CA . HIS A 1 724 ? -43.691 17.988 7.383 1.00 93.38 724 HIS A CA 1
ATOM 5592 C C . HIS A 1 724 ? -44.542 17.435 8.540 1.00 93.38 724 HIS A C 1
ATOM 5594 O O . HIS A 1 724 ? -45.732 17.196 8.354 1.00 93.38 724 HIS A O 1
ATOM 5600 N N . ALA A 1 725 ? -43.970 17.294 9.738 1.00 92.75 725 ALA A N 1
ATOM 5601 C CA . ALA A 1 725 ? -44.696 16.881 10.940 1.00 92.75 725 ALA A CA 1
ATOM 5602 C C . ALA A 1 725 ? -45.489 18.013 11.626 1.00 92.75 725 ALA A C 1
ATOM 5604 O O . ALA A 1 725 ? -46.121 17.772 12.653 1.00 92.75 725 ALA A O 1
ATOM 5605 N N . GLY A 1 726 ? -45.479 19.231 11.072 1.00 92.69 726 GLY A N 1
ATOM 5606 C CA . GLY A 1 726 ? -46.225 20.372 11.605 1.00 92.69 726 GLY A CA 1
ATOM 5607 C C . GLY A 1 726 ? -45.512 21.151 12.713 1.00 92.69 726 GLY A C 1
ATOM 5608 O O . GLY A 1 726 ? -46.176 21.891 13.437 1.00 92.69 726 GLY A O 1
ATOM 5609 N N . VAL A 1 727 ? -44.188 21.009 12.853 1.00 90.94 727 VAL A N 1
ATOM 5610 C CA . VAL A 1 727 ? -43.389 21.835 13.776 1.00 90.94 727 VAL A CA 1
ATOM 5611 C C . VAL A 1 727 ? -43.421 23.305 13.316 1.00 90.94 727 VAL A C 1
ATOM 5613 O O . VAL A 1 727 ? -43.252 23.560 12.115 1.00 90.94 727 VAL A O 1
ATOM 5616 N N . PRO A 1 728 ? -43.658 24.280 14.219 1.00 89.12 728 PRO A N 1
ATOM 5617 C CA . PRO A 1 728 ? -43.652 25.701 13.878 1.00 89.12 728 PRO A CA 1
ATOM 5618 C C . PRO A 1 728 ? -42.329 26.152 13.256 1.00 89.12 728 PRO A C 1
ATOM 5620 O O . PRO A 1 728 ? -41.265 25.648 13.593 1.00 89.12 728 PRO A O 1
ATOM 5623 N N . ALA A 1 729 ? -42.384 27.157 12.377 1.00 87.00 729 ALA A N 1
ATOM 5624 C CA . ALA A 1 729 ? -41.199 27.658 11.675 1.00 87.00 729 ALA A CA 1
ATOM 5625 C C . ALA A 1 729 ? -40.087 28.169 12.613 1.00 87.00 729 ALA A C 1
ATOM 5627 O O . ALA A 1 729 ? -38.926 28.134 12.225 1.00 87.00 729 ALA A O 1
ATOM 5628 N N . ALA A 1 730 ? -40.452 28.638 13.811 1.00 83.81 730 ALA A N 1
ATOM 5629 C CA . ALA A 1 730 ? -39.524 29.146 14.818 1.00 83.81 730 ALA A CA 1
ATOM 5630 C C . ALA A 1 730 ? -38.758 28.045 15.576 1.00 83.81 730 ALA A C 1
ATOM 5632 O O . ALA A 1 730 ? -37.779 28.375 16.225 1.00 83.81 730 ALA A O 1
ATOM 5633 N N . ASP A 1 731 ? -39.187 26.781 15.467 1.00 84.75 731 ASP A N 1
ATOM 5634 C CA . ASP A 1 731 ? -38.627 25.649 16.222 1.00 84.75 731 ASP A CA 1
ATOM 5635 C C . ASP A 1 731 ? -37.985 24.595 15.292 1.00 84.75 731 ASP A C 1
ATOM 5637 O O . ASP A 1 731 ? -37.723 23.460 15.693 1.00 84.75 731 ASP A O 1
ATOM 5641 N N . LEU A 1 732 ? -37.802 24.911 14.003 1.00 87.06 732 LEU A N 1
ATOM 5642 C CA . LEU A 1 732 ? -37.284 23.945 13.024 1.00 87.06 732 LEU A CA 1
ATOM 5643 C C . LEU A 1 732 ? -35.804 23.614 13.249 1.00 87.06 732 LEU A C 1
ATOM 5645 O O . LEU A 1 732 ? -35.395 22.477 13.013 1.00 87.06 732 LEU A O 1
ATOM 5649 N N . ASP A 1 733 ? -35.022 24.583 13.711 1.00 82.94 733 ASP A N 1
ATOM 5650 C CA . ASP A 1 733 ? -33.615 24.438 14.096 1.00 82.94 733 ASP A CA 1
ATOM 5651 C C . ASP A 1 733 ? -33.438 23.608 15.382 1.00 82.94 733 ASP A C 1
ATOM 5653 O O . ASP A 1 733 ? -32.404 22.965 15.570 1.00 82.94 733 ASP A O 1
ATOM 5657 N N . GLU A 1 734 ? -34.483 23.513 16.209 1.00 85.06 734 GLU A N 1
ATOM 5658 C CA . GLU A 1 734 ? -34.540 22.673 17.413 1.00 85.06 734 GLU A CA 1
ATOM 5659 C C . GLU A 1 734 ? -34.866 21.190 17.105 1.00 85.06 734 GLU A C 1
ATOM 5661 O O . GLU A 1 734 ? -34.890 20.353 18.006 1.00 85.06 734 GLU A O 1
ATOM 5666 N N . ALA A 1 735 ? -35.075 20.804 15.835 1.00 84.19 735 ALA A N 1
ATOM 5667 C CA . ALA A 1 735 ? -35.561 19.467 15.448 1.00 84.19 735 ALA A CA 1
ATOM 5668 C C . ALA A 1 735 ? -34.713 18.275 15.948 1.00 84.19 735 ALA A C 1
ATOM 5670 O O . ALA A 1 735 ? -35.235 17.161 16.069 1.00 84.19 735 ALA A O 1
ATOM 5671 N N . LEU A 1 736 ? -33.420 18.494 16.214 1.00 84.81 736 LEU A N 1
ATOM 5672 C CA . LEU A 1 736 ? -32.500 17.519 16.823 1.00 84.81 736 LEU A CA 1
ATOM 5673 C C . LEU A 1 736 ? -31.863 18.006 18.130 1.00 84.81 736 LEU A C 1
ATOM 5675 O O . LEU A 1 736 ? -31.013 17.309 18.690 1.00 84.81 736 LEU A O 1
ATOM 5679 N N . ILE A 1 737 ? -32.244 19.185 18.614 1.00 85.69 737 ILE A N 1
ATOM 5680 C CA . ILE A 1 737 ? -31.672 19.766 19.823 1.00 85.69 737 ILE A CA 1
ATOM 5681 C C . ILE A 1 737 ? -32.472 19.278 21.024 1.00 85.69 737 ILE A C 1
ATOM 5683 O O . ILE A 1 737 ? -33.696 19.364 21.077 1.00 85.69 737 ILE A O 1
ATOM 5687 N N . GLY A 1 738 ? -31.769 18.713 21.998 1.00 84.44 738 GLY A N 1
ATOM 5688 C CA . GLY A 1 738 ? -32.387 18.167 23.195 1.00 84.44 738 GLY A CA 1
ATOM 5689 C C . GLY A 1 738 ? -31.533 17.085 23.844 1.00 84.44 738 GLY A C 1
ATOM 5690 O O . GLY A 1 738 ? -30.351 16.946 23.516 1.00 84.44 738 GLY A O 1
ATOM 5691 N N . PRO A 1 739 ? -32.108 16.317 24.785 1.00 86.25 739 PRO A N 1
ATOM 5692 C CA . PRO A 1 739 ? -31.403 15.238 25.462 1.00 86.25 739 PRO A CA 1
ATOM 5693 C C . PRO A 1 739 ? -30.823 14.218 24.476 1.00 86.25 739 PRO A C 1
ATOM 5695 O O . PRO A 1 739 ? -31.529 13.723 23.595 1.00 86.25 739 PRO A O 1
ATOM 5698 N N . TRP A 1 740 ? -29.545 13.877 24.644 1.00 84.62 740 TRP A N 1
ATOM 5699 C CA . TRP A 1 740 ? -28.832 12.942 23.759 1.00 84.62 740 TRP A CA 1
ATOM 5700 C C . TRP A 1 740 ? -29.489 11.550 23.680 1.00 84.62 740 TRP A C 1
ATOM 5702 O O . TRP A 1 740 ? -29.452 10.892 22.640 1.00 84.62 740 TRP A O 1
ATOM 5712 N N . ASP A 1 741 ? -30.140 11.111 24.758 1.00 88.06 741 ASP A N 1
ATOM 5713 C CA . ASP A 1 741 ? -30.826 9.821 24.866 1.00 88.06 741 ASP A CA 1
ATOM 5714 C C . ASP A 1 741 ? -32.201 9.802 24.174 1.00 88.06 741 ASP A C 1
ATOM 5716 O O . ASP A 1 741 ? -32.859 8.758 24.126 1.00 88.06 741 ASP A O 1
ATOM 5720 N N . ARG A 1 742 ? -32.627 10.941 23.605 1.00 90.50 742 ARG A N 1
ATOM 5721 C CA . ARG A 1 742 ? -33.909 11.097 22.908 1.00 90.50 742 ARG A CA 1
ATOM 5722 C C . ARG A 1 742 ? -33.824 11.135 21.383 1.00 90.50 742 ARG A C 1
ATOM 5724 O O . ARG A 1 742 ? -34.824 11.413 20.719 1.00 90.50 742 ARG A O 1
ATOM 5731 N N . LEU A 1 743 ? -32.661 10.825 20.806 1.00 89.94 743 LEU A N 1
ATOM 5732 C CA . LEU A 1 743 ? -32.458 10.842 19.353 1.00 89.94 743 LEU A CA 1
ATOM 5733 C C . LEU A 1 743 ? -33.520 10.020 18.605 1.00 89.94 743 LEU A C 1
ATOM 5735 O O . LEU A 1 743 ? -34.069 10.475 17.601 1.00 89.94 743 LEU A O 1
ATOM 5739 N N . ALA A 1 744 ? -33.845 8.834 19.127 1.00 93.50 744 ALA A N 1
ATOM 5740 C CA . ALA A 1 744 ? -34.805 7.928 18.510 1.00 93.50 744 ALA A CA 1
ATOM 5741 C C . ALA A 1 744 ? -36.225 8.512 18.449 1.00 93.50 744 ALA A C 1
ATOM 5743 O O . ALA A 1 744 ? -37.000 8.119 17.588 1.00 93.50 744 ALA A O 1
ATOM 5744 N N . GLN A 1 745 ? -36.594 9.426 19.346 1.00 94.06 745 GLN A N 1
ATOM 5745 C CA . GLN A 1 745 ? -37.927 10.029 19.422 1.00 94.06 745 GLN A CA 1
ATOM 5746 C C . GLN A 1 745 ? -38.067 11.262 18.522 1.00 94.06 745 GLN A C 1
ATOM 5748 O O . GLN A 1 745 ? -39.179 11.755 18.340 1.00 94.06 745 GLN A O 1
ATOM 5753 N N . THR A 1 746 ? -36.968 11.762 17.955 1.00 92.88 746 THR A N 1
ATOM 5754 C CA . THR A 1 746 ? -36.999 12.937 17.079 1.00 92.88 746 THR A CA 1
ATOM 5755 C C . THR A 1 746 ? -37.752 12.642 15.779 1.00 92.88 746 THR A C 1
ATOM 5757 O O . THR A 1 746 ? -37.683 11.539 15.224 1.00 92.88 746 THR A O 1
ATOM 5760 N N . VAL A 1 747 ? -38.467 13.647 15.263 1.00 94.75 747 VAL A N 1
ATOM 5761 C CA . VAL A 1 747 ? -39.216 13.540 13.999 1.00 94.75 747 VAL A CA 1
ATOM 5762 C C . VAL A 1 747 ? -38.315 13.114 12.829 1.00 94.75 747 VAL A C 1
ATOM 5764 O O . VAL A 1 747 ? -38.694 12.175 12.121 1.00 94.75 747 VAL A O 1
ATOM 5767 N N . PRO A 1 748 ? -37.125 13.719 12.616 1.00 94.75 748 PRO A N 1
ATOM 5768 C CA . PRO A 1 748 ? -36.248 13.318 11.518 1.00 94.75 748 PRO A CA 1
ATOM 5769 C C . PRO A 1 748 ? -35.808 11.851 11.604 1.00 94.75 748 PRO A C 1
ATOM 5771 O O . PRO A 1 748 ? -35.788 11.154 10.588 1.00 94.75 748 PRO A O 1
ATOM 5774 N N . TYR A 1 749 ? -35.503 11.355 12.810 1.00 95.69 749 TYR A N 1
ATOM 5775 C CA . TYR A 1 749 ? -35.124 9.957 13.015 1.00 95.69 749 TYR A CA 1
ATOM 5776 C C . TYR A 1 749 ? -36.285 9.002 12.712 1.00 95.69 749 TYR A C 1
ATOM 5778 O O . TYR A 1 749 ? -36.107 8.016 11.995 1.00 95.69 749 TYR A O 1
ATOM 5786 N N . GLN A 1 750 ? -37.482 9.291 13.231 1.00 96.38 750 GLN A N 1
ATOM 5787 C CA . GLN A 1 750 ? -38.664 8.451 13.010 1.00 96.38 750 GLN A CA 1
ATOM 5788 C C . GLN A 1 750 ? -39.035 8.373 11.526 1.00 96.38 750 GLN A C 1
ATOM 5790 O O . GLN A 1 750 ? -39.351 7.291 11.029 1.00 96.38 750 GLN A O 1
ATOM 5795 N N . LEU A 1 751 ? -38.914 9.487 10.796 1.00 96.31 751 LEU A N 1
ATOM 5796 C CA . LEU A 1 751 ? -39.121 9.506 9.349 1.00 96.31 751 LEU A CA 1
ATOM 5797 C C . LEU A 1 751 ? -38.103 8.613 8.620 1.00 96.31 751 LEU A C 1
ATOM 5799 O O . LEU A 1 751 ? -38.487 7.846 7.735 1.00 96.31 751 LEU A O 1
ATOM 5803 N N . LEU A 1 752 ? -36.822 8.661 9.009 1.00 96.25 752 LEU A N 1
ATOM 5804 C CA . LEU A 1 752 ? -35.806 7.766 8.448 1.00 96.25 752 LEU A CA 1
ATOM 5805 C C . LEU A 1 752 ? -36.122 6.303 8.729 1.00 96.25 752 LEU A C 1
ATOM 5807 O O . LEU A 1 752 ? -36.115 5.501 7.800 1.00 96.25 752 LEU A O 1
ATOM 5811 N N . LYS A 1 753 ? -36.426 5.948 9.979 1.00 97.31 753 LYS A N 1
ATOM 5812 C CA . LYS A 1 753 ? -36.750 4.565 10.344 1.00 97.31 753 LYS A CA 1
ATOM 5813 C C . LYS A 1 753 ? -37.920 4.034 9.506 1.00 97.31 753 LYS A C 1
ATOM 5815 O O . LYS A 1 753 ? -37.789 2.988 8.872 1.00 97.31 753 LYS A O 1
ATOM 5820 N N . LYS A 1 754 ? -39.010 4.800 9.436 1.00 96.75 754 LYS A N 1
ATOM 5821 C CA . LYS A 1 754 ? -40.238 4.450 8.713 1.00 96.75 754 LYS A CA 1
ATOM 5822 C C . LYS A 1 754 ? -39.995 4.121 7.232 1.00 96.75 754 LYS A C 1
ATOM 5824 O O . LYS A 1 754 ? -40.526 3.147 6.707 1.00 96.75 754 LYS A O 1
ATOM 5829 N N . HIS A 1 755 ? -39.175 4.914 6.546 1.00 96.62 755 HIS A N 1
ATOM 5830 C CA . HIS A 1 755 ? -39.005 4.779 5.094 1.00 96.62 755 HIS A CA 1
ATOM 5831 C C . HIS A 1 755 ? -37.746 4.008 4.674 1.00 96.62 755 HIS A C 1
ATOM 5833 O O . HIS A 1 755 ? -37.753 3.357 3.634 1.00 96.62 755 HIS A O 1
ATOM 5839 N N . VAL A 1 756 ? -36.669 4.055 5.463 1.00 96.25 756 VAL A N 1
ATOM 5840 C CA . VAL A 1 756 ? -35.389 3.399 5.136 1.00 96.25 756 VAL A CA 1
ATOM 5841 C C . VAL A 1 756 ? -35.302 1.990 5.716 1.00 96.25 756 VAL A C 1
ATOM 5843 O O . VAL A 1 756 ? -34.746 1.106 5.066 1.00 96.25 756 VAL A O 1
ATOM 5846 N N . VAL A 1 757 ? -35.835 1.769 6.922 1.00 95.94 757 VAL A N 1
ATOM 5847 C CA . VAL A 1 757 ? -35.771 0.466 7.605 1.00 95.94 757 VAL A CA 1
ATOM 5848 C C . VAL A 1 757 ? -37.071 -0.309 7.430 1.00 95.94 757 VAL A C 1
ATOM 5850 O O . VAL A 1 757 ? -37.035 -1.454 6.985 1.00 95.94 757 VAL A O 1
ATOM 5853 N N . ASP A 1 758 ? -38.213 0.316 7.731 1.00 96.25 758 ASP A N 1
ATOM 5854 C CA . ASP A 1 758 ? -39.518 -0.360 7.677 1.00 96.25 758 ASP A CA 1
ATOM 5855 C C . ASP A 1 758 ? -40.050 -0.480 6.230 1.00 96.25 758 ASP A C 1
ATOM 5857 O O . ASP A 1 758 ? -40.930 -1.294 5.950 1.00 96.25 758 ASP A O 1
ATOM 5861 N N . GLY A 1 759 ? -39.469 0.276 5.288 1.00 93.00 759 GLY A N 1
ATOM 5862 C CA . GLY A 1 759 ? -39.715 0.148 3.849 1.00 93.00 759 GLY A CA 1
ATOM 5863 C C . GLY A 1 759 ? -41.026 0.769 3.361 1.00 93.00 759 GLY A C 1
ATOM 5864 O O . GLY A 1 759 ? -41.534 0.373 2.309 1.00 93.00 759 GLY A O 1
ATOM 5865 N N . GLU A 1 760 ? -41.595 1.723 4.101 1.00 95.25 760 GLU A N 1
ATOM 5866 C CA . GLU A 1 760 ? -42.820 2.403 3.680 1.00 95.25 760 GLU A CA 1
ATOM 5867 C C . GLU A 1 760 ? -42.607 3.298 2.448 1.00 95.25 760 GLU A C 1
ATOM 5869 O O . GLU A 1 760 ? -41.584 3.975 2.306 1.00 95.25 760 GLU A O 1
ATOM 5874 N N . ALA A 1 761 ? -43.611 3.352 1.567 1.00 92.19 761 ALA A N 1
ATOM 5875 C CA . ALA A 1 761 ? -43.561 4.158 0.350 1.00 92.19 761 ALA A CA 1
ATOM 5876 C C . ALA A 1 761 ? -43.433 5.660 0.661 1.00 92.19 761 ALA A C 1
ATOM 5878 O O . ALA A 1 761 ? -44.048 6.176 1.592 1.00 92.19 761 ALA A O 1
ATOM 5879 N N . THR A 1 762 ? -42.655 6.375 -0.151 1.00 92.88 762 THR A N 1
ATOM 5880 C CA . THR A 1 762 ? -42.379 7.811 0.023 1.00 92.88 762 THR A CA 1
ATOM 5881 C C . THR A 1 762 ? -43.263 8.708 -0.849 1.00 92.88 762 THR A C 1
ATOM 5883 O O . THR A 1 762 ? -43.110 9.925 -0.821 1.00 92.88 762 THR A O 1
ATOM 5886 N N . ASN A 1 763 ? -44.199 8.131 -1.610 1.00 89.44 763 ASN A N 1
ATOM 5887 C CA . ASN A 1 763 ? -44.974 8.827 -2.645 1.00 89.44 763 ASN A CA 1
ATOM 5888 C C . ASN A 1 763 ? -45.799 10.010 -2.108 1.00 89.44 763 ASN A C 1
ATOM 5890 O O . ASN A 1 763 ? -46.002 10.982 -2.832 1.00 89.44 763 ASN A O 1
ATOM 5894 N N . ASP A 1 764 ? -46.237 9.936 -0.849 1.00 89.62 764 ASP A N 1
ATOM 5895 C CA . ASP A 1 764 ? -47.049 10.969 -0.192 1.00 89.62 764 ASP A CA 1
ATOM 5896 C C . ASP A 1 764 ? -46.205 12.093 0.442 1.00 89.62 764 ASP A C 1
ATOM 5898 O O . ASP A 1 764 ? -46.742 13.046 1.009 1.00 89.62 764 ASP A O 1
ATOM 5902 N N . LEU A 1 765 ? -44.873 12.000 0.359 1.00 94.06 765 LEU A N 1
ATOM 5903 C CA . LEU A 1 765 ? -43.952 12.995 0.903 1.00 94.06 765 LEU A CA 1
ATOM 5904 C C . LEU A 1 765 ? -43.593 14.067 -0.140 1.00 94.06 765 LEU A C 1
ATOM 5906 O O . LEU A 1 765 ? -43.570 13.786 -1.338 1.00 94.06 765 LEU A O 1
ATOM 5910 N N . PRO A 1 766 ? -43.217 15.285 0.288 1.00 94.81 766 PRO A N 1
ATOM 5911 C CA . PRO A 1 766 ? -42.608 16.290 -0.584 1.00 94.81 766 PRO A CA 1
ATOM 5912 C C . PRO A 1 766 ? -41.398 15.758 -1.372 1.00 94.81 766 PRO A C 1
ATOM 5914 O O . PRO A 1 766 ? -40.589 15.003 -0.834 1.00 94.81 766 PRO A O 1
ATOM 5917 N N . GLU A 1 767 ? -41.207 16.221 -2.614 1.00 94.06 767 GLU A N 1
ATOM 5918 C CA . GLU A 1 767 ? -40.128 15.760 -3.514 1.00 94.06 767 GLU A CA 1
ATOM 5919 C C . GLU A 1 767 ? -38.727 15.857 -2.879 1.00 94.06 767 GLU A C 1
ATOM 5921 O O . GLU A 1 767 ? -37.896 14.962 -3.044 1.00 94.06 767 GLU A O 1
ATOM 5926 N N . GLN A 1 768 ? -38.469 16.919 -2.107 1.00 93.56 768 GLN A N 1
ATOM 5927 C CA . GLN A 1 768 ? -37.214 17.092 -1.370 1.00 93.56 768 GLN A CA 1
ATOM 5928 C C . GLN A 1 768 ? -36.966 15.940 -0.382 1.00 93.56 768 GLN A C 1
ATOM 5930 O O . GLN A 1 768 ? -35.866 15.388 -0.348 1.00 93.56 768 GLN A O 1
ATOM 5935 N N . LEU A 1 769 ? -37.990 15.541 0.383 1.00 95.94 769 LEU A N 1
ATOM 5936 C CA . LEU A 1 769 ? -37.904 14.428 1.330 1.00 95.94 769 LEU A CA 1
ATOM 5937 C C . LEU A 1 769 ? -37.795 13.084 0.605 1.00 95.94 769 LEU A C 1
ATOM 5939 O O . LEU A 1 769 ? -37.020 12.238 1.037 1.00 95.94 769 LEU A O 1
ATOM 5943 N N . GLN A 1 770 ? -38.478 12.900 -0.530 1.00 95.75 770 GLN A N 1
ATOM 5944 C CA . GLN A 1 770 ? -38.329 11.688 -1.346 1.00 95.75 770 GLN A CA 1
ATOM 5945 C C . GLN A 1 770 ? -36.878 11.487 -1.807 1.00 95.75 770 GLN A C 1
ATOM 5947 O O . GLN A 1 770 ? -36.309 10.412 -1.608 1.00 95.75 770 GLN A O 1
ATOM 5952 N N . LYS A 1 771 ? -36.250 12.533 -2.364 1.00 94.38 771 LYS A N 1
ATOM 5953 C CA . LYS A 1 771 ? -34.842 12.492 -2.800 1.00 94.38 771 LYS A CA 1
ATOM 5954 C C . LYS A 1 771 ? -33.891 12.247 -1.629 1.00 94.38 771 LYS A C 1
ATOM 5956 O O . LYS A 1 771 ? -32.969 11.439 -1.750 1.00 94.38 771 LYS A O 1
ATOM 5961 N N . ALA A 1 772 ? -34.123 12.913 -0.497 1.00 94.56 772 ALA A N 1
ATOM 5962 C CA . ALA A 1 772 ? -33.320 12.722 0.707 1.00 94.56 772 ALA A CA 1
ATOM 5963 C C . ALA A 1 772 ? -33.422 11.284 1.238 1.00 94.56 772 ALA A C 1
ATOM 5965 O O . ALA A 1 772 ? -32.396 10.678 1.528 1.00 94.56 772 ALA A O 1
ATOM 5966 N N . LEU A 1 773 ? -34.624 10.704 1.287 1.00 96.88 773 LEU A N 1
ATOM 5967 C CA . LEU A 1 773 ? -34.850 9.326 1.737 1.00 96.88 773 LEU A CA 1
ATOM 5968 C C . LEU A 1 773 ? -34.290 8.284 0.758 1.00 96.88 773 LEU A C 1
ATOM 5970 O O . LEU A 1 773 ? -33.765 7.263 1.194 1.00 96.88 773 LEU A O 1
ATOM 5974 N N . GLN A 1 774 ? -34.311 8.554 -0.551 1.00 94.50 774 GLN A N 1
ATOM 5975 C CA . GLN A 1 774 ? -33.636 7.704 -1.537 1.00 94.50 774 GLN A CA 1
ATOM 5976 C C . GLN A 1 774 ? -32.117 7.690 -1.312 1.00 94.50 774 GLN A C 1
ATOM 5978 O O . GLN A 1 774 ? -31.503 6.621 -1.274 1.00 94.50 774 GLN A O 1
ATOM 5983 N N . LYS A 1 775 ? -31.510 8.869 -1.107 1.00 92.19 775 LYS A N 1
ATOM 5984 C CA . LYS A 1 775 ? -30.091 8.983 -0.733 1.00 92.19 775 LYS A CA 1
ATOM 5985 C C . LYS A 1 775 ? -29.821 8.276 0.600 1.00 92.19 775 LYS A C 1
ATOM 5987 O O . LYS A 1 775 ? -28.837 7.551 0.710 1.00 92.19 775 LYS A O 1
ATOM 5992 N N . ALA A 1 776 ? -30.704 8.448 1.582 1.00 95.38 776 ALA A N 1
ATOM 5993 C CA . ALA A 1 776 ? -30.604 7.829 2.898 1.00 95.38 776 ALA A CA 1
ATOM 5994 C C . ALA A 1 776 ? -30.593 6.299 2.818 1.00 95.38 776 ALA A C 1
ATOM 5996 O O . ALA A 1 776 ? -29.773 5.671 3.476 1.00 95.38 776 ALA A O 1
ATOM 5997 N N . ALA A 1 777 ? -31.446 5.700 1.981 1.00 95.81 777 ALA A N 1
ATOM 5998 C CA . ALA A 1 777 ? -31.484 4.255 1.780 1.00 95.81 777 ALA A CA 1
ATOM 5999 C C . ALA A 1 777 ? -30.183 3.712 1.168 1.00 95.81 777 ALA A C 1
ATOM 6001 O O . ALA A 1 777 ? -29.655 2.702 1.640 1.00 95.81 777 ALA A O 1
ATOM 6002 N N . GLN A 1 778 ? -29.632 4.411 0.169 1.00 92.81 778 GLN A N 1
ATOM 6003 C CA . GLN A 1 778 ? -28.349 4.049 -0.439 1.00 92.81 778 GLN A CA 1
ATOM 6004 C C . GLN A 1 778 ? -27.208 4.134 0.583 1.00 92.81 778 GLN A C 1
ATOM 6006 O O . GLN A 1 778 ? -26.502 3.154 0.813 1.00 92.81 778 GLN A O 1
ATOM 6011 N N . VAL A 1 779 ? -27.087 5.275 1.264 1.00 91.62 779 VAL A N 1
ATOM 6012 C CA . VAL A 1 779 ? -26.065 5.498 2.293 1.00 91.62 779 VAL A CA 1
ATOM 6013 C C . VAL A 1 779 ? -26.191 4.484 3.421 1.00 91.62 779 VAL A C 1
ATOM 6015 O O . VAL A 1 779 ? -25.185 3.909 3.829 1.00 91.62 779 VAL A O 1
ATOM 6018 N N . TYR A 1 780 ? -27.413 4.239 3.910 1.00 95.81 780 TYR A N 1
ATOM 6019 C CA . TYR A 1 780 ? -27.674 3.241 4.937 1.00 95.81 780 TYR A CA 1
ATOM 6020 C C . TYR A 1 780 ? -27.085 1.908 4.494 1.00 95.81 780 TYR A C 1
ATOM 6022 O O . TYR A 1 780 ? -26.271 1.360 5.231 1.00 95.81 780 TYR A O 1
ATOM 6030 N N . ALA A 1 781 ? -27.394 1.430 3.282 1.00 94.62 781 ALA A N 1
ATOM 6031 C CA . ALA A 1 781 ? -26.846 0.192 2.727 1.00 94.62 781 ALA A CA 1
ATOM 6032 C C . ALA A 1 781 ? -25.306 0.192 2.620 1.00 94.62 781 ALA A C 1
ATOM 6034 O O . ALA A 1 781 ? -24.680 -0.818 2.966 1.00 94.62 781 ALA A O 1
ATOM 6035 N N . ASP A 1 782 ? -24.696 1.305 2.212 1.00 91.81 782 ASP A N 1
ATOM 6036 C CA . ASP A 1 782 ? -23.242 1.435 2.045 1.00 91.81 782 ASP A CA 1
ATOM 6037 C C . ASP A 1 782 ? -22.481 1.384 3.379 1.00 91.81 782 ASP A C 1
ATOM 6039 O O . ASP A 1 782 ? -21.409 0.775 3.460 1.00 91.81 782 ASP A O 1
ATOM 6043 N N . ILE A 1 783 ? -23.071 1.909 4.458 1.00 93.75 783 ILE A N 1
ATOM 6044 C CA . ILE A 1 783 ? -22.528 1.804 5.823 1.00 93.75 783 ILE A CA 1
ATOM 6045 C C . ILE A 1 783 ? -22.936 0.497 6.537 1.00 93.75 783 ILE A C 1
ATOM 6047 O O . ILE A 1 783 ? -22.938 0.416 7.762 1.00 93.75 783 ILE A O 1
ATOM 6051 N N . GLY A 1 784 ? -23.222 -0.585 5.804 1.00 94.31 784 GLY A N 1
ATOM 6052 C CA . GLY A 1 784 ? -23.590 -1.894 6.378 1.00 94.31 784 GLY A CA 1
ATOM 6053 C C . GLY A 1 784 ? -22.454 -2.878 6.691 1.00 94.31 784 GLY A C 1
ATOM 6054 O O . GLY A 1 784 ? -22.718 -3.946 7.238 1.00 94.31 784 GLY A O 1
ATOM 6055 N N . ALA A 1 785 ? -21.205 -2.558 6.339 1.00 94.69 785 ALA A N 1
ATOM 6056 C CA . ALA A 1 785 ? -19.989 -3.355 6.594 1.00 94.69 785 ALA A CA 1
ATOM 6057 C C . ALA A 1 785 ? -19.941 -4.756 5.935 1.00 94.69 785 ALA A C 1
ATOM 6059 O O . ALA A 1 785 ? -18.975 -5.501 6.106 1.00 94.69 785 ALA A O 1
ATOM 6060 N N . GLN A 1 786 ? -20.926 -5.114 5.108 1.00 90.81 786 GLN A N 1
ATOM 6061 C CA . GLN A 1 786 ? -21.091 -6.438 4.490 1.00 90.81 786 GLN A CA 1
ATOM 6062 C C . GLN A 1 786 ? -19.950 -6.867 3.552 1.00 90.81 786 GLN A C 1
ATOM 6064 O O . GLN A 1 786 ? -19.849 -8.040 3.182 1.00 90.81 786 GLN A O 1
ATOM 6069 N N . ASN A 1 787 ? -19.115 -5.921 3.129 1.00 96.06 787 ASN A N 1
ATOM 6070 C CA . ASN A 1 787 ? -18.031 -6.145 2.180 1.00 96.06 787 ASN A CA 1
ATOM 6071 C C . ASN A 1 787 ? -16.670 -6.341 2.859 1.00 96.06 787 ASN A C 1
ATOM 6073 O O . ASN A 1 787 ? -15.746 -6.817 2.210 1.00 96.06 787 ASN A O 1
ATOM 6077 N N . GLU A 1 788 ? -16.529 -6.041 4.150 1.00 97.81 788 GLU A N 1
ATOM 6078 C CA . GLU A 1 788 ? -15.228 -6.039 4.834 1.00 97.81 788 GLU A CA 1
ATOM 6079 C C . GLU A 1 788 ? -14.617 -7.438 4.926 1.00 97.81 788 GLU A C 1
ATOM 6081 O O . GLU A 1 788 ? -13.501 -7.670 4.461 1.00 97.81 788 GLU A O 1
ATOM 6086 N N . LEU A 1 789 ? -15.378 -8.406 5.446 1.00 98.06 789 LEU A N 1
ATOM 6087 C CA . LEU A 1 789 ? -14.927 -9.798 5.532 1.00 98.06 789 LEU A CA 1
ATOM 6088 C C . LEU A 1 789 ? -14.812 -10.444 4.145 1.00 98.06 789 LEU A C 1
ATOM 6090 O O . LEU A 1 789 ? -13.905 -11.241 3.919 1.00 98.06 789 LEU A O 1
ATOM 6094 N N . 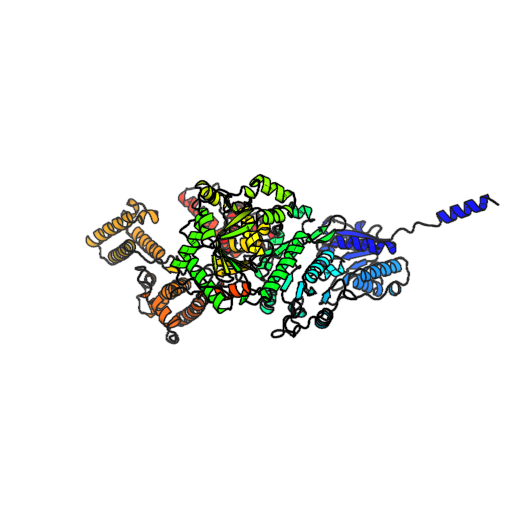LYS A 1 790 ? -15.665 -10.055 3.186 1.00 97.75 790 LYS A N 1
ATOM 6095 C CA . LYS A 1 790 ? -15.539 -10.493 1.785 1.00 97.75 790 LYS A CA 1
ATOM 6096 C C . LYS A 1 790 ? -14.233 -9.996 1.166 1.00 97.75 790 LYS A C 1
ATOM 6098 O O . LYS A 1 790 ? -13.558 -10.762 0.483 1.00 97.75 790 LYS A O 1
ATOM 6103 N N . GLY A 1 791 ? -13.861 -8.742 1.426 1.00 98.00 791 GLY A N 1
ATOM 6104 C CA . GLY A 1 791 ? -12.601 -8.153 0.986 1.00 98.00 791 GLY A CA 1
ATOM 6105 C C . GLY A 1 791 ? -11.399 -8.866 1.600 1.00 98.00 791 GLY A C 1
ATOM 6106 O O . GLY A 1 791 ? -10.492 -9.264 0.872 1.00 98.00 791 GLY A O 1
ATOM 6107 N N . LEU A 1 792 ? -11.427 -9.129 2.913 1.00 98.50 792 LEU A N 1
ATOM 6108 C CA . LEU A 1 792 ? -10.380 -9.902 3.590 1.00 98.50 792 LEU A CA 1
ATOM 6109 C C . LEU A 1 792 ? -10.214 -11.299 2.973 1.00 98.50 792 LEU A C 1
ATOM 6111 O O . LEU A 1 792 ? -9.098 -11.689 2.633 1.00 98.50 792 LEU A O 1
ATOM 6115 N N . LEU A 1 793 ? -11.314 -12.030 2.774 1.00 98.38 793 LEU A N 1
ATOM 6116 C CA . LEU A 1 793 ? -11.288 -13.354 2.146 1.00 98.38 793 LEU A CA 1
ATOM 6117 C C . LEU A 1 793 ? -10.803 -13.292 0.691 1.00 98.38 793 LEU A C 1
ATOM 6119 O O . LEU A 1 793 ? -10.016 -14.136 0.285 1.00 98.38 793 LEU A O 1
ATOM 6123 N N . THR A 1 794 ? -11.168 -12.251 -0.064 1.00 98.06 794 THR A N 1
ATOM 6124 C CA . THR A 1 794 ? -10.674 -12.027 -1.437 1.00 98.06 794 THR A CA 1
ATOM 6125 C C . THR A 1 794 ? -9.148 -11.889 -1.468 1.00 98.06 794 THR A C 1
ATOM 6127 O O . THR A 1 794 ? -8.483 -12.492 -2.314 1.00 98.06 794 THR A O 1
ATOM 6130 N N . VAL A 1 795 ? -8.566 -11.152 -0.516 1.00 98.12 795 VAL A N 1
ATOM 6131 C CA . VAL A 1 795 ? -7.104 -11.026 -0.391 1.00 98.12 795 VAL A CA 1
ATOM 6132 C C . VAL A 1 795 ? -6.467 -12.348 0.056 1.00 98.12 795 VAL A C 1
ATOM 6134 O O . VAL A 1 795 ? -5.422 -12.730 -0.470 1.00 98.12 795 VAL A O 1
ATOM 6137 N N . LEU A 1 796 ? -7.102 -13.088 0.972 1.00 98.44 796 LEU A N 1
ATOM 6138 C CA . LEU A 1 796 ? -6.649 -14.421 1.406 1.00 98.44 796 LEU A CA 1
ATOM 6139 C C . LEU A 1 796 ? -6.875 -15.529 0.358 1.00 98.44 796 LEU A C 1
ATOM 6141 O O . LEU A 1 796 ? -6.326 -16.628 0.484 1.00 98.44 796 LEU A O 1
ATOM 6145 N N . ASP A 1 797 ? -7.628 -15.235 -0.697 1.00 97.44 797 ASP A N 1
ATOM 6146 C CA . ASP A 1 797 ? -7.711 -16.009 -1.936 1.00 97.44 797 ASP A CA 1
ATOM 6147 C C . ASP A 1 797 ? -6.659 -15.580 -2.964 1.00 97.44 797 ASP A C 1
ATOM 6149 O O . ASP A 1 797 ? -6.616 -16.131 -4.060 1.00 97.44 797 ASP A O 1
ATOM 6153 N N . GLY A 1 798 ? -5.796 -14.615 -2.629 1.00 96.12 798 GLY A N 1
ATOM 6154 C CA . GLY A 1 798 ? -4.766 -14.090 -3.519 1.00 96.12 798 GLY A CA 1
ATOM 6155 C C . GLY A 1 798 ? -5.340 -13.392 -4.753 1.00 96.12 798 GLY A C 1
ATOM 6156 O O . GLY A 1 798 ? -4.712 -13.436 -5.811 1.00 96.12 798 GLY A O 1
ATOM 6157 N N . ARG A 1 799 ? -6.536 -12.796 -4.656 1.00 95.88 799 ARG A N 1
ATOM 6158 C CA . ARG A 1 799 ? -7.235 -12.138 -5.773 1.00 95.88 799 ARG A CA 1
ATOM 6159 C C . ARG A 1 799 ? -7.147 -10.615 -5.712 1.00 95.88 799 ARG A C 1
ATOM 6161 O O . ARG A 1 799 ? -6.734 -10.034 -4.711 1.00 95.88 799 ARG A O 1
ATOM 6168 N N . TYR A 1 800 ? -7.535 -9.977 -6.815 1.00 96.56 800 TYR A N 1
ATOM 6169 C CA . TYR A 1 800 ? -7.645 -8.524 -6.904 1.00 96.56 800 TYR A CA 1
ATOM 6170 C C . TYR A 1 800 ? -8.711 -7.984 -5.944 1.00 96.56 800 TYR A C 1
ATOM 6172 O O . TYR A 1 800 ? -9.805 -8.542 -5.851 1.00 96.56 800 TYR A O 1
ATOM 6180 N N . LEU A 1 801 ? -8.407 -6.865 -5.286 1.00 96.94 801 LEU A N 1
ATOM 6181 C CA . LEU A 1 801 ? -9.358 -6.115 -4.475 1.00 96.94 801 LEU A CA 1
ATOM 6182 C C . LEU A 1 801 ? -9.546 -4.722 -5.077 1.00 96.94 801 LEU A C 1
ATOM 6184 O O . LEU A 1 801 ? -8.573 -3.978 -5.219 1.00 96.94 801 LEU A O 1
ATOM 6188 N N . ALA A 1 802 ? -10.796 -4.382 -5.401 1.00 95.44 802 ALA A N 1
ATOM 6189 C CA . ALA A 1 802 ? -11.155 -3.086 -5.969 1.00 95.44 802 ALA A CA 1
ATOM 6190 C C . ALA A 1 802 ? -10.703 -1.937 -5.070 1.00 95.44 802 ALA A C 1
ATOM 6192 O O . ALA A 1 802 ? -10.731 -2.040 -3.839 1.00 95.44 802 ALA A O 1
ATOM 6193 N N . THR A 1 803 ? -10.289 -0.840 -5.692 1.00 94.62 803 THR A N 1
ATOM 6194 C CA . THR A 1 803 ? -9.734 0.302 -4.979 1.00 94.62 803 THR A CA 1
ATOM 6195 C C . THR A 1 803 ? -10.806 1.295 -4.547 1.00 94.62 803 THR A C 1
ATOM 6197 O O . THR A 1 803 ? -11.879 1.399 -5.144 1.00 94.62 803 THR A O 1
ATOM 6200 N N . SER A 1 804 ? -10.539 2.054 -3.491 1.00 89.88 804 SER A N 1
ATOM 6201 C CA . SER A 1 804 ? -11.346 3.225 -3.144 1.00 89.88 804 SER A CA 1
ATOM 6202 C C . SER A 1 804 ? -10.496 4.293 -2.491 1.00 89.88 804 SER A C 1
ATOM 6204 O O . SER A 1 804 ? -9.438 4.014 -1.926 1.00 89.88 804 SER A O 1
ATOM 6206 N N . TYR A 1 805 ? -10.984 5.524 -2.553 1.00 83.94 805 TYR A N 1
ATOM 6207 C CA . TYR A 1 805 ? -10.504 6.547 -1.647 1.00 83.94 805 TYR A CA 1
ATOM 6208 C C . TYR A 1 805 ? -10.984 6.235 -0.217 1.00 83.94 805 TYR A C 1
ATOM 6210 O O . TYR A 1 805 ? -11.854 5.380 -0.020 1.00 83.94 805 TYR A O 1
ATOM 6218 N N . GLY A 1 806 ? -10.386 6.886 0.777 1.00 83.19 806 GLY A N 1
ATOM 6219 C CA . GLY A 1 806 ? -10.782 6.758 2.181 1.00 83.19 806 GLY A CA 1
ATOM 6220 C C . GLY A 1 806 ? -11.466 8.014 2.724 1.00 83.19 806 GLY A C 1
ATOM 6221 O O . GLY A 1 806 ? -11.491 9.066 2.087 1.00 83.19 806 GLY A O 1
ATOM 6222 N N . GLY A 1 807 ? -12.010 7.918 3.929 1.00 81.06 807 GLY A N 1
ATOM 6223 C CA . GLY A 1 807 ? -12.667 9.018 4.622 1.00 81.06 807 GLY A CA 1
ATOM 6224 C C . GLY A 1 807 ? -13.699 8.540 5.635 1.00 81.06 807 GLY A C 1
ATOM 6225 O O . GLY A 1 807 ? -14.057 7.361 5.671 1.00 81.06 807 GLY A O 1
ATOM 6226 N N . ASP A 1 808 ? -14.170 9.470 6.463 1.00 82.31 808 ASP A N 1
ATOM 6227 C CA . ASP A 1 808 ? -15.345 9.248 7.299 1.00 82.31 808 ASP A CA 1
ATOM 6228 C C . ASP A 1 808 ? -16.628 9.395 6.456 1.00 82.31 808 ASP A C 1
ATOM 6230 O O . ASP A 1 808 ? -16.630 10.129 5.460 1.00 82.31 808 ASP A O 1
ATOM 6234 N N . PRO A 1 809 ? -17.720 8.703 6.823 1.00 82.19 809 PRO A N 1
ATOM 6235 C CA . PRO A 1 809 ? -18.928 8.672 6.007 1.00 82.19 809 PRO A CA 1
ATOM 6236 C C . PRO A 1 809 ? -19.645 10.028 5.960 1.00 82.19 809 PRO A C 1
ATOM 6238 O O . PRO A 1 809 ? -20.358 10.286 4.998 1.00 82.19 809 PRO A O 1
ATOM 6241 N N . ILE A 1 810 ? -19.445 10.910 6.949 1.00 82.81 810 ILE A N 1
ATOM 6242 C CA . ILE A 1 810 ? -20.118 12.215 7.019 1.00 82.81 810 ILE A CA 1
ATOM 6243 C C . ILE A 1 810 ? -19.519 13.177 5.997 1.00 82.81 810 ILE A C 1
ATOM 6245 O O . ILE A 1 810 ? -20.249 13.787 5.217 1.00 82.81 810 ILE A O 1
ATOM 6249 N N . LYS A 1 811 ? -18.191 13.304 5.982 1.00 73.88 811 LYS A N 1
ATOM 6250 C CA . LYS A 1 811 ? -17.488 14.246 5.103 1.00 73.88 811 LYS A CA 1
ATOM 6251 C C . LYS A 1 811 ? -17.267 13.680 3.703 1.00 73.88 811 LYS A C 1
ATOM 6253 O O . LYS A 1 811 ? -17.358 14.428 2.736 1.00 73.88 811 LYS A O 1
ATOM 6258 N N . ASN A 1 812 ? -16.999 12.376 3.598 1.00 74.31 812 ASN A N 1
ATOM 6259 C CA . ASN A 1 812 ? -16.644 11.692 2.351 1.00 74.31 812 ASN A CA 1
ATOM 6260 C C . ASN A 1 812 ? -17.507 10.428 2.143 1.00 74.31 812 ASN A C 1
ATOM 6262 O O . ASN A 1 812 ? -16.981 9.312 2.196 1.00 74.31 812 ASN A O 1
ATOM 6266 N N . PRO A 1 813 ? -18.819 10.569 1.872 1.00 78.69 813 PRO A N 1
ATOM 6267 C CA . PRO A 1 813 ? -19.726 9.434 1.665 1.00 78.69 813 PRO A CA 1
ATOM 6268 C C . PRO A 1 813 ? -19.251 8.458 0.578 1.00 78.69 813 PRO A C 1
ATOM 6270 O O . PRO A 1 813 ? -19.389 7.247 0.735 1.00 78.69 813 PRO A O 1
ATOM 6273 N N . ASP A 1 814 ? -18.618 8.967 -0.483 1.00 78.62 814 ASP A N 1
ATOM 6274 C CA . ASP A 1 814 ? -18.128 8.171 -1.619 1.00 78.62 814 ASP A CA 1
ATOM 6275 C C . ASP A 1 814 ? -16.972 7.214 -1.253 1.00 78.62 814 ASP A C 1
ATOM 6277 O O . ASP A 1 814 ? -16.593 6.351 -2.050 1.00 78.62 814 ASP A O 1
ATOM 6281 N N . ALA A 1 815 ? -16.401 7.336 -0.046 1.00 82.19 815 ALA A N 1
ATOM 6282 C CA . ALA A 1 815 ? -15.435 6.372 0.486 1.00 82.19 815 ALA A CA 1
ATOM 6283 C C . ALA A 1 815 ? -16.080 5.012 0.831 1.00 82.19 815 ALA A C 1
ATOM 6285 O O . ALA A 1 815 ? -15.371 4.014 0.991 1.00 82.19 815 ALA A O 1
ATOM 6286 N N . TYR A 1 816 ? -17.413 4.960 0.928 1.00 89.81 816 TYR A N 1
ATOM 6287 C CA . TYR A 1 816 ? -18.193 3.765 1.234 1.00 89.81 816 TYR A CA 1
ATOM 6288 C C . TYR A 1 816 ? -18.809 3.161 -0.049 1.00 89.81 816 TYR A C 1
ATOM 6290 O O . TYR A 1 816 ? -18.940 3.840 -1.068 1.00 89.81 816 TYR A O 1
ATOM 6298 N N . PRO A 1 817 ? -19.139 1.857 -0.070 1.00 93.81 817 PRO A N 1
ATOM 6299 C CA . PRO A 1 817 ? -18.944 0.873 0.993 1.00 93.81 817 PRO A CA 1
ATOM 6300 C C . PRO A 1 817 ? -17.470 0.516 1.237 1.00 93.81 817 PRO A C 1
ATOM 6302 O O . PRO A 1 817 ? -16.637 0.554 0.325 1.00 93.81 817 PRO A O 1
ATOM 6305 N N . THR A 1 818 ? -17.175 0.115 2.476 1.00 95.50 818 THR A N 1
ATOM 6306 C CA . THR A 1 818 ? -15.865 -0.401 2.907 1.00 95.50 818 THR A CA 1
ATOM 6307 C C . THR A 1 818 ? -15.592 -1.811 2.364 1.00 95.50 818 THR A C 1
ATOM 6309 O O . THR A 1 818 ? -16.389 -2.367 1.609 1.00 95.50 818 THR A O 1
ATOM 6312 N N . GLY A 1 819 ? -14.440 -2.402 2.694 1.00 96.44 819 GLY A N 1
ATOM 6313 C CA . GLY A 1 819 ? -13.970 -3.676 2.143 1.00 96.44 819 GLY A CA 1
ATOM 6314 C C . GLY A 1 819 ? -13.178 -3.526 0.843 1.00 96.44 819 GLY A C 1
ATOM 6315 O O . GLY A 1 819 ? -13.166 -4.444 0.028 1.00 96.44 819 GLY A O 1
ATOM 6316 N N . ARG A 1 820 ? -12.543 -2.368 0.630 1.00 95.94 820 ARG A N 1
ATOM 6317 C CA . ARG A 1 820 ? -11.810 -2.002 -0.594 1.00 95.94 820 ARG A CA 1
ATOM 6318 C C . ARG A 1 820 ? -10.355 -1.629 -0.296 1.00 95.94 820 ARG A C 1
ATOM 6320 O O . ARG A 1 820 ? -9.996 -1.330 0.841 1.00 95.94 820 ARG A O 1
ATOM 6327 N N . ASN A 1 821 ? -9.511 -1.639 -1.323 1.00 96.56 821 ASN A N 1
ATOM 6328 C CA . ASN A 1 821 ? -8.093 -1.308 -1.217 1.00 96.56 821 ASN A CA 1
ATOM 6329 C C . ASN A 1 821 ? -7.863 0.207 -1.290 1.00 96.56 821 ASN A C 1
ATOM 6331 O O . ASN A 1 821 ? -7.953 0.806 -2.362 1.00 96.56 821 ASN A O 1
ATOM 6335 N N . LEU A 1 822 ? -7.544 0.820 -0.149 1.00 94.00 822 LEU A N 1
ATOM 6336 C CA . LEU A 1 822 ? -7.383 2.272 -0.041 1.00 94.00 822 LEU A CA 1
ATOM 6337 C C . LEU A 1 822 ? -6.224 2.801 -0.895 1.00 94.00 822 LEU A C 1
ATOM 6339 O O . LEU A 1 822 ? -5.143 2.209 -0.912 1.00 94.00 822 LEU A O 1
ATOM 6343 N N . TYR A 1 823 ? -6.410 3.940 -1.557 1.00 90.88 823 TYR A N 1
ATOM 6344 C CA . TYR A 1 823 ? -5.337 4.697 -2.212 1.00 90.88 823 TYR A CA 1
ATOM 6345 C C . TYR A 1 823 ? -5.284 6.145 -1.709 1.00 90.88 823 TYR A C 1
ATOM 6347 O O . TYR A 1 823 ? -6.257 6.666 -1.167 1.00 90.88 823 TYR A O 1
ATOM 6355 N N . GLY A 1 824 ? -4.114 6.774 -1.864 1.00 84.50 824 GLY A N 1
ATOM 6356 C CA . GLY A 1 824 ? -3.882 8.169 -1.490 1.00 84.50 824 GLY A CA 1
ATOM 6357 C C . GLY A 1 824 ? -4.399 9.173 -2.525 1.00 84.50 824 GLY A C 1
ATOM 6358 O O . GLY A 1 824 ? -5.337 8.922 -3.265 1.00 84.50 824 GLY A O 1
ATOM 6359 N N . PHE A 1 825 ? -3.761 10.332 -2.613 1.00 78.56 825 PHE A N 1
ATOM 6360 C CA . PHE A 1 825 ? -4.038 11.337 -3.643 1.00 78.56 825 PHE A CA 1
ATOM 6361 C C . PHE A 1 825 ? -2.841 11.470 -4.586 1.00 78.56 825 PHE A C 1
ATOM 6363 O O . PHE A 1 825 ? -1.736 11.032 -4.257 1.00 78.56 825 PHE A O 1
ATOM 6370 N N . ASP A 1 826 ? -3.043 12.098 -5.746 1.00 77.12 826 ASP A N 1
ATOM 6371 C CA . ASP A 1 826 ? -1.935 12.512 -6.608 1.00 77.12 826 ASP A CA 1
ATOM 6372 C C . ASP A 1 826 ? -1.293 13.788 -6.031 1.00 77.12 826 ASP A C 1
ATOM 6374 O O . ASP A 1 826 ? -1.895 14.865 -6.125 1.00 77.12 826 ASP A O 1
ATOM 6378 N N . PRO A 1 827 ? -0.075 13.713 -5.455 1.00 81.12 827 PRO A N 1
ATOM 6379 C CA . PRO A 1 827 ? 0.540 14.868 -4.813 1.00 81.12 827 PRO A CA 1
ATOM 6380 C C . PRO A 1 827 ? 0.932 15.963 -5.805 1.00 81.12 827 PRO A C 1
ATOM 6382 O O . PRO A 1 827 ? 1.091 17.109 -5.401 1.00 81.12 827 PRO A O 1
ATOM 6385 N N . SER A 1 828 ? 1.038 15.652 -7.102 1.00 79.19 828 SER A N 1
ATOM 6386 C CA . SER A 1 828 ? 1.344 16.657 -8.125 1.00 79.19 828 SER A CA 1
ATOM 6387 C C . SER A 1 828 ? 0.182 17.613 -8.404 1.00 79.19 828 SER A C 1
ATOM 6389 O O . SER A 1 828 ? 0.372 18.603 -9.101 1.00 79.19 828 SER A O 1
ATOM 6391 N N . ARG A 1 829 ? -1.020 17.346 -7.879 1.00 83.19 829 ARG A N 1
ATOM 6392 C CA . ARG A 1 829 ? -2.226 18.165 -8.107 1.00 83.19 829 ARG A CA 1
ATOM 6393 C C . ARG A 1 829 ? -2.575 19.085 -6.937 1.00 83.19 829 ARG A C 1
ATOM 6395 O O . ARG A 1 829 ? -3.638 19.701 -6.949 1.00 83.19 829 ARG A O 1
ATOM 6402 N N . ILE A 1 830 ? -1.709 19.155 -5.928 1.00 88.88 830 ILE A N 1
ATOM 6403 C CA . ILE A 1 830 ? -1.949 19.896 -4.690 1.00 88.88 830 ILE A CA 1
ATOM 6404 C C . ILE A 1 830 ? -1.040 21.137 -4.617 1.00 88.88 830 ILE A C 1
ATOM 6406 O O . ILE A 1 830 ? 0.159 21.008 -4.864 1.00 88.88 830 ILE A O 1
ATOM 6410 N N . PRO A 1 831 ? -1.570 22.320 -4.242 1.00 91.94 831 PRO A N 1
ATOM 6411 C CA . PRO A 1 831 ? -2.985 22.594 -3.980 1.00 91.94 831 PRO A CA 1
ATOM 6412 C C . PRO A 1 831 ? -3.824 22.601 -5.263 1.00 91.94 831 PRO A C 1
ATOM 6414 O O . PRO A 1 831 ? -3.346 22.970 -6.337 1.00 91.94 831 PRO A O 1
ATOM 6417 N N . THR A 1 832 ? -5.097 22.220 -5.152 1.00 90.25 832 THR A N 1
ATOM 6418 C CA . THR A 1 832 ? -6.059 22.440 -6.248 1.00 90.25 832 THR A CA 1
ATOM 6419 C C . THR A 1 832 ? -6.348 23.934 -6.406 1.00 90.25 832 THR A C 1
ATOM 6421 O O . THR A 1 832 ? -6.147 24.711 -5.473 1.00 90.25 832 THR A O 1
ATOM 6424 N N . LYS A 1 833 ? -6.859 24.365 -7.567 1.00 91.38 833 LYS A N 1
ATOM 6425 C CA . LYS A 1 833 ? -7.218 25.780 -7.794 1.00 91.38 833 LYS A CA 1
ATOM 6426 C C . LYS A 1 833 ? -8.274 26.278 -6.799 1.00 91.38 833 LYS A C 1
ATOM 6428 O O . LYS A 1 833 ? -8.211 27.410 -6.343 1.00 91.38 833 LYS A O 1
ATOM 6433 N N . GLN A 1 834 ? -9.221 25.422 -6.431 1.00 90.81 834 GLN A N 1
ATOM 6434 C CA . GLN A 1 834 ? -10.267 25.727 -5.457 1.00 90.81 834 GLN A CA 1
ATOM 6435 C C . GLN A 1 834 ? -9.694 25.834 -4.040 1.00 90.81 834 GLN A C 1
ATOM 6437 O O . GLN A 1 834 ? -9.980 26.798 -3.333 1.00 90.81 834 GLN A O 1
ATOM 6442 N N . ALA A 1 835 ? -8.842 24.882 -3.643 1.00 91.94 835 ALA A N 1
ATOM 6443 C CA . ALA A 1 835 ? -8.155 24.939 -2.356 1.00 91.94 835 ALA A CA 1
ATOM 6444 C C . ALA A 1 835 ? -7.206 26.141 -2.260 1.00 91.94 835 ALA A C 1
ATOM 6446 O O . ALA A 1 835 ? -7.030 26.686 -1.174 1.00 91.94 835 ALA A O 1
ATOM 6447 N N . TRP A 1 836 ? -6.631 26.574 -3.385 1.00 96.00 836 TRP A N 1
ATOM 6448 C CA . TRP A 1 836 ? -5.838 27.793 -3.472 1.00 96.00 836 TRP A CA 1
ATOM 6449 C C . TRP A 1 836 ? -6.648 29.037 -3.101 1.00 96.00 836 TRP A C 1
ATOM 6451 O O . TRP A 1 836 ? -6.249 29.763 -2.192 1.00 96.00 836 TRP A O 1
ATOM 6461 N N . GLU A 1 837 ? -7.807 29.250 -3.728 1.00 95.88 837 GLU A N 1
ATOM 6462 C CA . GLU A 1 837 ? -8.661 30.404 -3.412 1.00 95.88 837 GLU A CA 1
ATOM 6463 C C . GLU A 1 837 ? -9.182 30.355 -1.967 1.00 95.88 837 GLU A C 1
ATOM 6465 O O . GLU A 1 837 ? -9.108 31.348 -1.240 1.00 95.88 837 GLU A O 1
ATOM 6470 N N . ALA A 1 838 ? -9.635 29.184 -1.509 1.00 93.25 838 ALA A N 1
ATOM 6471 C CA . ALA A 1 838 ? -10.106 29.006 -0.136 1.00 93.25 838 ALA A CA 1
ATOM 6472 C C . ALA A 1 838 ? -8.981 29.231 0.893 1.00 93.25 838 ALA A C 1
ATOM 6474 O O . ALA A 1 838 ? -9.180 29.901 1.908 1.00 93.25 838 ALA A O 1
ATOM 6475 N N . GLY A 1 839 ? -7.785 28.699 0.629 1.00 94.69 839 GLY A N 1
ATOM 6476 C CA . GLY A 1 839 ? -6.616 28.856 1.490 1.00 94.69 839 GLY A CA 1
ATOM 6477 C C . GLY A 1 839 ? -6.141 30.302 1.551 1.00 94.69 839 GLY A C 1
ATOM 6478 O O . GLY A 1 839 ? -5.895 30.822 2.635 1.00 94.69 839 GLY A O 1
ATOM 6479 N N . LYS A 1 840 ? -6.107 30.996 0.413 1.00 94.88 840 LYS A N 1
ATOM 6480 C CA . LYS A 1 840 ? -5.824 32.431 0.366 1.00 94.88 840 LYS A CA 1
ATOM 6481 C C . LYS A 1 840 ? -6.801 33.227 1.236 1.00 94.88 840 LYS A C 1
ATOM 6483 O O . LYS A 1 840 ? -6.366 34.008 2.078 1.00 94.88 840 LYS A O 1
ATOM 6488 N N . GLN A 1 841 ? -8.106 32.994 1.083 1.00 95.69 841 GLN A N 1
ATOM 6489 C CA . GLN A 1 841 ? -9.117 33.685 1.886 1.00 95.69 841 GLN A CA 1
ATOM 6490 C C . GLN A 1 841 ? -8.956 33.401 3.386 1.00 95.69 841 GLN A C 1
ATOM 6492 O O . GLN A 1 841 ? -9.054 34.313 4.204 1.00 95.69 841 GLN A O 1
ATOM 6497 N N . ALA A 1 842 ? -8.676 32.151 3.759 1.00 94.88 842 ALA A N 1
ATOM 6498 C CA . ALA A 1 842 ? -8.454 31.779 5.152 1.00 94.88 842 ALA A CA 1
ATOM 6499 C C . ALA A 1 842 ? -7.210 32.455 5.750 1.00 94.88 842 ALA A C 1
ATOM 6501 O O . ALA A 1 842 ? -7.256 32.915 6.891 1.00 94.88 842 ALA A O 1
ATOM 6502 N N . ALA A 1 843 ? -6.125 32.571 4.979 1.00 94.38 843 ALA A N 1
ATOM 6503 C CA . ALA A 1 843 ? -4.927 33.291 5.400 1.00 94.38 843 ALA A CA 1
ATOM 6504 C C . ALA A 1 843 ? -5.208 34.786 5.633 1.00 94.38 843 ALA A C 1
ATOM 6506 O O . ALA A 1 843 ? -4.809 35.322 6.666 1.00 94.38 843 ALA A O 1
ATOM 6507 N N . GLU A 1 844 ? -5.941 35.444 4.730 1.00 93.69 844 GLU A N 1
ATOM 6508 C CA . GLU A 1 844 ? -6.343 36.850 4.902 1.00 93.69 844 GLU A CA 1
ATOM 6509 C C . GLU A 1 844 ? -7.233 37.048 6.133 1.00 93.69 844 GLU A C 1
ATOM 6511 O O . GLU A 1 844 ? -6.997 37.956 6.933 1.00 93.69 844 GLU A O 1
ATOM 6516 N N . ASN A 1 845 ? -8.209 36.160 6.344 1.00 94.44 845 ASN A N 1
ATOM 6517 C CA . ASN A 1 845 ? -9.078 36.200 7.521 1.00 94.44 845 ASN A CA 1
ATOM 6518 C C . ASN A 1 845 ? -8.271 36.048 8.819 1.00 94.44 845 ASN A C 1
ATOM 6520 O O . ASN A 1 845 ? -8.496 36.786 9.778 1.00 94.44 845 ASN A O 1
ATOM 6524 N N . MET A 1 846 ? -7.293 35.138 8.838 1.00 94.62 846 MET A N 1
ATOM 6525 C CA . MET A 1 846 ? -6.398 34.947 9.980 1.00 94.62 846 MET A CA 1
ATOM 6526 C C . MET A 1 846 ? -5.563 36.205 10.269 1.00 94.62 846 MET A C 1
ATOM 6528 O O . MET A 1 846 ? -5.435 36.603 11.430 1.00 94.62 846 MET A O 1
ATOM 6532 N N . LEU A 1 847 ? -5.009 36.858 9.240 1.00 93.06 847 LEU A N 1
ATOM 6533 C CA . LEU A 1 847 ? -4.260 38.110 9.403 1.00 93.06 847 LEU A CA 1
ATOM 6534 C C . LEU A 1 847 ? -5.157 39.254 9.897 1.00 93.06 847 LEU A C 1
ATOM 6536 O O . LEU A 1 847 ? -4.756 40.012 10.785 1.00 93.06 847 LEU A O 1
ATOM 6540 N N . ALA A 1 848 ? -6.366 39.373 9.345 1.00 93.00 848 ALA A N 1
ATOM 6541 C CA . ALA A 1 848 ? -7.339 40.385 9.737 1.00 93.00 848 ALA A CA 1
ATOM 6542 C C . ALA A 1 848 ? -7.754 40.226 11.207 1.00 93.00 848 ALA A C 1
ATOM 6544 O O . ALA A 1 848 ? -7.716 41.204 11.958 1.00 93.00 848 ALA A O 1
ATOM 6545 N N . GLU A 1 849 ? -8.064 39.001 11.641 1.00 91.56 849 GLU A N 1
ATOM 6546 C CA . GLU A 1 849 ? -8.439 38.729 13.030 1.00 91.56 849 GLU A CA 1
ATOM 6547 C C . GLU A 1 849 ? -7.259 38.966 13.983 1.00 91.56 849 GLU A C 1
ATOM 6549 O O . GLU A 1 849 ? -7.414 39.640 15.001 1.00 91.56 849 GLU A O 1
ATOM 6554 N N . HIS A 1 850 ? -6.039 38.546 13.622 1.00 91.94 850 HIS A N 1
ATOM 6555 C CA . HIS A 1 850 ? -4.847 38.856 14.420 1.00 91.94 850 HIS A CA 1
ATOM 6556 C C . HIS A 1 850 ? -4.633 40.372 14.558 1.00 91.94 850 HIS A C 1
ATOM 6558 O O . HIS A 1 850 ? -4.320 40.871 15.643 1.00 91.94 850 HIS A O 1
ATOM 6564 N N . ARG A 1 851 ? -4.812 41.137 13.473 1.00 92.56 851 ARG A N 1
ATOM 6565 C CA . ARG A 1 851 ? -4.689 42.600 13.505 1.00 92.56 851 ARG A CA 1
ATOM 6566 C C . ARG A 1 851 ? -5.768 43.233 14.382 1.00 92.56 851 ARG A C 1
ATOM 6568 O O . ARG A 1 851 ? -5.452 44.153 15.130 1.00 92.56 851 ARG A O 1
ATOM 6575 N N . LYS A 1 852 ? -7.004 42.740 14.322 1.00 92.19 852 LYS A N 1
ATOM 6576 C CA . LYS A 1 852 ? -8.115 43.193 15.171 1.00 92.19 852 LYS A CA 1
ATOM 6577 C C . LYS A 1 852 ? -7.840 42.929 16.656 1.00 92.19 852 LYS A C 1
ATOM 6579 O O . LYS A 1 852 ? -8.075 43.813 17.473 1.00 92.19 852 LYS A O 1
ATOM 6584 N N . LEU A 1 853 ? -7.291 41.761 16.997 1.00 88.81 853 LEU A N 1
ATOM 6585 C CA . LEU A 1 853 ? -7.009 41.363 18.383 1.00 88.81 853 LEU A CA 1
ATOM 6586 C C . LEU A 1 853 ? -5.743 42.009 18.972 1.00 88.81 853 LEU A C 1
ATOM 6588 O O . LEU A 1 853 ? -5.677 42.247 20.177 1.00 88.81 853 LEU A O 1
ATOM 6592 N N . HIS A 1 854 ? -4.730 42.296 18.148 1.00 91.81 854 HIS A N 1
ATOM 6593 C CA . HIS A 1 854 ? -3.402 42.708 18.630 1.00 91.81 854 HIS A CA 1
ATOM 6594 C C . HIS A 1 854 ? -2.903 44.054 18.086 1.00 91.81 854 HIS A C 1
ATOM 6596 O O . HIS A 1 854 ? -1.800 44.482 18.432 1.00 91.81 854 HIS A O 1
ATOM 6602 N N . GLY A 1 855 ? -3.666 44.713 17.212 1.00 92.19 855 GLY A N 1
ATOM 6603 C CA . GLY A 1 855 ? -3.329 46.011 16.614 1.00 92.19 855 GLY A CA 1
ATOM 6604 C C . GLY A 1 855 ? -2.152 45.991 15.629 1.00 92.19 855 GLY A C 1
ATOM 6605 O O . GLY A 1 855 ? -1.744 47.044 15.145 1.00 92.19 855 GLY A O 1
ATOM 6606 N N . LYS A 1 856 ? -1.580 44.819 15.325 1.00 92.12 856 LYS A N 1
ATOM 6607 C CA . LYS A 1 856 ? -0.408 44.661 14.447 1.00 92.12 856 LYS A CA 1
ATOM 6608 C C . LYS A 1 856 ? -0.450 43.354 13.658 1.00 92.12 856 LYS A C 1
ATOM 6610 O O . LYS A 1 856 ? -1.106 42.397 14.066 1.00 92.12 856 LYS A O 1
ATOM 6615 N N . GLN A 1 857 ? 0.290 43.313 12.552 1.00 88.88 857 GLN A N 1
ATOM 6616 C CA . GLN A 1 857 ? 0.506 42.085 11.784 1.00 88.88 857 GLN A CA 1
ATOM 6617 C C . GLN A 1 857 ? 1.414 41.100 12.545 1.00 88.88 857 GLN A C 1
ATOM 6619 O O . GLN A 1 857 ? 2.319 41.542 13.267 1.00 88.88 857 GLN A O 1
ATOM 6624 N N . PRO A 1 858 ? 1.216 39.778 12.384 1.00 91.62 858 PRO A N 1
ATOM 6625 C CA . PRO A 1 858 ? 2.152 38.787 12.895 1.00 91.62 858 PRO A CA 1
ATOM 6626 C C . PRO A 1 858 ? 3.471 38.858 12.114 1.00 91.62 858 PRO A C 1
ATOM 6628 O O . PRO A 1 858 ? 3.484 38.978 10.893 1.00 91.62 858 PRO A O 1
ATOM 6631 N N . THR A 1 859 ? 4.601 38.767 12.817 1.00 90.12 859 THR A N 1
ATOM 6632 C CA . THR A 1 859 ? 5.940 38.753 12.194 1.00 90.12 859 THR A CA 1
ATOM 6633 C C . THR A 1 859 ? 6.430 37.344 11.871 1.00 90.12 859 THR A C 1
ATOM 6635 O O . THR A 1 859 ? 7.389 37.179 11.119 1.00 90.12 859 THR A O 1
ATOM 6638 N N . LYS A 1 860 ? 5.799 36.322 12.457 1.00 91.69 860 LYS A N 1
ATOM 6639 C CA . LYS A 1 860 ? 6.124 34.911 12.261 1.00 91.69 860 LYS A CA 1
ATOM 6640 C C . LYS A 1 860 ? 4.873 34.066 12.455 1.00 91.69 860 LYS A C 1
ATOM 6642 O O . LYS A 1 860 ? 4.137 34.267 13.417 1.00 91.69 860 LYS A O 1
ATOM 6647 N N . LEU A 1 861 ? 4.688 33.099 11.567 1.00 91.56 861 LEU A N 1
ATOM 6648 C CA . LEU A 1 861 ? 3.626 32.102 11.623 1.00 91.56 861 LEU A CA 1
ATOM 6649 C C . LEU A 1 861 ? 4.258 30.710 11.546 1.00 91.56 861 LEU A C 1
ATOM 6651 O O . LEU A 1 861 ? 5.295 30.530 10.905 1.00 91.56 861 LEU A O 1
ATOM 6655 N N . THR A 1 862 ? 3.641 29.738 12.210 1.00 92.25 862 THR A N 1
ATOM 6656 C CA . THR A 1 862 ? 4.075 28.338 12.194 1.00 92.25 862 THR A CA 1
ATOM 6657 C C . THR A 1 862 ? 2.899 27.486 11.751 1.00 92.25 862 THR A C 1
ATOM 6659 O O . THR A 1 862 ? 1.837 27.549 12.362 1.00 92.25 862 THR A O 1
ATOM 6662 N N . PHE A 1 863 ? 3.102 26.672 10.718 1.00 89.00 863 PHE A N 1
ATOM 6663 C CA . PHE A 1 863 ? 2.106 25.731 10.213 1.00 89.00 863 PHE A CA 1
ATOM 6664 C C . PHE A 1 863 ? 2.520 24.302 10.558 1.00 89.00 863 PHE A C 1
ATOM 6666 O O . PHE A 1 863 ? 3.691 23.945 10.437 1.00 89.00 863 PHE A O 1
ATOM 6673 N N . SER A 1 864 ? 1.551 23.483 10.962 1.00 88.31 864 SER A N 1
ATOM 6674 C CA . SER A 1 864 ? 1.714 22.031 11.067 1.00 88.31 864 SER A CA 1
ATOM 6675 C C . SER A 1 864 ? 0.981 21.386 9.898 1.00 88.31 864 SER A C 1
ATOM 6677 O O . SER A 1 864 ? -0.242 21.458 9.832 1.00 88.31 864 SER A O 1
ATOM 6679 N N . LEU A 1 865 ? 1.727 20.795 8.964 1.00 86.62 865 LEU A N 1
ATOM 6680 C CA . LEU A 1 865 ? 1.169 20.179 7.761 1.00 86.62 865 LEU A CA 1
ATOM 6681 C C . LEU A 1 865 ? 1.063 18.669 7.958 1.00 86.62 865 LEU A C 1
ATOM 6683 O O . LEU A 1 865 ? 2.073 17.978 8.098 1.00 86.62 865 LEU A O 1
ATOM 6687 N N . TRP A 1 866 ? -0.167 18.166 7.956 1.00 79.56 866 TRP A N 1
ATOM 6688 C CA . TRP A 1 866 ? -0.464 16.745 8.077 1.00 79.56 866 TRP A CA 1
ATOM 6689 C C . TRP A 1 866 ? -1.022 16.226 6.762 1.00 79.56 866 TRP A C 1
ATOM 6691 O O . TRP A 1 866 ? -2.018 16.742 6.266 1.00 79.56 866 TRP A O 1
ATOM 6701 N N . SER A 1 867 ? -0.423 15.158 6.233 1.00 77.75 867 SER A N 1
ATOM 6702 C CA . SER A 1 867 ? -0.836 14.582 4.946 1.00 77.75 867 SER A CA 1
ATOM 6703 C C . SER A 1 867 ? -2.318 14.189 4.899 1.00 77.75 867 SER A C 1
ATOM 6705 O O . SER A 1 867 ? -2.948 14.329 3.854 1.00 77.75 867 SER A O 1
ATOM 6707 N N . VAL A 1 868 ? -2.885 13.738 6.025 1.00 71.94 868 VAL A N 1
ATOM 6708 C CA . VAL A 1 868 ? -4.309 13.391 6.139 1.00 71.94 868 VAL A CA 1
ATOM 6709 C C . VAL A 1 868 ? -5.220 14.613 5.991 1.00 71.94 868 VAL A C 1
ATOM 6711 O O . VAL A 1 868 ? -6.282 14.509 5.387 1.00 71.94 868 VAL A O 1
ATOM 6714 N N . GLU A 1 869 ? -4.790 15.786 6.455 1.00 80.75 869 GLU A N 1
ATOM 6715 C CA . GLU A 1 869 ? -5.547 17.025 6.277 1.00 80.75 869 GLU A CA 1
ATOM 6716 C C . GLU A 1 869 ? -5.392 17.536 4.841 1.00 80.75 869 GLU A C 1
ATOM 6718 O O . GLU A 1 869 ? -6.395 17.813 4.183 1.00 80.75 869 GLU A O 1
ATOM 6723 N N . THR A 1 870 ? -4.177 17.492 4.277 1.00 84.19 870 THR A N 1
ATOM 6724 C CA . THR A 1 870 ? -3.926 17.769 2.850 1.00 84.19 870 THR A CA 1
ATOM 6725 C C . THR A 1 870 ? -4.855 16.972 1.935 1.00 84.19 870 THR A C 1
ATOM 6727 O O . THR A 1 870 ? -5.408 17.525 0.983 1.00 84.19 870 THR A O 1
ATOM 6730 N N . MET A 1 871 ? -5.046 15.687 2.246 1.00 75.25 871 MET A N 1
ATOM 6731 C CA . MET A 1 871 ? -5.964 14.767 1.568 1.00 75.25 871 MET A CA 1
ATOM 6732 C C . MET A 1 871 ? -7.433 15.185 1.675 1.00 75.25 871 MET A C 1
ATOM 6734 O O . MET A 1 871 ? -8.188 15.001 0.722 1.00 75.25 871 MET A O 1
ATOM 6738 N N . ARG A 1 872 ? -7.850 15.725 2.824 1.00 73.88 872 ARG A N 1
ATOM 6739 C CA . ARG A 1 872 ? -9.238 16.129 3.093 1.00 73.88 872 ARG A CA 1
ATOM 6740 C C . ARG A 1 872 ? -9.593 17.458 2.435 1.00 73.88 872 ARG A C 1
ATOM 6742 O O . ARG A 1 872 ? -10.660 17.579 1.848 1.00 73.88 872 ARG A O 1
ATOM 6749 N N . HIS A 1 873 ? -8.699 18.442 2.510 1.00 83.19 873 HIS A N 1
ATOM 6750 C CA . HIS A 1 873 ? -8.947 19.805 2.029 1.00 83.19 873 HIS A CA 1
ATOM 6751 C C . HIS A 1 873 ? -8.197 20.148 0.730 1.00 83.19 873 HIS A C 1
ATOM 6753 O O . HIS A 1 873 ? -8.058 21.319 0.378 1.00 83.19 873 HIS A O 1
ATOM 6759 N N . PHE A 1 874 ? -7.643 19.147 0.040 1.00 84.50 874 PHE A N 1
ATOM 6760 C CA . PHE A 1 874 ? -6.964 19.274 -1.258 1.00 84.50 874 PHE A CA 1
ATOM 6761 C C . PHE A 1 874 ? -5.882 20.369 -1.326 1.00 84.50 874 PHE A C 1
ATOM 6763 O O . PHE A 1 874 ? -5.705 21.021 -2.362 1.00 84.50 874 PHE A O 1
ATOM 6770 N N . GLY A 1 875 ? -5.148 20.569 -0.228 1.00 88.81 875 GLY A N 1
ATOM 6771 C CA . GLY A 1 875 ? -4.055 21.547 -0.158 1.00 88.81 875 GLY A CA 1
ATOM 6772 C C . GLY A 1 875 ? -4.366 22.935 0.410 1.00 88.81 875 GLY A C 1
ATOM 6773 O O . GLY A 1 875 ? -3.584 23.854 0.197 1.00 88.81 875 GLY A O 1
ATOM 6774 N N . MET A 1 876 ? -5.506 23.146 1.071 1.00 92.44 876 MET A N 1
ATOM 6775 C CA . MET A 1 876 ? -5.878 24.451 1.636 1.00 92.44 876 MET A CA 1
ATOM 6776 C C . MET A 1 876 ? -4.843 25.042 2.618 1.00 92.44 876 MET A C 1
ATOM 6778 O O . MET A 1 876 ? -4.576 26.242 2.558 1.00 92.44 876 MET A O 1
ATOM 6782 N N . LEU A 1 877 ? -4.241 24.241 3.507 1.00 93.00 877 LEU A N 1
ATOM 6783 C CA . LEU A 1 877 ? -3.194 24.719 4.429 1.00 93.00 877 LEU A CA 1
ATOM 6784 C C . LEU A 1 877 ? -1.894 25.071 3.694 1.00 93.00 877 LEU A C 1
ATOM 6786 O O . LEU A 1 877 ? -1.251 26.075 3.998 1.00 93.00 877 LEU A O 1
ATOM 6790 N N . GLU A 1 878 ? -1.522 24.281 2.691 1.00 94.69 878 GLU A N 1
ATOM 6791 C CA . GLU A 1 878 ? -0.396 24.566 1.807 1.00 94.69 878 GLU A CA 1
ATOM 6792 C C . GLU A 1 878 ? -0.628 25.868 1.039 1.00 94.69 878 GLU A C 1
ATOM 6794 O O . GLU A 1 878 ? 0.280 26.688 0.931 1.00 94.69 878 GLU A O 1
ATOM 6799 N N . ALA A 1 879 ? -1.853 26.099 0.563 1.00 95.56 879 ALA A N 1
ATOM 6800 C CA . ALA A 1 879 ? -2.246 27.347 -0.074 1.00 95.56 879 ALA A CA 1
ATOM 6801 C C . ALA A 1 879 ? -2.148 28.552 0.875 1.00 95.56 879 ALA A C 1
ATOM 6803 O O . ALA A 1 879 ? -1.614 29.580 0.465 1.00 95.56 879 ALA A O 1
ATOM 6804 N N . GLN A 1 880 ? -2.584 28.424 2.137 1.00 95.44 880 GLN A N 1
ATOM 6805 C CA . GLN A 1 880 ? -2.385 29.469 3.155 1.00 95.44 880 GLN A CA 1
ATOM 6806 C C . GLN A 1 880 ? -0.900 29.814 3.300 1.00 95.44 880 GLN A C 1
ATOM 6808 O O . GLN A 1 880 ? -0.521 30.980 3.207 1.00 95.44 880 GLN A O 1
ATOM 6813 N N . ALA A 1 881 ? -0.053 28.798 3.487 1.00 95.00 881 ALA A N 1
ATOM 6814 C CA . ALA A 1 881 ? 1.381 28.990 3.667 1.00 95.00 881 ALA A CA 1
ATOM 6815 C C . ALA A 1 881 ? 2.042 29.635 2.435 1.00 95.00 881 ALA A C 1
ATOM 6817 O O . ALA A 1 881 ? 2.821 30.575 2.581 1.00 95.00 881 ALA A O 1
ATOM 6818 N N . LEU A 1 882 ? 1.710 29.170 1.226 1.00 95.25 882 LEU A N 1
ATOM 6819 C CA . LEU A 1 882 ? 2.219 29.725 -0.032 1.00 95.25 882 LEU A CA 1
ATOM 6820 C C . LEU A 1 882 ? 1.778 31.184 -0.230 1.00 95.25 882 LEU A C 1
ATOM 6822 O O . LEU A 1 882 ? 2.610 32.040 -0.529 1.00 95.25 882 LEU A O 1
ATOM 6826 N N . TRP A 1 883 ? 0.501 31.491 0.011 1.00 95.25 883 TRP A N 1
ATOM 6827 C CA . TRP A 1 883 ? -0.010 32.857 -0.094 1.00 95.25 883 TRP A CA 1
ATOM 6828 C C . TRP A 1 883 ? 0.697 33.811 0.876 1.00 95.25 883 TRP A C 1
ATOM 6830 O O . TRP A 1 883 ? 1.159 34.871 0.464 1.00 95.25 883 TRP A O 1
ATOM 6840 N N . LEU A 1 884 ? 0.880 33.402 2.134 1.00 92.81 884 LEU A N 1
ATOM 6841 C CA . LEU A 1 884 ? 1.575 34.197 3.156 1.00 92.81 884 LEU A CA 1
ATOM 6842 C C . LEU A 1 884 ? 3.069 34.400 2.863 1.00 92.81 884 LEU A C 1
ATOM 6844 O O . LEU A 1 884 ? 3.662 35.374 3.323 1.00 92.81 884 LEU A O 1
ATOM 6848 N N . LEU A 1 885 ? 3.680 33.496 2.095 1.00 93.25 885 LEU A N 1
ATOM 6849 C CA . LEU A 1 885 ? 5.039 33.649 1.574 1.00 93.25 885 LEU A CA 1
ATOM 6850 C C . LEU A 1 885 ? 5.108 34.574 0.346 1.00 93.25 885 LEU A C 1
ATOM 6852 O O . LEU A 1 885 ? 6.207 34.899 -0.102 1.00 93.25 885 LEU A O 1
ATOM 6856 N N . GLY A 1 886 ? 3.965 34.984 -0.210 1.00 93.88 886 GLY A N 1
ATOM 6857 C CA . GLY A 1 886 ? 3.900 35.770 -1.438 1.00 93.88 886 GLY A CA 1
ATOM 6858 C C . GLY A 1 886 ? 4.190 34.948 -2.691 1.00 93.88 886 GLY A C 1
ATOM 6859 O O . GLY A 1 886 ? 4.778 35.468 -3.639 1.00 93.88 886 GLY A O 1
ATOM 6860 N N . VAL A 1 887 ? 3.816 33.665 -2.709 1.00 95.75 887 VAL A N 1
ATOM 6861 C CA . VAL A 1 887 ? 3.987 32.781 -3.871 1.00 95.75 887 VAL A CA 1
ATOM 6862 C C . VAL A 1 887 ? 2.664 32.155 -4.303 1.00 95.75 887 VAL A C 1
ATOM 6864 O O . VAL A 1 887 ? 1.897 31.658 -3.488 1.00 95.75 887 VAL A O 1
ATOM 6867 N N . GLU A 1 888 ? 2.406 32.157 -5.608 1.00 94.56 888 GLU A N 1
ATOM 6868 C CA . GLU A 1 888 ? 1.216 31.571 -6.231 1.00 94.56 888 GLU A CA 1
ATOM 6869 C C . GLU A 1 888 ? 1.615 30.308 -7.019 1.00 94.56 888 GLU A C 1
ATOM 6871 O O . GLU A 1 888 ? 2.594 30.353 -7.772 1.00 94.56 888 GLU A O 1
ATOM 6876 N N . PRO A 1 889 ? 0.892 29.181 -6.888 1.00 95.25 889 PRO A N 1
ATOM 6877 C CA . PRO A 1 889 ? 1.153 27.993 -7.690 1.00 95.25 889 PRO A CA 1
ATOM 6878 C C . PRO A 1 889 ? 0.908 28.256 -9.182 1.00 95.25 889 PRO A C 1
ATOM 6880 O O . PRO A 1 889 ? 0.072 29.071 -9.573 1.00 95.25 889 PRO A O 1
ATOM 6883 N N . VAL A 1 890 ? 1.627 27.533 -10.036 1.00 93.69 890 VAL A N 1
ATOM 6884 C CA . VAL A 1 890 ? 1.397 27.496 -11.484 1.00 93.69 890 VAL A CA 1
ATOM 6885 C C . VAL A 1 890 ? 0.918 26.101 -11.844 1.00 93.69 890 VAL A C 1
ATOM 6887 O O . VAL A 1 890 ? 1.595 25.123 -11.529 1.00 93.69 890 VAL A O 1
ATOM 6890 N N . TRP A 1 891 ? -0.235 26.015 -12.507 1.00 88.81 891 TRP A N 1
ATOM 6891 C CA . TRP A 1 891 ? -0.818 24.749 -12.942 1.00 88.81 891 TRP A CA 1
ATOM 6892 C C . TRP A 1 891 ? -0.693 24.552 -14.451 1.00 88.81 891 TRP A C 1
ATOM 6894 O O . TRP A 1 891 ? -0.885 25.501 -15.215 1.00 88.81 891 TRP A O 1
ATOM 6904 N N . ASP A 1 892 ? -0.469 23.312 -14.879 1.00 78.94 892 ASP A N 1
ATOM 6905 C CA . ASP A 1 892 ? -0.678 22.907 -16.269 1.00 78.94 892 ASP A CA 1
ATOM 6906 C C . ASP A 1 892 ? -2.177 22.750 -16.607 1.00 78.94 892 ASP A C 1
ATOM 6908 O O . ASP A 1 892 ? -3.067 22.931 -15.766 1.00 78.94 892 ASP A O 1
ATOM 6912 N N . GLN A 1 893 ? -2.479 22.406 -17.864 1.00 72.75 893 GLN A N 1
ATOM 6913 C CA . GLN A 1 893 ? -3.857 22.172 -18.317 1.00 72.75 893 GLN A CA 1
ATOM 6914 C C . GLN A 1 893 ? -4.537 20.990 -17.601 1.00 72.75 893 GLN A C 1
ATOM 6916 O O . GLN A 1 893 ? -5.758 20.988 -17.464 1.00 72.75 893 GLN A O 1
ATOM 6921 N N . GLY A 1 894 ? -3.767 20.013 -17.107 1.00 62.22 894 GLY A N 1
ATOM 6922 C CA . GLY A 1 894 ? -4.262 18.873 -16.325 1.00 62.22 894 GLY A CA 1
ATOM 6923 C C . GLY A 1 894 ? -4.505 19.194 -14.843 1.00 62.22 894 GLY A C 1
ATOM 6924 O O . GLY A 1 894 ? -4.977 18.341 -14.080 1.00 62.22 894 GLY A O 1
ATOM 6925 N N . GLY A 1 895 ? -4.199 20.422 -14.417 1.00 71.12 895 GLY A N 1
ATOM 6926 C CA . GLY A 1 895 ? -4.314 20.855 -13.031 1.00 71.12 895 GLY A CA 1
ATOM 6927 C C . GLY A 1 895 ? -3.194 20.330 -12.133 1.00 71.12 895 GLY A C 1
ATOM 6928 O O . GLY A 1 895 ? -3.394 20.257 -10.923 1.00 71.12 895 GLY A O 1
ATOM 6929 N N . ARG A 1 896 ? -2.038 19.947 -12.687 1.00 78.44 896 ARG A N 1
ATOM 6930 C CA . ARG A 1 896 ? -0.834 19.650 -11.897 1.00 78.44 896 ARG A CA 1
ATOM 6931 C C . ARG A 1 896 ? -0.050 20.917 -11.629 1.00 78.44 896 ARG A C 1
ATOM 6933 O O . ARG A 1 896 ? 0.102 21.740 -12.524 1.00 78.44 896 ARG A O 1
ATOM 6940 N N . VAL A 1 897 ? 0.483 21.045 -10.423 1.00 84.12 897 VAL A N 1
ATOM 6941 C CA . VAL A 1 897 ? 1.375 22.136 -10.041 1.00 84.12 897 VAL A CA 1
ATOM 6942 C C . VAL A 1 897 ? 2.748 21.889 -10.665 1.00 84.12 897 VAL A C 1
ATOM 6944 O O . VAL A 1 897 ? 3.441 20.934 -10.317 1.00 84.12 897 VAL A O 1
ATOM 6947 N N . THR A 1 898 ? 3.143 22.747 -11.603 1.00 85.19 898 THR A N 1
ATOM 6948 C CA . THR A 1 898 ? 4.419 22.659 -12.333 1.00 85.19 898 THR A CA 1
ATOM 6949 C C . THR A 1 898 ? 5.469 23.638 -11.819 1.00 85.19 898 THR A C 1
ATOM 6951 O O . THR A 1 898 ? 6.628 23.570 -12.220 1.00 85.19 898 THR A O 1
ATOM 6954 N N . GLY A 1 899 ? 5.076 24.561 -10.945 1.00 89.44 899 GLY A N 1
ATOM 6955 C CA . GLY A 1 899 ? 5.967 25.550 -10.357 1.00 89.44 899 GLY A CA 1
ATOM 6956 C C . GLY A 1 899 ? 5.217 26.546 -9.484 1.00 89.44 899 GLY A C 1
ATOM 6957 O O . GLY A 1 899 ? 4.045 26.355 -9.161 1.00 89.44 899 GLY A O 1
ATOM 6958 N N . VAL A 1 900 ? 5.904 27.625 -9.127 1.00 94.06 900 VAL A N 1
ATOM 6959 C CA . VAL A 1 900 ? 5.350 28.768 -8.397 1.00 94.06 900 VAL A CA 1
ATOM 6960 C C . VAL A 1 900 ? 5.821 30.066 -9.049 1.00 94.06 900 VAL A C 1
ATOM 6962 O O . VAL A 1 900 ? 6.876 30.095 -9.685 1.00 94.06 900 VAL A O 1
ATOM 6965 N N . LYS A 1 901 ? 5.055 31.141 -8.881 1.00 94.50 901 LYS A N 1
ATOM 6966 C CA . LYS A 1 901 ? 5.425 32.507 -9.273 1.00 94.50 901 LYS A CA 1
ATOM 6967 C C . LYS A 1 901 ? 5.326 33.434 -8.065 1.00 94.50 901 LYS A C 1
ATOM 6969 O O . LYS A 1 901 ? 4.499 33.213 -7.184 1.00 94.50 901 LYS A O 1
ATOM 6974 N N . LEU A 1 902 ? 6.166 34.465 -8.027 1.00 95.31 902 LEU A N 1
ATOM 6975 C CA . LEU A 1 902 ? 6.070 35.499 -6.999 1.00 95.31 902 LEU A CA 1
ATOM 6976 C C . LEU A 1 902 ? 4.793 36.320 -7.206 1.00 95.31 902 LEU A C 1
ATOM 6978 O O . LEU A 1 902 ? 4.415 36.623 -8.339 1.00 95.31 902 LEU A O 1
ATOM 6982 N N . VAL A 1 903 ? 4.144 36.670 -6.103 1.00 91.81 903 VAL A N 1
ATOM 6983 C CA . VAL A 1 903 ? 3.076 37.667 -6.065 1.00 91.81 903 VAL A CA 1
ATOM 6984 C C . VAL A 1 903 ? 3.735 39.036 -5.927 1.00 91.81 903 VAL A C 1
ATOM 6986 O O . VAL A 1 903 ? 4.607 39.223 -5.078 1.00 91.81 903 VAL A O 1
ATOM 6989 N N . ASP A 1 904 ? 3.332 39.993 -6.765 1.00 89.62 904 ASP A N 1
ATOM 6990 C CA . ASP A 1 904 ? 3.852 41.358 -6.695 1.00 89.62 904 ASP A CA 1
ATOM 6991 C C . ASP A 1 904 ? 3.630 41.956 -5.305 1.00 89.62 904 ASP A C 1
ATOM 6993 O O . ASP A 1 904 ? 2.549 41.823 -4.729 1.00 89.62 904 ASP A O 1
ATOM 6997 N N . ARG A 1 905 ? 4.643 42.659 -4.785 1.00 85.31 905 ARG A N 1
ATOM 6998 C CA . ARG A 1 905 ? 4.596 43.245 -3.438 1.00 85.31 905 ARG A CA 1
ATOM 6999 C C . ARG A 1 905 ? 3.376 44.145 -3.247 1.00 85.31 905 ARG A C 1
ATOM 7001 O O . ARG A 1 905 ? 2.702 44.034 -2.239 1.00 85.31 905 ARG A O 1
ATOM 7008 N N . GLU A 1 906 ? 3.042 44.967 -4.240 1.00 85.88 906 GLU A N 1
ATOM 7009 C CA . GLU A 1 906 ? 1.851 45.828 -4.191 1.00 85.88 906 GLU A CA 1
ATOM 7010 C C . GLU A 1 906 ? 0.539 45.036 -4.087 1.00 85.88 906 GLU A C 1
ATOM 7012 O O . GLU A 1 906 ? -0.400 45.479 -3.432 1.00 85.88 906 GLU A O 1
ATOM 7017 N N . ARG A 1 907 ? 0.472 43.853 -4.712 1.00 79.56 907 ARG A N 1
ATOM 7018 C CA . ARG A 1 907 ? -0.697 42.963 -4.670 1.00 79.56 907 ARG A CA 1
ATOM 7019 C C . ARG A 1 907 ? -0.781 42.182 -3.357 1.00 79.56 907 ARG A C 1
ATOM 7021 O O . ARG A 1 907 ? -1.875 41.774 -2.977 1.00 79.56 907 ARG A O 1
ATOM 7028 N N . LEU A 1 908 ? 0.354 41.944 -2.705 1.00 76.88 908 LEU A N 1
ATOM 7029 C CA . LEU A 1 908 ? 0.438 41.229 -1.433 1.00 76.88 908 LEU A CA 1
ATOM 7030 C C . LEU A 1 908 ? 0.121 42.131 -0.224 1.00 76.88 908 LEU A C 1
ATOM 7032 O O . LEU A 1 908 ? -0.349 41.628 0.794 1.00 76.88 908 LEU A O 1
ATOM 7036 N N . GLY A 1 909 ? 0.343 43.445 -0.356 1.00 70.75 909 GLY A N 1
ATOM 7037 C CA . GLY A 1 909 ? 0.192 44.446 0.711 1.00 70.75 909 GLY A CA 1
ATOM 7038 C C . GLY A 1 909 ? 1.496 44.725 1.448 1.00 70.75 909 GLY A C 1
ATOM 7039 O O . GLY A 1 909 ? 1.402 45.133 2.629 1.00 70.75 909 GLY A O 1
#

Sequence (909 aa):
MKHMRWLLCAALLLLVGVARAASVLFIATGNVPQGKFHQLAEIARPHGIEVEVRYLNSLPADVDAGLWRGRDAVFFDSYQQDEVRDRLVRALPGLAAPNAWLYDARPAWGGGLPEAVARRLITYYASGGRQNYEGFFATLAAQLKGGDALAAAPEPVVFPKTGIYHPRWPGLVTGDVHAYLRAQGVDRAAAGHKPVIAIALHQQYIGSMQTAYIDDMVARVEAGGAVALPFYTPMMGEGGFPKVLQPGGPGTPVLADLLINTQITLNADERRAEFERLGLPVIQAMTYRRGDEAEWAASQQGIATMDVPFYLAQAEYAGITDIQVASATRKGDEQIMPITAQAAAVAAKALNLIKLQRKPNADKRVAVMFWNYPAGEKNLSASFLNVPRSLQTTLAAMAASGYRTEVPPDETHLITLLQRLLAPAYRGGELEPLLRDGLAALLPVKDYRAWLAGLPRPTQEALASAWGAPEKSPWVLRQNGVDYFVIPRLELGHITLLPQPGRSGMAPGSKDARAKEKEIYHSTTDLPPHHYLATYLWTRRHNDALVHYGTHGTQEWLPGKERGLSVYDAPLLALGDIPVAYPYIADNIGEATQAKRRGRATIISHQTPPFAPGGLHEALTQMHDLLHQWQAQDEGAVRERMASDLLAAAKKERVIADMGWTEARAKAQFADFVQELHNHLHELAQTAQPQGLHTLGRAPEELHRLGTVLLMLGSDFWEAAARHAGVPAADLDEALIGPWDRLAQTVPYQLLKKHVVDGEATNDLPEQLQKALQKAAQVYADIGAQNELKGLLTVLDGRYLATSYGGDPIKNPDAYPTGRNLYGFDPSRIPTKQAWEAGKQAAENMLAEHRKLHGKQPTKLTFSLWSVETMRHFGMLEAQALWLLGVEPVWDQGGRVTGVKLVDRERLG

Radius of gyration: 34.91 Å; chains: 1; bounding box: 114×76×97 Å

Foldseek 3Di:
DVVVVVVVVVVVVVPPPVPQQAEEEEEEEPVAFPLLQLLLQVLLVVLSHHYHYDYLVNDDQQDALVVQPRHQEYEYYYPPVVSVCNSCVRRVVNDQHWYWYQNDPDIDTHNPQDPVLRVQLSQLLVQAASLSSNLNSQLVSCVSVVHDSVPRHDGHDHADQKWWADPPDVVRTDPDLVVVCVVVVADPVDDPGAAEEEEEDASVCRRSVQCQLVNVLQVLLVVLRHHYTYIYHPPPDPPGPCCNQPVVDQPGQGNHQEYEYADWQDPLVVLLVVQVRNFHAYEYAYEDDPAAPVVLVPAQANHDPVSCLTQPFSCLSSQYFHHAHFWYFDPPSRHTHGPVQRSNLRSLLVSLLVVLLPDQQQPAFEEEAADFPVDDLQGRDFQQAPRLLQVLVLQVLSVVSVYQFDRPPDSVRSSVLQSLLCQQQADAPSQVVCVVVVQKDWDFLVVLVVVLVPDDPVLSVVQCVQANRLQPQLQWDDDPNTIIRIFGWDGGGSYIYHYQDAQQSDGGNDPVSSVSSVVCQLPQPRARHSSNLRNLVVNQVRGSAYEHEHDDDSLLRYHARNFNTDCSGRSNVSNGSHQYEYEYEQLPLVRLSSCRGRVSYFYFYFYNFFKAFQADDDLLQVLLVLLVVLVPDDDDPVNVVSLVVSLVSCVVVVVCVVLVHDSVRCVVVVVVVSVSSNVVLLCNRRDIDGDHGDRAQAFPDPLRLLRRLLLQLPLVLQLLQCVVVVNDPVCSSVQRHHHPVCNCVGSSNVLLCVCQPVPDDCVPGDPVNVVSSVVSNVLSVQRGNNQRSVLSVCSSSSIGFNEAAGRHCNLCVRSTDTRGGYGADSPQLPQFPVLLVLLLVVLVVVQVVCCVVPVDGDPDDDDDDDSSVCRRSNHNPVSVVCLLVQKDFDADPVNGGPDIDGHDPVRSD

Secondary structure (DSSP, 8-state):
--HHHHHHHHHHHHS----PPEEEEEEE-TTS-HHHHHHHHHHHGGGTEEEEEEEGGGS-TT--GGGGTT-SEEEEE-S-HHHHHHHTTTTGGG--S-EEESS-SS--EETT--HHHHHHHHHHHHH-SHHHHHHHHHHHHHHHTTS-TTTSSPPP-PPPSSEEE-TTSTTSEES-HHHHHHHTT--TTSTTPPPEEEEE--HHHHHTT--HHHHHHHHHHHHTTPEEEEEE--TTSTTTTHHHH-TT-TTSPPS-SEEEE-S----HHHHHHHHHHH---EEEEEEP-SS-HHHHHH-SSBS-GGGHIIIIIHHHHHT-EEEEEEEEEETTTTEEEE-HHHHHHHHHHHHHHHHHHHS-GGG--EEEEE--BS--TT--EETTEEHHHHHHHHHHHHHHTT------SSHHHHHHHHHHHHHHHHSTT-HHHHHHTT-EEEEEHHHHHHHHHTS-HHHHHHHHHHH--GGG-TTEEEETTEEEEEEE-EEETTEEEEEPPPSS---TT-HHHHHHHHHHTT-SSSPPPHHHHHHHHHHHHH-SEEEEESS--SSTTSSS-SBS--TTSHHHHHHTT--EEEEEETT-HHHHHHHHHHH-EEEEEEPPPPEEE--B-HHHHHHHHHHHHHHHSPSSHHHHHHHHHHHHHHHHTTHHHHTT--HHHHHHTHHHHHHHHHHHHHHHHHSEEE-S-BBTTBPPPHHHHHHHHHHHH-HHHHHHHHHHTT--GGGSTTTT-SBGGGGGGSHHHHHHIIIIIS----TTS-HHHHHHHHHHHHHHHHTT-TTHHHHHHHHHTT----EE----TTT-GGG-S-SSEE----GGG-S-HHHHHHHHHHHHHHHHHHHHHHSS--S-------HHHHHHHTTHHHHHHHHHTTEEEEE-TTS-EEEEEEPPHHHH-

pLDDT: mean 91.45, std 8.62, range [42.06, 98.81]